Protein 2NU8 (pdb70)

InterPro domains:
  IPR003781 CoA-binding [PF02629] (6-99)
  IPR003781 CoA-binding [SM00881] (4-100)
  IPR005810 Succinyl-CoA ligase, alpha subunit [MF_01988] (1-288)
  IPR005810 Succinyl-CoA ligase, alpha subunit [PIRSF001553] (1-288)
  IPR005810 Succinyl-CoA ligase, alpha subunit [TIGR01019] (3-288)
  IPR005811 ATP-citrate synthase/succinyl-CoA ligase, C-terminal domain [PF00549] (151-271)
  IPR016102 Succinyl-CoA synthetase-like [G3DSA:3.40.50.261] (120-289)
  IPR016102 Succinyl-CoA synthetase-like [SSF52210] (123-288)
  IPR017440 ATP-citrate lyase/succinyl-CoA ligase, active site [PS00399] (236-249)
  IPR033847 ATP-citrate lyase/succinyl-CoA ligase, conserved site [PS01216] (152-181)
  IPR036291 NAD(P)-binding domain superfamily [SSF51735] (1-122)

B-factor: mean 35.37, std 11.61, range [13.57, 93.82]

Solvent-accessible surface area: 48259 Å² total; per-residue (Å²): 35,12,47,3,52,127,92,17,79,0,0,0,4,14,0,28,20,57,91,1,28,92,15,2,71,71,4,64,88,61,48,8,93,12,31,0,0,3,23,99,74,98,25,74,68,107,39,54,72,33,52,1,28,58,48,0,135,80,0,36,92,66,25,34,3,75,0,0,4,0,26,18,40,10,33,86,0,73,100,10,0,53,47,0,12,91,11,43,0,111,14,0,0,0,22,13,64,8,2,0,18,18,6,2,7,47,0,17,30,97,1,76,139,38,49,10,69,0,0,0,0,25,4,11,1,0,0,0,4,57,51,1,7,2,2,68,10,30,21,110,25,20,89,79,16,73,0,0,0,0,0,8,1,13,14,1,5,14,3,0,0,63,19,0,34,89,82,37,27,0,0,0,0,5,0,2,0,1,0,4,20,0,9,2,0,41,0,54,41,0,0,84,38,0,37,161,12,122,67,0,92,0,0,0,0,0,0,0,0,0,22,34,17,0,40,65,0,2,68,42,9,141,133,96,16,118,37,44,7,0,0,2,0,0,2,57,21,14,46,122,50,56,133,0,14,25,22,0,0,55,4,70,38,14,124,2,23,1,70,67,0,0,53,28,0,82,78,12,68,8,81,20,11,100,5,1,24,59,1,0,83,3,0,128,97,47,82,36,56,6,2,6,20,3,0,13,56,0,0,63,164,53,44,8,45,27,15,88,31,78,32,2,57,23,3,88,72,0,43,47,0,0,76,51,26,30,100,32,59,21,19,0,10,0,0,5,24,12,19,23,17,42,190,36,19,0,42,106,94,19,113,28,51,119,61,0,51,54,17,0,56,67,32,5,41,93,112,2,70,8,131,76,25,101,97,100,5,19,17,0,45,28,0,6,0,2,25,42,29,71,61,60,89,55,0,2,0,0,0,47,25,40,48,56,44,81,56,2,10,0,21,0,0,27,59,11,48,51,80,26,70,118,8,42,137,115,41,76,130,52,23,28,114,12,44,5,58,46,155,72,19,16,79,52,118,7,0,100,60,0,0,120,108,6,54,12,139,52,113,26,5,118,46,0,16,112,2,0,50,11,0,0,43,0,0,64,100,30,4,1,44,37,0,35,0,28,18,0,0,20,11,141,114,20,51,4,25,0,28,33,4,76,0,5,5,14,38,32,0,16,79,85,14,51,54,0,80,31,21,111,31,102,48,6,69,36,90,44,31,37,74,0,48,22,30,30,1,56,7,10,34,27,118,6,38,0,0,0,0,0,13,15,5,0,0,0,1,0,0,0,9,2,0,93,85,52,62,5,65,4,0,2,0,0,10,0,46,21,10,8,42,99,103,2,1,6,28,0,0,93,2,0,36,67,19,109,119,7,68,0,0,0,0,0,1,3,14,63,134,26,128,4,9,83,1,0,51,0,0,36,13,0,8,65,114,34,38,14,138,22,25,0,0,1,4,16,31,27,86,50,22,152,75,0,27,117,70,0,73,94,43,71,61,90,6,72,28,14,189,24,9,48,38,0,0,89,56,0,31,62,25,17,138,84,150,33,13,46,4,50,126,89,17,77,0,0,0,4,13,0,27,21,58,97,1,30,96,17,2,72,70,4,64,88,62,48,6,94,12,30,0,0,3,24,98,74,96,27,75,67,105,42,53,70,32,52,1,27,57,48,0,133,81,0,33,91,68,27,34,3,75,0,0,4,0,25,18,44,8,35,87,0,75,100,11,0,55,46,0,12,89,12,44,0,109,15,0,0,0,20,12,67,7,2,0,17,18,8,2,8,46,0,16,30,97,1,78,142,37,50,12,67,1,0,0,0,25,4,13,1,0,1,0,4,57,50,1,7,1,2,69,11,32,20,114,25,21,86,80,16,73,0,0,0,0,0,9,2,13,16,0,6,16,2,0,0,60,20,0,34,88,82,38,28,0,0,0,0,5,0,3,0,2,0,4,20,1,10,2,0,41,0,55,41,0,0,85,39,0,37,159,11,121,68,0,91,0,0,0,0,0,0,0,0,1,23,32,18,0,43,69,0,2,66,42,8,142,134,96,16,119,39,43,7,0,0,2,0,0,1,55,22,12,45,122,49,59,131,0,17,27,23,0,0,56,4,70,46,10,124,2,22,1,72,65,0,0,54,27,0,81,78,12,67,8,80,20,12,102,6,2,27,56,1,0,81,3,0,127,97,48,81,35,55,5,1,6,23,3,0,14,53,0,0,64,157,54,43,7,45,27,16,87,33,78,33,1,56,22,1,88,74,0,42,46,0,0,78,49,25,29,100,31,60,21,20,0,10,0,1,4,23,13,20,21,15,43,185,35,18,0,40,104,95,18,113,28,52,114,62,0,48,53,16,0,46,65,31,4,42,95,110,2,71,8,124,71,23,101,100,97,5,19,16,0,44,27,0,7,0,2,26,43,28,72,62,61,91,57,0,7,0,0,1,43,24,34,47,55,44,79,56,1,7,0,27,0,1,36,62,11,46,54,72,32,89,112,10,38,130,103,44,80,134,56,17,41,104,10,43,6,58,43,154,70,20,17,78,52,116,8,0,99,62,0,0,120,107,5,57,11,138,53,115,27,6,118,46,0,16,112,2,0,53,12,0,0,42,0,0,62,100,29,4,1,43,37,0,21,0,20,18,0,0,19,10,139,114,20,50,4,26,0,27,34,3,73,0,6,5,15,36,34,0,16,80,83,13,51,55,0,79,30,19,110,31,103,49,6,69,37,92,41,31,35,74,0,50,30,42,49,2,56,6,10,34,31,119,6,48,0,0,0,0,0,5,13,5,0,0,0,0,0,0,0,8,1,0,97,88,52,60,5,65,4,1,2,0,0,10,1,53,33,7,3,46,98,105,10,2,6,27,0,0,91,2,1,38,68,20,111,119,6,103,0,0,0,1,0,2,4,14,49,132,26,128,3,8,85,1,0,45,1,0,36,13,0,7,63,115,35,46,17,148,21,26,0,0,1,7,18,30,29,84,51,21,154,86,0,27,119,72,2,76,99,34,77,59,84,7,72,29,13,189,25,7,46,38,0,0,90,55,0,35,84,42,73

Foldseek 3Di:
DPDDFQPAEEEEECCPPDVNVVVVLVQVVLNANDAYYEDQPQAPDAHPNHGYHNAVLVVCVVPVHQEYEYPDEQVCVLVNLVRCLVSNRQEYEAAYADHPPVSLVVSLVVCVVSNHAYADYNWQTKDQQPRGDGGNADNVQFDRAAEEEEEQDDVLLSLLRNLCVVLVRGYRMHGHSYQEQRGSDALLRVQLRLQPDPSHQEYEYEEEFADCRLLVSLVVCLPPHDHAYEYEYYALPPDAQDAPPRNRHHHPPVPGGSVVSVVSNVVSVHHYDHDSNCRSVSVVVRD/DKFWFVVQQVVCVVLVAFAFDKDKDQALVRQLVGPVVQNAAQKWKAFIAQFPQQVVQVRIDGHGHSVVSSVSRVVAAQQFTDGPGAPPRHFHRRIIMIGHDFAFPAWKKWKWAQDPVVRFTKIKIFSPFPDDVVVCCVPPVVRIDMDGADPVPFDDLVRQLVRCVSNVHDDVQSVSSSSSVNSVSVCCVVQQWRMKMQRTQGQTPVGYTHRHTIITHHDPVCCVPRVVVVVRDDCSNDDVLQVVLVVLPKGKDFDCFAEEEEEADQVVQVVLQVLLVVLPGHYGMRIHLPPALALVSVLSVCLSSVVDVSHQEYEYEYADGPDALLRSLVSNLSSCVVVVVPHAYEYEYHDHCRVVSQVCNVPVPRRYHDADDRNRSSNVSRVRNVPD/DDDDFQPAEEEEECCPPDVNVVVVLVQVVLNANDAYYEDAPQAQDAHPNHGYHNAVLVVCVVPVHQEYEYPDEQVCVLVNLVRCLVSNNQEYEAAYADHDPVSLVVSLVVCVVSNHAYADYNWQAKDQQPRGDGGNADNVQFDRAAEEEEEQDRVLVSLVRNLCVVLVRGYRMHGYSYQEQRGSDALLRVQLRLQPDPSHQEYEYEEEFADCRLLVSLVSCLPPHDHAYEYEYYALPPDAQDAPPRNRRHHPPVPGGSVVSQVSNVVSVHHYDHDSNCRSVSVVVRD/DKFWFVVQQVVCVVLVAFAFDKDKDQALVRQLVRPVVQNADQKWKAQIAQDPQRVVQVRIDGHGHSVVSSVSRVVAAQQFTDGPGAPPRHFHRRIIMIGHDFAFPAWKKWKWAQDPVVRFIKIKIASPFPDPPVVCCVPPVVRIDIDGADPVPFRDLVRQLVRCVVNVHDDPQSVSSSSSVNSVSVCCVVQQWRMKMQRTQGLTPVGYTHRHTIMTGHDVVCVVPRVVVVVRDDCSNDDVLQVLLVVLPKGKDFDCFAEEEEEADQVVQVVLQVLLVVLPGHYGMRIHLNAPLALVSVLSVCLSSVVDVRHAEYEYEYADGPDALLRSLVSNLCSCVVVVDPHAYEYEYHDHCLVVSQVSNVPRPPRYHDADDRNRSSNVSRVSD

Secondary structure (DSSP, 8-state):
--S--TT-EEEEETTTSHHHHHHHHHHHHHT-EEEEEE-TT-TT-EETTEEEESSHHHHHHHH---EEEE---GGGHHHHHHHHHHTT-SEEEE------HHHHHHHHHHHHHHT-EEE-SS--EEEETTTEEEESS-TTS--EEEEEEEES-HHHHHHHHHHHHHTT--EEEEEE--SSSS-SS-HHHHHHHHHT-TT--EEEEEEESSSSHHHHHHHHHHHH--S-EEEEEE-TTPPTT---SSTT----TT---HHHHHHHHHHTT-EE-SSGGGHHHHHHHH-/-B--HHHHHHHHHHTT-----EEEESSHHHHHHHHHHH-SS-EEEEE--SSS-TTTTT-EEEE-SHHHHHHHHHHHTTSEEP-TTS-TT-EE---EEEEE---EEEEEEEEEEEETTTTEEEEEEES-TTS-HHHHHHH-GGGEEEEEPBTTTB--HHHHHHHHHHTT--THHHHHHHHHHHHHHHHHHHTTEEEEEEEEEEEETTS-EEES--EEEE-GGGGGG-HHHHHH--GGGS-HHHHHHHHTT-EEEE-SSSEEEEESSHHHHHHHHHHHHHTT--B-EEEE--S---HHHHHHHHHHHHTSTT--EEEEEEES-SS-HHHHHHHHHHHHHHHT--S-EEEEEESTTHHHHHHHHHTT-SSEEEPSSHHHHHHHHHHHTTT-/--S--TT-EEEEETTTSHHHHHHHHHHHHHT-EEEEEE-TT-TT-EETTEEEESSHHHHHHHH---EEEE---GGGHHHHHHHHHHTT--EEEE------HHHHHHHHHHHHHHT-EEE-SS--EEEETTTEEEESS-GGG--EEEEEEEES-HHHHHHHHHHHHHTT--EEEEEE--SSSS-SS-HHHHHHHHHT-TT--EEEEEEESSSSHHHHHHHHHHHH--S-EEEEEE-TTPPTT---SSTT----TT---HHHHHHHHHHTT-EE-SSGGGHHHHHHHH-/-B--HHHHHHHHHHTT-----EEEESSHHHHHHHHHHH-SS-EEEEE--SSS-TTTTT-EEEE-SHHHHHHHHHHHTTSEEP-TTS-TT-EE---EEEEE---EEEEEEEEEEEETTTTEEEEEEES-TTS-HHHHHHH-GGG-EEEEPPTTT---HHHHHHHHHHTT--THHHHHHHHHHHHHHHHHHHTTEEEEEEEEEEEETTS-EEE---EEEE-GGGGGG-HHHHHH--GGGS-HHHHHHHHTT-EEEE-SSSEEEEESSHHHHHHHHHHHHHTT--B-EEEE--S---HHHHHHHHHHHHTSTT--EEEEEEES-SS-HHHHHHHHHHHHHHHT--S-EEEEEESTTHHHHHHHHHTT-SSEEEPSSHHHHHHHHHHT-

Nearest PDB structures (foldseek):
  2nu6-assembly1_B  TM=1.002E+00  e=4.390E-84  Escherichia coli
  1jll-assembly1_B  TM=9.989E-01  e=2.477E-81  Escherichia coli
  6mel-assembly1_B  TM=9.271E-01  e=4.601E-54  Campylobacter jejuni RM1221
  8z02-assembly1_B  TM=9.444E-01  e=2.057E-50  Homo sapiens
  7jmk-assembly1_B  TM=9.024E-01  e=2.231E-49  Sus scrofa

CATH classification: 3.40.50.720 (+1 more: 3.40.50.261)

GO terms:
  GO:0004775 succinate-CoA ligase (ADP-forming) activity (F, EXP)
  GO:0004776 succinate-CoA ligase (GDP-forming) activity (F, EXP)
  GO:0005515 protein binding (F, IPI)
  GO:0005829 cytosol (C, IDA)
  GO:0009361 succinate-CoA ligase complex (ADP-forming) (C, IDA)
  GO:0046777 protein autophosphorylation (P, IMP)
  GO:0005737 cytoplasm (C, HDA)

Radius of gyration: 35.23 Å; Cα contacts (8 Å, |Δi|>4): 3465; chains: 4; bounding box: 86×99×78 Å

Organism: Escherichia coli (strain K12) (NCBI:txid83333)

Structure (mmCIF, N/CA/C/O backbone):
data_2NU8
#
_entry.id   2NU8
#
_cell.length_a   96.690
_cell.length_b   96.690
_cell.length_c   385.940
_cell.angle_alpha   90.00
_cell.angle_beta   90.00
_cell.angle_gamma   90.00
#
_symmetry.space_group_name_H-M   'P 43 2 2'
#
loop_
_entity.id
_entity.type
_entity.pdbx_description
1 polymer 'Succinyl-CoA ligase [ADP-forming] subunit alpha'
2 polymer 'Succinyl-CoA synthetase beta chain'
3 non-polymer 'PHOSPHATE ION'
4 non-polymer 'SULFATE ION'
5 non-polymer 'COENZYME A'
6 non-polymer GLYCEROL
7 water water
#
loop_
_atom_site.group_PDB
_atom_site.id
_atom_site.type_symbol
_atom_site.label_atom_id
_atom_site.label_alt_id
_atom_site.label_comp_id
_atom_site.label_asym_id
_atom_site.label_entity_id
_atom_site.label_seq_id
_atom_site.pdbx_PDB_ins_code
_atom_site.Cartn_x
_atom_site.Cartn_y
_atom_site.Cartn_z
_atom_site.occupancy
_atom_site.B_iso_or_equiv
_atom_site.auth_seq_id
_atom_site.auth_comp_id
_atom_site.auth_asym_id
_atom_site.auth_atom_id
_atom_site.pdbx_PDB_model_num
ATOM 1 N N . SER A 1 1 ? 49.310 80.190 60.490 1.00 31.12 1 SER A N 1
ATOM 2 C CA . SER A 1 1 ? 48.194 79.216 60.360 1.00 30.24 1 SER A CA 1
ATOM 3 C C . SER A 1 1 ? 48.697 78.020 59.570 1.00 29.79 1 SER A C 1
ATOM 4 O O . SER A 1 1 ? 49.740 78.080 58.926 1.00 28.32 1 SER A O 1
ATOM 7 N N . ILE A 1 2 ? 47.965 76.920 59.640 1.00 28.70 2 ILE A N 1
ATOM 8 C CA . ILE A 1 2 ? 48.355 75.747 58.865 1.00 27.33 2 ILE A CA 1
ATOM 9 C C . ILE A 1 2 ? 47.172 75.159 58.140 1.00 26.37 2 ILE A C 1
ATOM 10 O O . ILE A 1 2 ? 46.024 75.454 58.444 1.00 26.10 2 ILE A O 1
ATOM 15 N N . LEU A 1 3 ? 47.470 74.368 57.122 1.00 25.02 3 LEU A N 1
ATOM 16 C CA . LEU A 1 3 ? 46.444 73.686 56.380 1.00 23.48 3 LEU A CA 1
ATOM 17 C C . LEU A 1 3 ? 45.513 74.494 55.541 1.00 23.23 3 LEU A C 1
ATOM 18 O O . LEU A 1 3 ? 45.352 74.214 54.365 1.00 24.01 3 LEU A O 1
ATOM 23 N N . ILE A 1 4 ? 44.834 75.446 56.142 1.00 23.37 4 ILE A N 1
ATOM 24 C CA . ILE A 1 4 ? 43.899 76.216 55.372 1.00 23.42 4 ILE A CA 1
ATOM 25 C C . ILE A 1 4 ? 44.042 77.661 55.727 1.00 24.86 4 ILE A C 1
ATOM 26 O O . ILE A 1 4 ? 44.547 78.027 56.807 1.00 24.53 4 ILE A O 1
ATOM 31 N N . ASP A 1 5 ? 43.620 78.493 54.795 1.00 26.40 5 ASP A N 1
ATOM 32 C CA . ASP A 1 5 ? 43.659 79.909 55.010 1.00 26.77 5 ASP A CA 1
ATOM 33 C C . ASP A 1 5 ? 42.619 80.505 54.111 1.00 28.46 5 ASP A C 1
ATOM 34 O O . ASP A 1 5 ? 41.873 79.763 53.467 1.00 27.54 5 ASP A O 1
ATOM 39 N N . LYS A 1 6 ? 42.580 81.839 54.049 1.00 29.85 6 LYS A N 1
ATOM 40 C CA . LYS A 1 6 ? 41.568 82.513 53.279 1.00 31.81 6 LYS A CA 1
ATOM 41 C C . LYS A 1 6 ? 41.571 82.148 51.819 1.00 30.92 6 LYS A C 1
ATOM 42 O O . LYS A 1 6 ? 40.595 82.382 51.143 1.00 32.27 6 LYS A O 1
ATOM 48 N N . ASN A 1 7 ? 42.663 81.582 51.328 1.00 30.35 7 ASN A N 1
ATOM 49 C CA . ASN A 1 7 ? 42.747 81.248 49.919 1.00 29.99 7 ASN A CA 1
ATOM 50 C C . ASN A 1 7 ? 42.360 79.841 49.561 1.00 29.11 7 ASN A C 1
ATOM 51 O O . ASN A 1 7 ? 42.203 79.520 48.402 1.00 31.32 7 ASN A O 1
ATOM 56 N N . THR A 1 8 ? 42.231 78.991 50.559 1.00 26.87 8 THR A N 1
ATOM 57 C CA . THR A 1 8 ? 41.834 77.621 50.327 1.00 26.37 8 THR A CA 1
ATOM 58 C C . THR A 1 8 ? 40.470 77.519 49.640 1.00 25.22 8 THR A C 1
ATOM 59 O O . THR A 1 8 ? 39.489 78.018 50.153 1.00 26.05 8 THR A O 1
ATOM 63 N N . LYS A 1 9 ? 40.418 76.916 48.468 1.00 25.53 9 LYS A N 1
ATOM 64 C CA . LYS A 1 9 ? 39.171 76.690 47.744 1.00 25.47 9 LYS A CA 1
ATOM 65 C C . LYS A 1 9 ? 38.740 75.263 48.136 1.00 25.04 9 LYS A C 1
ATOM 66 O O . LYS A 1 9 ? 39.519 74.297 48.051 1.00 22.83 9 LYS A O 1
ATOM 72 N N . VAL A 1 10 ? 37.484 75.134 48.551 1.00 24.52 10 VAL A N 1
ATOM 73 C CA . VAL A 1 10 ? 36.974 73.870 49.072 1.00 22.94 10 VAL A CA 1
ATOM 74 C C . VAL A 1 10 ? 35.735 73.372 48.364 1.00 23.51 10 VAL A C 1
ATOM 75 O O . VAL A 1 10 ? 34.852 74.159 48.031 1.00 23.20 10 VAL A O 1
ATOM 79 N N . ILE A 1 11 ? 35.666 72.067 48.129 1.00 23.01 11 ILE A N 1
ATOM 80 C CA . ILE A 1 11 ? 34.453 71.506 47.562 1.00 23.02 11 ILE A CA 1
ATOM 81 C C . ILE A 1 11 ? 33.958 70.609 48.669 1.00 22.37 11 ILE A C 1
ATOM 82 O O . ILE A 1 11 ? 34.696 70.214 49.582 1.00 22.14 11 ILE A O 1
ATOM 87 N N . CYS A 1 12 ? 32.681 70.293 48.607 1.00 22.61 12 CYS A N 1
ATOM 88 C CA . CYS A 1 12 ? 32.119 69.440 49.600 1.00 20.65 12 CYS A CA 1
ATOM 89 C C . CYS A 1 12 ? 31.573 68.180 48.978 1.00 21.00 12 CYS A C 1
ATOM 90 O O . CYS A 1 12 ? 30.741 68.232 48.102 1.00 21.81 12 CYS A O 1
ATOM 93 N N . GLN A 1 13 ? 32.053 67.027 49.433 1.00 22.42 13 GLN A N 1
ATOM 94 C CA . GLN A 1 13 ? 31.512 65.766 48.949 1.00 21.71 13 GLN A CA 1
ATOM 95 C C . GLN A 1 13 ? 30.387 65.420 49.913 1.00 22.57 13 GLN A C 1
ATOM 96 O O . GLN A 1 13 ? 30.607 65.346 51.156 1.00 22.53 13 GLN A O 1
ATOM 102 N N . GLY A 1 14 ? 29.212 65.171 49.346 1.00 21.99 14 GLY A N 1
ATOM 103 C CA . GLY A 1 14 ? 28.039 64.878 50.153 1.00 23.86 14 GLY A CA 1
ATOM 104 C C . GLY A 1 14 ? 27.329 66.219 50.388 1.00 24.98 14 GLY A C 1
ATOM 105 O O . GLY A 1 14 ? 26.470 66.393 51.281 1.00 24.34 14 GLY A O 1
ATOM 106 N N . PHE A 1 15 ? 27.692 67.163 49.516 1.00 26.56 15 PHE A N 1
ATOM 107 C CA . PHE A 1 15 ? 27.233 68.553 49.512 1.00 24.52 15 PHE A CA 1
ATOM 108 C C . PHE A 1 15 ? 25.728 68.748 49.686 1.00 24.67 15 PHE A C 1
ATOM 109 O O . PHE A 1 15 ? 25.296 69.628 50.421 1.00 23.96 15 PHE A O 1
ATOM 117 N N . THR A 1 16 ? 24.935 67.912 49.031 1.00 24.91 16 THR A N 1
ATOM 118 C CA . THR A 1 16 ? 23.481 68.041 49.051 1.00 24.85 16 THR A CA 1
ATOM 119 C C . THR A 1 16 ? 22.788 67.270 50.173 1.00 25.26 16 THR A C 1
ATOM 120 O O . THR A 1 16 ? 21.602 67.303 50.297 1.00 28.14 16 THR A O 1
ATOM 124 N N . GLY A 1 17 ? 23.526 66.539 50.974 1.00 26.37 17 GLY A N 1
ATOM 125 C CA . GLY A 1 17 ? 22.902 65.815 52.056 1.00 25.66 17 GLY A CA 1
ATOM 126 C C . GLY A 1 17 ? 22.651 66.815 53.182 1.00 26.06 17 GLY A C 1
ATOM 127 O O . GLY A 1 17 ? 23.042 67.992 53.103 1.00 26.57 17 GLY A O 1
ATOM 128 N N . SER A 1 18 ? 22.050 66.337 54.254 1.00 25.92 18 SER A N 1
ATOM 129 C CA . SER A 1 18 ? 21.698 67.204 55.367 1.00 28.40 18 SER A CA 1
ATOM 130 C C . SER A 1 18 ? 22.870 67.888 56.016 1.00 26.62 18 SER A C 1
ATOM 131 O O . SER A 1 18 ? 22.885 69.117 56.149 1.00 29.16 18 SER A O 1
ATOM 134 N N . GLN A 1 19 ? 23.836 67.116 56.468 1.00 24.06 19 GLN A N 1
ATOM 135 C CA . GLN A 1 19 ? 24.943 67.746 57.112 1.00 25.35 19 GLN A CA 1
ATOM 136 C C . GLN A 1 19 ? 25.793 68.519 56.157 1.00 23.32 19 GLN A C 1
ATOM 137 O O . GLN A 1 19 ? 26.241 69.628 56.495 1.00 24.78 19 GLN A O 1
ATOM 143 N N . GLY A 1 20 ? 25.986 67.976 54.968 1.00 22.54 20 GLY A N 1
ATOM 144 C CA . GLY A 1 20 ? 26.807 68.673 53.970 1.00 22.61 20 GLY A CA 1
ATOM 145 C C . GLY A 1 20 ? 26.171 70.017 53.665 1.00 23.05 20 GLY A C 1
ATOM 146 O O . GLY A 1 20 ? 26.855 71.016 53.551 1.00 24.47 20 GLY A O 1
ATOM 147 N N . THR A 1 21 ? 24.851 70.047 53.555 1.00 23.79 21 THR A N 1
ATOM 148 C CA . THR A 1 21 ? 24.154 71.292 53.265 1.00 26.10 21 THR A CA 1
ATOM 149 C C . THR A 1 21 ? 24.279 72.266 54.424 1.00 26.13 21 THR A C 1
ATOM 150 O O . THR A 1 21 ? 24.771 73.383 54.292 1.00 25.07 21 THR A O 1
ATOM 154 N N . PHE A 1 22 ? 23.827 71.813 55.574 1.00 26.62 22 PHE A N 1
ATOM 155 C CA . PHE A 1 22 ? 23.851 72.644 56.742 1.00 28.04 22 PHE A CA 1
ATOM 156 C C . PHE A 1 22 ? 25.246 73.201 57.038 1.00 28.30 22 PHE A C 1
ATOM 157 O O . PHE A 1 22 ? 25.429 74.402 57.253 1.00 28.60 22 PHE A O 1
ATOM 165 N N . HIS A 1 23 ? 26.253 72.351 57.027 1.00 28.01 23 HIS A N 1
ATOM 166 C CA . HIS A 1 23 ? 27.580 72.876 57.329 1.00 25.93 23 HIS A CA 1
ATOM 167 C C . HIS A 1 23 ? 28.245 73.636 56.200 1.00 24.51 23 HIS A C 1
ATOM 168 O O . HIS A 1 23 ? 29.153 74.415 56.439 1.00 24.03 23 HIS A O 1
ATOM 175 N N . SER A 1 24 ? 27.800 73.430 54.976 1.00 24.90 24 SER A N 1
ATOM 176 C CA . SER A 1 24 ? 28.406 74.187 53.898 1.00 26.17 24 SER A CA 1
ATOM 177 C C . SER A 1 24 ? 27.816 75.587 54.058 1.00 27.54 24 SER A C 1
ATOM 178 O O . SER A 1 24 ? 28.497 76.593 53.818 1.00 27.49 24 SER A O 1
ATOM 181 N N . GLU A 1 25 ? 26.558 75.645 54.507 1.00 28.89 25 GLU A N 1
ATOM 182 C CA . GLU A 1 25 ? 25.918 76.938 54.732 1.00 29.76 25 GLU A CA 1
ATOM 183 C C . GLU A 1 25 ? 26.719 77.672 55.796 1.00 27.65 25 GLU A C 1
ATOM 184 O O . GLU A 1 25 ? 26.958 78.856 55.686 1.00 29.09 25 GLU A O 1
ATOM 190 N N . GLN A 1 26 ? 27.123 76.980 56.840 1.00 25.68 26 GLN A N 1
ATOM 191 C CA . GLN A 1 26 ? 27.910 77.618 57.846 1.00 26.47 26 GLN A CA 1
ATOM 192 C C . GLN A 1 26 ? 29.266 78.066 57.294 1.00 26.80 26 GLN A C 1
ATOM 193 O O . GLN A 1 26 ? 29.705 79.162 57.594 1.00 27.85 26 GLN A O 1
ATOM 199 N N . ALA A 1 27 ? 29.935 77.209 56.523 1.00 25.88 27 ALA A N 1
ATOM 200 C CA . ALA A 1 27 ? 31.234 77.561 55.961 1.00 25.49 27 ALA A CA 1
ATOM 201 C C . ALA A 1 27 ? 31.047 78.786 55.061 1.00 23.50 27 ALA A C 1
ATOM 202 O O . ALA A 1 27 ? 31.832 79.702 55.073 1.00 23.00 27 ALA A O 1
ATOM 204 N N . ILE A 1 28 ? 29.989 78.773 54.288 1.00 23.90 28 ILE A N 1
ATOM 205 C CA . ILE A 1 28 ? 29.736 79.854 53.352 1.00 26.43 28 ILE A CA 1
ATOM 206 C C . ILE A 1 28 ? 29.536 81.178 54.096 1.00 27.94 28 ILE A C 1
ATOM 207 O O . ILE A 1 28 ? 30.132 82.205 53.755 1.00 28.85 28 ILE A O 1
ATOM 212 N N . ALA A 1 29 ? 28.752 81.137 55.168 1.00 28.94 29 ALA A N 1
ATOM 213 C CA . ALA A 1 29 ? 28.505 82.330 55.982 1.00 27.74 29 ALA A CA 1
ATOM 214 C C . ALA A 1 29 ? 29.794 82.788 56.607 1.00 28.03 29 ALA A C 1
ATOM 215 O O . ALA A 1 29 ? 30.026 83.981 56.772 1.00 28.95 29 ALA A O 1
ATOM 217 N N . TYR A 1 30 ? 30.671 81.854 56.941 1.00 27.31 30 TYR A N 1
ATOM 218 C CA . TYR A 1 30 ? 31.949 82.249 57.540 1.00 26.23 30 TYR A CA 1
ATOM 219 C C . TYR A 1 30 ? 32.887 82.913 56.511 1.00 26.18 30 TYR A C 1
ATOM 220 O O . TYR A 1 30 ? 33.881 83.556 56.857 1.00 25.93 30 TYR A O 1
ATOM 229 N N . GLY A 1 31 ? 32.593 82.727 55.235 1.00 27.10 31 GLY A N 1
ATOM 230 C CA . GLY A 1 31 ? 33.475 83.289 54.222 1.00 27.25 31 GLY A CA 1
ATOM 231 C C . GLY A 1 31 ? 34.442 82.247 53.651 1.00 26.86 31 GLY A C 1
ATOM 232 O O . GLY A 1 31 ? 35.368 82.573 52.906 1.00 27.69 31 GLY A O 1
ATOM 233 N N . THR A 1 32 ? 34.252 80.977 54.005 1.00 26.22 32 THR A N 1
ATOM 234 C CA . THR A 1 32 ? 35.109 79.928 53.505 1.00 22.78 32 THR A CA 1
ATOM 235 C C . THR A 1 32 ? 34.864 79.885 51.996 1.00 24.95 32 THR A C 1
ATOM 236 O O . THR A 1 32 ? 33.707 79.955 51.531 1.00 22.64 32 THR A O 1
ATOM 240 N N . LYS A 1 33 ? 35.933 79.761 51.217 1.00 24.67 33 LYS A N 1
ATOM 241 C CA . LYS A 1 33 ? 35.718 79.720 49.799 1.00 24.83 33 LYS A CA 1
ATOM 242 C C . LYS A 1 33 ? 35.219 78.371 49.269 1.00 25.47 33 LYS A C 1
ATOM 243 O O . LYS A 1 33 ? 35.936 77.655 48.549 1.00 27.00 33 LYS A O 1
ATOM 249 N N . MET A 1 34 ? 33.992 78.031 49.623 1.00 22.79 34 MET A N 1
ATOM 250 C CA . MET A 1 34 ? 33.375 76.834 49.141 1.00 22.35 34 MET A CA 1
ATOM 251 C C . MET A 1 34 ? 33.162 77.201 47.718 1.00 23.17 34 MET A C 1
ATOM 252 O O . MET A 1 34 ? 32.665 78.285 47.451 1.00 23.60 34 MET A O 1
ATOM 257 N N . VAL A 1 35 ? 33.517 76.324 46.794 1.00 22.80 35 VAL A N 1
ATOM 258 C CA . VAL A 1 35 ? 33.313 76.648 45.396 1.00 23.05 35 VAL A CA 1
ATOM 259 C C . VAL A 1 35 ? 32.421 75.617 44.744 1.00 23.99 35 VAL A C 1
ATOM 260 O O . VAL A 1 35 ? 31.970 75.769 43.606 1.00 25.74 35 VAL A O 1
ATOM 264 N N . GLY A 1 36 ? 32.101 74.563 45.481 1.00 23.63 36 GLY A N 1
ATOM 265 C CA . GLY A 1 36 ? 31.256 73.569 44.858 1.00 23.97 36 GLY A CA 1
ATOM 266 C C . GLY A 1 36 ? 31.075 72.324 45.666 1.00 23.47 36 GLY A C 1
ATOM 267 O O . GLY A 1 36 ? 31.614 72.208 46.792 1.00 24.09 36 GLY A O 1
ATOM 268 N N . GLY A 1 37 ? 30.311 71.392 45.110 1.00 22.46 37 GLY A N 1
ATOM 269 C CA . GLY A 1 37 ? 30.096 70.168 45.848 1.00 22.90 37 GLY A CA 1
ATOM 270 C C . GLY A 1 37 ? 29.945 68.992 44.942 1.00 22.58 37 GLY A C 1
ATOM 271 O O . GLY A 1 37 ? 29.731 69.148 43.742 1.00 22.48 37 GLY A O 1
ATOM 272 N N . VAL A 1 38 ? 30.018 67.812 45.539 1.00 20.33 38 VAL A N 1
ATOM 273 C CA . VAL A 1 38 ? 29.905 66.610 44.775 1.00 20.49 38 VAL A CA 1
ATOM 274 C C . VAL A 1 38 ? 28.891 65.661 45.330 1.00 21.26 38 VAL A C 1
ATOM 275 O O . VAL A 1 38 ? 29.044 65.210 46.450 1.00 22.55 38 VAL A O 1
ATOM 279 N N . THR A 1 39 ? 27.869 65.348 44.556 1.00 21.59 39 THR A N 1
ATOM 280 C CA . THR A 1 39 ? 26.917 64.335 44.959 1.00 24.87 39 THR A CA 1
ATOM 281 C C . THR A 1 39 ? 26.624 63.556 43.707 1.00 25.45 39 THR A C 1
ATOM 282 O O . THR A 1 39 ? 25.984 64.075 42.798 1.00 27.06 39 THR A O 1
ATOM 286 N N . PRO A 1 40 ? 27.113 62.311 43.629 1.00 26.22 40 PRO A N 1
ATOM 287 C CA . PRO A 1 40 ? 26.879 61.484 42.440 1.00 26.48 40 PRO A CA 1
ATOM 288 C C . PRO A 1 40 ? 25.415 61.476 42.118 1.00 27.44 40 PRO A C 1
ATOM 289 O O . PRO A 1 40 ? 24.611 61.200 42.989 1.00 26.46 40 PRO A O 1
ATOM 293 N N . GLY A 1 41 ? 25.058 61.807 40.882 1.00 28.52 41 GLY A N 1
ATOM 294 C CA . GLY A 1 41 ? 23.653 61.768 40.544 1.00 30.71 41 GLY A CA 1
ATOM 295 C C . GLY A 1 41 ? 23.022 63.148 40.543 1.00 32.21 41 GLY A C 1
ATOM 296 O O . GLY A 1 41 ? 21.930 63.323 40.028 1.00 31.83 41 GLY A O 1
ATOM 297 N N . LYS A 1 42 ? 23.699 64.130 41.117 1.00 31.42 42 LYS A N 1
ATOM 298 C CA . LYS A 1 42 ? 23.148 65.474 41.121 1.00 30.58 42 LYS A CA 1
ATOM 299 C C . LYS A 1 42 ? 24.045 66.463 40.436 1.00 30.10 42 LYS A C 1
ATOM 300 O O . LYS A 1 42 ? 23.944 67.660 40.678 1.00 30.54 42 LYS A O 1
ATOM 306 N N . GLY A 1 43 ? 24.927 65.963 39.582 1.00 29.03 43 GLY A N 1
ATOM 307 C CA . GLY A 1 43 ? 25.805 66.866 38.878 1.00 28.59 43 GLY A CA 1
ATOM 308 C C . GLY A 1 43 ? 25.002 67.797 37.994 1.00 28.29 43 GLY A C 1
ATOM 309 O O . GLY A 1 43 ? 23.963 67.442 37.450 1.00 28.31 43 GLY A O 1
ATOM 310 N N . GLY A 1 44 ? 25.493 69.008 37.866 1.00 28.07 44 GLY A N 1
ATOM 311 C CA . GLY A 1 44 ? 24.851 69.965 36.997 1.00 28.41 44 GLY A CA 1
ATOM 312 C C . GLY A 1 44 ? 23.775 70.763 37.670 1.00 27.82 44 GLY A C 1
ATOM 313 O O . GLY A 1 44 ? 23.113 71.526 37.047 1.00 29.10 44 GLY A O 1
ATOM 314 N N . THR A 1 45 ? 23.543 70.551 38.941 1.00 27.34 45 THR A N 1
ATOM 315 C CA . THR A 1 45 ? 22.546 71.356 39.604 1.00 25.60 45 THR A CA 1
ATOM 316 C C . THR A 1 45 ? 23.327 72.377 40.412 1.00 26.59 45 THR A C 1
ATOM 317 O O . THR A 1 45 ? 24.579 72.421 40.391 1.00 26.07 45 THR A O 1
ATOM 321 N N . THR A 1 46 ? 22.605 73.255 41.097 1.00 27.86 46 THR A N 1
ATOM 322 C CA . THR A 1 46 ? 23.285 74.201 41.935 1.00 27.03 46 THR A CA 1
ATOM 323 C C . THR A 1 46 ? 22.625 74.120 43.304 1.00 26.79 46 THR A C 1
ATOM 324 O O . THR A 1 46 ? 21.421 73.846 43.476 1.00 26.25 46 THR A O 1
ATOM 328 N N . HIS A 1 47 ? 23.453 74.302 44.309 1.00 26.64 47 HIS A N 1
ATOM 329 C CA . HIS A 1 47 ? 23.014 74.154 45.674 1.00 25.50 47 HIS A CA 1
ATOM 330 C C . HIS A 1 47 ? 23.806 75.200 46.481 1.00 26.25 47 HIS A C 1
ATOM 331 O O . HIS A 1 47 ? 25.019 75.371 46.317 1.00 24.64 47 HIS A O 1
ATOM 338 N N . LEU A 1 48 ? 23.111 75.917 47.358 1.00 27.52 48 LEU A N 1
ATOM 339 C CA . LEU A 1 48 ? 23.747 76.973 48.163 1.00 24.52 48 LEU A CA 1
ATOM 340 C C . LEU A 1 48 ? 24.433 77.925 47.217 1.00 23.92 48 LEU A C 1
ATOM 341 O O . LEU A 1 48 ? 25.478 78.490 47.533 1.00 25.36 48 LEU A O 1
ATOM 346 N N . GLY A 1 49 ? 23.838 78.110 46.040 1.00 25.69 49 GLY A N 1
ATOM 347 C CA . GLY A 1 49 ? 24.434 79.002 45.040 1.00 24.52 49 GLY A CA 1
ATOM 348 C C . GLY A 1 49 ? 25.736 78.484 44.423 1.00 25.82 49 GLY A C 1
ATOM 349 O O . GLY A 1 49 ? 26.449 79.227 43.748 1.00 26.02 49 GLY A O 1
ATOM 350 N N . LEU A 1 50 ? 26.073 77.208 44.626 1.00 25.70 50 LEU A N 1
ATOM 351 C CA . LEU A 1 50 ? 27.331 76.688 44.070 1.00 23.33 50 LEU A CA 1
ATOM 352 C C . LEU A 1 50 ? 27.053 75.503 43.177 1.00 23.51 50 LEU A C 1
ATOM 353 O O . LEU A 1 50 ? 26.034 74.800 43.334 1.00 25.31 50 LEU A O 1
ATOM 358 N N . PRO A 1 51 ? 27.952 75.234 42.241 1.00 21.14 51 PRO A N 1
ATOM 359 C CA . PRO A 1 51 ? 27.739 74.094 41.334 1.00 21.34 51 PRO A CA 1
ATOM 360 C C . PRO A 1 51 ? 27.897 72.737 42.040 1.00 20.86 51 PRO A C 1
ATOM 361 O O . PRO A 1 51 ? 28.746 72.554 42.892 1.00 19.60 51 PRO A O 1
ATOM 365 N N . VAL A 1 52 ? 27.024 71.813 41.712 1.00 20.20 52 VAL A N 1
ATOM 366 C CA . VAL A 1 52 ? 27.103 70.475 42.219 1.00 22.01 52 VAL A CA 1
ATOM 367 C C . VAL A 1 52 ? 27.617 69.659 41.044 1.00 23.01 52 VAL A C 1
ATOM 368 O O . VAL A 1 52 ? 27.191 69.840 39.906 1.00 24.61 52 VAL A O 1
ATOM 372 N N . PHE A 1 53 ? 28.566 68.782 41.308 1.00 24.92 53 PHE A N 1
ATOM 373 C CA . PHE A 1 53 ? 29.137 67.926 40.265 1.00 24.48 53 PHE A CA 1
ATOM 374 C C . PHE A 1 53 ? 28.877 66.469 40.588 1.00 24.46 53 PHE A C 1
ATOM 375 O O . PHE A 1 53 ? 28.686 66.102 41.782 1.00 26.52 53 PHE A O 1
ATOM 383 N N . ASN A 1 54 ? 28.900 65.630 39.553 1.00 23.19 54 ASN A N 1
ATOM 384 C CA . ASN A 1 54 ? 28.722 64.211 39.748 1.00 22.78 54 ASN A CA 1
ATOM 385 C C . ASN A 1 54 ? 29.974 63.555 40.337 1.00 22.19 54 ASN A C 1
ATOM 386 O O . ASN A 1 54 ? 29.867 62.571 41.044 1.00 22.13 54 ASN A O 1
ATOM 391 N N . THR A 1 55 ? 31.152 64.103 40.041 1.00 22.32 55 THR A N 1
ATOM 392 C CA . THR A 1 55 ? 32.396 63.503 40.507 1.00 20.56 55 THR A CA 1
ATOM 393 C C . THR A 1 55 ? 33.330 64.576 41.003 1.00 20.09 55 THR A C 1
ATOM 394 O O . THR A 1 55 ? 33.164 65.726 40.662 1.00 17.03 55 THR A O 1
ATOM 398 N N . VAL A 1 56 ? 34.314 64.178 41.819 1.00 20.06 56 VAL A N 1
ATOM 399 C CA . VAL A 1 56 ? 35.250 65.111 42.329 1.00 18.78 56 VAL A CA 1
ATOM 400 C C . VAL A 1 56 ? 36.136 65.607 41.211 1.00 20.48 56 VAL A C 1
ATOM 401 O O . VAL A 1 56 ? 36.517 66.768 41.208 1.00 22.60 56 VAL A O 1
ATOM 405 N N . ARG A 1 57 ? 36.483 64.754 40.252 1.00 21.79 57 ARG A N 1
ATOM 406 C CA . ARG A 1 57 ? 37.356 65.253 39.191 1.00 23.49 57 ARG A CA 1
ATOM 407 C C . ARG A 1 57 ? 36.641 66.362 38.427 1.00 21.27 57 ARG A C 1
ATOM 408 O O . ARG A 1 57 ? 37.291 67.300 38.003 1.00 21.45 57 ARG A O 1
ATOM 416 N N . GLU A 1 58 ? 35.331 66.253 38.242 1.00 20.61 58 GLU A N 1
ATOM 417 C CA . GLU A 1 58 ? 34.609 67.299 37.520 1.00 23.99 58 GLU A CA 1
ATOM 418 C C . GLU A 1 58 ? 34.692 68.535 38.377 1.00 24.35 58 GLU A C 1
ATOM 419 O O . GLU A 1 58 ? 35.042 69.605 37.921 1.00 26.67 58 GLU A O 1
ATOM 425 N N . ALA A 1 59 ? 34.404 68.379 39.651 1.00 23.89 59 ALA A N 1
ATOM 426 C CA . ALA A 1 59 ? 34.478 69.527 40.546 1.00 24.26 59 ALA A CA 1
ATOM 427 C C . ALA A 1 59 ? 35.835 70.230 40.506 1.00 24.58 59 ALA A C 1
ATOM 428 O O . ALA A 1 59 ? 35.910 71.485 40.466 1.00 25.75 59 ALA A O 1
ATOM 430 N N . VAL A 1 60 ? 36.908 69.440 40.579 1.00 24.36 60 VAL A N 1
ATOM 431 C CA . VAL A 1 60 ? 38.265 69.991 40.586 1.00 23.52 60 VAL A CA 1
ATOM 432 C C . VAL A 1 60 ? 38.605 70.698 39.284 1.00 23.18 60 VAL A C 1
ATOM 433 O O . VAL A 1 60 ? 39.224 71.744 39.289 1.00 23.51 60 VAL A O 1
ATOM 437 N N . ALA A 1 61 ? 38.166 70.138 38.177 1.00 23.77 61 ALA A N 1
ATOM 438 C CA . ALA A 1 61 ? 38.503 70.729 36.889 1.00 25.36 61 ALA A CA 1
ATOM 439 C C . ALA A 1 61 ? 37.763 72.028 36.771 1.00 25.93 61 ALA A C 1
ATOM 440 O O . ALA A 1 61 ? 38.276 73.012 36.232 1.00 27.38 61 ALA A O 1
ATOM 442 N N . ALA A 1 62 ? 36.527 72.018 37.251 1.00 25.10 62 ALA A N 1
ATOM 443 C CA . ALA A 1 62 ? 35.714 73.206 37.127 1.00 25.52 62 ALA A CA 1
ATOM 444 C C . ALA A 1 62 ? 36.063 74.314 38.075 1.00 24.75 62 ALA A C 1
ATOM 445 O O . ALA A 1 62 ? 35.976 75.455 37.699 1.00 26.24 62 ALA A O 1
ATOM 447 N N . THR A 1 63 ? 36.502 73.977 39.282 1.00 23.88 63 THR A N 1
ATOM 448 C CA . THR A 1 63 ? 36.775 75.016 40.292 1.00 23.69 63 THR A CA 1
ATOM 449 C C . THR A 1 63 ? 38.216 75.189 40.731 1.00 22.98 63 THR A C 1
ATOM 450 O O . THR A 1 63 ? 38.551 76.202 41.312 1.00 25.75 63 THR A O 1
ATOM 454 N N . GLY A 1 64 ? 39.070 74.221 40.489 1.00 22.08 64 GLY A N 1
ATOM 455 C CA . GLY A 1 64 ? 40.438 74.394 40.943 1.00 23.85 64 GLY A CA 1
ATOM 456 C C . GLY A 1 64 ? 40.602 74.164 42.450 1.00 24.91 64 GLY A C 1
ATOM 457 O O . GLY A 1 64 ? 41.659 74.391 42.997 1.00 25.91 64 GLY A O 1
ATOM 458 N N . ALA A 1 65 ? 39.561 73.676 43.117 1.00 25.43 65 ALA A N 1
ATOM 459 C CA . ALA A 1 65 ? 39.611 73.404 44.542 1.00 23.80 65 ALA A CA 1
ATOM 460 C C . ALA A 1 65 ? 40.718 72.449 44.901 1.00 24.44 65 ALA A C 1
ATOM 461 O O . ALA A 1 65 ? 40.874 71.436 44.257 1.00 25.07 65 ALA A O 1
ATOM 463 N N . THR A 1 66 ? 41.439 72.728 45.985 1.00 22.96 66 THR A N 1
ATOM 464 C CA . THR A 1 66 ? 42.492 71.842 46.427 1.00 22.50 66 THR A CA 1
ATOM 465 C C . THR A 1 66 ? 42.053 71.112 47.712 1.00 23.00 66 THR A C 1
ATOM 466 O O . THR A 1 66 ? 42.795 70.265 48.256 1.00 23.00 66 THR A O 1
ATOM 470 N N . ALA A 1 67 ? 40.865 71.436 48.219 1.00 20.66 67 ALA A N 1
ATOM 471 C CA . ALA A 1 67 ? 40.482 70.834 49.471 1.00 20.45 67 ALA A CA 1
ATOM 472 C C . ALA A 1 67 ? 39.099 70.354 49.377 1.00 20.71 67 ALA A C 1
ATOM 473 O O . ALA A 1 67 ? 38.266 70.981 48.741 1.00 20.27 67 ALA A O 1
ATOM 475 N N . SER A 1 68 ? 38.835 69.228 50.011 1.00 20.04 68 SER A N 1
ATOM 476 C CA . SER A 1 68 ? 37.493 68.724 49.967 1.00 21.98 68 SER A CA 1
ATOM 477 C C . SER A 1 68 ? 37.066 68.388 51.368 1.00 21.12 68 SER A C 1
ATOM 478 O O . SER A 1 68 ? 37.858 67.856 52.137 1.00 21.96 68 SER A O 1
ATOM 481 N N . VAL A 1 69 ? 35.825 68.695 51.713 1.00 21.03 69 VAL A N 1
ATOM 482 C CA . VAL A 1 69 ? 35.388 68.325 53.025 1.00 19.97 69 VAL A CA 1
ATOM 483 C C . VAL A 1 69 ? 34.376 67.230 52.728 1.00 20.94 69 VAL A C 1
ATOM 484 O O . VAL A 1 69 ? 33.596 67.332 51.755 1.00 20.83 69 VAL A O 1
ATOM 488 N N . ILE A 1 70 ? 34.364 66.181 53.554 1.00 20.81 70 ILE A N 1
ATOM 489 C CA . ILE A 1 70 ? 33.459 65.060 53.305 1.00 19.61 70 ILE A CA 1
ATOM 490 C C . ILE A 1 70 ? 32.399 64.832 54.353 1.00 21.01 70 ILE A C 1
ATOM 491 O O . ILE A 1 70 ? 32.717 64.667 55.548 1.00 20.72 70 ILE A O 1
ATOM 496 N N . TYR A 1 71 ? 31.150 64.818 53.887 1.00 21.44 71 TYR A N 1
ATOM 497 C CA . TYR A 1 71 ? 29.966 64.580 54.728 1.00 22.55 71 TYR A CA 1
ATOM 498 C C . TYR A 1 71 ? 29.242 63.385 54.134 1.00 23.13 71 TYR A C 1
ATOM 499 O O . TYR A 1 71 ? 28.032 63.419 53.935 1.00 24.89 71 TYR A O 1
ATOM 508 N N . VAL A 1 72 ? 29.984 62.337 53.825 1.00 22.86 72 VAL A N 1
ATOM 509 C CA . VAL A 1 72 ? 29.397 61.176 53.180 1.00 22.49 72 VAL A CA 1
ATOM 510 C C . VAL A 1 72 ? 29.256 60.085 54.237 1.00 22.37 72 VAL A C 1
ATOM 511 O O . VAL A 1 72 ? 30.153 59.885 55.019 1.00 22.55 72 VAL A O 1
ATOM 515 N N . PRO A 1 73 ? 28.098 59.407 54.291 1.00 22.48 73 PRO A N 1
ATOM 516 C CA . PRO A 1 73 ? 27.889 58.337 55.267 1.00 21.94 73 PRO A CA 1
ATOM 517 C C . PRO A 1 73 ? 29.078 57.341 55.206 1.00 21.49 73 PRO A C 1
ATOM 518 O O . PRO A 1 73 ? 29.605 57.022 54.128 1.00 20.31 73 PRO A O 1
ATOM 522 N N . ALA A 1 74 ? 29.433 56.832 56.375 1.00 20.47 74 ALA A N 1
ATOM 523 C CA . ALA A 1 74 ? 30.522 55.892 56.552 1.00 22.06 74 ALA A CA 1
ATOM 524 C C . ALA A 1 74 ? 30.671 54.781 55.501 1.00 21.59 74 ALA A C 1
ATOM 525 O O . ALA A 1 74 ? 31.754 54.579 54.989 1.00 20.79 74 ALA A O 1
ATOM 527 N N . PRO A 1 75 ? 29.591 54.109 55.118 1.00 20.80 75 PRO A N 1
ATOM 528 C CA . PRO A 1 75 ? 29.730 53.037 54.112 1.00 21.96 75 PRO A CA 1
ATOM 529 C C . PRO A 1 75 ? 30.349 53.484 52.803 1.00 22.35 75 PRO A C 1
ATOM 530 O O . PRO A 1 75 ? 30.913 52.665 52.069 1.00 22.67 75 PRO A O 1
ATOM 534 N N . PHE A 1 76 ? 30.244 54.774 52.499 1.00 20.66 76 PHE A N 1
ATOM 535 C CA . PHE A 1 76 ? 30.759 55.224 51.204 1.00 21.98 76 PHE A CA 1
ATOM 536 C C . PHE A 1 76 ? 31.976 56.094 51.296 1.00 20.75 76 PHE A C 1
ATOM 537 O O . PHE A 1 76 ? 32.405 56.647 50.285 1.00 20.71 76 PHE A O 1
ATOM 545 N N . CYS A 1 77 ? 32.509 56.251 52.499 1.00 19.93 77 CYS A N 1
ATOM 546 C CA . CYS A 1 77 ? 33.667 57.111 52.665 1.00 22.74 77 CYS A CA 1
ATOM 547 C C . CYS A 1 77 ? 34.919 56.710 52.023 1.00 21.39 77 CYS A C 1
ATOM 548 O O . CYS A 1 77 ? 35.542 57.512 51.364 1.00 24.66 77 CYS A O 1
ATOM 551 N N . LYS A 1 78 ? 35.312 55.472 52.224 1.00 22.14 78 LYS A N 1
ATOM 552 C CA . LYS A 1 78 ? 36.506 54.975 51.587 1.00 20.46 78 LYS A CA 1
ATOM 553 C C . LYS A 1 78 ? 36.376 55.351 50.114 1.00 21.43 78 LYS A C 1
ATOM 554 O O . LYS A 1 78 ? 37.285 55.918 49.515 1.00 22.30 78 LYS A O 1
ATOM 560 N N . ASP A 1 79 ? 35.238 55.044 49.523 1.00 20.22 79 ASP A N 1
ATOM 561 C CA . ASP A 1 79 ? 35.055 55.374 48.120 1.00 20.58 79 ASP A CA 1
ATOM 562 C C . ASP A 1 79 ? 35.213 56.892 47.870 1.00 20.92 79 ASP A C 1
ATOM 563 O O . ASP A 1 79 ? 35.860 57.300 46.911 1.00 20.14 79 ASP A O 1
ATOM 568 N N . SER A 1 80 ? 34.615 57.722 48.732 1.00 19.82 80 SER A N 1
ATOM 569 C CA . SER A 1 80 ? 34.699 59.189 48.603 1.00 18.80 80 SER A CA 1
ATOM 570 C C . SER A 1 80 ? 36.123 59.694 48.723 1.00 17.15 80 SER A C 1
ATOM 571 O O . SER A 1 80 ? 36.557 60.514 47.963 1.00 16.09 80 SER A O 1
ATOM 574 N N . ILE A 1 81 ? 36.828 59.203 49.720 1.00 15.99 81 ILE A N 1
ATOM 575 C CA . ILE A 1 81 ? 38.177 59.652 49.972 1.00 17.53 81 ILE A CA 1
ATOM 576 C C . ILE A 1 81 ? 39.091 59.225 48.836 1.00 18.79 81 ILE A C 1
ATOM 577 O O . ILE A 1 81 ? 39.922 60.021 48.336 1.00 19.84 81 ILE A O 1
ATOM 582 N N . LEU A 1 82 ? 38.941 57.970 48.399 1.00 18.96 82 LEU A N 1
ATOM 583 C CA . LEU A 1 82 ? 39.794 57.484 47.311 1.00 18.41 82 LEU A CA 1
ATOM 584 C C . LEU A 1 82 ? 39.470 58.270 46.065 1.00 17.33 82 LEU A C 1
ATOM 585 O O . LEU A 1 82 ? 40.344 58.571 45.299 1.00 19.87 82 LEU A O 1
ATOM 590 N N . GLU A 1 83 ? 38.220 58.640 45.865 1.00 17.91 83 GLU A N 1
ATOM 591 C CA . GLU A 1 83 ? 37.883 59.435 44.694 1.00 18.92 83 GLU A CA 1
ATOM 592 C C . GLU A 1 83 ? 38.605 60.796 44.745 1.00 19.28 83 GLU A C 1
ATOM 593 O O . GLU A 1 83 ? 39.213 61.279 43.782 1.00 17.48 83 GLU A O 1
ATOM 599 N N . ALA A 1 84 ? 38.546 61.408 45.910 1.00 19.06 84 ALA A N 1
ATOM 600 C CA . ALA A 1 84 ? 39.152 62.721 46.085 1.00 19.70 84 ALA A CA 1
ATOM 601 C C . ALA A 1 84 ? 40.658 62.626 45.884 1.00 20.79 84 ALA A C 1
ATOM 602 O O . ALA A 1 84 ? 41.275 63.511 45.239 1.00 22.47 84 ALA A O 1
ATOM 604 N N . ILE A 1 85 ? 41.273 61.564 46.414 1.00 20.14 85 ILE A N 1
ATOM 605 C CA . ILE A 1 85 ? 42.721 61.447 46.252 1.00 18.89 85 ILE A CA 1
ATOM 606 C C . ILE A 1 85 ? 42.984 61.312 44.766 1.00 20.69 85 ILE A C 1
ATOM 607 O O . ILE A 1 85 ? 43.894 61.939 44.207 1.00 22.18 85 ILE A O 1
ATOM 612 N N . ASP A 1 86 ? 42.175 60.506 44.106 1.00 22.06 86 ASP A N 1
ATOM 613 C CA . ASP A 1 86 ? 42.349 60.297 42.688 1.00 22.31 86 ASP A CA 1
ATOM 614 C C . ASP A 1 86 ? 42.133 61.565 41.852 1.00 23.57 86 ASP A C 1
ATOM 615 O O . ASP A 1 86 ? 42.750 61.721 40.808 1.00 22.50 86 ASP A O 1
ATOM 620 N N . ALA A 1 87 ? 41.252 62.459 42.306 1.00 23.47 87 ALA A N 1
ATOM 621 C CA . ALA A 1 87 ? 40.955 63.686 41.563 1.00 22.98 87 ALA A CA 1
ATOM 622 C C . ALA A 1 87 ? 41.996 64.752 41.781 1.00 23.58 87 ALA A C 1
ATOM 623 O O . ALA A 1 87 ? 41.857 65.830 41.216 1.00 24.56 87 ALA A O 1
ATOM 625 N N . GLY A 1 88 ? 43.034 64.460 42.573 1.00 22.90 88 GLY A N 1
ATOM 626 C CA . GLY A 1 88 ? 44.082 65.442 42.821 1.00 22.82 88 GLY A CA 1
ATOM 627 C C . GLY A 1 88 ? 43.864 66.348 44.037 1.00 24.36 88 GLY A C 1
ATOM 628 O O . GLY A 1 88 ? 44.692 67.213 44.324 1.00 25.26 88 GLY A O 1
ATOM 629 N N . ILE A 1 89 ? 42.755 66.176 44.751 1.00 23.55 89 ILE A N 1
ATOM 630 C CA . ILE A 1 89 ? 42.499 66.979 45.946 1.00 22.53 89 ILE A CA 1
ATOM 631 C C . ILE A 1 89 ? 43.711 66.754 46.846 1.00 21.93 89 ILE A C 1
ATOM 632 O O . ILE A 1 89 ? 44.131 65.646 47.034 1.00 22.09 89 ILE A O 1
ATOM 637 N N . LYS A 1 90 ? 44.270 67.805 47.412 1.00 22.37 90 LYS A N 1
ATOM 638 C CA . LYS A 1 90 ? 45.461 67.674 48.262 1.00 23.14 90 LYS A CA 1
ATOM 639 C C . LYS A 1 90 ? 45.153 67.746 49.743 1.00 22.94 90 LYS A C 1
ATOM 640 O O . LYS A 1 90 ? 45.978 67.379 50.589 1.00 25.12 90 LYS A O 1
ATOM 646 N N . LEU A 1 91 ? 43.966 68.224 50.069 1.00 21.24 91 LEU A N 1
ATOM 647 C CA . LEU A 1 91 ? 43.558 68.297 51.436 1.00 21.51 91 LEU A CA 1
ATOM 648 C C . LEU A 1 91 ? 42.140 67.785 51.589 1.00 20.89 91 LEU A C 1
ATOM 649 O O . LEU A 1 91 ? 41.188 68.322 51.044 1.00 21.96 91 LEU A O 1
ATOM 654 N N . ILE A 1 92 ? 41.998 66.712 52.340 1.00 21.16 92 ILE A N 1
ATOM 655 C CA . ILE A 1 92 ? 40.686 66.133 52.568 1.00 19.74 92 ILE A CA 1
ATOM 656 C C . ILE A 1 92 ? 40.374 66.260 54.054 1.00 20.80 92 ILE A C 1
ATOM 657 O O . ILE A 1 92 ? 41.219 65.929 54.901 1.00 18.98 92 ILE A O 1
ATOM 662 N N . ILE A 1 93 ? 39.179 66.747 54.373 1.00 21.88 93 ILE A N 1
ATOM 663 C CA . ILE A 1 93 ? 38.766 66.892 55.759 1.00 22.36 93 ILE A CA 1
ATOM 664 C C . ILE A 1 93 ? 37.554 65.981 55.816 1.00 23.63 93 ILE A C 1
ATOM 665 O O . ILE A 1 93 ? 36.538 66.289 55.237 1.00 23.78 93 ILE A O 1
ATOM 670 N N . THR A 1 94 ? 37.641 64.867 56.539 1.00 23.70 94 THR A N 1
ATOM 671 C CA . THR A 1 94 ? 36.525 63.945 56.550 1.00 23.25 94 THR A CA 1
ATOM 672 C C . THR A 1 94 ? 35.803 64.013 57.847 1.00 21.21 94 THR A C 1
ATOM 673 O O . THR A 1 94 ? 36.292 63.528 58.848 1.00 22.89 94 THR A O 1
ATOM 677 N N . ILE A 1 95 ? 34.616 64.574 57.815 1.00 21.45 95 ILE A N 1
ATOM 678 C CA . ILE A 1 95 ? 33.868 64.755 59.024 1.00 20.74 95 ILE A CA 1
ATOM 679 C C . ILE A 1 95 ? 33.281 63.438 59.523 1.00 21.06 95 ILE A C 1
ATOM 680 O O . ILE A 1 95 ? 33.173 63.187 60.726 1.00 19.46 95 ILE A O 1
ATOM 685 N N . THR A 1 96 ? 32.947 62.599 58.572 1.00 20.83 96 THR A N 1
ATOM 686 C CA . THR A 1 96 ? 32.249 61.345 58.809 1.00 21.44 96 THR A CA 1
ATOM 687 C C . THR A 1 96 ? 32.695 60.492 59.943 1.00 21.92 96 THR A C 1
ATOM 688 O O . THR A 1 96 ? 33.893 60.232 60.123 1.00 22.87 96 THR A O 1
ATOM 692 N N . GLU A 1 97 ? 31.716 60.034 60.702 1.00 20.38 97 GLU A N 1
ATOM 693 C CA . GLU A 1 97 ? 31.970 59.157 61.835 1.00 21.61 97 GLU A CA 1
ATOM 694 C C . GLU A 1 97 ? 31.529 57.746 61.449 1.00 19.39 97 GLU A C 1
ATOM 695 O O . GLU A 1 97 ? 30.614 57.569 60.673 1.00 18.87 97 GLU A O 1
ATOM 701 N N . GLY A 1 98 ? 32.184 56.749 62.002 1.00 20.19 98 GLY A N 1
ATOM 702 C CA . GLY A 1 98 ? 31.781 55.359 61.761 1.00 19.32 98 GLY A CA 1
ATOM 703 C C . GLY A 1 98 ? 32.498 54.629 60.633 1.00 19.30 98 GLY A C 1
ATOM 704 O O . GLY A 1 98 ? 32.038 53.574 60.198 1.00 19.86 98 GLY A O 1
ATOM 705 N N . ILE A 1 99 ? 33.580 55.197 60.123 1.00 19.20 99 ILE A N 1
ATOM 706 C CA . ILE A 1 99 ? 34.267 54.543 59.021 1.00 18.71 99 ILE A CA 1
ATOM 707 C C . ILE A 1 99 ? 34.993 53.349 59.591 1.00 19.58 99 ILE A C 1
ATOM 708 O O . ILE A 1 99 ? 35.724 53.468 60.573 1.00 21.45 99 ILE A O 1
ATOM 713 N N . PRO A 1 100 ? 34.782 52.163 58.996 1.00 20.40 100 PRO A N 1
ATOM 714 C CA . PRO A 1 100 ? 35.430 50.927 59.446 1.00 19.22 100 PRO A CA 1
ATOM 715 C C . PRO A 1 100 ? 36.927 51.164 59.524 1.00 20.56 100 PRO A C 1
ATOM 716 O O . PRO A 1 100 ? 37.518 51.774 58.611 1.00 20.37 100 PRO A O 1
ATOM 720 N N . THR A 1 101 ? 37.536 50.710 60.620 1.00 18.89 101 THR A N 1
ATOM 721 C CA . THR A 1 101 ? 38.950 50.826 60.808 1.00 16.26 101 THR A CA 1
ATOM 722 C C . THR A 1 101 ? 39.734 50.292 59.597 1.00 17.32 101 THR A C 1
ATOM 723 O O . THR A 1 101 ? 40.716 50.922 59.145 1.00 16.53 101 THR A O 1
ATOM 727 N N . LEU A 1 102 ? 39.306 49.126 59.064 1.00 17.28 102 LEU A N 1
ATOM 728 C CA . LEU A 1 102 ? 40.015 48.544 57.956 1.00 17.81 102 LEU A CA 1
ATOM 729 C C . LEU A 1 102 ? 39.979 49.435 56.742 1.00 19.67 102 LEU A C 1
ATOM 730 O O . LEU A 1 102 ? 40.936 49.455 55.973 1.00 21.18 102 LEU A O 1
ATOM 735 N N . ASP A 1 103 ? 38.903 50.200 56.578 1.00 20.10 103 ASP A N 1
ATOM 736 C CA . ASP A 1 103 ? 38.823 51.125 55.462 1.00 20.18 103 ASP A CA 1
ATOM 737 C C . ASP A 1 103 ? 39.876 52.215 55.660 1.00 19.09 103 ASP A C 1
ATOM 738 O O . ASP A 1 103 ? 40.587 52.585 54.728 1.00 18.91 103 ASP A O 1
ATOM 743 N N . MET A 1 104 ? 39.950 52.750 56.866 1.00 18.23 104 MET A N 1
ATOM 744 C CA . MET A 1 104 ? 40.907 53.799 57.122 1.00 21.20 104 MET A CA 1
ATOM 745 C C . MET A 1 104 ? 42.322 53.264 57.054 1.00 20.46 104 MET A C 1
ATOM 746 O O . MET A 1 104 ? 43.239 54.000 56.782 1.00 19.59 104 MET A O 1
ATOM 751 N N . LEU A 1 105 ? 42.498 51.984 57.377 1.00 21.38 105 LEU A N 1
ATOM 752 C CA . LEU A 1 105 ? 43.840 51.396 57.336 1.00 20.51 105 LEU A CA 1
ATOM 753 C C . LEU A 1 105 ? 44.348 51.520 55.920 1.00 19.89 105 LEU A C 1
ATOM 754 O O . LEU A 1 105 ? 45.447 51.950 55.688 1.00 19.85 105 LEU A O 1
ATOM 759 N N . THR A 1 106 ? 43.504 51.161 54.970 1.00 20.78 106 THR A N 1
ATOM 760 C CA . THR A 1 106 ? 43.847 51.247 53.591 1.00 20.15 106 THR A CA 1
ATOM 761 C C . THR A 1 106 ? 43.925 52.681 53.107 1.00 21.05 106 THR A C 1
ATOM 762 O O . THR A 1 106 ? 44.835 53.050 52.375 1.00 19.76 106 THR A O 1
ATOM 766 N N . VAL A 1 107 ? 42.970 53.506 53.517 1.00 21.51 107 VAL A N 1
ATOM 767 C CA . VAL A 1 107 ? 42.965 54.896 53.061 1.00 21.25 107 VAL A CA 1
ATOM 768 C C . VAL A 1 107 ? 44.228 55.590 53.517 1.00 21.61 107 VAL A C 1
ATOM 769 O O . VAL A 1 107 ? 44.841 56.330 52.765 1.00 22.01 107 VAL A O 1
ATOM 773 N N . LYS A 1 108 ? 44.635 55.327 54.747 1.00 22.10 108 LYS A N 1
ATOM 774 C CA . LYS A 1 108 ? 45.816 55.986 55.279 1.00 20.95 108 LYS A CA 1
ATOM 775 C C . LYS A 1 108 ? 47.029 55.644 54.449 1.00 21.31 108 LYS A C 1
ATOM 776 O O . LYS A 1 108 ? 47.863 56.509 54.126 1.00 23.04 108 LYS A O 1
ATOM 782 N N . VAL A 1 109 ? 47.159 54.370 54.089 1.00 20.56 109 VAL A N 1
ATOM 783 C CA . VAL A 1 109 ? 48.300 53.979 53.265 1.00 16.37 109 VAL A CA 1
ATOM 784 C C . VAL A 1 109 ? 48.218 54.749 51.944 1.00 17.94 109 VAL A C 1
ATOM 785 O O . VAL A 1 109 ? 49.210 55.302 51.454 1.00 18.62 109 VAL A O 1
ATOM 789 N N . LYS A 1 110 ? 47.035 54.826 51.366 1.00 17.60 110 LYS A N 1
ATOM 790 C CA . LYS A 1 110 ? 46.867 55.570 50.127 1.00 17.79 110 LYS A CA 1
ATOM 791 C C . LYS A 1 110 ? 47.236 57.048 50.297 1.00 19.90 110 LYS A C 1
ATOM 792 O O . LYS A 1 110 ? 48.040 57.618 49.517 1.00 20.85 110 LYS A O 1
ATOM 798 N N . LEU A 1 111 ? 46.684 57.679 51.322 1.00 19.38 111 LEU A N 1
ATOM 799 C CA . LEU A 1 111 ? 46.966 59.095 51.535 1.00 21.48 111 LEU A CA 1
ATOM 800 C C . LEU A 1 111 ? 48.442 59.349 51.622 1.00 21.14 111 LEU A C 1
ATOM 801 O O . LEU A 1 111 ? 48.939 60.288 51.045 1.00 20.76 111 LEU A O 1
ATOM 806 N N . ASP A 1 112 ? 49.143 58.521 52.375 1.00 22.54 112 ASP A N 1
ATOM 807 C CA . ASP A 1 112 ? 50.563 58.739 52.527 1.00 23.88 112 ASP A CA 1
ATOM 808 C C . ASP A 1 112 ? 51.318 58.522 51.214 1.00 25.54 112 ASP A C 1
ATOM 809 O O . ASP A 1 112 ? 52.299 59.183 50.923 1.00 25.51 112 ASP A O 1
ATOM 814 N N . GLU A 1 113 ? 50.872 57.583 50.423 1.00 26.75 113 GLU A N 1
ATOM 815 C CA . GLU A 1 113 ? 51.592 57.357 49.194 1.00 29.19 113 GLU A CA 1
ATOM 816 C C . GLU A 1 113 ? 51.304 58.399 48.158 1.00 26.80 113 GLU A C 1
ATOM 817 O O . GLU A 1 113 ? 52.200 58.795 47.430 1.00 26.84 113 GLU A O 1
ATOM 823 N N . ALA A 1 114 ? 50.083 58.909 48.143 1.00 23.94 114 ALA A N 1
ATOM 824 C CA . ALA A 1 114 ? 49.728 59.909 47.139 1.00 23.65 114 ALA A CA 1
ATOM 825 C C . ALA A 1 114 ? 50.152 61.303 47.615 1.00 24.45 114 ALA A C 1
ATOM 826 O O . ALA A 1 114 ? 50.056 62.271 46.870 1.00 23.76 114 ALA A O 1
ATOM 828 N N . GLY A 1 115 ? 50.617 61.404 48.859 1.00 23.08 115 GLY A N 1
ATOM 829 C CA . GLY A 1 115 ? 50.995 62.705 49.372 1.00 23.52 115 GLY A CA 1
ATOM 830 C C . GLY A 1 115 ? 49.757 63.561 49.579 1.00 23.85 115 GLY A C 1
ATOM 831 O O . GLY A 1 115 ? 49.779 64.777 49.369 1.00 25.06 115 GLY A O 1
ATOM 832 N N . VAL A 1 116 ? 48.645 62.956 49.970 1.00 22.74 116 VAL A N 1
ATOM 833 C CA . VAL A 1 116 ? 47.460 63.769 50.183 1.00 21.43 116 VAL A CA 1
ATOM 834 C C . VAL A 1 116 ? 47.262 63.879 51.684 1.00 23.25 116 VAL A C 1
ATOM 835 O O . VAL A 1 116 ? 47.445 62.907 52.426 1.00 22.59 116 VAL A O 1
ATOM 839 N N . ARG A 1 117 ? 46.925 65.078 52.141 1.00 22.33 117 ARG A N 1
ATOM 840 C CA . ARG A 1 117 ? 46.717 65.280 53.539 1.00 21.88 117 ARG A CA 1
ATOM 841 C C . ARG A 1 117 ? 45.266 65.053 53.926 1.00 21.74 117 ARG A C 1
ATOM 842 O O . ARG A 1 117 ? 44.371 65.628 53.313 1.00 22.47 117 ARG A O 1
ATOM 850 N N . MET A 1 118 ? 45.000 64.205 54.900 1.00 21.10 118 MET A N 1
ATOM 851 C CA . MET A 1 118 ? 43.586 64.087 55.309 1.00 22.01 118 MET A CA 1
ATOM 852 C C . MET A 1 118 ? 43.496 64.363 56.803 1.00 21.90 118 MET A C 1
ATOM 853 O O . MET A 1 118 ? 44.342 63.929 57.579 1.00 21.93 118 MET A O 1
ATOM 858 N N . ILE A 1 119 ? 42.510 65.166 57.176 1.00 22.07 119 ILE A N 1
ATOM 859 C CA . ILE A 1 119 ? 42.258 65.466 58.563 1.00 20.35 119 ILE A CA 1
ATOM 860 C C . ILE A 1 119 ? 41.020 64.676 58.874 1.00 20.34 119 ILE A C 1
ATOM 861 O O . ILE A 1 119 ? 40.017 64.830 58.207 1.00 21.93 119 ILE A O 1
ATOM 866 N N . GLY A 1 120 ? 41.067 63.844 59.898 1.00 20.82 120 GLY A N 1
ATOM 867 C CA . GLY A 1 120 ? 39.900 63.036 60.186 1.00 22.15 120 GLY A CA 1
ATOM 868 C C . GLY A 1 120 ? 40.223 61.545 60.100 1.00 20.08 120 GLY A C 1
ATOM 869 O O . GLY A 1 120 ? 41.358 61.174 60.107 1.00 19.86 120 GLY A O 1
ATOM 870 N N . PRO A 1 121 ? 39.235 60.683 60.004 1.00 20.62 121 PRO A N 1
ATOM 871 C CA . PRO A 1 121 ? 37.828 61.092 59.969 1.00 21.86 121 PRO A CA 1
ATOM 872 C C . PRO A 1 121 ? 37.283 61.325 61.368 1.00 22.31 121 PRO A C 1
ATOM 873 O O . PRO A 1 121 ? 38.049 61.432 62.346 1.00 22.31 121 PRO A O 1
ATOM 877 N N . ASN A 1 122 ? 35.968 61.431 61.458 1.00 20.63 122 ASN A N 1
ATOM 878 C CA . ASN A 1 122 ? 35.354 61.616 62.758 1.00 22.11 122 ASN A CA 1
ATOM 879 C C . ASN A 1 122 ? 35.959 62.833 63.454 1.00 21.15 122 ASN A C 1
ATOM 880 O O . ASN A 1 122 ? 36.408 62.755 64.590 1.00 20.97 122 ASN A O 1
ATOM 885 N N . THR A 1 123 ? 35.994 63.940 62.744 1.00 20.85 123 THR A N 1
ATOM 886 C CA . THR A 1 123 ? 36.608 65.142 63.250 1.00 20.48 123 THR A CA 1
ATOM 887 C C . THR A 1 123 ? 35.654 66.301 63.099 1.00 20.55 123 THR A C 1
ATOM 888 O O . THR A 1 123 ? 34.768 66.299 62.245 1.00 21.30 123 THR A O 1
ATOM 892 N N . PRO A 1 124 ? 35.805 67.314 63.936 1.00 20.06 124 PRO A N 1
ATOM 893 C CA . PRO A 1 124 ? 34.889 68.442 63.768 1.00 20.56 124 PRO A CA 1
ATOM 894 C C . PRO A 1 124 ? 35.447 69.238 62.558 1.00 20.79 124 PRO A C 1
ATOM 895 O O . PRO A 1 124 ? 34.747 70.020 61.920 1.00 20.64 124 PRO A O 1
ATOM 899 N N . GLY A 1 125 ? 36.715 69.015 62.236 1.00 19.25 125 GLY A N 1
ATOM 900 C CA . GLY A 1 125 ? 37.251 69.703 61.096 1.00 21.62 125 GLY A CA 1
ATOM 901 C C . GLY A 1 125 ? 38.471 70.576 61.365 1.00 22.39 125 GLY A C 1
ATOM 902 O O . GLY A 1 125 ? 39.273 70.314 62.275 1.00 21.85 125 GLY A O 1
ATOM 903 N N . VAL A 1 126 ? 38.575 71.650 60.581 1.00 21.75 126 VAL A N 1
ATOM 904 C CA . VAL A 1 126 ? 39.707 72.543 60.662 1.00 22.30 126 VAL A CA 1
ATOM 905 C C . VAL A 1 126 ? 39.212 73.958 60.520 1.00 24.03 126 VAL A C 1
ATOM 906 O O . VAL A 1 126 ? 38.307 74.242 59.726 1.00 21.29 126 VAL A O 1
ATOM 910 N N . ILE A 1 127 ? 39.797 74.853 61.330 1.00 25.63 127 ILE A N 1
ATOM 911 C CA . ILE A 1 127 ? 39.447 76.257 61.238 1.00 24.78 127 ILE A CA 1
ATOM 912 C C . ILE A 1 127 ? 40.642 77.146 61.522 1.00 25.16 127 ILE A C 1
ATOM 913 O O . ILE A 1 127 ? 41.392 76.943 62.469 1.00 24.66 127 ILE A O 1
ATOM 918 N N . THR A 1 128 ? 40.840 78.104 60.627 1.00 26.01 128 THR A N 1
ATOM 919 C CA . THR A 1 128 ? 41.876 79.111 60.772 1.00 25.63 128 THR A CA 1
ATOM 920 C C . THR A 1 128 ? 41.002 80.335 60.973 1.00 25.46 128 THR A C 1
ATOM 921 O O . THR A 1 128 ? 40.560 80.954 60.000 1.00 25.28 128 THR A O 1
ATOM 925 N N . PRO A 1 129 ? 40.733 80.679 62.253 1.00 26.04 129 PRO A N 1
ATOM 926 C CA . PRO A 1 129 ? 39.891 81.801 62.681 1.00 25.80 129 PRO A CA 1
ATOM 927 C C . PRO A 1 129 ? 40.176 83.037 61.912 1.00 26.00 129 PRO A C 1
ATOM 928 O O . PRO A 1 129 ? 41.336 83.421 61.749 1.00 25.22 129 PRO A O 1
ATOM 932 N N . GLY A 1 130 ? 39.089 83.616 61.401 1.00 26.51 130 GLY A N 1
ATOM 933 C CA . GLY A 1 130 ? 39.173 84.817 60.585 1.00 29.08 130 GLY A CA 1
ATOM 934 C C . GLY A 1 130 ? 39.448 84.518 59.110 1.00 32.28 130 GLY A C 1
ATOM 935 O O . GLY A 1 130 ? 39.278 85.395 58.265 1.00 34.36 130 GLY A O 1
ATOM 936 N N . GLU A 1 131 ? 39.829 83.294 58.755 1.00 32.00 131 GLU A N 1
ATOM 937 C CA . GLU A 1 131 ? 40.142 83.040 57.335 1.00 31.28 131 GLU A CA 1
ATOM 938 C C . GLU A 1 131 ? 39.403 81.904 56.684 1.00 30.41 131 GLU A C 1
ATOM 939 O O . GLU A 1 131 ? 38.880 82.021 55.568 1.00 30.78 131 GLU A O 1
ATOM 945 N N . CYS A 1 132 ? 39.371 80.774 57.369 1.00 28.53 132 CYS A N 1
ATOM 946 C CA . CYS A 1 132 ? 38.726 79.637 56.759 1.00 25.15 132 CYS A CA 1
ATOM 947 C C . CYS A 1 132 ? 38.178 78.668 57.761 1.00 22.73 132 CYS A C 1
ATOM 948 O O . CYS A 1 132 ? 38.849 78.273 58.714 1.00 21.23 132 CYS A O 1
ATOM 951 N N . LYS A 1 133 ? 36.965 78.249 57.498 1.00 21.87 133 LYS A N 1
ATOM 952 C CA . LYS A 1 133 ? 36.311 77.317 58.369 1.00 23.12 133 LYS A CA 1
ATOM 953 C C . LYS A 1 133 ? 35.835 76.128 57.577 1.00 21.26 133 LYS A C 1
ATOM 954 O O . LYS A 1 133 ? 35.067 76.299 56.653 1.00 20.81 133 LYS A O 1
ATOM 960 N N . ILE A 1 134 ? 36.263 74.919 57.949 1.00 22.61 134 ILE A N 1
ATOM 961 C CA . ILE A 1 134 ? 35.796 73.697 57.272 1.00 22.87 134 ILE A CA 1
ATOM 962 C C . ILE A 1 134 ? 35.409 72.734 58.379 1.00 23.86 134 ILE A C 1
ATOM 963 O O . ILE A 1 134 ? 36.242 72.237 59.141 1.00 25.38 134 ILE A O 1
ATOM 968 N N . GLY A 1 135 ? 34.127 72.465 58.514 1.00 23.08 135 GLY A N 1
ATOM 969 C CA . GLY A 1 135 ? 33.813 71.553 59.588 1.00 24.80 135 GLY A CA 1
ATOM 970 C C . GLY A 1 135 ? 32.562 71.954 60.308 1.00 26.25 135 GLY A C 1
ATOM 971 O O . GLY A 1 135 ? 31.786 72.777 59.817 1.00 25.07 135 GLY A O 1
ATOM 972 N N . ILE A 1 136 ? 32.378 71.401 61.492 1.00 26.88 136 ILE A N 1
ATOM 973 C CA . ILE A 1 136 ? 31.162 71.638 62.180 1.00 29.01 136 ILE A CA 1
ATOM 974 C C . ILE A 1 136 ? 31.347 72.455 63.427 1.00 33.10 136 ILE A C 1
ATOM 975 O O . ILE A 1 136 ? 30.412 72.530 64.240 1.00 35.25 136 ILE A O 1
ATOM 980 N N . GLN A 1 137 ? 32.519 73.034 63.637 1.00 34.05 137 GLN A N 1
ATOM 981 C CA . GLN A 1 137 ? 32.688 73.802 64.858 1.00 36.02 137 GLN A CA 1
ATOM 982 C C . GLN A 1 137 ? 31.908 75.131 64.894 1.00 37.91 137 GLN A C 1
ATOM 983 O O . GLN A 1 137 ? 31.493 75.644 63.874 1.00 38.89 137 GLN A O 1
ATOM 989 N N . PRO A 1 138 ? 31.595 75.637 66.087 1.00 39.19 138 PRO A N 1
ATOM 990 C CA . PRO A 1 138 ? 30.873 76.930 66.115 1.00 40.77 138 PRO A CA 1
ATOM 991 C C . PRO A 1 138 ? 31.945 78.048 65.905 1.00 42.58 138 PRO A C 1
ATOM 992 O O . PRO A 1 138 ? 32.837 78.161 66.724 1.00 44.39 138 PRO A O 1
ATOM 996 N N . GLY A 1 139 ? 31.904 78.840 64.808 1.00 46.70 139 GLY A N 1
ATOM 997 C CA . GLY A 1 139 ? 32.932 79.892 64.509 1.00 46.99 139 GLY A CA 1
ATOM 998 C C . GLY A 1 139 ? 33.048 81.233 65.297 1.00 46.98 139 GLY A C 1
ATOM 999 O O . GLY A 1 139 ? 34.009 82.035 65.148 1.00 40.97 139 GLY A O 1
ATOM 1000 N N . HIS A 1 140 ? 32.036 81.424 66.153 1.00 49.30 140 HIS A N 1
ATOM 1001 C CA . HIS A 1 140 ? 31.868 82.591 67.035 1.00 50.58 140 HIS A CA 1
ATOM 1002 C C . HIS A 1 140 ? 32.460 82.382 68.438 1.00 48.01 140 HIS A C 1
ATOM 1003 O O . HIS A 1 140 ? 32.028 83.033 69.411 1.00 49.09 140 HIS A O 1
ATOM 1010 N N . ILE A 1 141 ? 33.376 81.440 68.583 1.00 43.00 141 ILE A N 1
ATOM 1011 C CA . ILE A 1 141 ? 33.993 81.267 69.868 1.00 38.02 141 ILE A CA 1
ATOM 1012 C C . ILE A 1 141 ? 35.483 81.431 69.586 1.00 36.62 141 ILE A C 1
ATOM 1013 O O . ILE A 1 141 ? 36.322 81.494 70.493 1.00 34.94 141 ILE A O 1
ATOM 1018 N N . HIS A 1 142 ? 35.812 81.491 68.306 1.00 33.87 142 HIS A N 1
ATOM 1019 C CA . HIS A 1 142 ? 37.211 81.595 67.927 1.00 34.09 142 HIS A CA 1
ATOM 1020 C C . HIS A 1 142 ? 37.609 83.046 67.790 1.00 34.41 142 HIS A C 1
ATOM 1021 O O . HIS A 1 142 ? 36.768 83.928 67.640 1.00 32.95 142 HIS A O 1
ATOM 1028 N N . LYS A 1 143 ? 38.915 83.256 67.800 1.00 34.11 143 LYS A N 1
ATOM 1029 C CA . LYS A 1 143 ? 39.487 84.555 67.681 1.00 33.69 143 LYS A CA 1
ATOM 1030 C C . LYS A 1 143 ? 40.812 84.396 66.972 1.00 32.15 143 LYS A C 1
ATOM 1031 O O . LYS A 1 143 ? 41.677 83.668 67.440 1.00 31.21 143 LYS A O 1
ATOM 1037 N N . PRO A 1 144 ? 40.990 85.092 65.837 1.00 31.71 144 PRO A N 1
ATOM 1038 C CA . PRO A 1 144 ? 42.253 84.997 65.105 1.00 31.78 144 PRO A CA 1
ATOM 1039 C C . PRO A 1 144 ? 43.358 85.234 66.117 1.00 31.32 144 PRO A C 1
ATOM 1040 O O . PRO A 1 144 ? 43.353 86.234 66.827 1.00 33.75 144 PRO A O 1
ATOM 1044 N N . GLY A 1 145 ? 44.317 84.336 66.190 1.00 30.90 145 GLY A N 1
ATOM 1045 C CA . GLY A 1 145 ? 45.339 84.518 67.194 1.00 30.09 145 GLY A CA 1
ATOM 1046 C C . GLY A 1 145 ? 46.552 83.674 66.986 1.00 29.80 145 GLY A C 1
ATOM 1047 O O . GLY A 1 145 ? 46.864 83.257 65.865 1.00 29.66 145 GLY A O 1
ATOM 1048 N N . LYS A 1 146 ? 47.207 83.370 68.089 1.00 29.52 146 LYS A N 1
ATOM 1049 C CA . LYS A 1 146 ? 48.481 82.685 68.041 1.00 31.13 146 LYS A CA 1
ATOM 1050 C C . LYS A 1 146 ? 48.578 81.245 68.594 1.00 29.47 146 LYS A C 1
ATOM 1051 O O . LYS A 1 146 ? 49.655 80.673 68.581 1.00 29.21 146 LYS A O 1
ATOM 1057 N N . VAL A 1 147 ? 47.497 80.670 69.103 1.00 27.96 147 VAL A N 1
ATOM 1058 C CA . VAL A 1 147 ? 47.627 79.330 69.640 1.00 27.60 147 VAL A CA 1
ATOM 1059 C C . VAL A 1 147 ? 47.177 78.306 68.614 1.00 27.49 147 VAL A C 1
ATOM 1060 O O . VAL A 1 147 ? 46.118 78.428 68.031 1.00 27.56 147 VAL A O 1
ATOM 1064 N N . GLY A 1 148 ? 48.021 77.326 68.359 1.00 26.96 148 GLY A N 1
ATOM 1065 C CA . GLY A 1 148 ? 47.632 76.279 67.420 1.00 28.23 148 GLY A CA 1
ATOM 1066 C C . GLY A 1 148 ? 47.026 75.184 68.272 1.00 28.98 148 GLY A C 1
ATOM 1067 O O . GLY A 1 148 ? 47.573 74.864 69.337 1.00 28.44 148 GLY A O 1
ATOM 1068 N N . ILE A 1 149 ? 45.888 74.628 67.842 1.00 27.83 149 ILE A N 1
ATOM 1069 C CA . ILE A 1 149 ? 45.256 73.562 68.593 1.00 25.72 149 ILE A CA 1
ATOM 1070 C C . ILE A 1 149 ? 45.082 72.276 67.791 1.00 25.11 149 ILE A C 1
ATOM 1071 O O . ILE A 1 149 ? 44.548 72.313 66.691 1.00 25.42 149 ILE A O 1
ATOM 1076 N N . VAL A 1 150 ? 45.506 71.149 68.352 1.00 25.25 150 VAL A N 1
ATOM 1077 C CA . VAL A 1 150 ? 45.348 69.843 67.711 1.00 26.22 150 VAL A CA 1
ATOM 1078 C C . VAL A 1 150 ? 44.628 69.010 68.736 1.00 27.38 150 VAL A C 1
ATOM 1079 O O . VAL A 1 150 ? 45.079 68.907 69.908 1.00 25.82 150 VAL A O 1
ATOM 1083 N N . SER A 1 151 ? 43.611 68.288 68.285 1.00 27.63 151 SER A N 1
ATOM 1084 C CA . SER A 1 151 ? 42.851 67.505 69.244 1.00 25.86 151 SER A CA 1
ATOM 1085 C C . SER A 1 151 ? 42.180 66.254 68.692 1.00 25.04 151 SER A C 1
ATOM 1086 O O . SER A 1 151 ? 41.742 66.233 67.538 1.00 24.83 151 SER A O 1
ATOM 1089 N N . ARG A 1 152 ? 42.054 65.215 69.520 1.00 24.74 152 ARG A N 1
ATOM 1090 C CA . ARG A 1 152 ? 41.336 64.020 69.073 1.00 24.65 152 ARG A CA 1
ATOM 1091 C C . ARG A 1 152 ? 39.835 64.190 69.391 1.00 25.10 152 ARG A C 1
ATOM 1092 O O . ARG A 1 152 ? 39.006 63.303 69.103 1.00 26.15 152 ARG A O 1
ATOM 1100 N N . SER A 1 153 ? 39.481 65.362 69.929 1.00 23.62 153 SER A N 1
ATOM 1101 C CA . SER A 1 153 ? 38.123 65.627 70.340 1.00 22.38 153 SER A CA 1
ATOM 1102 C C . SER A 1 153 ? 37.633 66.990 69.935 1.00 22.86 153 SER A C 1
ATOM 1103 O O . SER A 1 153 ? 38.328 67.985 70.132 1.00 24.70 153 SER A O 1
ATOM 1106 N N . GLY A 1 154 ? 36.417 67.032 69.402 1.00 22.70 154 GLY A N 1
ATOM 1107 C CA . GLY A 1 154 ? 35.816 68.274 68.988 1.00 23.73 154 GLY A CA 1
ATOM 1108 C C . GLY A 1 154 ? 35.427 69.135 70.199 1.00 25.86 154 GLY A C 1
ATOM 1109 O O . GLY A 1 154 ? 35.860 70.303 70.328 1.00 25.54 154 GLY A O 1
ATOM 1110 N N . THR A 1 155 ? 34.600 68.577 71.081 1.00 25.79 155 THR A N 1
ATOM 1111 C CA . THR A 1 155 ? 34.179 69.320 72.277 1.00 26.17 155 THR A CA 1
ATOM 1112 C C . THR A 1 155 ? 35.349 69.795 73.143 1.00 25.69 155 THR A C 1
ATOM 1113 O O . THR A 1 155 ? 35.354 70.920 73.590 1.00 28.74 155 THR A O 1
ATOM 1117 N N . LEU A 1 156 ? 36.362 68.985 73.370 1.00 26.04 156 LEU A N 1
ATOM 1118 C CA . LEU A 1 156 ? 37.467 69.457 74.188 1.00 27.32 156 LEU A CA 1
ATOM 1119 C C . LEU A 1 156 ? 38.146 70.573 73.436 1.00 29.16 156 LEU A C 1
ATOM 1120 O O . LEU A 1 156 ? 38.622 71.521 74.019 1.00 29.81 156 LEU A O 1
ATOM 1125 N N . THR A 1 157 ? 38.223 70.450 72.118 1.00 30.27 157 THR A N 1
ATOM 1126 C CA . THR A 1 157 ? 38.832 71.517 71.367 1.00 30.62 157 THR A CA 1
ATOM 1127 C C . THR A 1 157 ? 38.101 72.818 71.636 1.00 30.21 157 THR A C 1
ATOM 1128 O O . THR A 1 157 ? 38.727 73.850 71.822 1.00 29.90 157 THR A O 1
ATOM 1132 N N . TYR A 1 158 ? 36.777 72.765 71.646 1.00 29.39 158 TYR A N 1
ATOM 1133 C CA . TYR A 1 158 ? 35.996 73.961 71.866 1.00 30.49 158 TYR A CA 1
ATOM 1134 C C . TYR A 1 158 ? 36.304 74.588 73.210 1.00 30.35 158 TYR A C 1
ATOM 1135 O O . TYR A 1 158 ? 36.383 75.811 73.324 1.00 30.35 158 TYR A O 1
ATOM 1144 N N . GLU A 1 159 ? 36.473 73.752 74.217 1.00 29.69 159 GLU A N 1
ATOM 1145 C CA . GLU A 1 159 ? 36.774 74.275 75.521 1.00 30.30 159 GLU A CA 1
ATOM 1146 C C . GLU A 1 159 ? 38.051 75.060 75.372 1.00 30.24 159 GLU A C 1
ATOM 1147 O O . GLU A 1 159 ? 38.110 76.199 75.822 1.00 30.76 159 GLU A O 1
ATOM 1153 N N . ALA A 1 160 ? 39.058 74.469 74.721 1.00 29.24 160 ALA A N 1
ATOM 1154 C CA . ALA A 1 160 ? 40.355 75.136 74.570 1.00 28.49 160 ALA A CA 1
ATOM 1155 C C . ALA A 1 160 ? 40.254 76.368 73.693 1.00 29.43 160 ALA A C 1
ATOM 1156 O O . ALA A 1 160 ? 41.030 77.315 73.849 1.00 28.07 160 ALA A O 1
ATOM 1158 N N . VAL A 1 161 ? 39.287 76.371 72.780 1.00 29.12 161 VAL A N 1
ATOM 1159 C CA . VAL A 1 161 ? 39.114 77.513 71.912 1.00 29.30 161 VAL A CA 1
ATOM 1160 C C . VAL A 1 161 ? 38.540 78.616 72.797 1.00 31.95 161 VAL A C 1
ATOM 1161 O O . VAL A 1 161 ? 38.999 79.747 72.754 1.00 33.11 161 VAL A O 1
ATOM 1165 N N . LYS A 1 162 ? 37.544 78.283 73.605 1.00 33.53 162 LYS A N 1
ATOM 1166 C CA . LYS A 1 162 ? 36.922 79.266 74.477 1.00 34.21 162 LYS A CA 1
ATOM 1167 C C . LYS A 1 162 ? 37.969 79.895 75.358 1.00 34.52 162 LYS A C 1
ATOM 1168 O O . LYS A 1 162 ? 38.051 81.108 75.423 1.00 35.50 162 LYS A O 1
ATOM 1174 N N . GLN A 1 163 ? 38.787 79.074 76.002 1.00 33.15 163 GLN A N 1
ATOM 1175 C CA . GLN A 1 163 ? 39.825 79.581 76.857 1.00 33.13 163 GLN A CA 1
ATOM 1176 C C . GLN A 1 163 ? 40.867 80.445 76.150 1.00 34.68 163 GLN A C 1
ATOM 1177 O O . GLN A 1 163 ? 41.223 81.517 76.647 1.00 36.02 163 GLN A O 1
ATOM 1183 N N . THR A 1 164 ? 41.369 80.012 75.004 1.00 33.81 164 THR A N 1
ATOM 1184 C CA . THR A 1 164 ? 42.382 80.814 74.334 1.00 34.00 164 THR A CA 1
ATOM 1185 C C . THR A 1 164 ? 41.774 82.081 73.765 1.00 35.35 164 THR A C 1
ATOM 1186 O O . THR A 1 164 ? 42.455 83.040 73.525 1.00 36.66 164 THR A O 1
ATOM 1190 N N . THR A 1 165 ? 40.475 82.090 73.537 1.00 36.24 165 THR A N 1
ATOM 1191 C CA . THR A 1 165 ? 39.856 83.295 73.060 1.00 36.79 165 THR A CA 1
ATOM 1192 C C . THR A 1 165 ? 39.661 84.201 74.306 1.00 39.34 165 THR A C 1
ATOM 1193 O O . THR A 1 165 ? 39.911 85.404 74.251 1.00 39.19 165 THR A O 1
ATOM 1197 N N . ASP A 1 166 ? 39.226 83.623 75.429 1.00 39.15 166 ASP A N 1
ATOM 1198 C CA . ASP A 1 166 ? 39.009 84.427 76.632 1.00 40.58 166 ASP A CA 1
ATOM 1199 C C . ASP A 1 166 ? 40.302 85.058 77.180 1.00 40.69 166 ASP A C 1
ATOM 1200 O O . ASP A 1 166 ? 40.264 86.169 77.702 1.00 40.93 166 ASP A O 1
ATOM 1205 N N . TYR A 1 167 ? 41.427 84.362 77.062 1.00 39.98 167 TYR A N 1
ATOM 1206 C CA . TYR A 1 167 ? 42.687 84.901 77.526 1.00 40.91 167 TYR A CA 1
ATOM 1207 C C . TYR A 1 167 ? 43.264 85.845 76.477 1.00 40.50 167 TYR A C 1
ATOM 1208 O O . TYR A 1 167 ? 44.332 86.434 76.669 1.00 42.33 167 TYR A O 1
ATOM 1217 N N . GLY A 1 168 ? 42.565 85.988 75.362 1.00 39.09 168 GLY A N 1
ATOM 1218 C CA . GLY A 1 168 ? 43.044 86.870 74.313 1.00 37.48 168 GLY A CA 1
ATOM 1219 C C . GLY A 1 168 ? 44.140 86.325 73.387 1.00 37.54 168 GLY A C 1
ATOM 1220 O O . GLY A 1 168 ? 44.590 87.014 72.458 1.00 38.81 168 GLY A O 1
ATOM 1221 N N . PHE A 1 169 ? 44.601 85.109 73.637 1.00 36.14 169 PHE A N 1
ATOM 1222 C CA . PHE A 1 169 ? 45.619 84.521 72.796 1.00 35.60 169 PHE A CA 1
ATOM 1223 C C . PHE A 1 169 ? 45.074 84.254 71.391 1.00 33.59 169 PHE A C 1
ATOM 1224 O O . PHE A 1 169 ? 45.765 84.500 70.405 1.00 33.57 169 PHE A O 1
ATOM 1232 N N . GLY A 1 170 ? 43.828 83.789 71.308 1.00 31.28 170 GLY A N 1
ATOM 1233 C CA . GLY A 1 170 ? 43.232 83.503 70.011 1.00 28.44 170 GLY A CA 1
ATOM 1234 C C . GLY A 1 170 ? 43.846 82.265 69.396 1.00 26.63 170 GLY A C 1
ATOM 1235 O O . GLY A 1 170 ? 44.759 81.667 69.973 1.00 25.84 170 GLY A O 1
ATOM 1236 N N . GLN A 1 171 ? 43.381 81.866 68.223 1.00 26.00 171 GLN A N 1
ATOM 1237 C CA . GLN A 1 171 ? 43.926 80.645 67.630 1.00 26.13 171 GLN A CA 1
ATOM 1238 C C . GLN A 1 171 ? 44.547 80.858 66.269 1.00 26.02 171 GLN A C 1
ATOM 1239 O O . GLN A 1 171 ? 44.053 81.676 65.500 1.00 24.18 171 GLN A O 1
ATOM 1245 N N . SER A 1 172 ? 45.637 80.157 65.972 1.00 25.53 172 SER A N 1
ATOM 1246 C CA . SER A 1 172 ? 46.198 80.303 64.643 1.00 26.31 172 SER A CA 1
ATOM 1247 C C . SER A 1 172 ? 45.291 79.400 63.795 1.00 27.57 172 SER A C 1
ATOM 1248 O O . SER A 1 172 ? 44.549 79.870 62.896 1.00 29.67 172 SER A O 1
ATOM 1251 N N . THR A 1 173 ? 45.329 78.098 64.094 1.00 26.89 173 THR A N 1
ATOM 1252 C CA . THR A 1 173 ? 44.499 77.109 63.411 1.00 24.44 173 THR A CA 1
ATOM 1253 C C . THR A 1 173 ? 44.153 76.012 64.405 1.00 22.79 173 THR A C 1
ATOM 1254 O O . THR A 1 173 ? 44.993 75.613 65.215 1.00 22.10 173 THR A O 1
ATOM 1258 N N . CYS A 1 174 ? 42.915 75.542 64.353 1.00 21.80 174 CYS A N 1
ATOM 1259 C CA . CYS A 1 174 ? 42.473 74.457 65.206 1.00 24.56 174 CYS A CA 1
ATOM 1260 C C . CYS A 1 174 ? 42.246 73.286 64.285 1.00 23.82 174 CYS A C 1
ATOM 1261 O O . CYS A 1 174 ? 41.488 73.389 63.336 1.00 24.78 174 CYS A O 1
ATOM 1264 N N . VAL A 1 175 ? 42.892 72.181 64.608 1.00 23.42 175 VAL A N 1
ATOM 1265 C CA . VAL A 1 175 ? 42.811 70.971 63.844 1.00 22.99 175 VAL A CA 1
ATOM 1266 C C . VAL A 1 175 ? 42.304 69.828 64.684 1.00 23.28 175 VAL A C 1
ATOM 1267 O O . VAL A 1 175 ? 42.929 69.465 65.679 1.00 24.29 175 VAL A O 1
ATOM 1271 N N . GLY A 1 176 ? 41.157 69.275 64.297 1.00 22.38 176 GLY A N 1
ATOM 1272 C CA . GLY A 1 176 ? 40.665 68.124 64.993 1.00 21.64 176 GLY A CA 1
ATOM 1273 C C . GLY A 1 176 ? 41.214 66.902 64.247 1.00 23.02 176 GLY A C 1
ATOM 1274 O O . GLY A 1 176 ? 40.856 66.664 63.089 1.00 21.93 176 GLY A O 1
ATOM 1275 N N . ILE A 1 177 ? 42.094 66.123 64.872 1.00 23.27 177 ILE A N 1
ATOM 1276 C CA . ILE A 1 177 ? 42.582 64.974 64.165 1.00 23.61 177 ILE A CA 1
ATOM 1277 C C . ILE A 1 177 ? 41.540 63.857 64.165 1.00 23.09 177 ILE A C 1
ATOM 1278 O O . ILE A 1 177 ? 41.710 62.858 63.480 1.00 23.09 177 ILE A O 1
ATOM 1283 N N . GLY A 1 178 ? 40.463 64.049 64.915 1.00 20.89 178 GLY A N 1
ATOM 1284 C CA . GLY A 1 178 ? 39.395 63.078 64.955 1.00 19.11 178 GLY A CA 1
ATOM 1285 C C . GLY A 1 178 ? 39.534 62.016 66.002 1.00 19.62 178 GLY A C 1
ATOM 1286 O O . GLY A 1 178 ? 40.613 61.799 66.550 1.00 16.95 178 GLY A O 1
ATOM 1287 N N . GLY A 1 179 ? 38.440 61.307 66.251 1.00 20.51 179 GLY A N 1
ATOM 1288 C CA . GLY A 1 179 ? 38.489 60.295 67.306 1.00 23.42 179 GLY A CA 1
ATOM 1289 C C . GLY A 1 179 ? 38.660 58.843 66.858 1.00 22.69 179 GLY A C 1
ATOM 1290 O O . GLY A 1 179 ? 38.437 57.939 67.635 1.00 24.82 179 GLY A O 1
ATOM 1291 N N . ASP A 1 180 ? 39.018 58.607 65.615 1.00 21.60 180 ASP A N 1
ATOM 1292 C CA . ASP A 1 180 ? 39.176 57.247 65.147 1.00 22.59 180 ASP A CA 1
ATOM 1293 C C . ASP A 1 180 ? 40.539 56.657 65.436 1.00 21.93 180 ASP A C 1
ATOM 1294 O O . ASP A 1 180 ? 41.520 57.371 65.600 1.00 22.47 180 ASP A O 1
ATOM 1299 N N . PRO A 1 181 ? 40.636 55.329 65.477 1.00 22.22 181 PRO A N 1
ATOM 1300 C CA . PRO A 1 181 ? 41.937 54.671 65.773 1.00 22.89 181 PRO A CA 1
ATOM 1301 C C . PRO A 1 181 ? 43.049 54.903 64.749 1.00 23.15 181 PRO A C 1
ATOM 1302 O O . PRO A 1 181 ? 44.242 54.942 65.076 1.00 21.11 181 PRO A O 1
ATOM 1306 N N . ILE A 1 182 ? 42.662 55.089 63.495 1.00 22.49 182 ILE A N 1
ATOM 1307 C CA . ILE A 1 182 ? 43.654 55.352 62.486 1.00 22.40 182 ILE A CA 1
ATOM 1308 C C . ILE A 1 182 ? 43.218 56.595 61.753 1.00 22.21 182 ILE A C 1
ATOM 1309 O O . ILE A 1 182 ? 42.437 56.541 60.812 1.00 23.27 182 ILE A O 1
ATOM 1314 N N . PRO A 1 183 ? 43.682 57.749 62.206 1.00 21.89 183 PRO A N 1
ATOM 1315 C CA . PRO A 1 183 ? 43.315 58.999 61.558 1.00 21.91 183 PRO A CA 1
ATOM 1316 C C . PRO A 1 183 ? 44.184 59.208 60.348 1.00 21.82 183 PRO A C 1
ATOM 1317 O O . PRO A 1 183 ? 45.202 58.539 60.187 1.00 20.99 183 PRO A O 1
ATOM 1321 N N . GLY A 1 184 ? 43.796 60.155 59.507 1.00 20.72 184 GLY A N 1
ATOM 1322 C CA . GLY A 1 184 ? 44.585 60.437 58.333 1.00 19.51 184 GLY A CA 1
ATOM 1323 C C . GLY A 1 184 ? 45.824 61.165 58.745 1.00 18.57 184 GLY A C 1
ATOM 1324 O O . GLY A 1 184 ? 46.882 61.017 58.141 1.00 16.31 184 GLY A O 1
ATOM 1325 N N . SER A 1 185 ? 45.700 61.957 59.797 1.00 18.69 185 SER A N 1
ATOM 1326 C CA . SER A 1 185 ? 46.868 62.704 60.265 1.00 19.86 185 SER A CA 1
ATOM 1327 C C . SER A 1 185 ? 46.980 62.556 61.753 1.00 21.63 185 SER A C 1
ATOM 1328 O O . SER A 1 185 ? 45.972 62.532 62.472 1.00 23.70 185 SER A O 1
ATOM 1331 N N . ASN A 1 186 ? 48.187 62.490 62.266 1.00 23.63 186 ASN A N 1
ATOM 1332 C CA . ASN A 1 186 ? 48.246 62.394 63.696 1.00 26.29 186 ASN A CA 1
ATOM 1333 C C . ASN A 1 186 ? 48.887 63.583 64.364 1.00 25.23 186 ASN A C 1
ATOM 1334 O O . ASN A 1 186 ? 49.203 64.547 63.727 1.00 24.48 186 ASN A O 1
ATOM 1339 N N . PHE A 1 187 ? 49.055 63.524 65.669 1.00 26.61 187 PHE A N 1
ATOM 1340 C CA . PHE A 1 187 ? 49.618 64.648 66.392 1.00 25.22 187 PHE A CA 1
ATOM 1341 C C . PHE A 1 187 ? 50.921 65.058 65.816 1.00 24.82 187 PHE A C 1
ATOM 1342 O O . PHE A 1 187 ? 51.132 66.226 65.544 1.00 26.58 187 PHE A O 1
ATOM 1350 N N . ILE A 1 188 ? 51.807 64.106 65.599 1.00 24.93 188 ILE A N 1
ATOM 1351 C CA . ILE A 1 188 ? 53.139 64.456 65.091 1.00 26.15 188 ILE A CA 1
ATOM 1352 C C . ILE A 1 188 ? 53.060 65.251 63.793 1.00 26.74 188 ILE A C 1
ATOM 1353 O O . ILE A 1 188 ? 53.811 66.213 63.605 1.00 26.22 188 ILE A O 1
ATOM 1358 N N . ASP A 1 189 ? 52.154 64.844 62.897 1.00 26.14 189 ASP A N 1
ATOM 1359 C CA . ASP A 1 189 ? 51.986 65.532 61.625 1.00 25.44 189 ASP A CA 1
ATOM 1360 C C . ASP A 1 189 ? 51.550 66.949 61.823 1.00 25.12 189 ASP A C 1
ATOM 1361 O O . ASP A 1 189 ? 52.055 67.841 61.171 1.00 25.81 189 ASP A O 1
ATOM 1366 N N . ILE A 1 190 ? 50.577 67.160 62.701 1.00 24.23 190 ILE A N 1
ATOM 1367 C CA . ILE A 1 190 ? 50.077 68.498 62.930 1.00 24.70 190 ILE A CA 1
ATOM 1368 C C . ILE A 1 190 ? 51.085 69.297 63.735 1.00 26.09 190 ILE A C 1
ATOM 1369 O O . ILE A 1 190 ? 51.284 70.464 63.475 1.00 26.69 190 ILE A O 1
ATOM 1374 N N . LEU A 1 191 ? 51.759 68.652 64.683 1.00 27.40 191 LEU A N 1
ATOM 1375 C CA . LEU A 1 191 ? 52.727 69.371 65.501 1.00 29.01 191 LEU A CA 1
ATOM 1376 C C . LEU A 1 191 ? 53.806 69.993 64.629 1.00 31.26 191 LEU A C 1
ATOM 1377 O O . LEU A 1 191 ? 54.141 71.163 64.794 1.00 31.40 191 LEU A O 1
ATOM 1382 N N . GLU A 1 192 ? 54.329 69.219 63.681 1.00 32.53 192 GLU A N 1
ATOM 1383 C CA . GLU A 1 192 ? 55.368 69.720 62.825 1.00 32.74 192 GLU A CA 1
ATOM 1384 C C . GLU A 1 192 ? 54.877 70.911 62.081 1.00 31.95 192 GLU A C 1
ATOM 1385 O O . GLU A 1 192 ? 55.617 71.843 61.855 1.00 33.91 192 GLU A O 1
ATOM 1391 N N . MET A 1 193 ? 53.621 70.909 61.687 1.00 31.74 193 MET A N 1
ATOM 1392 C CA . MET A 1 193 ? 53.129 72.064 60.947 1.00 29.83 193 MET A CA 1
ATOM 1393 C C . MET A 1 193 ? 53.076 73.295 61.832 1.00 29.51 193 MET A C 1
ATOM 1394 O O . MET A 1 193 ? 53.394 74.361 61.367 1.00 28.61 193 MET A O 1
ATOM 1399 N N . PHE A 1 194 ? 52.666 73.148 63.098 1.00 29.76 194 PHE A N 1
ATOM 1400 C CA . PHE A 1 194 ? 52.606 74.300 63.992 1.00 31.46 194 PHE A CA 1
ATOM 1401 C C . PHE A 1 194 ? 53.993 74.838 64.292 1.00 32.48 194 PHE A C 1
ATOM 1402 O O . PHE A 1 194 ? 54.188 76.038 64.321 1.00 33.66 19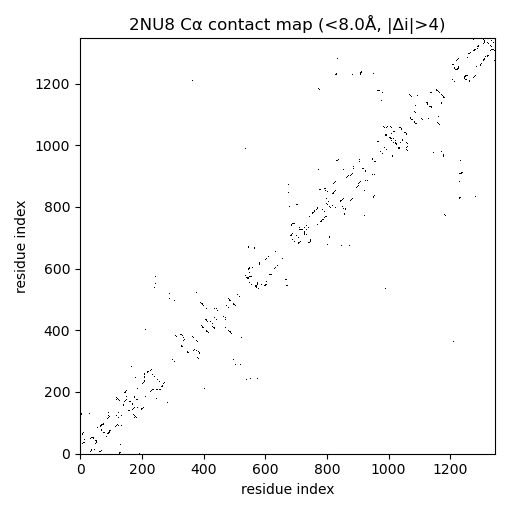4 PHE A O 1
ATOM 1410 N N . GLU A 1 195 ? 54.953 73.946 64.495 1.00 34.44 195 GLU A N 1
ATOM 1411 C CA . GLU A 1 195 ? 56.318 74.349 64.775 1.00 37.11 195 GLU A CA 1
ATOM 1412 C C . GLU A 1 195 ? 56.836 75.228 63.644 1.00 37.80 195 GLU A C 1
ATOM 1413 O O . GLU A 1 195 ? 57.509 76.239 63.885 1.00 38.88 195 GLU A O 1
ATOM 1419 N N . LYS A 1 196 ? 56.506 74.866 62.411 1.00 37.94 196 LYS A N 1
ATOM 1420 C CA . LYS A 1 196 ? 56.956 75.632 61.248 1.00 37.20 196 LYS A CA 1
ATOM 1421 C C . LYS A 1 196 ? 56.092 76.842 60.914 1.00 36.84 196 LYS A C 1
ATOM 1422 O O . LYS A 1 196 ? 56.435 77.610 60.008 1.00 35.89 196 LYS A O 1
ATOM 1428 N N . ASP A 1 197 ? 54.974 77.024 61.622 1.00 36.83 197 ASP A N 1
ATOM 1429 C CA . ASP A 1 197 ? 54.096 78.170 61.330 1.00 37.50 197 ASP A CA 1
ATOM 1430 C C . ASP A 1 197 ? 54.390 79.373 62.210 1.00 37.96 197 ASP A C 1
ATOM 1431 O O . ASP A 1 197 ? 54.102 79.362 63.403 1.00 39.54 197 ASP A O 1
ATOM 1436 N N . PRO A 1 198 ? 54.944 80.437 61.614 1.00 38.66 198 PRO A N 1
ATOM 1437 C CA . PRO A 1 198 ? 55.281 81.662 62.332 1.00 38.00 198 PRO A CA 1
ATOM 1438 C C . PRO A 1 198 ? 54.113 82.229 63.124 1.00 37.66 198 PRO A C 1
ATOM 1439 O O . PRO A 1 198 ? 54.327 82.701 64.244 1.00 37.43 198 PRO A O 1
ATOM 1443 N N . GLN A 1 199 ? 52.891 82.149 62.588 1.00 35.60 199 GLN A N 1
ATOM 1444 C CA . GLN A 1 199 ? 51.737 82.675 63.296 1.00 35.31 199 GLN A CA 1
ATOM 1445 C C . GLN A 1 199 ? 51.423 81.901 64.558 1.00 35.75 199 GLN A C 1
ATOM 1446 O O . GLN A 1 199 ? 50.727 82.386 65.446 1.00 37.67 199 GLN A O 1
ATOM 1452 N N . THR A 1 200 ? 51.936 80.693 64.680 1.00 35.04 200 THR A N 1
ATOM 1453 C CA . THR A 1 200 ? 51.605 79.932 65.876 1.00 34.22 200 THR A CA 1
ATOM 1454 C C . THR A 1 200 ? 52.692 80.082 66.900 1.00 34.71 200 THR A C 1
ATOM 1455 O O . THR A 1 200 ? 53.823 79.683 66.659 1.00 34.64 200 THR A O 1
ATOM 1459 N N . GLU A 1 201 ? 52.359 80.644 68.051 1.00 36.41 201 GLU A N 1
ATOM 1460 C CA . GLU A 1 201 ? 53.385 80.845 69.071 1.00 38.84 201 GLU A CA 1
ATOM 1461 C C . GLU A 1 201 ? 53.358 79.810 70.165 1.00 38.83 201 GLU A C 1
ATOM 1462 O O . GLU A 1 201 ? 54.375 79.559 70.824 1.00 40.08 201 GLU A O 1
ATOM 1468 N N . ALA A 1 202 ? 52.195 79.205 70.355 1.00 37.09 202 ALA A N 1
ATOM 1469 C CA . ALA A 1 202 ? 52.074 78.154 71.346 1.00 36.50 202 ALA A CA 1
ATOM 1470 C C . ALA A 1 202 ? 51.119 77.079 70.803 1.00 35.23 202 ALA A C 1
ATOM 1471 O O . ALA A 1 202 ? 50.280 77.358 69.935 1.00 35.34 202 ALA A O 1
ATOM 1473 N N . ILE A 1 203 ? 51.247 75.856 71.312 1.00 33.17 203 ILE A N 1
ATOM 1474 C CA . ILE A 1 203 ? 50.390 74.789 70.854 1.00 30.20 203 ILE A CA 1
ATOM 1475 C C . ILE A 1 203 ? 49.646 74.131 71.971 1.00 30.69 203 ILE A C 1
ATOM 1476 O O . ILE A 1 203 ? 50.223 73.867 73.008 1.00 31.55 203 ILE A O 1
ATOM 1481 N N . VAL A 1 204 ? 48.353 73.895 71.778 1.00 30.56 204 VAL A N 1
ATOM 1482 C CA . VAL A 1 204 ? 47.569 73.129 72.752 1.00 31.16 204 VAL A CA 1
ATOM 1483 C C . VAL A 1 204 ? 47.312 71.777 72.069 1.00 31.17 204 VAL A C 1
ATOM 1484 O O . VAL A 1 204 ? 46.748 71.716 70.974 1.00 31.76 204 VAL A O 1
ATOM 1488 N N . MET A 1 205 ? 47.779 70.714 72.700 1.00 30.75 205 MET A N 1
ATOM 1489 C CA . MET A 1 205 ? 47.613 69.372 72.182 1.00 30.92 205 MET A CA 1
ATOM 1490 C C . MET A 1 205 ? 46.650 68.659 73.086 1.00 30.53 205 MET A C 1
ATOM 1491 O O . MET A 1 205 ? 46.952 68.465 74.264 1.00 31.69 205 MET A O 1
ATOM 1496 N N . ILE A 1 206 ? 45.498 68.282 72.557 1.00 28.78 206 ILE A N 1
ATOM 1497 C CA . ILE A 1 206 ? 44.498 67.607 73.351 1.00 27.62 206 ILE A CA 1
ATOM 1498 C C . ILE A 1 206 ? 44.326 66.149 72.856 1.00 28.94 206 ILE A C 1
ATOM 1499 O O . ILE A 1 206 ? 43.972 65.919 71.682 1.00 28.67 206 ILE A O 1
ATOM 1504 N N . GLY A 1 207 ? 44.556 65.199 73.766 1.00 27.64 207 GLY A N 1
ATOM 1505 C CA . GLY A 1 207 ? 44.429 63.796 73.470 1.00 27.16 207 GLY A CA 1
ATOM 1506 C C . GLY A 1 207 ? 43.470 63.080 74.409 1.00 27.91 207 GLY A C 1
ATOM 1507 O O . GLY A 1 207 ? 42.711 63.693 75.184 1.00 27.56 207 GLY A O 1
ATOM 1508 N N . GLU A 1 208 ? 43.478 61.756 74.352 1.00 25.79 208 GLU A N 1
ATOM 1509 C CA . GLU A 1 208 ? 42.558 61.025 75.183 1.00 24.80 208 GLU A CA 1
ATOM 1510 C C . GLU A 1 208 ? 43.073 59.625 75.233 1.00 24.95 208 GLU A C 1
ATOM 1511 O O . GLU A 1 208 ? 44.184 59.347 74.741 1.00 26.07 208 GLU A O 1
ATOM 1517 N N . ILE A 1 209 ? 42.302 58.728 75.807 1.00 23.16 209 ILE A N 1
ATOM 1518 C CA . ILE A 1 209 ? 42.806 57.370 75.960 1.00 24.84 209 ILE A CA 1
ATOM 1519 C C . ILE A 1 209 ? 42.935 56.650 74.641 1.00 25.46 209 ILE A C 1
ATOM 1520 O O . ILE A 1 209 ? 42.385 57.085 73.654 1.00 26.29 209 ILE A O 1
ATOM 1525 N N . GLY A 1 210 ? 43.705 55.572 74.634 1.00 27.20 210 GLY A N 1
ATOM 1526 C CA . GLY A 1 210 ? 43.850 54.763 73.445 1.00 28.31 210 GLY A CA 1
ATOM 1527 C C . GLY A 1 210 ? 44.970 55.055 72.479 1.00 29.65 210 GLY A C 1
ATOM 1528 O O . GLY A 1 210 ? 45.247 56.220 72.159 1.00 28.20 210 GLY A O 1
ATOM 1529 N N . GLY A 1 211 ? 45.577 53.968 71.974 1.00 30.29 211 GLY A N 1
ATOM 1530 C CA . GLY A 1 211 ? 46.664 54.106 71.021 1.00 29.62 211 GLY A CA 1
ATOM 1531 C C . GLY A 1 211 ? 47.858 54.729 71.721 1.00 30.61 211 GLY A C 1
ATOM 1532 O O . GLY A 1 211 ? 47.883 54.856 72.951 1.00 30.72 211 GLY A O 1
ATOM 1533 N N . SER A 1 212 ? 48.817 55.181 70.936 1.00 30.91 212 SER A N 1
ATOM 1534 C CA . SER A 1 212 ? 50.022 55.748 71.476 1.00 31.67 212 SER A CA 1
ATOM 1535 C C . SER A 1 212 ? 50.454 56.977 70.684 1.00 31.58 212 SER A C 1
ATOM 1536 O O . SER A 1 212 ? 51.609 57.342 70.700 1.00 31.93 212 SER A O 1
ATOM 1539 N N . ALA A 1 213 ? 49.530 57.616 69.980 1.00 31.69 213 ALA A N 1
ATOM 1540 C CA . ALA A 1 213 ? 49.885 58.795 69.224 1.00 30.46 213 ALA A CA 1
ATOM 1541 C C . ALA A 1 213 ? 50.428 59.907 70.130 1.00 31.47 213 ALA A C 1
ATOM 1542 O O . ALA A 1 213 ? 51.362 60.641 69.770 1.00 32.75 213 ALA A O 1
ATOM 1544 N N . GLU A 1 214 ? 49.834 60.046 71.306 1.00 31.55 214 GLU A N 1
ATOM 1545 C CA . GLU A 1 214 ? 50.262 61.077 72.227 1.00 32.36 214 GLU A CA 1
ATOM 1546 C C . GLU A 1 214 ? 51.674 60.794 72.722 1.00 33.74 214 GLU A C 1
ATOM 1547 O O . GLU A 1 214 ? 52.529 61.671 72.713 1.00 35.81 214 GLU A O 1
ATOM 1553 N N . GLU A 1 215 ? 51.937 59.560 73.115 1.00 34.40 215 GLU A N 1
ATOM 1554 C CA . GLU A 1 215 ? 53.261 59.192 73.613 1.00 34.49 215 GLU A CA 1
ATOM 1555 C C . GLU A 1 215 ? 54.308 59.437 72.540 1.00 35.08 215 GLU A C 1
ATOM 1556 O O . GLU A 1 215 ? 55.415 59.835 72.847 1.00 35.31 215 GLU A O 1
ATOM 1562 N N . GLU A 1 216 ? 53.955 59.177 71.279 1.00 33.71 216 GLU A N 1
ATOM 1563 C CA . GLU A 1 216 ? 54.899 59.353 70.189 1.00 34.14 216 GLU A CA 1
ATOM 1564 C C . GLU A 1 216 ? 55.080 60.816 69.897 1.00 33.13 216 GLU A C 1
ATOM 1565 O O . GLU A 1 216 ? 56.118 61.257 69.462 1.00 33.56 216 GLU A O 1
ATOM 1571 N N . ALA A 1 217 ? 54.026 61.561 70.131 1.00 33.58 217 ALA A N 1
ATOM 1572 C CA . ALA A 1 217 ? 54.053 62.968 69.880 1.00 34.51 217 ALA A CA 1
ATOM 1573 C C . ALA A 1 217 ? 54.966 63.562 70.955 1.00 34.29 217 ALA A C 1
ATOM 1574 O O . ALA A 1 217 ? 55.735 64.492 70.706 1.00 35.03 217 ALA A O 1
ATOM 1576 N N . ALA A 1 218 ? 54.870 63.005 72.149 1.00 32.76 218 ALA A N 1
ATOM 1577 C CA . ALA A 1 218 ? 55.679 63.479 73.255 1.00 33.04 218 ALA A CA 1
ATOM 1578 C C . ALA A 1 218 ? 57.144 63.407 72.823 1.00 33.81 218 ALA A C 1
ATOM 1579 O O . ALA A 1 218 ? 57.843 64.426 72.804 1.00 34.33 218 ALA A O 1
ATOM 1581 N N . ALA A 1 219 ? 57.586 62.215 72.426 1.00 34.87 219 ALA A N 1
ATOM 1582 C CA . ALA A 1 219 ? 58.967 62.033 72.000 1.00 35.85 219 ALA A CA 1
ATOM 1583 C C . ALA A 1 219 ? 59.279 62.968 70.867 1.00 35.67 219 ALA A C 1
ATOM 1584 O O . ALA A 1 219 ? 60.377 63.520 70.808 1.00 38.22 219 ALA A O 1
ATOM 1586 N N . TYR A 1 220 ? 58.328 63.180 69.962 1.00 35.88 220 TYR A N 1
ATOM 1587 C CA . TYR A 1 220 ? 58.594 64.076 68.855 1.00 33.25 220 TYR A CA 1
ATOM 1588 C C . TYR A 1 220 ? 58.796 65.511 69.343 1.00 34.36 220 TYR A C 1
ATOM 1589 O O . TYR A 1 220 ? 59.718 66.198 68.930 1.00 32.23 220 TYR A O 1
ATOM 1598 N N . ILE A 1 221 ? 57.898 65.968 70.207 1.00 35.32 221 ILE A N 1
ATOM 1599 C CA . ILE A 1 221 ? 57.951 67.325 70.715 1.00 37.61 221 ILE A CA 1
ATOM 1600 C C . ILE A 1 221 ? 59.308 67.609 71.386 1.00 41.31 221 ILE A C 1
ATOM 1601 O O . ILE A 1 221 ? 59.953 68.639 71.133 1.00 41.48 221 ILE A O 1
ATOM 1606 N N . LYS A 1 222 ? 59.740 66.672 72.223 1.00 44.29 222 LYS A N 1
ATOM 1607 C CA . LYS A 1 222 ? 60.992 66.813 72.949 1.00 46.97 222 LYS A CA 1
ATOM 1608 C C . LYS A 1 222 ? 62.159 67.098 72.030 1.00 47.62 222 LYS A C 1
ATOM 1609 O O . LYS A 1 222 ? 63.008 67.936 72.318 1.00 47.75 222 LYS A O 1
ATOM 1615 N N . GLU A 1 223 ? 62.193 66.403 70.913 1.00 48.40 223 GLU A N 1
ATOM 1616 C CA . GLU A 1 223 ? 63.289 66.568 70.005 1.00 49.64 223 GLU A CA 1
ATOM 1617 C C . GLU A 1 223 ? 63.094 67.544 68.901 1.00 48.97 223 GLU A C 1
ATOM 1618 O O . GLU A 1 223 ? 64.069 68.098 68.447 1.00 49.55 223 GLU A O 1
ATOM 1624 N N . HIS A 1 224 ? 61.859 67.787 68.465 1.00 48.14 224 HIS A N 1
ATOM 1625 C CA . HIS A 1 224 ? 61.648 68.695 67.327 1.00 46.74 224 HIS A CA 1
ATOM 1626 C C . HIS A 1 224 ? 60.753 69.909 67.500 1.00 45.89 224 HIS A C 1
ATOM 1627 O O . HIS A 1 224 ? 60.669 70.722 66.593 1.00 45.90 224 HIS A O 1
ATOM 1634 N N . VAL A 1 225 ? 60.077 70.039 68.636 1.00 46.06 225 VAL A N 1
ATOM 1635 C CA . VAL A 1 225 ? 59.202 71.187 68.841 1.00 46.05 225 VAL A CA 1
ATOM 1636 C C . VAL A 1 225 ? 59.833 72.135 69.855 1.00 46.79 225 VAL A C 1
ATOM 1637 O O . VAL A 1 225 ? 60.160 71.755 70.982 1.00 46.49 225 VAL A O 1
ATOM 1641 N N . THR A 1 226 ? 60.011 73.381 69.428 1.00 46.07 226 THR A N 1
ATOM 1642 C CA . THR A 1 226 ? 60.627 74.378 70.267 1.00 44.13 226 THR A CA 1
ATOM 1643 C C . THR A 1 226 ? 59.581 75.280 70.872 1.00 43.50 226 THR A C 1
ATOM 1644 O O . THR A 1 226 ? 59.802 75.837 71.941 1.00 44.10 226 THR A O 1
ATOM 1648 N N . LYS A 1 227 ? 58.435 75.408 70.209 1.00 41.05 227 LYS A N 1
ATOM 1649 C CA . LYS A 1 227 ? 57.383 76.271 70.718 1.00 40.65 227 LYS A CA 1
ATOM 1650 C C . LYS A 1 227 ? 56.787 75.678 71.953 1.00 40.00 227 LYS A C 1
ATOM 1651 O O . LYS A 1 227 ? 56.796 74.445 72.144 1.00 41.60 227 LYS A O 1
ATOM 1657 N N . PRO A 1 228 ? 56.278 76.529 72.841 1.00 39.22 228 PRO A N 1
ATOM 1658 C CA . PRO A 1 228 ? 55.699 75.932 74.053 1.00 38.72 228 PRO A CA 1
ATOM 1659 C C . PRO A 1 228 ? 54.444 75.111 73.712 1.00 38.12 228 PRO A C 1
ATOM 1660 O O . PRO A 1 228 ? 53.652 75.487 72.835 1.00 37.28 228 PRO A O 1
ATOM 1664 N N . VAL A 1 229 ? 54.253 74.002 74.419 1.00 37.37 229 VAL A N 1
ATOM 1665 C CA . VAL A 1 229 ? 53.087 73.162 74.178 1.00 35.12 229 VAL A CA 1
ATOM 1666 C C . VAL A 1 229 ? 52.357 72.923 75.460 1.00 33.96 229 VAL A C 1
ATOM 1667 O O . VAL A 1 229 ? 52.982 72.594 76.454 1.00 35.62 229 VAL A O 1
ATOM 1671 N N . VAL A 1 230 ? 51.042 73.074 75.451 1.00 32.01 230 VAL A N 1
ATOM 1672 C CA . VAL A 1 230 ? 50.264 72.780 76.630 1.00 32.54 230 VAL A CA 1
ATOM 1673 C C . VAL A 1 230 ? 49.433 71.544 76.293 1.00 33.54 230 VAL A C 1
ATOM 1674 O O . VAL A 1 230 ? 48.699 71.519 75.284 1.00 32.82 230 VAL A O 1
ATOM 1678 N N . GLY A 1 231 ? 49.535 70.509 77.121 1.00 32.96 231 GLY A N 1
ATOM 1679 C CA . GLY A 1 231 ? 48.792 69.308 76.813 1.00 31.22 231 GLY A CA 1
ATOM 1680 C C . GLY A 1 231 ? 47.699 68.928 77.778 1.00 32.74 231 GLY A C 1
ATOM 1681 O O . GLY A 1 231 ? 47.774 69.179 78.987 1.00 31.22 231 GLY A O 1
ATOM 1682 N N . TYR A 1 232 ? 46.651 68.312 77.236 1.00 31.53 232 TYR A N 1
ATOM 1683 C CA . TYR A 1 232 ? 45.567 67.856 78.058 1.00 30.81 232 TYR A CA 1
ATOM 1684 C C . TYR A 1 232 ? 45.105 66.525 77.521 1.00 30.88 232 TYR A C 1
ATOM 1685 O O . TYR A 1 232 ? 44.869 66.381 76.321 1.00 31.44 232 TYR A O 1
ATOM 1694 N N . ILE A 1 233 ? 45.007 65.542 78.403 1.00 30.21 233 ILE A N 1
ATOM 1695 C CA . ILE A 1 233 ? 44.561 64.205 78.022 1.00 29.65 233 ILE A CA 1
ATOM 1696 C C . ILE A 1 233 ? 43.276 63.834 78.794 1.00 29.95 233 ILE A C 1
ATOM 1697 O O . ILE A 1 233 ? 43.256 63.860 80.017 1.00 31.09 233 ILE A O 1
ATOM 1702 N N . ALA A 1 234 ? 42.206 63.514 78.082 1.00 28.11 234 ALA A N 1
ATOM 1703 C CA . ALA A 1 234 ? 40.988 63.144 78.734 1.00 27.61 234 ALA A CA 1
ATOM 1704 C C . ALA A 1 234 ? 40.925 61.621 78.901 1.00 28.75 234 ALA A C 1
ATOM 1705 O O . ALA A 1 234 ? 41.509 60.870 78.118 1.00 27.96 234 ALA A O 1
ATOM 1707 N N . GLY A 1 235 ? 40.199 61.174 79.917 1.00 29.45 235 GLY A N 1
ATOM 1708 C CA . GLY A 1 235 ? 40.037 59.749 80.140 1.00 30.16 235 GLY A CA 1
ATOM 1709 C C . GLY A 1 235 ? 40.778 59.129 81.306 1.00 30.20 235 GLY A C 1
ATOM 1710 O O . GLY A 1 235 ? 40.937 57.895 81.331 1.00 29.73 235 GLY A O 1
ATOM 1711 N N . VAL A 1 236 ? 41.252 59.955 82.240 1.00 30.35 236 VAL A N 1
ATOM 1712 C CA . VAL A 1 236 ? 41.964 59.451 83.404 1.00 31.23 236 VAL A CA 1
ATOM 1713 C C . VAL A 1 236 ? 41.030 58.490 84.141 1.00 31.90 236 VAL A C 1
ATOM 1714 O O . VAL A 1 236 ? 41.460 57.470 84.668 1.00 34.34 236 VAL A O 1
ATOM 1718 N N . THR A 1 237 ? 39.744 58.783 84.133 1.00 30.80 237 THR A N 1
ATOM 1719 C CA . THR A 1 237 ? 38.834 57.916 84.830 1.00 32.38 237 THR A CA 1
ATOM 1720 C C . THR A 1 237 ? 38.140 56.900 83.961 1.00 34.14 237 THR A C 1
ATOM 1721 O O . THR A 1 237 ? 37.140 56.288 84.396 1.00 34.72 237 THR A O 1
ATOM 1725 N N . ALA A 1 238 ? 38.626 56.703 82.736 1.00 34.20 238 ALA A N 1
ATOM 1726 C CA . ALA A 1 238 ? 37.983 55.740 81.859 1.00 34.23 238 ALA A CA 1
ATOM 1727 C C . ALA A 1 238 ? 38.357 54.302 82.181 1.00 34.40 238 ALA A C 1
ATOM 1728 O O . ALA A 1 238 ? 39.501 54.023 82.497 1.00 35.57 238 ALA A O 1
ATOM 1730 N N . PRO A 1 239 ? 37.400 53.367 82.105 1.00 35.49 239 PRO A N 1
ATOM 1731 C CA . PRO A 1 239 ? 37.782 51.975 82.397 1.00 38.10 239 PRO A CA 1
ATOM 1732 C C . PRO A 1 239 ? 38.604 51.471 81.209 1.00 39.43 239 PRO A C 1
ATOM 1733 O O . PRO A 1 239 ? 38.564 52.072 80.148 1.00 40.45 239 PRO A O 1
ATOM 1737 N N . LYS A 1 240 ? 39.355 50.385 81.374 1.00 40.19 240 LYS A N 1
ATOM 1738 C CA . LYS A 1 240 ? 40.156 49.860 80.269 1.00 39.05 240 LYS A CA 1
ATOM 1739 C C . LYS A 1 240 ? 39.295 48.958 79.418 1.00 37.67 240 LYS A C 1
ATOM 1740 O O . LYS A 1 240 ? 38.278 48.426 79.877 1.00 36.77 240 LYS A O 1
ATOM 1746 N N . GLY A 1 241 ? 39.687 48.829 78.157 1.00 36.70 241 GLY A N 1
ATOM 1747 C CA . GLY A 1 241 ? 38.967 47.975 77.238 1.00 37.16 241 GLY A CA 1
ATOM 1748 C C . GLY A 1 241 ? 37.502 48.288 76.956 1.00 37.59 241 GLY A C 1
ATOM 1749 O O . GLY A 1 241 ? 36.715 47.394 76.651 1.00 36.24 241 GLY A O 1
ATOM 1750 N N . LYS A 1 242 ? 37.130 49.558 77.046 1.00 37.76 242 LYS A N 1
ATOM 1751 C CA . LYS A 1 242 ? 35.748 49.960 76.798 1.00 36.42 242 LYS A CA 1
ATOM 1752 C C . LYS A 1 242 ? 35.770 51.177 75.901 1.00 34.90 242 LYS A C 1
ATOM 1753 O O . LYS A 1 242 ? 36.499 52.118 76.167 1.00 34.52 242 LYS A O 1
ATOM 1759 N N . ARG A 1 243 ? 34.983 51.165 74.834 1.00 34.34 243 ARG A N 1
ATOM 1760 C CA . ARG A 1 243 ? 34.943 52.319 73.954 1.00 33.85 243 ARG A CA 1
ATOM 1761 C C . ARG A 1 243 ? 34.248 53.498 74.656 1.00 32.57 243 ARG A C 1
ATOM 1762 O O . ARG A 1 243 ? 33.119 53.365 75.129 1.00 32.51 243 ARG A O 1
ATOM 1770 N N . MET A 1 244 ? 34.908 54.648 74.740 1.00 31.08 244 MET A N 1
ATOM 1771 C CA . MET A 1 244 ? 34.282 55.804 75.385 1.00 28.53 244 MET A CA 1
ATOM 1772 C C . MET A 1 244 ? 33.857 56.735 74.286 1.00 25.99 244 MET A C 1
ATOM 1773 O O . MET A 1 244 ? 34.497 57.717 74.037 1.00 24.50 244 MET A O 1
ATOM 1778 N N . GLY A 1 245 ? 32.775 56.386 73.609 1.00 24.60 245 GLY A N 1
ATOM 1779 C CA . GLY A 1 245 ? 32.273 57.210 72.556 1.00 24.47 245 GLY A CA 1
ATOM 1780 C C . GLY A 1 245 ? 33.051 57.069 71.268 1.00 25.14 245 GLY A C 1
ATOM 1781 O O . GLY A 1 245 ? 32.640 56.392 70.332 1.00 26.30 245 GLY A O 1
ATOM 1782 N N . HIS A 1 246 ? 34.166 57.757 71.188 1.00 25.02 246 HIS A N 1
ATOM 1783 C CA . HIS A 1 246 ? 35.026 57.655 69.997 1.00 25.97 246 HIS A CA 1
ATOM 1784 C C . HIS A 1 246 ? 35.495 56.236 69.739 1.00 24.79 246 HIS A C 1
ATOM 1785 O O . HIS A 1 246 ? 35.941 55.553 70.673 1.00 24.20 246 HIS A O 1
ATOM 1792 N N . ALA A 1 247 ? 35.474 55.812 68.484 1.00 23.21 247 ALA A N 1
ATOM 1793 C CA . ALA A 1 247 ? 35.972 54.487 68.180 1.00 22.51 247 ALA A CA 1
ATOM 1794 C C . ALA A 1 247 ? 37.426 54.394 68.688 1.00 21.37 247 ALA A C 1
ATOM 1795 O O . ALA A 1 247 ? 37.851 53.323 69.110 1.00 19.97 247 ALA A O 1
ATOM 1797 N N . GLY A 1 248 ? 38.187 55.497 68.676 1.00 21.47 248 GLY A N 1
ATOM 1798 C CA . GLY A 1 248 ? 39.581 55.424 69.135 1.00 21.58 248 GLY A CA 1
ATOM 1799 C C . GLY A 1 248 ? 39.768 55.551 70.631 1.00 23.57 248 GLY A C 1
ATOM 1800 O O . GLY A 1 248 ? 40.875 55.406 71.169 1.00 23.54 248 GLY A O 1
ATOM 1801 N N . ALA A 1 249 ? 38.694 55.871 71.331 1.00 24.79 249 ALA A N 1
ATOM 1802 C CA . ALA A 1 249 ? 38.814 56.057 72.786 1.00 27.28 249 ALA A CA 1
ATOM 1803 C C . ALA A 1 249 ? 38.624 54.763 73.487 1.00 27.67 249 ALA A C 1
ATOM 1804 O O . ALA A 1 249 ? 37.591 54.547 74.131 1.00 28.08 249 ALA A O 1
ATOM 1806 N N . ILE A 1 250 ? 39.584 53.877 73.322 1.00 28.43 250 ILE A N 1
ATOM 1807 C CA . ILE A 1 250 ? 39.515 52.616 74.006 1.00 30.02 250 ILE A CA 1
ATOM 1808 C C . ILE A 1 250 ? 40.916 52.202 74.337 1.00 30.84 250 ILE A C 1
ATOM 1809 O O . ILE A 1 250 ? 41.795 52.338 73.517 1.00 32.39 250 ILE A O 1
ATOM 1814 N N . ILE A 1 251 ? 41.114 51.758 75.565 1.00 32.46 251 ILE A N 1
ATOM 1815 C CA . ILE A 1 251 ? 42.412 51.320 76.024 1.00 36.37 251 ILE A CA 1
ATOM 1816 C C . ILE A 1 251 ? 42.520 49.825 75.751 1.00 37.87 251 ILE A C 1
ATOM 1817 O O . ILE A 1 251 ? 41.890 49.029 76.431 1.00 38.27 251 ILE A O 1
ATOM 1822 N N . ALA A 1 252 ? 43.322 49.469 74.759 1.00 40.21 252 ALA A N 1
ATOM 1823 C CA . ALA A 1 252 ? 43.538 48.084 74.327 1.00 42.97 252 ALA A CA 1
ATOM 1824 C C . ALA A 1 252 ? 44.787 47.467 74.964 1.00 44.90 252 ALA A C 1
ATOM 1825 O O . ALA A 1 252 ? 45.867 48.058 74.981 1.00 44.63 252 ALA A O 1
ATOM 1827 N N . GLY A 1 253 ? 44.641 46.255 75.477 1.00 47.61 253 GLY A N 1
ATOM 1828 C CA . GLY A 1 253 ? 45.786 45.600 76.085 1.00 48.76 253 GLY A CA 1
ATOM 1829 C C . GLY A 1 253 ? 46.432 46.388 77.217 1.00 49.68 253 GLY A C 1
ATOM 1830 O O . GLY A 1 253 ? 47.668 46.342 77.370 1.00 50.04 253 GLY A O 1
ATOM 1831 N N . GLY A 1 254 ? 45.607 47.106 77.992 1.00 49.21 254 GLY A N 1
ATOM 1832 C CA . GLY A 1 254 ? 46.100 47.880 79.120 1.00 49.34 254 GLY A CA 1
ATOM 1833 C C . GLY A 1 254 ? 47.034 49.043 78.822 1.00 49.51 254 GLY A C 1
ATOM 1834 O O . GLY A 1 254 ? 47.490 49.726 79.753 1.00 49.44 254 GLY A O 1
ATOM 1835 N N . LYS A 1 255 ? 47.303 49.272 77.536 1.00 49.39 255 LYS A N 1
ATOM 1836 C CA . LYS A 1 255 ? 48.193 50.334 77.070 1.00 49.26 255 LYS A CA 1
ATOM 1837 C C . LYS A 1 255 ? 47.418 51.568 76.629 1.00 47.94 255 LYS A C 1
ATOM 1838 O O . LYS A 1 255 ? 46.272 51.477 76.228 1.00 48.03 255 LYS A O 1
ATOM 1844 N N . GLY A 1 256 ? 48.060 52.732 76.699 1.00 46.63 256 GLY A N 1
ATOM 1845 C CA . GLY A 1 256 ? 47.415 53.971 76.289 1.00 43.01 256 GLY A CA 1
ATOM 1846 C C . GLY A 1 256 ? 46.449 54.626 77.267 1.00 39.68 256 GLY A C 1
ATOM 1847 O O . GLY A 1 256 ? 45.440 55.184 76.871 1.00 38.34 256 GLY A O 1
ATOM 1848 N N . THR A 1 257 ? 46.740 54.547 78.552 1.00 36.81 257 THR A N 1
ATOM 1849 C CA . THR A 1 257 ? 45.885 55.200 79.533 1.00 34.75 257 THR A CA 1
ATOM 1850 C C . THR A 1 257 ? 46.183 56.714 79.495 1.00 33.20 257 THR A C 1
ATOM 1851 O O . THR A 1 257 ? 47.214 57.172 78.975 1.00 31.48 257 THR A O 1
ATOM 1855 N N . ALA A 1 258 ? 45.274 57.496 80.053 1.00 32.73 258 ALA A N 1
ATOM 1856 C CA . ALA A 1 258 ? 45.498 58.940 80.102 1.00 33.72 258 ALA A CA 1
ATOM 1857 C C . ALA A 1 258 ? 46.768 59.247 80.924 1.00 33.88 258 ALA A C 1
ATOM 1858 O O . ALA A 1 258 ? 47.565 60.101 80.531 1.00 33.76 258 ALA A O 1
ATOM 1860 N N . ASP A 1 259 ? 46.981 58.520 82.030 1.00 35.45 259 ASP A N 1
ATOM 1861 C CA . ASP A 1 259 ? 48.142 58.773 82.860 1.00 36.15 259 ASP A CA 1
ATOM 1862 C C . ASP A 1 259 ? 49.426 58.550 82.148 1.00 36.54 259 ASP A C 1
ATOM 1863 O O . ASP A 1 259 ? 50.369 59.318 82.311 1.00 37.02 259 ASP A O 1
ATOM 1868 N N . GLU A 1 260 ? 49.468 57.515 81.323 1.00 37.32 260 GLU A N 1
ATOM 1869 C CA . GLU A 1 260 ? 50.687 57.234 80.582 1.00 37.40 260 GLU A CA 1
ATOM 1870 C C . GLU A 1 260 ? 50.943 58.362 79.601 1.00 36.65 260 GLU A C 1
ATOM 1871 O O . GLU A 1 260 ? 52.098 58.739 79.336 1.00 36.37 260 GLU A O 1
ATOM 1877 N N . LYS A 1 261 ? 49.864 58.924 79.068 1.00 35.45 261 LYS A N 1
ATOM 1878 C CA . LYS A 1 261 ? 50.037 59.989 78.103 1.00 33.83 261 LYS A CA 1
ATOM 1879 C C . LYS A 1 261 ? 50.479 61.269 78.779 1.00 32.83 261 LYS A C 1
ATOM 1880 O O . LYS A 1 261 ? 51.327 61.983 78.263 1.00 31.86 261 LYS A O 1
ATOM 1886 N N . PHE A 1 262 ? 49.911 61.560 79.940 1.00 32.67 262 PHE A N 1
ATOM 1887 C CA . PHE A 1 262 ? 50.315 62.753 80.683 1.00 32.05 262 PHE A CA 1
ATOM 1888 C C . PHE A 1 262 ? 51.792 62.585 81.015 1.00 32.66 262 PHE A C 1
ATOM 1889 O O . PHE A 1 262 ? 52.613 63.439 80.721 1.00 33.42 262 PHE A O 1
ATOM 1897 N N . ALA A 1 263 ? 52.123 61.445 81.592 1.00 33.90 263 ALA A N 1
ATOM 1898 C CA . ALA A 1 263 ? 53.494 61.172 81.986 1.00 34.84 263 ALA A CA 1
ATOM 1899 C C . ALA A 1 263 ? 54.435 61.339 80.829 1.00 35.71 263 ALA A C 1
ATOM 1900 O O . ALA A 1 263 ? 55.493 61.976 80.969 1.00 38.31 263 ALA A O 1
ATOM 1902 N N . ALA A 1 264 ? 54.073 60.767 79.679 1.00 34.81 264 ALA A N 1
ATOM 1903 C CA . ALA A 1 264 ? 54.954 60.835 78.532 1.00 32.96 264 ALA A CA 1
ATOM 1904 C C . ALA A 1 264 ? 55.155 62.254 78.065 1.00 32.05 264 ALA A C 1
ATOM 1905 O O . ALA A 1 264 ? 56.249 62.619 77.624 1.00 32.02 264 ALA A O 1
ATOM 1907 N N . LEU A 1 265 ? 54.094 63.042 78.122 1.00 32.54 265 LEU A N 1
ATOM 1908 C CA . LEU A 1 265 ? 54.169 64.440 77.700 1.00 34.23 265 LEU A CA 1
ATOM 1909 C C . LEU A 1 265 ? 54.977 65.256 78.735 1.00 35.57 265 LEU A C 1
ATOM 1910 O O . LEU A 1 265 ? 55.775 66.128 78.365 1.00 35.77 265 LEU A O 1
ATOM 1915 N N . GLU A 1 266 ? 54.786 64.951 80.021 1.00 35.50 266 GLU A N 1
ATOM 1916 C CA . GLU A 1 266 ? 55.515 65.670 81.055 1.00 38.53 266 GLU A CA 1
ATOM 1917 C C . GLU A 1 266 ? 57.007 65.440 80.838 1.00 39.21 266 GLU A C 1
ATOM 1918 O O . GLU A 1 266 ? 57.786 66.391 80.782 1.00 40.13 266 GLU A O 1
ATOM 1924 N N . ALA A 1 267 ? 57.391 64.187 80.648 1.00 39.78 267 ALA A N 1
ATOM 1925 C CA . ALA A 1 267 ? 58.796 63.849 80.450 1.00 41.74 267 ALA A CA 1
ATOM 1926 C C . ALA A 1 267 ? 59.392 64.494 79.205 1.00 42.36 267 ALA A C 1
ATOM 1927 O O . ALA A 1 267 ? 60.597 64.663 79.118 1.00 43.69 267 ALA A O 1
ATOM 1929 N N . ALA A 1 268 ? 58.565 64.872 78.242 1.00 43.13 268 ALA A N 1
ATOM 1930 C CA . ALA A 1 268 ? 59.116 65.453 77.032 1.00 43.49 268 ALA A CA 1
ATOM 1931 C C . ALA A 1 268 ? 59.155 66.939 77.187 1.00 43.92 268 ALA A C 1
ATOM 1932 O O . ALA A 1 268 ? 59.496 67.666 76.247 1.00 44.07 268 ALA A O 1
ATOM 1934 N N . GLY A 1 269 ? 58.766 67.395 78.372 1.00 44.16 269 GLY A N 1
ATOM 1935 C CA . GLY A 1 269 ? 58.818 68.826 78.659 1.00 43.54 269 GLY A CA 1
ATOM 1936 C C . GLY A 1 269 ? 57.589 69.608 78.285 1.00 42.93 269 GLY A C 1
ATOM 1937 O O . GLY A 1 269 ? 57.602 70.835 78.260 1.00 43.50 269 GLY A O 1
ATOM 1938 N N . VAL A 1 270 ? 56.514 68.907 77.982 1.00 42.85 270 VAL A N 1
ATOM 1939 C CA . VAL A 1 270 ? 55.271 69.577 77.624 1.00 41.64 270 VAL A CA 1
ATOM 1940 C C . VAL A 1 270 ? 54.566 70.030 78.890 1.00 41.36 270 VAL A C 1
ATOM 1941 O O . VAL A 1 270 ? 54.556 69.311 79.878 1.00 41.43 270 VAL A O 1
ATOM 1945 N N . LYS A 1 271 ? 53.962 71.209 78.845 1.00 41.03 271 LYS A N 1
ATOM 1946 C CA . LYS A 1 271 ? 53.223 71.752 79.974 1.00 42.03 271 LYS A CA 1
ATOM 1947 C C . LYS A 1 271 ? 51.843 71.089 79.989 1.00 41.86 271 LYS A C 1
ATOM 1948 O O . LYS A 1 271 ? 50.964 71.473 79.204 1.00 43.28 271 LYS A O 1
ATOM 1954 N N . THR A 1 272 ? 51.620 70.119 80.864 1.00 40.12 272 THR A N 1
ATOM 1955 C CA . THR A 1 272 ? 50.322 69.466 80.894 1.00 38.81 272 THR A CA 1
ATOM 1956 C C . THR A 1 272 ? 49.468 70.055 81.970 1.00 39.72 272 THR A C 1
ATOM 1957 O O . THR A 1 272 ? 49.966 70.626 82.926 1.00 40.61 272 THR A O 1
ATOM 1961 N N . VAL A 1 273 ? 48.171 69.868 81.834 1.00 38.54 273 VAL A N 1
ATOM 1962 C CA . VAL A 1 273 ? 47.249 70.434 82.761 1.00 40.33 273 VAL A CA 1
ATOM 1963 C C . VAL A 1 273 ? 46.258 69.347 83.106 1.00 39.49 273 VAL A C 1
ATOM 1964 O O . VAL A 1 273 ? 45.712 68.706 82.219 1.00 39.49 273 VAL A O 1
ATOM 1968 N N . ARG A 1 274 ? 46.047 69.112 84.393 1.00 38.55 274 ARG A N 1
ATOM 1969 C CA . ARG A 1 274 ? 45.166 68.045 84.802 1.00 37.84 274 ARG A CA 1
ATOM 1970 C C . ARG A 1 274 ? 43.710 68.365 84.609 1.00 36.23 274 ARG A C 1
ATOM 1971 O O . ARG A 1 274 ? 42.889 67.471 84.407 1.00 36.68 274 ARG A O 1
ATOM 1979 N N . SER A 1 275 ? 43.381 69.642 84.666 1.00 35.38 275 SER A N 1
ATOM 1980 C CA . SER A 1 275 ? 42.005 70.069 84.485 1.00 34.46 275 SER A CA 1
ATOM 1981 C C . SER A 1 275 ? 41.871 70.732 83.141 1.00 35.01 275 SER A C 1
ATOM 1982 O O . SER A 1 275 ? 42.679 71.614 82.796 1.00 33.48 275 SER A O 1
ATOM 1985 N N . LEU A 1 276 ? 40.846 70.334 82.378 1.00 35.69 276 LEU A N 1
ATOM 1986 C CA . LEU A 1 276 ? 40.689 70.914 81.062 1.00 36.14 276 LEU A CA 1
ATOM 1987 C C . LEU A 1 276 ? 40.334 72.378 81.163 1.00 36.49 276 LEU A C 1
ATOM 1988 O O . LEU A 1 276 ? 40.438 73.118 80.175 1.00 37.27 276 LEU A O 1
ATOM 1993 N N . ALA A 1 277 ? 39.960 72.829 82.357 1.00 35.53 277 ALA A N 1
ATOM 1994 C CA . ALA A 1 277 ? 39.592 74.232 82.524 1.00 35.23 277 ALA A CA 1
ATOM 1995 C C . ALA A 1 277 ? 40.817 75.121 82.613 1.00 35.79 277 ALA A C 1
ATOM 1996 O O . ALA A 1 277 ? 40.719 76.326 82.444 1.00 35.46 277 ALA A O 1
ATOM 1998 N N . ASP A 1 278 ? 41.980 74.523 82.857 1.00 37.04 278 ASP A N 1
ATOM 1999 C CA . ASP A 1 278 ? 43.201 75.300 83.018 1.00 37.67 278 ASP A CA 1
ATOM 2000 C C . ASP A 1 278 ? 44.094 75.430 81.799 1.00 36.92 278 ASP A C 1
ATOM 2001 O O . ASP A 1 278 ? 45.255 75.785 81.922 1.00 37.41 278 ASP A O 1
ATOM 2006 N N . ILE A 1 279 ? 43.572 75.163 80.613 1.00 35.95 279 ILE A N 1
ATOM 2007 C CA . ILE A 1 279 ? 44.427 75.270 79.430 1.00 34.38 279 ILE A CA 1
ATOM 2008 C C . ILE A 1 279 ? 44.839 76.724 79.207 1.00 33.54 279 ILE A C 1
ATOM 2009 O O . ILE A 1 279 ? 46.005 77.011 78.956 1.00 31.56 279 ILE A O 1
ATOM 2014 N N . GLY A 1 280 ? 43.877 77.634 79.246 1.00 34.39 280 GLY A N 1
ATOM 2015 C CA . GLY A 1 280 ? 44.214 79.048 79.117 1.00 37.70 280 GLY A CA 1
ATOM 2016 C C . GLY A 1 280 ? 45.273 79.496 80.157 1.00 39.06 280 GLY A C 1
ATOM 2017 O O . GLY A 1 280 ? 46.267 80.138 79.808 1.00 38.96 280 GLY A O 1
ATOM 2018 N N . GLU A 1 281 ? 45.080 79.153 81.428 1.00 40.71 281 GLU A N 1
ATOM 2019 C CA . GLU A 1 281 ? 46.067 79.513 82.457 1.00 43.60 281 GLU A CA 1
ATOM 2020 C C . GLU A 1 281 ? 47.467 78.992 82.104 1.00 43.42 281 GLU A C 1
ATOM 2021 O O . GLU A 1 281 ? 48.473 79.721 82.214 1.00 43.66 281 GLU A O 1
ATOM 2027 N N . ALA A 1 282 ? 47.539 77.724 81.695 1.00 42.24 282 ALA A N 1
ATOM 2028 C CA . ALA A 1 282 ? 48.828 77.122 81.345 1.00 41.29 282 ALA A CA 1
ATOM 2029 C C . ALA A 1 282 ? 49.506 77.833 80.165 1.00 41.49 282 ALA A C 1
ATOM 2030 O O . ALA A 1 282 ? 50.738 77.911 80.089 1.00 40.65 282 ALA A O 1
ATOM 2032 N N . LEU A 1 283 ? 48.713 78.351 79.239 1.00 42.11 283 LEU A N 1
ATOM 2033 C CA . LEU A 1 283 ? 49.294 79.067 78.100 1.00 44.36 283 LEU A CA 1
ATOM 2034 C C . LEU A 1 283 ? 49.871 80.405 78.585 1.00 45.46 283 LEU A C 1
ATOM 2035 O O . LEU A 1 283 ? 50.973 80.791 78.210 1.00 46.12 283 LEU A O 1
ATOM 2040 N N . LYS A 1 284 ? 49.117 81.104 79.424 1.00 47.75 284 LYS A N 1
ATOM 2041 C CA . LYS A 1 284 ? 49.569 82.383 79.979 1.00 50.54 284 LYS A CA 1
ATOM 2042 C C . LYS A 1 284 ? 50.951 82.157 80.583 1.00 50.89 284 LYS A C 1
ATOM 2043 O O . LYS A 1 284 ? 51.871 82.915 80.330 1.00 52.69 284 LYS A O 1
ATOM 2049 N N . THR A 1 285 ? 51.088 81.091 81.352 1.00 51.01 285 THR A N 1
ATOM 2050 C CA . THR A 1 285 ? 52.355 80.744 81.969 1.00 52.29 285 THR A CA 1
ATOM 2051 C C . THR A 1 285 ? 53.513 80.633 80.971 1.00 53.38 285 THR A C 1
ATOM 2052 O O . THR A 1 285 ? 54.605 81.152 81.206 1.00 53.00 285 THR A O 1
ATOM 2056 N N . VAL A 1 286 ? 53.280 79.939 79.861 1.00 54.19 286 VAL A N 1
ATOM 2057 C CA . VAL A 1 286 ? 54.336 79.736 78.886 1.00 54.57 286 VAL A CA 1
ATOM 2058 C C . VAL A 1 286 ? 54.461 80.790 77.811 1.00 54.70 2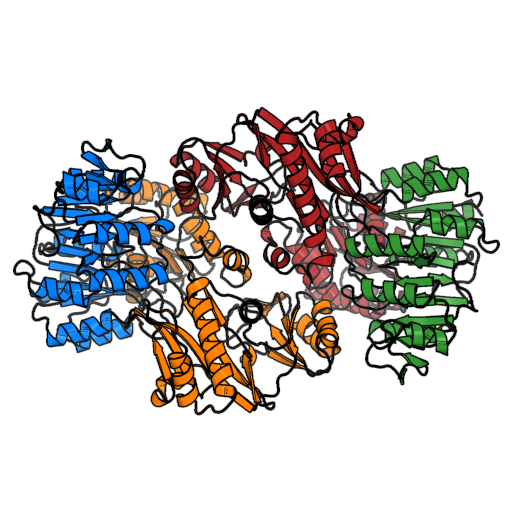86 VAL A C 1
ATOM 2059 O O . VAL A 1 286 ? 55.382 80.741 77.016 1.00 54.92 286 VAL A O 1
ATOM 2063 N N . LEU A 1 287 ? 53.548 81.740 77.757 1.00 55.71 287 LEU A N 1
ATOM 2064 C CA . LEU A 1 287 ? 53.664 82.774 76.731 1.00 57.90 287 LEU A CA 1
ATOM 2065 C C . LEU A 1 287 ? 54.336 84.080 77.237 1.00 60.19 287 LEU A C 1
ATOM 2066 O O . LEU A 1 287 ? 54.679 84.198 78.462 1.00 61.78 287 LEU A O 1
ATOM 2071 N N . MET B 2 1 ? 31.971 44.598 68.474 1.00 26.28 1 MET B N 1
ATOM 2072 C CA . MET B 2 1 ? 31.267 43.633 69.324 1.00 25.86 1 MET B CA 1
ATOM 2073 C C . MET B 2 1 ? 31.950 42.320 69.471 1.00 25.21 1 MET B C 1
ATOM 2074 O O . MET B 2 1 ? 32.613 41.812 68.569 1.00 24.21 1 MET B O 1
ATOM 2079 N N . ASN B 2 2 ? 31.747 41.732 70.630 1.00 26.09 2 ASN B N 1
ATOM 2080 C CA . ASN B 2 2 ? 32.382 40.473 70.919 1.00 26.84 2 ASN B CA 1
ATOM 2081 C C . ASN B 2 2 ? 31.530 39.324 70.509 1.00 26.34 2 ASN B C 1
ATOM 2082 O O . ASN B 2 2 ? 30.322 39.465 70.425 1.00 26.35 2 ASN B O 1
ATOM 2087 N N . LEU B 2 3 ? 32.178 38.203 70.210 1.00 23.87 3 LEU B N 1
ATOM 2088 C CA . LEU B 2 3 ? 31.479 37.009 69.862 1.00 23.11 3 LEU B CA 1
ATOM 2089 C C . LEU B 2 3 ? 31.697 35.992 70.968 1.00 23.32 3 LEU B C 1
ATOM 2090 O O . LEU B 2 3 ? 32.654 36.108 71.756 1.00 21.89 3 LEU B O 1
ATOM 2095 N N . HIS B 2 4 ? 30.803 35.014 71.072 1.00 22.06 4 HIS B N 1
ATOM 2096 C CA . HIS B 2 4 ? 31.055 33.974 72.032 1.00 22.22 4 HIS B CA 1
ATOM 2097 C C . HIS B 2 4 ? 32.122 33.046 71.462 1.00 23.69 4 HIS B C 1
ATOM 2098 O O . HIS B 2 4 ? 32.355 32.975 70.229 1.00 23.02 4 HIS B O 1
ATOM 2105 N N . GLU B 2 5 ? 32.772 32.332 72.376 1.00 23.62 5 GLU B N 1
ATOM 2106 C CA . GLU B 2 5 ? 33.783 31.348 72.015 1.00 24.71 5 GLU B CA 1
ATOM 2107 C C . GLU B 2 5 ? 33.203 30.387 70.988 1.00 24.35 5 GLU B C 1
ATOM 2108 O O . GLU B 2 5 ? 33.825 30.122 69.954 1.00 25.21 5 GLU B O 1
ATOM 2114 N N . TYR B 2 6 ? 31.983 29.908 71.235 1.00 25.09 6 TYR B N 1
ATOM 2115 C CA . TYR B 2 6 ? 31.418 28.944 70.295 1.00 25.80 6 TYR B CA 1
ATOM 2116 C C . TYR B 2 6 ? 31.159 29.534 68.945 1.00 24.57 6 TYR B C 1
ATOM 2117 O O . TYR B 2 6 ? 31.198 28.831 67.948 1.00 23.92 6 TYR B O 1
ATOM 2126 N N . GLN B 2 7 ? 30.892 30.828 68.913 1.00 24.59 7 GLN B N 1
ATOM 2127 C CA . GLN B 2 7 ? 30.592 31.459 67.648 1.00 23.20 7 GLN B CA 1
ATOM 2128 C C . GLN B 2 7 ? 31.913 31.658 66.932 1.00 24.09 7 GLN B C 1
ATOM 2129 O O . GLN B 2 7 ? 31.985 31.545 65.725 1.00 22.35 7 GLN B O 1
ATOM 2135 N N . ALA B 2 8 ? 32.960 31.955 67.701 1.00 24.97 8 ALA B N 1
ATOM 2136 C CA . ALA B 2 8 ? 34.278 32.121 67.118 1.00 25.47 8 ALA B CA 1
ATOM 2137 C C . ALA B 2 8 ? 34.716 30.794 66.481 1.00 25.52 8 ALA B C 1
ATOM 2138 O O . ALA B 2 8 ? 35.231 30.768 65.366 1.00 25.39 8 ALA B O 1
ATOM 2140 N N . LYS B 2 9 ? 34.500 29.704 67.202 1.00 26.64 9 LYS B N 1
ATOM 2141 C CA . LYS B 2 9 ? 34.866 28.388 66.690 1.00 28.36 9 LYS B CA 1
ATOM 2142 C C . LYS B 2 9 ? 34.033 28.004 65.479 1.00 28.48 9 LYS B C 1
ATOM 2143 O O . LYS B 2 9 ? 34.551 27.405 64.554 1.00 28.82 9 LYS B O 1
ATOM 2149 N N . GLN B 2 10 ? 32.757 28.368 65.450 1.00 30.08 10 GLN B N 1
ATOM 2150 C CA . GLN B 2 10 ? 31.979 28.062 64.252 1.00 31.35 10 GLN B CA 1
ATOM 2151 C C . GLN B 2 10 ? 32.668 28.827 63.100 1.00 32.83 10 GLN B C 1
ATOM 2152 O O . GLN B 2 10 ? 32.874 28.264 62.028 1.00 34.70 10 GLN B O 1
ATOM 2158 N N . LEU B 2 11 ? 32.989 30.111 63.302 1.00 31.58 11 LEU B N 1
ATOM 2159 C CA . LEU B 2 11 ? 33.600 30.873 62.228 1.00 34.50 11 LEU B CA 1
ATOM 2160 C C . LEU B 2 11 ? 34.890 30.219 61.765 1.00 33.30 11 LEU B C 1
ATOM 2161 O O . LEU B 2 11 ? 35.112 30.095 60.573 1.00 31.15 11 LEU B O 1
ATOM 2166 N N . PHE B 2 12 ? 35.726 29.808 62.716 1.00 34.46 12 PHE B N 1
ATOM 2167 C CA . PHE B 2 12 ? 36.989 29.151 62.363 1.00 36.04 12 PHE B CA 1
ATOM 2168 C C . PHE B 2 12 ? 36.704 27.930 61.517 1.00 37.87 12 PHE B C 1
ATOM 2169 O O . PHE B 2 12 ? 37.268 27.756 60.445 1.00 39.07 12 PHE B O 1
ATOM 2177 N N . ALA B 2 13 ? 35.817 27.074 62.003 1.00 40.15 13 ALA B N 1
ATOM 2178 C CA . ALA B 2 13 ? 35.433 25.895 61.235 1.00 41.90 13 ALA B CA 1
ATOM 2179 C C . ALA B 2 13 ? 35.039 26.316 59.796 1.00 42.63 13 ALA B C 1
ATOM 2180 O O . ALA B 2 13 ? 35.447 25.681 58.832 1.00 43.23 13 ALA B O 1
ATOM 2182 N N . ARG B 2 14 ? 34.236 27.375 59.673 1.00 43.25 14 ARG B N 1
ATOM 2183 C CA . ARG B 2 14 ? 33.810 27.862 58.376 1.00 43.66 14 ARG B CA 1
ATOM 2184 C C . ARG B 2 14 ? 34.992 28.246 57.529 1.00 42.15 14 ARG B C 1
ATOM 2185 O O . ARG B 2 14 ? 34.904 28.198 56.313 1.00 43.51 14 ARG B O 1
ATOM 2193 N N . TYR B 2 15 ? 36.094 28.638 58.150 1.00 39.61 15 TYR B N 1
ATOM 2194 C CA . TYR B 2 15 ? 37.250 29.002 57.366 1.00 38.85 15 TYR B CA 1
ATOM 2195 C C . TYR B 2 15 ? 38.232 27.884 57.317 1.00 39.99 15 TYR B C 1
ATOM 2196 O O . TYR B 2 15 ? 39.421 28.093 56.997 1.00 41.28 15 TYR B O 1
ATOM 2205 N N . GLY B 2 16 ? 37.735 26.688 57.635 1.00 39.95 16 GLY B N 1
ATOM 2206 C CA . GLY B 2 16 ? 38.587 25.515 57.636 1.00 39.63 16 GLY B CA 1
ATOM 2207 C C . GLY B 2 16 ? 39.685 25.468 58.710 1.00 39.26 16 GLY B C 1
ATOM 2208 O O . GLY B 2 16 ? 40.617 24.688 58.562 1.00 39.85 16 GLY B O 1
ATOM 2209 N N . LEU B 2 17 ? 39.595 26.293 59.759 1.00 38.25 17 LEU B N 1
ATOM 2210 C CA . LEU B 2 17 ? 40.575 26.285 60.824 1.00 36.48 17 LEU B CA 1
ATOM 2211 C C . LEU B 2 17 ? 40.067 25.220 61.762 1.00 36.52 17 LEU B C 1
ATOM 2212 O O . LEU B 2 17 ? 38.891 24.869 61.760 1.00 35.48 17 LEU B O 1
ATOM 2217 N N . PRO B 2 18 ? 40.945 24.690 62.603 1.00 35.40 18 PRO B N 1
ATOM 2218 C CA . PRO B 2 18 ? 40.430 23.638 63.471 1.00 33.51 18 PRO B CA 1
ATOM 2219 C C . PRO B 2 18 ? 40.101 23.937 64.920 1.00 31.49 18 PRO B C 1
ATOM 2220 O O . PRO B 2 18 ? 40.851 24.608 65.601 1.00 32.20 18 PRO B O 1
ATOM 2224 N N . ALA B 2 19 ? 39.002 23.365 65.384 1.00 29.34 19 ALA B N 1
ATOM 2225 C CA . ALA B 2 19 ? 38.552 23.527 66.750 1.00 29.10 19 ALA B CA 1
ATOM 2226 C C . ALA B 2 19 ? 38.003 22.192 67.236 1.00 28.41 19 ALA B C 1
ATOM 2227 O O . ALA B 2 19 ? 37.621 21.352 66.463 1.00 25.73 19 ALA B O 1
ATOM 2229 N N . PRO B 2 20 ? 37.949 21.996 68.544 1.00 29.17 20 PRO B N 1
ATOM 2230 C CA . PRO B 2 20 ? 37.423 20.735 69.040 1.00 29.43 20 PRO B CA 1
ATOM 2231 C C . PRO B 2 20 ? 35.992 20.551 68.555 1.00 30.18 20 PRO B C 1
ATOM 2232 O O . PRO B 2 20 ? 35.313 21.511 68.217 1.00 32.85 20 PRO B O 1
ATOM 2236 N N . VAL B 2 21 ? 35.550 19.307 68.495 1.00 30.01 21 VAL B N 1
ATOM 2237 C CA . VAL B 2 21 ? 34.193 18.981 68.141 1.00 30.39 21 VAL B CA 1
ATOM 2238 C C . VAL B 2 21 ? 33.419 19.463 69.366 1.00 30.27 21 VAL B C 1
ATOM 2239 O O . VAL B 2 21 ? 33.816 19.183 70.522 1.00 28.81 21 VAL B O 1
ATOM 2243 N N . GLY B 2 22 ? 32.335 20.182 69.119 1.00 29.49 22 GLY B N 1
ATOM 2244 C CA . GLY B 2 22 ? 31.550 20.707 70.210 1.00 29.34 22 GLY B CA 1
ATOM 2245 C C . GLY B 2 22 ? 30.178 21.203 69.823 1.00 29.88 22 GLY B C 1
ATOM 2246 O O . GLY B 2 22 ? 29.875 21.422 68.657 1.00 29.48 22 GLY B O 1
ATOM 2247 N N . TYR B 2 23 ? 29.345 21.377 70.847 1.00 29.72 23 TYR B N 1
ATOM 2248 C CA . TYR B 2 23 ? 27.987 21.799 70.685 1.00 28.03 23 TYR B CA 1
ATOM 2249 C C . TYR B 2 23 ? 27.690 22.886 71.681 1.00 28.31 23 TYR B C 1
ATOM 2250 O O . TYR B 2 23 ? 28.076 22.776 72.851 1.00 26.83 23 TYR B O 1
ATOM 2259 N N . ALA B 2 24 ? 27.038 23.939 71.199 1.00 27.48 24 ALA B N 1
ATOM 2260 C CA . ALA B 2 24 ? 26.617 25.055 72.048 1.00 28.64 24 ALA B CA 1
ATOM 2261 C C . ALA B 2 24 ? 25.247 24.584 72.523 1.00 29.15 24 ALA B C 1
ATOM 2262 O O . ALA B 2 24 ? 24.391 24.267 71.699 1.00 31.49 24 ALA B O 1
ATOM 2264 N N . CYS B 2 25 ? 25.038 24.579 73.837 1.00 28.05 25 CYS B N 1
ATOM 2265 C CA . CYS B 2 25 ? 23.827 24.063 74.415 1.00 27.86 25 CYS B CA 1
ATOM 2266 C C . CYS B 2 25 ? 23.092 25.060 75.269 1.00 26.60 25 CYS B C 1
ATOM 2267 O O . CYS B 2 25 ? 23.694 25.698 76.088 1.00 26.46 25 CYS B O 1
ATOM 2270 N N . THR B 2 26 ? 21.778 25.174 75.078 1.00 26.58 26 THR B N 1
ATOM 2271 C CA . THR B 2 26 ? 20.983 26.125 75.839 1.00 26.99 26 THR B CA 1
ATOM 2272 C C . THR B 2 26 ? 20.216 25.468 76.984 1.00 28.49 26 THR B C 1
ATOM 2273 O O . THR B 2 26 ? 19.575 26.161 77.769 1.00 27.64 26 THR B O 1
ATOM 2277 N N . THR B 2 27 ? 20.262 24.134 77.066 1.00 29.17 27 THR B N 1
ATOM 2278 C CA . THR B 2 27 ? 19.587 23.413 78.151 1.00 29.15 27 THR B CA 1
ATOM 2279 C C . THR B 2 27 ? 20.478 22.291 78.582 1.00 27.93 27 THR B C 1
ATOM 2280 O O . THR B 2 27 ? 21.281 21.790 77.812 1.00 26.86 27 THR B O 1
ATOM 2284 N N . PRO B 2 28 ? 20.322 21.860 79.830 1.00 27.54 28 PRO B N 1
ATOM 2285 C CA . PRO B 2 28 ? 21.134 20.774 80.338 1.00 26.09 28 PRO B CA 1
ATOM 2286 C C . PRO B 2 28 ? 20.924 19.537 79.481 1.00 26.17 28 PRO B C 1
ATOM 2287 O O . PRO B 2 28 ? 21.866 18.783 79.261 1.00 26.29 28 PRO B O 1
ATOM 2291 N N . ARG B 2 29 ? 19.697 19.330 78.992 1.00 26.54 29 ARG B N 1
ATOM 2292 C CA . ARG B 2 29 ? 19.410 18.165 78.174 1.00 26.24 29 ARG B CA 1
ATOM 2293 C C . ARG B 2 29 ? 20.241 18.190 76.894 1.00 26.38 29 ARG B C 1
ATOM 2294 O O . ARG B 2 29 ? 20.763 17.159 76.448 1.00 26.62 29 ARG B O 1
ATOM 2302 N N . GLU B 2 30 ? 20.347 19.362 76.280 1.00 25.95 30 GLU B N 1
ATOM 2303 C CA . GLU B 2 30 ? 21.176 19.496 75.063 1.00 26.76 30 GLU B CA 1
ATOM 2304 C C . GLU B 2 30 ? 22.639 19.244 75.414 1.00 24.81 30 GLU B C 1
ATOM 2305 O O . GLU B 2 30 ? 23.375 18.613 74.653 1.00 24.62 30 GLU B O 1
ATOM 2311 N N . ALA B 2 31 ? 23.039 19.732 76.577 1.00 22.93 31 ALA B N 1
ATOM 2312 C CA . ALA B 2 31 ? 24.397 19.556 77.024 1.00 24.26 31 ALA B CA 1
ATOM 2313 C C . ALA B 2 31 ? 24.687 18.085 77.252 1.00 24.59 31 ALA B C 1
ATOM 2314 O O . ALA B 2 31 ? 25.758 17.584 76.857 1.00 24.73 31 ALA B O 1
ATOM 2316 N N . GLU B 2 32 ? 23.762 17.369 77.864 1.00 24.77 32 GLU B N 1
ATOM 2317 C CA . GLU B 2 32 ? 24.067 15.959 78.132 1.00 25.70 32 GLU B CA 1
ATOM 2318 C C . GLU B 2 32 ? 24.028 15.168 76.830 1.00 25.06 32 GLU B C 1
ATOM 2319 O O . GLU B 2 32 ? 24.816 14.264 76.618 1.00 22.60 32 GLU B O 1
ATOM 2325 N N . GLU B 2 33 ? 23.152 15.556 75.928 1.00 25.32 33 GLU B N 1
ATOM 2326 C CA . GLU B 2 33 ? 23.054 14.822 74.685 1.00 26.30 33 GLU B CA 1
ATOM 2327 C C . GLU B 2 33 ? 24.257 15.051 73.834 1.00 27.77 33 GLU B C 1
ATOM 2328 O O . GLU B 2 33 ? 24.576 14.207 72.995 1.00 28.04 33 GLU B O 1
ATOM 2334 N N . ALA B 2 34 ? 24.941 16.175 74.057 1.00 28.66 34 ALA B N 1
ATOM 2335 C CA . ALA B 2 34 ? 26.183 16.468 73.329 1.00 29.44 34 ALA B CA 1
ATOM 2336 C C . ALA B 2 34 ? 27.266 15.417 73.593 1.00 29.72 34 ALA B C 1
ATOM 2337 O O . ALA B 2 34 ? 28.102 15.170 72.753 1.00 29.85 34 ALA B O 1
ATOM 2339 N N . ALA B 2 35 ? 27.239 14.800 74.773 1.00 30.81 35 ALA B N 1
ATOM 2340 C CA . ALA B 2 35 ? 28.262 13.862 75.129 1.00 31.26 35 ALA B CA 1
ATOM 2341 C C . ALA B 2 35 ? 28.403 12.745 74.144 1.0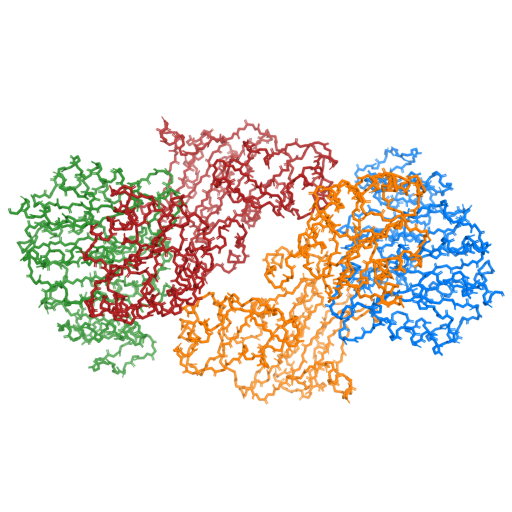0 31.41 35 ALA B C 1
ATOM 2342 O O . ALA B 2 35 ? 29.473 12.553 73.584 1.00 30.38 35 ALA B O 1
ATOM 2344 N N . SER B 2 36 ? 27.338 11.989 73.916 1.00 33.48 36 SER B N 1
ATOM 2345 C CA . SER B 2 36 ? 27.481 10.888 72.968 1.00 35.37 36 SER B CA 1
ATOM 2346 C C . SER B 2 36 ? 27.635 11.393 71.541 1.00 35.96 36 SER B C 1
ATOM 2347 O O . SER B 2 36 ? 28.251 10.699 70.704 1.00 36.53 36 SER B O 1
ATOM 2350 N N . LYS B 2 37 ? 27.110 12.588 71.236 1.00 34.11 37 LYS B N 1
ATOM 2351 C CA . LYS B 2 37 ? 27.344 13.108 69.887 1.00 34.17 37 LYS B CA 1
ATOM 2352 C C . LYS B 2 37 ? 28.853 13.396 69.775 1.00 34.44 37 LYS B C 1
ATOM 2353 O O . LYS B 2 37 ? 29.448 13.237 68.730 1.00 34.31 37 LYS B O 1
ATOM 2359 N N . ILE B 2 38 ? 29.486 13.819 70.853 1.00 34.46 38 ILE B N 1
ATOM 2360 C CA . ILE B 2 38 ? 30.902 14.083 70.749 1.00 36.59 38 ILE B CA 1
ATOM 2361 C C . ILE B 2 38 ? 31.686 12.756 70.724 1.00 39.57 38 ILE B C 1
ATOM 2362 O O . ILE B 2 38 ? 32.640 12.570 69.932 1.00 40.81 38 ILE B O 1
ATOM 2367 N N . GLY B 2 39 ? 31.290 11.833 71.593 1.00 39.34 39 GLY B N 1
ATOM 2368 C CA . GLY B 2 39 ? 31.967 10.570 71.631 1.00 39.63 39 GLY B CA 1
ATOM 2369 C C . GLY B 2 39 ? 32.388 10.255 73.037 1.00 41.06 39 GLY B C 1
ATOM 2370 O O . GLY B 2 39 ? 31.763 10.685 74.016 1.00 40.74 39 GLY B O 1
ATOM 2371 N N . ALA B 2 40 ? 33.474 9.503 73.129 1.00 41.68 40 ALA B N 1
ATOM 2372 C CA . ALA B 2 40 ? 33.981 9.098 74.420 1.00 42.20 40 ALA B CA 1
ATOM 2373 C C . ALA B 2 40 ? 34.463 10.350 75.151 1.00 41.20 40 ALA B C 1
ATOM 2374 O O . ALA B 2 40 ? 35.080 11.228 74.544 1.00 42.37 40 ALA B O 1
ATOM 2376 N N . GLY B 2 41 ? 34.153 10.442 76.432 1.00 39.87 41 GLY B N 1
ATOM 2377 C CA . GLY B 2 41 ? 34.613 11.582 77.188 1.00 40.80 41 GLY B CA 1
ATOM 2378 C C . GLY B 2 41 ? 36.107 11.402 77.436 1.00 40.78 41 GLY B C 1
ATOM 2379 O O . GLY B 2 41 ? 36.735 10.543 76.811 1.00 41.95 41 GLY B O 1
ATOM 2380 N N . PRO B 2 42 ? 36.700 12.173 78.357 1.00 39.45 42 PRO B N 1
ATOM 2381 C CA . PRO B 2 42 ? 35.944 13.166 79.121 1.00 37.53 42 PRO B CA 1
ATOM 2382 C C . PRO B 2 42 ? 35.533 14.292 78.183 1.00 35.51 42 PRO B C 1
ATOM 2383 O O . PRO B 2 42 ? 35.942 14.324 77.041 1.00 34.62 42 PRO B O 1
ATOM 2387 N N . TRP B 2 43 ? 34.704 15.200 78.674 1.00 34.02 43 TRP B N 1
ATOM 2388 C CA . TRP B 2 43 ? 34.248 16.299 77.860 1.00 32.32 43 TRP B CA 1
ATOM 2389 C C . TRP B 2 43 ? 34.532 17.617 78.545 1.00 30.19 43 TRP B C 1
ATOM 2390 O O . TRP B 2 43 ? 34.443 17.716 79.761 1.00 31.72 43 TRP B O 1
ATOM 2401 N N . VAL B 2 44 ? 34.868 18.626 77.764 1.00 28.84 44 VAL B N 1
ATOM 2402 C CA . VAL B 2 44 ? 35.087 19.949 78.319 1.00 28.72 44 VAL B CA 1
ATOM 2403 C C . VAL B 2 44 ? 33.750 20.673 78.252 1.00 28.49 44 VAL B C 1
ATOM 2404 O O . VAL B 2 44 ? 33.082 20.644 77.182 1.00 27.63 44 VAL B O 1
ATOM 2408 N N . VAL B 2 45 ? 33.325 21.252 79.376 1.00 26.39 45 VAL B N 1
ATOM 2409 C CA . VAL B 2 45 ? 32.099 22.020 79.386 1.00 26.65 45 VAL B CA 1
ATOM 2410 C C . VAL B 2 45 ? 32.513 23.458 79.736 1.00 27.34 45 VAL B C 1
ATOM 2411 O O . VAL B 2 45 ? 33.283 23.680 80.675 1.00 25.83 45 VAL B O 1
ATOM 2415 N N . LYS B 2 46 ? 32.006 24.425 78.966 1.00 26.63 46 LYS B N 1
ATOM 2416 C CA . LYS B 2 46 ? 32.351 25.810 79.164 1.00 27.30 46 LYS B CA 1
ATOM 2417 C C . LYS B 2 46 ? 31.190 26.779 79.081 1.00 27.49 46 LYS B C 1
ATOM 2418 O O . LYS B 2 46 ? 30.446 26.791 78.108 1.00 26.76 46 LYS B O 1
ATOM 2424 N N . CYS B 2 47 ? 31.071 27.606 80.117 1.00 26.74 47 CYS B N 1
ATOM 2425 C CA . CYS B 2 47 ? 30.081 28.632 80.145 1.00 26.18 47 CYS B CA 1
ATOM 2426 C C . CYS B 2 47 ? 30.470 29.526 79.002 1.00 25.01 47 CYS B C 1
ATOM 2427 O O . CYS B 2 47 ? 31.628 29.771 78.775 1.00 25.90 47 CYS B O 1
ATOM 2430 N N . GLN B 2 48 ? 29.502 29.993 78.254 1.00 25.32 48 GLN B N 1
ATOM 2431 C CA . GLN B 2 48 ? 29.812 30.906 77.184 1.00 24.51 48 GLN B CA 1
ATOM 2432 C C . GLN B 2 48 ? 29.462 32.334 77.625 1.00 24.19 48 GLN B C 1
ATOM 2433 O O . GLN B 2 48 ? 28.286 32.681 77.724 1.00 25.40 48 GLN B O 1
ATOM 2439 N N . VAL B 2 49 ? 30.472 33.142 77.923 1.00 22.60 49 VAL B N 1
ATOM 2440 C CA . VAL B 2 49 ? 30.249 34.549 78.235 1.00 22.62 49 VAL B CA 1
ATOM 2441 C C . VAL B 2 49 ? 31.338 35.255 77.502 1.00 22.73 49 VAL B C 1
ATOM 2442 O O . VAL B 2 49 ? 32.368 34.657 77.232 1.00 20.84 49 VAL B O 1
ATOM 2446 N N . HIS B 2 50 ? 31.123 36.521 77.184 1.00 23.07 50 HIS B N 1
ATOM 2447 C CA . HIS B 2 50 ? 32.126 37.228 76.430 1.00 25.99 50 HIS B CA 1
ATOM 2448 C C . HIS B 2 50 ? 33.442 37.399 77.178 1.00 28.92 50 HIS B C 1
ATOM 2449 O O . HIS B 2 50 ? 34.541 37.303 76.590 1.00 32.86 50 HIS B O 1
ATOM 2456 N N . ALA B 2 51 ? 33.360 37.630 78.465 1.00 28.63 51 ALA B N 1
ATOM 2457 C CA . ALA B 2 51 ? 34.569 37.808 79.246 1.00 30.65 51 ALA B CA 1
ATOM 2458 C C . ALA B 2 51 ? 35.487 36.598 79.321 1.00 32.12 51 ALA B C 1
ATOM 2459 O O . ALA B 2 51 ? 35.047 35.439 79.241 1.00 31.98 51 ALA B O 1
ATOM 2461 N N . GLY B 2 52 ? 36.770 36.876 79.540 1.00 33.35 52 GLY B N 1
ATOM 2462 C CA . GLY B 2 52 ? 37.739 35.803 79.693 1.00 33.28 52 GLY B CA 1
ATOM 2463 C C . GLY B 2 52 ? 37.885 35.466 81.183 1.00 34.18 52 GLY B C 1
ATOM 2464 O O . GLY B 2 52 ? 37.153 36.001 82.027 1.00 34.11 52 GLY B O 1
ATOM 2465 N N . GLY B 2 53 ? 38.820 34.570 81.502 1.00 35.04 53 GLY B N 1
ATOM 2466 C CA . GLY B 2 53 ? 39.045 34.176 82.880 1.00 34.72 53 GLY B CA 1
ATOM 2467 C C . GLY B 2 53 ? 37.952 33.266 83.388 1.00 36.03 53 GLY B C 1
ATOM 2468 O O . GLY B 2 53 ? 37.763 33.136 84.617 1.00 35.29 53 GLY B O 1
ATOM 2469 N N . ARG B 2 54 ? 37.227 32.622 82.458 1.00 36.44 54 ARG B N 1
ATOM 2470 C CA . ARG B 2 54 ? 36.108 31.743 82.860 1.00 35.81 54 ARG B CA 1
ATOM 2471 C C . ARG B 2 54 ? 36.653 30.524 83.608 1.00 36.47 54 ARG B C 1
ATOM 2472 O O . ARG B 2 54 ? 36.021 29.993 84.524 1.00 35.49 54 ARG B O 1
ATOM 2480 N N . GLY B 2 55 ? 37.847 30.110 83.218 1.00 37.58 55 GLY B N 1
ATOM 2481 C CA . GLY B 2 55 ? 38.453 28.966 83.856 1.00 39.73 55 GLY B CA 1
ATOM 2482 C C . GLY B 2 55 ? 38.664 29.257 85.313 1.00 41.34 55 GLY B C 1
ATOM 2483 O O . GLY B 2 55 ? 38.225 28.503 86.176 1.00 42.10 55 GLY B O 1
ATOM 2484 N N . LYS B 2 56 ? 39.316 30.374 85.591 1.00 42.87 56 LYS B N 1
ATOM 2485 C CA . LYS B 2 56 ? 39.580 30.730 86.967 1.00 43.60 56 LYS B CA 1
ATOM 2486 C C . LYS B 2 56 ? 38.312 30.869 87.780 1.00 41.37 56 LYS B C 1
ATOM 2487 O O . LYS B 2 56 ? 38.349 30.671 88.973 1.00 41.41 56 LYS B O 1
ATOM 2493 N N . ALA B 2 57 ? 37.195 31.187 87.138 1.00 39.28 57 ALA B N 1
ATOM 2494 C CA . ALA B 2 57 ? 35.942 31.384 87.854 1.00 36.36 57 ALA B CA 1
ATOM 2495 C C . ALA B 2 57 ? 35.088 30.122 87.957 1.00 35.71 57 ALA B C 1
ATOM 2496 O O . ALA B 2 57 ? 33.969 30.158 88.448 1.00 35.23 57 ALA B O 1
ATOM 2498 N N . GLY B 2 58 ? 35.614 28.999 87.483 1.00 35.52 58 GLY B N 1
ATOM 2499 C CA . GLY B 2 58 ? 34.870 27.751 87.562 1.00 34.83 58 GLY B CA 1
ATOM 2500 C C . GLY B 2 58 ? 33.984 27.476 86.356 1.00 34.71 58 GLY B C 1
ATOM 2501 O O . GLY B 2 58 ? 33.286 26.487 86.338 1.00 35.10 58 GLY B O 1
ATOM 2502 N N . GLY B 2 59 ? 34.028 28.340 85.345 1.00 33.91 59 GLY B N 1
ATOM 2503 C CA . GLY B 2 59 ? 33.194 28.168 84.171 1.00 33.34 59 GLY B CA 1
ATOM 2504 C C . GLY B 2 59 ? 33.713 27.235 83.093 1.00 32.80 59 GLY B C 1
ATOM 2505 O O . GLY B 2 59 ? 33.154 27.177 81.997 1.00 35.08 59 GLY B O 1
ATOM 2506 N N . VAL B 2 60 ? 34.780 26.506 83.373 1.00 31.56 60 VAL B N 1
ATOM 2507 C CA . VAL B 2 60 ? 35.335 25.574 82.401 1.00 31.94 60 VAL B CA 1
ATOM 2508 C C . VAL B 2 60 ? 35.744 24.385 83.250 1.00 33.69 60 VAL B C 1
ATOM 2509 O O . VAL B 2 60 ? 36.548 24.518 84.181 1.00 34.36 60 VAL B O 1
ATOM 2513 N N . LYS B 2 61 ? 35.205 23.226 82.920 1.00 33.22 61 LYS B N 1
ATOM 2514 C CA . LYS B 2 61 ? 35.495 22.024 83.655 1.00 34.74 61 LYS B CA 1
ATOM 2515 C C . LYS B 2 61 ? 35.639 20.894 82.671 1.00 36.43 61 LYS B C 1
ATOM 2516 O O . LYS B 2 61 ? 35.021 20.895 81.575 1.00 36.85 61 LYS B O 1
ATOM 2522 N N . VAL B 2 62 ? 36.459 19.922 83.042 1.00 36.68 62 VAL B N 1
ATOM 2523 C CA . VAL B 2 62 ? 36.582 18.739 82.209 1.00 38.50 62 VAL B CA 1
ATOM 2524 C C . VAL B 2 62 ? 35.874 17.663 82.998 1.00 38.05 62 VAL B C 1
ATOM 2525 O O . VAL B 2 62 ? 36.288 17.326 84.083 1.00 39.36 62 VAL B O 1
ATOM 2529 N N . VAL B 2 63 ? 34.772 17.156 82.481 1.00 38.11 63 VAL B N 1
ATOM 2530 C CA . VAL B 2 63 ? 34.036 16.151 83.220 1.00 36.96 63 VAL B CA 1
ATOM 2531 C C . VAL B 2 63 ? 34.058 14.827 82.475 1.00 38.21 63 VAL B C 1
ATOM 2532 O O . VAL B 2 63 ? 34.441 14.771 81.299 1.00 36.72 63 VAL B O 1
ATOM 2536 N N . ASN B 2 64 ? 33.683 13.745 83.151 1.00 39.17 64 ASN B N 1
ATOM 2537 C CA . ASN B 2 64 ? 33.700 12.469 82.482 1.00 40.76 64 ASN B CA 1
ATOM 2538 C C . ASN B 2 64 ? 32.406 11.700 82.554 1.00 39.91 64 ASN B C 1
ATOM 2539 O O . ASN B 2 64 ? 32.409 10.509 82.348 1.00 39.97 64 ASN B O 1
ATOM 2544 N N . SER B 2 65 ? 31.289 12.360 82.826 1.00 39.09 65 SER B N 1
ATOM 2545 C CA . SER B 2 65 ? 30.023 11.641 82.842 1.00 38.53 65 SER B CA 1
ATOM 2546 C C . SER B 2 65 ? 28.906 12.555 82.386 1.00 39.01 65 SER B C 1
ATOM 2547 O O . SER B 2 65 ? 28.891 13.763 82.692 1.00 39.92 65 SER B O 1
ATOM 2550 N N . LYS B 2 66 ? 27.961 11.978 81.665 1.00 37.67 66 LYS B N 1
ATOM 2551 C CA . LYS B 2 66 ? 26.813 12.729 81.195 1.00 38.34 66 LYS B CA 1
ATOM 2552 C C . LYS B 2 66 ? 26.158 13.436 82.379 1.00 39.34 66 LYS B C 1
ATOM 2553 O O . LYS B 2 66 ? 25.697 14.586 82.285 1.00 41.05 66 LYS B O 1
ATOM 2559 N N . GLU B 2 67 ? 26.128 12.734 83.498 1.00 39.36 67 GLU B N 1
ATOM 2560 C CA . GLU B 2 67 ? 25.545 13.248 84.713 1.00 40.47 67 GLU B CA 1
ATOM 2561 C C . GLU B 2 67 ? 26.259 14.541 85.126 1.00 37.26 67 GLU B C 1
ATOM 2562 O O . GLU B 2 67 ? 25.621 15.478 85.528 1.00 36.58 67 GLU B O 1
ATOM 2568 N N . ASP B 2 68 ? 27.577 14.586 85.006 1.00 35.92 68 ASP B N 1
ATOM 2569 C CA . ASP B 2 68 ? 28.314 15.786 85.372 1.00 36.25 68 ASP B CA 1
ATOM 2570 C C . ASP B 2 68 ? 28.114 16.927 84.367 1.00 34.21 68 ASP B C 1
ATOM 2571 O O . ASP B 2 68 ? 28.079 18.112 84.743 1.00 32.05 68 ASP B O 1
ATOM 2576 N N . ILE B 2 69 ? 27.981 16.560 83.096 1.00 31.72 69 ILE B N 1
ATOM 2577 C CA . ILE B 2 69 ? 27.760 17.572 82.076 1.00 31.98 69 ILE B CA 1
ATOM 2578 C C . ILE B 2 69 ? 26.446 18.252 82.475 1.00 32.33 69 ILE B C 1
ATOM 2579 O O . ILE B 2 69 ? 26.368 19.456 82.611 1.00 32.08 69 ILE B O 1
ATOM 2584 N N . ARG B 2 70 ? 25.415 17.437 82.679 1.00 33.83 70 ARG B N 1
ATOM 2585 C CA . ARG B 2 70 ? 24.114 17.955 83.063 1.00 34.77 70 ARG B CA 1
ATOM 2586 C C . ARG B 2 70 ? 24.177 18.772 84.354 1.00 32.87 70 ARG B C 1
ATOM 2587 O O . ARG B 2 70 ? 23.601 19.846 84.446 1.00 34.80 70 ARG B O 1
ATOM 2595 N N . ALA B 2 71 ? 24.914 18.294 85.338 1.00 32.75 71 ALA B N 1
ATOM 2596 C CA . ALA B 2 71 ? 24.997 19.018 86.606 1.00 32.23 71 ALA B CA 1
ATOM 2597 C C . ALA B 2 71 ? 25.643 20.378 86.365 1.00 32.75 71 ALA B C 1
ATOM 2598 O O . ALA B 2 71 ? 25.185 21.405 86.872 1.00 31.98 71 ALA B O 1
ATOM 2600 N N . PHE B 2 72 ? 26.709 20.391 85.572 1.00 32.08 72 PHE B N 1
ATOM 2601 C CA . PHE B 2 72 ? 27.391 21.657 85.299 1.00 31.00 72 PHE B CA 1
ATOM 2602 C C . PHE B 2 72 ? 26.438 22.598 84.522 1.00 30.08 72 PHE B C 1
ATOM 2603 O O . PHE B 2 72 ? 26.315 23.783 84.838 1.00 28.01 72 PHE B O 1
ATOM 2611 N N . ALA B 2 73 ? 25.764 22.060 83.504 1.00 29.13 73 ALA B N 1
ATOM 2612 C CA . ALA B 2 73 ? 24.805 22.866 82.741 1.00 30.11 73 ALA B CA 1
ATOM 2613 C C . ALA B 2 73 ? 23.701 23.423 83.652 1.00 30.25 73 ALA B C 1
ATOM 2614 O O . ALA B 2 73 ? 23.303 24.568 83.503 1.00 28.19 73 ALA B O 1
ATOM 2616 N N . GLU B 2 74 ? 23.194 22.574 84.560 1.00 31.15 74 GLU B N 1
ATOM 2617 C CA . GLU B 2 74 ? 22.146 22.952 85.504 1.00 32.66 74 GLU B CA 1
ATOM 2618 C C . GLU B 2 74 ? 22.673 24.031 86.425 1.00 31.18 74 GLU B C 1
ATOM 2619 O O . GLU B 2 74 ? 21.976 25.002 86.741 1.00 30.52 74 GLU B O 1
ATOM 2625 N N . ASN B 2 75 ? 23.924 23.875 86.821 1.00 30.78 75 ASN B N 1
ATOM 2626 C CA . ASN B 2 75 ? 24.543 24.848 87.692 1.00 31.58 75 ASN B CA 1
ATOM 2627 C C . ASN B 2 75 ? 24.696 26.215 87.024 1.00 32.77 75 ASN B C 1
ATOM 2628 O O . ASN B 2 75 ? 24.462 27.229 87.643 1.00 34.68 75 ASN B O 1
ATOM 2633 N N . TRP B 2 76 ? 25.047 26.255 85.754 1.00 31.72 76 TRP B N 1
ATOM 2634 C CA . TRP B 2 76 ? 25.285 27.540 85.115 1.00 31.76 76 TRP B CA 1
ATOM 2635 C C . TRP B 2 76 ? 24.245 28.201 84.249 1.00 31.06 76 TRP B C 1
ATOM 2636 O O . TRP B 2 76 ? 24.183 29.419 84.218 1.00 32.56 76 TRP B O 1
ATOM 2647 N N . LEU B 2 77 ? 23.447 27.443 83.522 1.00 30.47 77 LEU B N 1
ATOM 2648 C CA . LEU B 2 77 ? 22.461 28.087 82.685 1.00 30.92 77 LEU B CA 1
ATOM 2649 C C . LEU B 2 77 ? 21.545 29.037 83.448 1.00 31.74 77 LEU B C 1
ATOM 2650 O O . LEU B 2 77 ? 20.950 28.672 84.462 1.00 33.60 77 LEU B O 1
ATOM 2655 N N . GLY B 2 78 ? 21.462 30.268 82.971 1.00 32.89 78 GLY B N 1
ATOM 2656 C CA . GLY B 2 78 ? 20.605 31.246 83.600 1.00 34.57 78 GLY B CA 1
ATOM 2657 C C . GLY B 2 78 ? 21.261 31.877 84.786 1.00 35.99 78 GLY B C 1
ATOM 2658 O O . GLY B 2 78 ? 20.686 32.734 85.424 1.00 39.37 78 GLY B O 1
ATOM 2659 N N . LYS B 2 79 ? 22.464 31.456 85.113 1.00 36.19 79 LYS B N 1
ATOM 2660 C CA . LYS B 2 79 ? 23.182 32.056 86.229 1.00 37.87 79 LYS B CA 1
ATOM 2661 C C . LYS B 2 79 ? 24.218 33.044 85.634 1.00 38.51 79 LYS B C 1
ATOM 2662 O O . LYS B 2 79 ? 24.535 32.984 84.436 1.00 36.79 79 LYS B O 1
ATOM 2668 N N . ARG B 2 80 ? 24.745 33.952 86.448 1.00 37.51 80 ARG B N 1
ATOM 2669 C CA . ARG B 2 80 ? 25.713 34.883 85.931 1.00 37.63 80 ARG B CA 1
ATOM 2670 C C . ARG B 2 80 ? 27.099 34.448 86.333 1.00 37.40 80 ARG B C 1
ATOM 2671 O O . ARG B 2 80 ? 27.337 34.019 87.466 1.00 38.34 80 ARG B O 1
ATOM 2679 N N . LEU B 2 81 ? 28.030 34.505 85.387 1.00 36.64 81 LEU B N 1
ATOM 2680 C CA . LEU B 2 81 ? 29.411 34.096 85.659 1.00 34.00 81 LEU B CA 1
ATOM 2681 C C . LEU B 2 81 ? 30.286 35.325 85.872 1.00 33.47 81 LEU B C 1
ATOM 2682 O O . LEU B 2 81 ? 30.394 36.187 85.018 1.00 30.75 81 LEU B O 1
ATOM 2687 N N . VAL B 2 82 ? 30.905 35.413 87.043 1.00 35.43 82 VAL B N 1
ATOM 2688 C CA . VAL B 2 82 ? 31.751 36.567 87.333 1.00 35.09 82 VAL B CA 1
ATOM 2689 C C . VAL B 2 82 ? 33.146 36.094 87.138 1.00 35.01 82 VAL B C 1
ATOM 2690 O O . VAL B 2 82 ? 33.492 35.031 87.634 1.00 32.23 82 VAL B O 1
ATOM 2694 N N . THR B 2 83 ? 33.927 36.858 86.383 1.00 36.43 83 THR B N 1
ATOM 2695 C CA . THR B 2 83 ? 35.336 36.539 86.152 1.00 38.07 83 THR B CA 1
ATOM 2696 C C . THR B 2 83 ? 36.095 37.837 86.345 1.00 41.79 83 THR B C 1
ATOM 2697 O O . THR B 2 83 ? 35.502 38.912 86.436 1.00 43.57 83 THR B O 1
ATOM 2701 N N . TYR B 2 84 ? 37.417 37.757 86.353 1.00 44.94 84 TYR B N 1
ATOM 2702 C CA . TYR B 2 84 ? 38.198 38.959 86.555 1.00 47.60 84 TYR B CA 1
ATOM 2703 C C . TYR B 2 84 ? 38.033 39.939 85.400 1.00 47.19 84 TYR B C 1
ATOM 2704 O O . TYR B 2 84 ? 38.564 41.052 85.454 1.00 46.80 84 TYR B O 1
ATOM 2713 N N . GLN B 2 85 ? 37.292 39.536 84.372 1.00 46.20 85 GLN B N 1
ATOM 2714 C CA . GLN B 2 85 ? 37.095 40.385 83.217 1.00 46.32 85 GLN B CA 1
ATOM 2715 C C . GLN B 2 85 ? 35.689 40.939 83.077 1.00 45.54 85 GLN B C 1
ATOM 2716 O O . GLN B 2 85 ? 35.389 41.672 82.138 1.00 45.56 85 GLN B O 1
ATOM 2722 N N . THR B 2 86 ? 34.821 40.586 84.009 1.00 44.91 86 THR B N 1
ATOM 2723 C CA . THR B 2 86 ? 33.456 41.122 83.994 1.00 44.50 86 THR B CA 1
ATOM 2724 C C . THR B 2 86 ? 33.392 41.991 85.250 1.00 45.34 86 THR B C 1
ATOM 2725 O O . THR B 2 86 ? 34.329 41.966 86.071 1.00 44.44 86 THR B O 1
ATOM 2729 N N . ASP B 2 87 ? 32.317 42.759 85.422 1.00 46.13 87 ASP B N 1
ATOM 2730 C CA . ASP B 2 87 ? 32.199 43.506 86.676 1.00 46.88 87 ASP B CA 1
ATOM 2731 C C . ASP B 2 87 ? 31.663 42.503 87.713 1.00 46.83 87 ASP B C 1
ATOM 2732 O O . ASP B 2 87 ? 31.422 41.338 87.388 1.00 46.34 87 ASP B O 1
ATOM 2737 N N . ALA B 2 88 ? 31.467 42.937 88.958 1.00 46.27 88 ALA B N 1
ATOM 2738 C CA . ALA B 2 88 ? 30.984 42.028 89.999 1.00 44.78 88 ALA B CA 1
ATOM 2739 C C . ALA B 2 88 ? 29.626 41.402 89.663 1.00 43.26 88 ALA B C 1
ATOM 2740 O O . ALA B 2 88 ? 29.163 40.491 90.346 1.00 43.40 88 ALA B O 1
ATOM 2742 N N . ASN B 2 89 ? 28.972 41.889 88.630 1.00 41.74 89 ASN B N 1
ATOM 2743 C CA . ASN B 2 89 ? 27.687 41.310 88.272 1.00 42.22 89 ASN B CA 1
ATOM 2744 C C . ASN B 2 89 ? 27.770 40.168 87.261 1.00 41.12 89 ASN B C 1
ATOM 2745 O O . ASN B 2 89 ? 26.757 39.513 86.969 1.00 41.02 89 ASN B O 1
ATOM 2750 N N . GLY B 2 90 ? 28.976 39.941 86.744 1.00 38.32 90 GLY B N 1
ATOM 2751 C CA . GLY B 2 90 ? 29.191 38.877 85.793 1.00 37.49 90 GLY B CA 1
ATOM 2752 C C . GLY B 2 90 ? 28.378 38.974 84.523 1.00 35.64 90 GLY B C 1
ATOM 2753 O O . GLY B 2 90 ? 27.756 39.994 84.215 1.00 36.85 90 GLY B O 1
ATOM 2754 N N . GLN B 2 91 ? 28.377 37.887 83.776 1.00 33.76 91 GLN B N 1
ATOM 2755 C CA . GLN B 2 91 ? 27.650 37.854 82.519 1.00 31.95 91 GLN B CA 1
ATOM 2756 C C . GLN B 2 91 ? 26.817 36.618 82.539 1.00 30.45 91 GLN B C 1
ATOM 2757 O O . GLN B 2 91 ? 27.254 35.564 83.047 1.00 30.13 91 GLN B O 1
ATOM 2763 N N . PRO B 2 92 ? 25.599 36.714 81.987 1.00 30.17 92 PRO B N 1
ATOM 2764 C CA . PRO B 2 92 ? 24.701 35.567 81.973 1.00 29.69 92 PRO B CA 1
ATOM 2765 C C . PRO B 2 92 ? 25.215 34.429 81.100 1.00 31.52 92 PRO B C 1
ATOM 2766 O O . PRO B 2 92 ? 25.766 34.640 79.996 1.00 32.71 92 PRO B O 1
ATOM 2770 N N . VAL B 2 93 ? 25.064 33.221 81.625 1.00 29.40 93 VAL B N 1
ATOM 2771 C CA . VAL B 2 93 ? 25.443 32.046 80.898 1.00 28.10 93 VAL B CA 1
ATOM 2772 C C . VAL B 2 93 ? 24.178 31.516 80.317 1.00 27.18 93 VAL B C 1
ATOM 2773 O O . VAL B 2 93 ? 23.357 31.028 81.055 1.00 27.70 93 VAL B O 1
ATOM 2777 N N . ASN B 2 94 ? 24.029 31.607 79.008 1.00 26.25 94 ASN B N 1
ATOM 2778 C CA . ASN B 2 94 ? 22.869 31.107 78.323 1.00 25.23 94 ASN B CA 1
ATOM 2779 C C . ASN B 2 94 ? 23.248 29.960 77.389 1.00 25.92 94 ASN B C 1
ATOM 2780 O O . ASN B 2 94 ? 22.394 29.339 76.775 1.00 26.29 94 ASN B O 1
ATOM 2785 N N . GLN B 2 95 ? 24.539 29.700 77.278 1.00 25.22 95 GLN B N 1
ATOM 2786 C CA . GLN B 2 95 ? 25.028 28.607 76.451 1.00 25.81 95 GLN B CA 1
ATOM 2787 C C . GLN B 2 95 ? 26.183 27.988 77.168 1.00 25.19 95 GLN B C 1
ATOM 2788 O O . GLN B 2 95 ? 26.993 28.677 77.768 1.00 24.23 95 GLN B O 1
ATOM 2794 N N . ILE B 2 96 ? 26.249 26.677 77.090 1.00 24.84 96 ILE B N 1
ATOM 2795 C CA . ILE B 2 96 ? 27.336 25.913 77.652 1.00 25.29 96 ILE B CA 1
ATOM 2796 C C . ILE B 2 96 ? 27.923 25.287 76.375 1.00 26.12 96 ILE B C 1
ATOM 2797 O O . ILE B 2 96 ? 27.183 24.727 75.558 1.00 24.31 96 ILE B O 1
ATOM 2802 N N . LEU B 2 97 ? 29.224 25.432 76.169 1.00 25.03 97 LEU B N 1
ATOM 2803 C CA . LEU B 2 97 ? 29.818 24.803 75.015 1.00 25.53 97 LEU B CA 1
ATOM 2804 C C . LEU B 2 97 ? 30.313 23.471 75.574 1.00 25.33 97 LEU B C 1
ATOM 2805 O O . LEU B 2 97 ? 30.944 23.460 76.599 1.00 24.21 97 LEU B O 1
ATOM 2810 N N . VAL B 2 98 ? 29.965 22.371 74.919 1.00 25.76 98 VAL B N 1
ATOM 2811 C CA . VAL B 2 98 ? 30.383 21.043 75.340 1.00 27.20 98 VAL B CA 1
ATOM 2812 C C . VAL B 2 98 ? 31.228 20.570 74.182 1.00 28.10 98 VAL B C 1
ATOM 2813 O O . VAL B 2 98 ? 30.764 20.465 73.066 1.00 28.02 98 VAL B O 1
ATOM 2817 N N . GLU B 2 99 ? 32.498 20.343 74.443 1.00 30.25 99 GLU B N 1
ATOM 2818 C CA . GLU B 2 99 ? 33.364 19.881 73.387 1.00 31.18 99 GLU B CA 1
ATOM 2819 C C . GLU B 2 99 ? 34.261 18.730 73.829 1.00 31.08 99 GLU B C 1
ATOM 2820 O O . GLU B 2 99 ? 34.399 18.391 75.022 1.00 29.88 99 GLU B O 1
ATOM 2826 N N . ALA B 2 100 ? 34.816 18.084 72.829 1.00 31.63 100 ALA B N 1
ATOM 2827 C CA . ALA B 2 100 ? 35.706 16.969 73.049 1.00 31.15 100 ALA B CA 1
ATOM 2828 C C . ALA B 2 100 ? 36.910 17.459 73.806 1.00 29.87 100 ALA B C 1
ATOM 2829 O O . ALA B 2 100 ? 37.363 18.600 73.641 1.00 28.98 100 ALA B O 1
ATOM 2831 N N . ALA B 2 101 ? 37.443 16.572 74.622 1.00 29.60 101 ALA B N 1
ATOM 2832 C CA . ALA B 2 101 ? 38.641 16.872 75.388 1.00 31.30 101 ALA B CA 1
ATOM 2833 C C . ALA B 2 101 ? 39.754 16.879 74.353 1.00 30.77 101 ALA B C 1
ATOM 2834 O O . ALA B 2 101 ? 39.657 16.231 73.318 1.00 33.93 101 ALA B O 1
ATOM 2836 N N . THR B 2 102 ? 40.811 17.601 74.611 1.00 31.49 102 THR B N 1
ATOM 2837 C CA . THR B 2 102 ? 41.894 17.673 73.662 1.00 31.75 102 THR B CA 1
ATOM 2838 C C . THR B 2 102 ? 43.146 17.273 74.393 1.00 32.97 102 THR B C 1
ATOM 2839 O O . THR B 2 102 ? 43.350 17.684 75.541 1.00 32.39 102 THR B O 1
ATOM 2843 N N . ASP B 2 103 ? 43.983 16.462 73.748 1.00 34.03 103 ASP B N 1
ATOM 2844 C CA . ASP B 2 103 ? 45.224 16.055 74.399 1.00 34.79 103 ASP B CA 1
ATOM 2845 C C . ASP B 2 103 ? 46.227 17.158 74.137 1.00 33.83 103 ASP B C 1
ATOM 2846 O O . ASP B 2 103 ? 46.766 17.236 73.047 1.00 33.49 103 ASP B O 1
ATOM 2851 N N . ILE B 2 104 ? 46.472 18.006 75.126 1.00 32.94 104 ILE B N 1
ATOM 2852 C CA . ILE B 2 104 ? 47.409 19.108 74.955 1.00 32.83 104 ILE B CA 1
ATOM 2853 C C . ILE B 2 104 ? 48.909 18.772 75.147 1.00 33.80 104 ILE B C 1
ATOM 2854 O O . ILE B 2 104 ? 49.333 18.345 76.228 1.00 34.83 104 ILE B O 1
ATOM 2859 N N . ALA B 2 105 ? 49.699 18.975 74.092 1.00 33.32 105 ALA B N 1
ATOM 2860 C CA . ALA B 2 105 ? 51.129 18.773 74.159 1.00 33.41 105 ALA B CA 1
ATOM 2861 C C . ALA B 2 105 ? 51.730 20.132 74.443 1.00 34.42 105 ALA B C 1
ATOM 2862 O O . ALA B 2 105 ? 52.593 20.273 75.297 1.00 36.49 105 ALA B O 1
ATOM 2864 N N . LYS B 2 106 ? 51.260 21.163 73.754 1.00 35.06 106 LYS B N 1
ATOM 2865 C CA . LYS B 2 106 ? 51.814 22.492 74.010 1.00 33.68 106 LYS B CA 1
ATOM 2866 C C . LYS B 2 106 ? 50.812 23.578 73.719 1.00 32.74 106 LYS B C 1
ATOM 2867 O O . LYS B 2 106 ? 49.969 23.436 72.841 1.00 31.42 106 LYS B O 1
ATOM 2873 N N . GLU B 2 107 ? 50.915 24.653 74.491 1.00 32.93 107 GLU B N 1
ATOM 2874 C CA . GLU B 2 107 ? 50.024 25.763 74.349 1.00 33.41 107 GLU B CA 1
ATOM 2875 C C . GLU B 2 107 ? 50.724 26.939 73.745 1.00 32.12 107 GLU B C 1
ATOM 2876 O O . GLU B 2 107 ? 51.761 27.374 74.259 1.00 32.00 107 GLU B O 1
ATOM 2882 N N . LEU B 2 108 ? 50.167 27.433 72.643 1.00 30.13 108 LEU B N 1
ATOM 2883 C CA . LEU B 2 108 ? 50.718 28.598 71.981 1.00 28.27 108 LEU B CA 1
ATOM 2884 C C . LEU B 2 108 ? 49.696 29.707 72.007 1.00 27.63 108 LEU B C 1
ATOM 2885 O O . LEU B 2 108 ? 48.553 29.493 72.393 1.00 28.47 108 LEU B O 1
ATOM 2890 N N . TYR B 2 109 ? 50.119 30.889 71.577 1.00 26.62 109 TYR B N 1
ATOM 2891 C CA . TYR B 2 109 ? 49.234 32.040 71.480 1.00 25.84 109 TYR B CA 1
ATOM 2892 C C . TYR B 2 109 ? 49.285 32.585 70.031 1.00 25.59 109 TYR B C 1
ATOM 2893 O O . TYR B 2 109 ? 50.370 32.717 69.421 1.00 24.74 109 TYR B 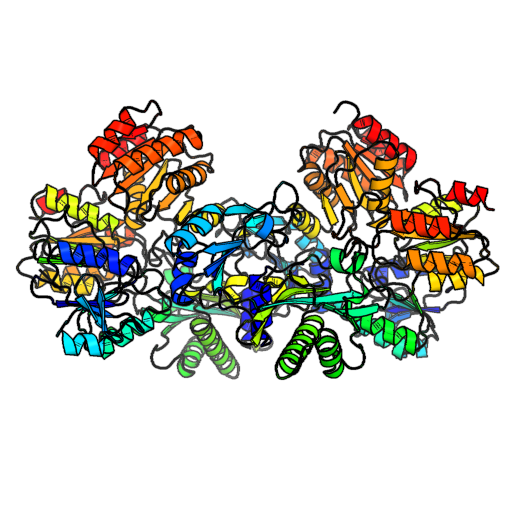O 1
ATOM 2902 N N . LEU B 2 110 ? 48.126 32.834 69.443 1.00 23.34 110 LEU B N 1
ATOM 2903 C CA . LEU B 2 110 ? 48.147 33.450 68.129 1.00 21.81 110 LEU B CA 1
ATOM 2904 C C . LEU B 2 110 ? 47.010 34.462 68.205 1.00 22.42 110 LEU B C 1
ATOM 2905 O O . LEU B 2 110 ? 45.900 34.105 68.615 1.00 22.26 110 LEU B O 1
ATOM 2910 N N . GLY B 2 111 ? 47.276 35.711 67.855 1.00 21.07 111 GLY B N 1
ATOM 2911 C CA . GLY B 2 111 ? 46.215 36.700 67.936 1.00 22.25 111 GLY B CA 1
ATOM 2912 C C . GLY B 2 111 ? 46.477 37.803 66.938 1.00 21.33 111 GLY B C 1
ATOM 2913 O O . GLY B 2 111 ? 47.531 37.796 66.316 1.00 22.37 111 GLY B O 1
ATOM 2914 N N . ALA B 2 112 ? 45.544 38.734 66.787 1.00 19.21 112 ALA B N 1
ATOM 2915 C CA . ALA B 2 112 ? 45.756 39.818 65.863 1.00 20.23 112 ALA B CA 1
ATOM 2916 C C . ALA B 2 112 ? 44.873 40.962 66.321 1.00 20.60 112 ALA B C 1
ATOM 2917 O O . ALA B 2 112 ? 43.783 40.726 66.818 1.00 19.99 112 ALA B O 1
ATOM 2919 N N . VAL B 2 113 ? 45.363 42.183 66.112 1.00 19.84 113 VAL B N 1
ATOM 2920 C CA . VAL B 2 113 ? 44.627 43.395 66.419 1.00 20.51 113 VAL B CA 1
ATOM 2921 C C . VAL B 2 113 ? 45.036 44.379 65.355 1.00 19.26 113 VAL B C 1
ATOM 2922 O O . VAL B 2 113 ? 45.925 44.090 64.513 1.00 19.99 113 VAL B O 1
ATOM 2926 N N . VAL B 2 114 ? 44.375 45.526 65.351 1.00 19.12 114 VAL B N 1
ATOM 2927 C CA . VAL B 2 114 ? 44.778 46.595 64.448 1.00 21.42 114 VAL B CA 1
ATOM 2928 C C . VAL B 2 114 ? 45.768 47.370 65.320 1.00 23.32 114 VAL B C 1
ATOM 2929 O O . VAL B 2 114 ? 45.410 47.853 66.380 1.00 25.47 114 VAL B O 1
ATOM 2933 N N . ASP B 2 115 ? 47.040 47.397 64.932 1.00 24.03 115 ASP B N 1
ATOM 2934 C CA . ASP B 2 115 ? 48.058 48.129 65.679 1.00 24.13 115 ASP B CA 1
ATOM 2935 C C . ASP B 2 115 ? 47.989 49.574 65.210 1.00 22.94 115 ASP B C 1
ATOM 2936 O O . ASP B 2 115 ? 48.267 49.887 64.052 1.00 21.18 115 ASP B O 1
ATOM 2941 N N . ARG B 2 116 ? 47.678 50.472 66.123 1.00 24.61 116 ARG B N 1
ATOM 2942 C CA . ARG B 2 116 ? 47.510 51.876 65.720 1.00 25.42 116 ARG B CA 1
ATOM 2943 C C . ARG B 2 116 ? 48.778 52.628 65.477 1.00 25.38 116 ARG B C 1
ATOM 2944 O O . ARG B 2 116 ? 48.816 53.641 64.769 1.00 27.28 116 ARG B O 1
ATOM 2952 N N . SER B 2 117 ? 49.830 52.161 66.118 1.00 24.82 117 SER B N 1
ATOM 2953 C CA . SER B 2 117 ? 51.123 52.804 65.972 1.00 25.17 117 SER B CA 1
ATOM 2954 C C . SER B 2 117 ? 51.657 52.502 64.562 1.00 24.02 117 SER B C 1
ATOM 2955 O O . SER B 2 117 ? 52.148 53.365 63.854 1.00 22.78 117 SER B O 1
ATOM 2958 N N . SER B 2 118 ? 51.538 51.261 64.140 1.00 24.19 118 SER B N 1
ATOM 2959 C CA . SER B 2 118 ? 52.039 50.941 62.793 1.00 24.37 118 SER B CA 1
ATOM 2960 C C . SER B 2 118 ? 50.894 51.024 61.775 1.00 22.92 118 SER B C 1
ATOM 2961 O O . SER B 2 118 ? 51.131 50.959 60.598 1.00 23.96 118 SER B O 1
ATOM 2964 N N . ARG B 2 119 ? 49.654 51.199 62.245 1.00 21.85 119 ARG B N 1
ATOM 2965 C CA . ARG B 2 119 ? 48.535 51.328 61.329 1.00 20.98 119 ARG B CA 1
ATOM 2966 C C . ARG B 2 119 ? 48.456 50.126 60.406 1.00 20.24 119 ARG B C 1
ATOM 2967 O O . ARG B 2 119 ? 48.362 50.242 59.183 1.00 22.57 119 ARG B O 1
ATOM 2975 N N . ARG B 2 120 ? 48.496 48.965 61.029 1.00 19.93 120 ARG B N 1
ATOM 2976 C CA . ARG B 2 120 ? 48.409 47.685 60.338 1.00 19.68 120 ARG B CA 1
ATOM 2977 C C . ARG B 2 120 ? 47.716 46.669 61.222 1.00 19.41 120 ARG B C 1
ATOM 2978 O O . ARG B 2 120 ? 47.731 46.757 62.466 1.00 20.35 120 ARG B O 1
ATOM 2986 N N . VAL B 2 121 ? 47.161 45.673 60.575 1.00 17.52 121 VAL B N 1
ATOM 2987 C CA . VAL B 2 121 ? 46.627 44.531 61.281 1.00 17.62 121 VAL B CA 1
ATOM 2988 C C . VAL B 2 121 ? 47.896 43.779 61.627 1.00 17.22 121 VAL B C 1
ATOM 2989 O O . VAL B 2 121 ? 48.685 43.457 60.760 1.00 17.60 121 VAL B O 1
ATOM 2993 N N . VAL B 2 122 ? 48.114 43.518 62.897 1.00 18.45 122 VAL B N 1
ATOM 2994 C CA . VAL B 2 122 ? 49.308 42.842 63.310 1.00 19.02 122 VAL B CA 1
ATOM 2995 C C . VAL B 2 122 ? 48.968 41.520 63.942 1.00 19.46 122 VAL B C 1
ATOM 2996 O O . VAL B 2 122 ? 48.108 41.425 64.814 1.00 20.23 122 VAL B O 1
ATOM 3000 N N . PHE B 2 123 ? 49.609 40.465 63.462 1.00 19.13 123 PHE B N 1
ATOM 3001 C CA . PHE B 2 123 ? 49.369 39.172 64.065 1.00 19.70 123 PHE B CA 1
ATOM 3002 C C . PHE B 2 123 ? 50.509 38.918 65.011 1.00 21.14 123 PHE B C 1
ATOM 3003 O O . PHE B 2 123 ? 51.663 39.272 64.748 1.00 21.65 123 PHE B O 1
ATOM 3011 N N . MET B 2 124 ? 50.192 38.331 66.130 1.00 21.27 124 MET B N 1
ATOM 3012 C CA . MET B 2 124 ? 51.268 38.033 67.024 1.00 24.99 124 MET B CA 1
ATOM 3013 C C . MET B 2 124 ? 51.154 36.579 67.482 1.00 22.68 124 MET B C 1
ATOM 3014 O O . MET B 2 124 ? 50.063 35.995 67.592 1.00 21.73 124 MET B O 1
ATOM 3019 N N . ALA B 2 125 ? 52.305 35.987 67.680 1.00 19.93 125 ALA B N 1
ATOM 3020 C CA . ALA B 2 125 ? 52.332 34.605 68.107 1.00 22.32 125 ALA B CA 1
ATOM 3021 C C . ALA B 2 125 ? 53.351 34.430 69.179 1.00 21.75 125 ALA B C 1
ATOM 3022 O O . ALA B 2 125 ? 54.359 35.149 69.231 1.00 22.27 125 ALA B O 1
ATOM 3024 N N . SER B 2 126 ? 53.098 33.452 70.018 1.00 21.99 126 SER B N 1
ATOM 3025 C CA . SER B 2 126 ? 54.036 33.225 71.077 1.00 24.82 126 SER B CA 1
ATOM 3026 C C . SER B 2 126 ? 53.982 31.766 71.496 1.00 25.92 126 SER B C 1
ATOM 3027 O O . SER B 2 126 ? 52.998 31.060 71.320 1.00 26.31 126 SER B O 1
ATOM 3030 N N . THR B 2 127 ? 55.082 31.301 72.034 1.00 28.31 127 THR B N 1
ATOM 3031 C CA . THR B 2 127 ? 55.117 29.944 72.544 1.00 30.01 127 THR B CA 1
ATOM 3032 C C . THR B 2 127 ? 54.465 29.975 73.893 1.00 29.46 127 THR B C 1
ATOM 3033 O O . THR B 2 127 ? 54.143 28.943 74.403 1.00 30.49 127 THR B O 1
ATOM 3037 N N . GLU B 2 128 ? 54.298 31.161 74.464 1.00 31.15 128 GLU B N 1
ATOM 3038 C CA . GLU B 2 128 ? 53.682 31.291 75.791 1.00 33.30 128 GLU B CA 1
ATOM 3039 C C . GLU B 2 128 ? 52.177 31.219 75.798 1.00 33.12 128 GLU B C 1
ATOM 3040 O O . GLU B 2 128 ? 51.552 32.152 76.265 1.00 34.88 128 GLU B O 1
ATOM 3046 N N . GLY B 2 129 ? 51.591 30.139 75.292 1.00 32.34 129 GLY B N 1
ATOM 3047 C CA . GLY B 2 129 ? 50.131 30.075 75.291 1.00 35.36 129 GLY B CA 1
ATOM 3048 C C . GLY B 2 129 ? 49.553 29.766 76.667 1.00 36.21 129 GLY B C 1
ATOM 3049 O O . GLY B 2 129 ? 50.300 29.300 77.530 1.00 34.87 129 GLY B O 1
ATOM 3050 N N . GLY B 2 130 ? 48.248 30.008 76.855 1.00 37.11 130 GLY B N 1
ATOM 3051 C CA . GLY B 2 130 ? 47.588 29.719 78.123 1.00 39.88 130 GLY B CA 1
ATOM 3052 C C . GLY B 2 130 ? 47.815 30.746 79.211 1.00 41.92 130 GLY B C 1
ATOM 3053 O O . GLY B 2 130 ? 47.363 30.591 80.341 1.00 43.19 130 GLY B O 1
ATOM 3054 N N . VAL B 2 131 ? 48.531 31.797 78.855 1.00 43.43 131 VAL B N 1
ATOM 3055 C CA . VAL B 2 131 ? 48.847 32.902 79.746 1.00 44.67 131 VAL B CA 1
ATOM 3056 C C . VAL B 2 131 ? 48.307 34.185 79.101 1.00 45.26 131 VAL B C 1
ATOM 3057 O O . VAL B 2 131 ? 48.205 34.262 77.867 1.00 44.87 131 VAL B O 1
ATOM 3061 N N . GLU B 2 132 ? 47.950 35.172 79.914 1.00 45.90 132 GLU B N 1
ATOM 3062 C CA . GLU B 2 132 ? 47.459 36.429 79.364 1.00 46.63 132 GLU B CA 1
ATOM 3063 C C . GLU B 2 132 ? 48.576 36.970 78.450 1.00 44.00 132 GLU B C 1
ATOM 3064 O O . GLU B 2 132 ? 49.724 37.111 78.861 1.00 43.33 132 GLU B O 1
ATOM 3070 N N . ILE B 2 133 ? 48.262 37.269 77.209 1.00 41.90 133 ILE B N 1
ATOM 3071 C CA . ILE B 2 133 ? 49.314 37.770 76.348 1.00 40.26 133 ILE B CA 1
ATOM 3072 C C . ILE B 2 133 ? 49.968 39.037 76.914 1.00 41.29 133 ILE B C 1
ATOM 3073 O O . ILE B 2 133 ? 51.150 39.268 76.696 1.00 40.12 133 ILE B O 1
ATOM 3078 N N . GLU B 2 134 ? 49.227 39.848 77.669 1.00 42.39 134 GLU B N 1
ATOM 3079 C CA . GLU B 2 134 ? 49.830 41.083 78.204 1.00 44.53 134 GLU B CA 1
ATOM 3080 C C . GLU B 2 134 ? 51.005 40.751 79.130 1.00 43.76 134 GLU B C 1
ATOM 3081 O O . GLU B 2 134 ? 52.072 41.347 79.024 1.00 43.21 134 GLU B O 1
ATOM 3087 N N . LYS B 2 135 ? 50.802 39.774 80.012 1.00 44.32 135 LYS B N 1
ATOM 3088 C CA . LYS B 2 135 ? 51.832 39.325 80.960 1.00 44.71 135 LYS B CA 1
ATOM 3089 C C . LYS B 2 135 ? 53.092 38.952 80.163 1.00 43.63 135 LYS B C 1
ATOM 3090 O O . LYS B 2 135 ? 54.180 39.467 80.430 1.00 44.18 135 LYS B O 1
ATOM 3096 N N . VAL B 2 136 ? 52.946 38.070 79.168 1.00 42.57 136 VAL B N 1
ATOM 3097 C CA . VAL B 2 136 ? 54.084 37.658 78.336 1.00 41.08 136 VAL B CA 1
ATOM 3098 C C . VAL B 2 136 ? 54.762 38.841 77.660 1.00 40.30 136 VAL B C 1
ATOM 3099 O O . VAL B 2 136 ? 55.984 38.900 77.582 1.00 39.75 136 VAL B O 1
ATOM 3103 N N . ALA B 2 137 ? 53.975 39.781 77.172 1.00 40.39 137 ALA B N 1
ATOM 3104 C CA . ALA B 2 137 ? 54.562 40.948 76.519 1.00 43.16 137 ALA B CA 1
ATOM 3105 C C . ALA B 2 137 ? 55.369 41.775 77.528 1.00 44.97 137 ALA B C 1
ATOM 3106 O O . ALA B 2 137 ? 56.461 42.260 77.220 1.00 43.61 137 ALA B O 1
ATOM 3108 N N . GLU B 2 138 ? 54.814 41.947 78.728 1.00 47.04 138 GLU B N 1
ATOM 3109 C CA . GLU B 2 138 ? 55.509 42.709 79.764 1.00 50.70 138 GLU B CA 1
ATOM 3110 C C . GLU B 2 138 ? 56.831 42.042 80.126 1.00 50.80 138 GLU B C 1
ATOM 3111 O O . GLU B 2 138 ? 57.902 42.646 80.018 1.00 51.86 138 GLU B O 1
ATOM 3117 N N . GLU B 2 139 ? 56.763 40.772 80.495 1.00 50.27 139 GLU B N 1
ATOM 3118 C CA . GLU B 2 139 ? 57.960 40.080 80.941 1.00 50.24 139 GLU B CA 1
ATOM 3119 C C . GLU B 2 139 ? 58.931 39.442 79.950 1.00 49.27 139 GLU B C 1
ATOM 3120 O O . GLU B 2 139 ? 60.147 39.516 80.176 1.00 50.30 139 GLU B O 1
ATOM 3126 N N . THR B 2 140 ? 58.431 38.794 78.891 1.00 46.41 140 THR B N 1
ATOM 3127 C CA . THR B 2 140 ? 59.308 38.142 77.917 1.00 43.48 140 THR B CA 1
ATOM 3128 C C . THR B 2 140 ? 59.001 38.626 76.499 1.00 42.70 140 THR B C 1
ATOM 3129 O O . THR B 2 140 ? 58.798 37.847 75.584 1.00 42.61 140 THR B O 1
ATOM 3133 N N . PRO B 2 141 ? 59.023 39.936 76.296 1.00 41.72 141 PRO B N 1
ATOM 3134 C CA . PRO B 2 141 ? 58.731 40.478 74.972 1.00 41.33 141 PRO B CA 1
ATOM 3135 C C . PRO B 2 141 ? 59.422 39.712 73.873 1.00 40.62 141 PRO B C 1
ATOM 3136 O O . PRO B 2 141 ? 58.849 39.506 72.808 1.00 40.73 141 PRO B O 1
ATOM 3140 N N . HIS B 2 142 ? 60.651 39.291 74.132 1.00 39.77 142 HIS B N 1
ATOM 3141 C CA . HIS B 2 142 ? 61.429 38.586 73.117 1.00 39.71 142 HIS B CA 1
ATOM 3142 C C . HIS B 2 142 ? 60.738 37.307 72.679 1.00 38.52 142 HIS B C 1
ATOM 3143 O O . HIS B 2 142 ? 61.162 36.691 71.693 1.00 39.63 142 HIS B O 1
ATOM 3150 N N . LEU B 2 143 ? 59.710 36.892 73.423 1.00 34.79 143 LEU B N 1
ATOM 3151 C CA . LEU B 2 143 ? 58.975 35.681 73.076 1.00 32.45 143 LEU B CA 1
ATOM 3152 C C . LEU B 2 143 ? 57.706 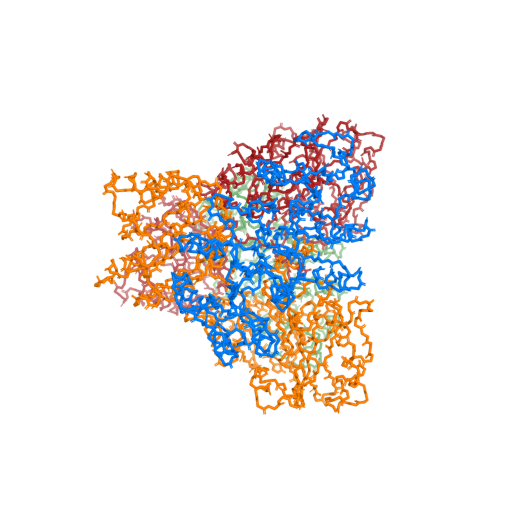35.974 72.263 1.00 30.40 143 LEU B C 1
ATOM 3153 O O . LEU B 2 143 ? 56.954 35.074 71.894 1.00 31.11 143 LEU B O 1
ATOM 3158 N N . ILE B 2 144 ? 57.449 37.234 72.006 1.00 29.16 144 ILE B N 1
ATOM 3159 C CA . ILE B 2 144 ? 56.289 37.571 71.203 1.00 29.24 144 ILE B CA 1
ATOM 3160 C C . ILE B 2 144 ? 56.770 37.879 69.779 1.00 29.15 144 ILE B C 1
ATOM 3161 O O . ILE B 2 144 ? 57.642 38.728 69.570 1.00 29.70 144 ILE B O 1
ATOM 3166 N N . HIS B 2 145 ? 56.217 37.174 68.809 1.00 26.34 145 HIS B N 1
ATOM 3167 C CA . HIS B 2 145 ? 56.620 37.392 67.434 1.00 25.96 145 HIS B CA 1
ATOM 3168 C C . HIS B 2 145 ? 55.481 38.028 66.700 1.00 26.03 145 HIS B C 1
ATOM 3169 O O . HIS B 2 145 ? 54.321 37.636 66.915 1.00 26.34 145 HIS B O 1
ATOM 3176 N N . LYS B 2 146 ? 55.805 39.004 65.860 1.00 22.77 146 LYS B N 1
ATOM 3177 C CA . LYS B 2 146 ? 54.789 39.725 65.151 1.00 23.46 146 LYS B CA 1
ATOM 3178 C C . LYS B 2 146 ? 55.024 39.916 63.701 1.00 22.91 146 LYS B C 1
ATOM 3179 O O . LYS B 2 146 ? 56.153 39.963 63.324 1.00 19.98 146 LYS B O 1
ATOM 3185 N N . VAL B 2 147 ? 53.931 40.023 62.921 1.00 21.34 147 VAL B N 1
ATOM 3186 C CA . VAL B 2 147 ? 54.002 40.335 61.510 1.00 23.11 147 VAL B CA 1
ATOM 3187 C C . VAL B 2 147 ? 52.837 41.267 61.238 1.00 22.78 147 VAL B C 1
ATOM 3188 O O . VAL B 2 147 ? 51.774 41.113 61.826 1.00 22.79 147 VAL B O 1
ATOM 3192 N N . ALA B 2 148 ? 53.063 42.229 60.358 1.00 20.68 148 ALA B N 1
ATOM 3193 C CA . ALA B 2 148 ? 52.056 43.185 60.000 1.00 20.48 148 ALA B CA 1
ATOM 3194 C C . ALA B 2 148 ? 51.537 42.782 58.634 1.00 20.60 148 ALA B C 1
ATOM 3195 O O . ALA B 2 148 ? 52.345 42.521 57.700 1.00 20.22 148 ALA B O 1
ATOM 3197 N N . LEU B 2 149 ? 50.217 42.707 58.516 1.00 19.64 149 LEU B N 1
ATOM 3198 C CA . LEU B 2 149 ? 49.583 42.422 57.258 1.00 19.16 149 LEU B CA 1
ATOM 3199 C C . LEU B 2 149 ? 49.817 43.637 56.351 1.00 19.17 149 LEU B C 1
ATOM 3200 O O . LEU B 2 149 ? 49.633 44.776 56.750 1.00 16.81 149 LEU B O 1
ATOM 3205 N N . ASP B 2 150 ? 50.214 43.381 55.119 1.00 18.13 150 ASP B N 1
ATOM 3206 C CA . ASP B 2 150 ? 50.476 44.430 54.199 1.00 20.44 150 ASP B CA 1
ATOM 3207 C C . ASP B 2 150 ? 49.158 44.666 53.506 1.00 21.59 150 ASP B C 1
ATOM 3208 O O . ASP B 2 150 ? 48.581 43.766 52.879 1.00 21.09 150 ASP B O 1
ATOM 3213 N N . PRO B 2 151 ? 48.639 45.894 53.621 1.00 23.68 151 PRO B N 1
ATOM 3214 C CA . PRO B 2 151 ? 47.349 46.270 53.010 1.00 22.52 151 PRO B CA 1
ATOM 3215 C C . PRO B 2 151 ? 47.375 46.080 51.509 1.00 21.60 151 PRO B C 1
ATOM 3216 O O . PRO B 2 151 ? 46.345 45.823 50.883 1.00 23.47 151 PRO B O 1
ATOM 3220 N N . LEU B 2 152 ? 48.549 46.193 50.921 1.00 21.22 152 LEU B N 1
ATOM 3221 C CA . LEU B 2 152 ? 48.656 46.068 49.480 1.00 21.55 152 LEU B CA 1
ATOM 3222 C C . LEU B 2 152 ? 48.611 44.622 48.999 1.00 23.38 152 LEU B C 1
ATOM 3223 O O . LEU B 2 152 ? 48.080 44.316 47.952 1.00 24.09 152 LEU B O 1
ATOM 3228 N N . THR B 2 153 ? 49.088 43.696 49.815 1.00 24.24 153 THR B N 1
ATOM 3229 C CA . THR B 2 153 ? 49.190 42.330 49.313 1.00 22.93 153 THR B CA 1
ATOM 3230 C C . THR B 2 153 ? 48.289 41.348 49.981 1.00 22.25 153 THR B C 1
ATOM 3231 O O . THR B 2 153 ? 48.050 40.284 49.456 1.00 24.74 153 THR B O 1
ATOM 3235 N N . GLY B 2 154 ? 47.763 41.691 51.140 1.00 20.64 154 GLY B N 1
ATOM 3236 C CA . GLY B 2 154 ? 46.953 40.718 51.839 1.00 19.27 154 GLY B CA 1
ATOM 3237 C C . GLY B 2 154 ? 47.947 39.870 52.638 1.00 17.36 154 GLY B C 1
ATOM 3238 O O . GLY B 2 154 ? 49.157 40.020 52.519 1.00 15.52 154 GLY B O 1
ATOM 3239 N N . PRO B 2 155 ? 47.471 39.014 53.497 1.00 17.49 155 PRO B N 1
ATOM 3240 C CA . PRO B 2 155 ? 48.418 38.204 54.261 1.00 19.28 155 PRO B CA 1
ATOM 3241 C C . PRO B 2 155 ? 49.210 37.277 53.338 1.00 19.03 155 PRO B C 1
ATOM 3242 O O . PRO B 2 155 ? 48.680 36.799 52.336 1.00 19.52 155 PRO B O 1
ATOM 3246 N N . MET B 2 156 ? 50.469 37.023 53.666 1.00 18.32 156 MET B N 1
ATOM 3247 C CA . MET B 2 156 ? 51.271 36.137 52.814 1.00 18.94 156 MET B CA 1
ATOM 3248 C C . MET B 2 156 ? 51.778 34.937 53.579 1.00 17.61 156 MET B C 1
ATOM 3249 O O . MET B 2 156 ? 52.070 35.001 54.768 1.00 18.98 156 MET B O 1
ATOM 3254 N N . PRO B 2 157 ? 51.864 33.799 52.907 1.00 17.35 157 PRO B N 1
ATOM 3255 C CA . PRO B 2 157 ? 52.342 32.584 53.555 1.00 16.13 157 PRO B CA 1
ATOM 3256 C C . PRO B 2 157 ? 53.678 32.781 54.264 1.00 18.28 157 PRO B C 1
ATOM 3257 O O . PRO B 2 157 ? 53.861 32.250 55.386 1.00 18.92 157 PRO B O 1
ATOM 3261 N N . TYR B 2 158 ? 54.605 33.539 53.674 1.00 16.63 158 TYR B N 1
ATOM 3262 C CA . TYR B 2 158 ? 55.872 33.686 54.393 1.00 19.68 158 TYR B CA 1
ATOM 3263 C C . TYR B 2 158 ? 55.675 34.294 55.786 1.00 19.13 158 TYR B C 1
ATOM 3264 O O . TYR B 2 158 ? 56.494 34.090 56.664 1.00 19.15 158 TYR B O 1
ATOM 3273 N N . GLN B 2 159 ? 54.591 35.028 55.997 1.00 19.41 159 GLN B N 1
ATOM 3274 C CA . GLN B 2 159 ? 54.418 35.643 57.318 1.00 20.59 159 GLN B CA 1
ATOM 3275 C C . GLN B 2 159 ? 53.988 34.543 58.254 1.00 21.11 159 GLN B C 1
ATOM 3276 O O . GLN B 2 159 ? 54.377 34.515 59.404 1.00 21.31 159 GLN B O 1
ATOM 3282 N N . GLY B 2 160 ? 53.171 33.623 57.754 1.00 21.03 160 GLY B N 1
ATOM 3283 C CA . GLY B 2 160 ? 52.723 32.558 58.628 1.00 21.22 160 GLY B CA 1
ATOM 3284 C C . GLY B 2 160 ? 53.937 31.695 58.962 1.00 21.80 160 GLY B C 1
ATOM 3285 O O . GLY B 2 160 ? 54.125 31.270 60.104 1.00 22.00 160 GLY B O 1
ATOM 3286 N N . ARG B 2 161 ? 54.793 31.452 57.966 1.00 20.93 161 ARG B N 1
ATOM 3287 C CA . ARG B 2 161 ? 55.969 30.625 58.202 1.00 20.44 161 ARG B CA 1
ATOM 3288 C C . ARG B 2 161 ? 56.914 31.331 59.140 1.00 20.43 161 ARG B C 1
ATOM 3289 O O . ARG B 2 161 ? 57.503 30.682 59.995 1.00 21.50 161 ARG B O 1
ATOM 3297 N N . GLU B 2 162 ? 57.081 32.636 58.980 1.00 19.99 162 GLU B N 1
ATOM 3298 C CA . GLU B 2 162 ? 57.940 33.374 59.884 1.00 22.03 162 GLU B CA 1
ATOM 3299 C C . GLU B 2 162 ? 57.536 33.119 61.311 1.00 22.94 162 GLU B C 1
ATOM 3300 O O . GLU B 2 162 ? 58.375 32.795 62.118 1.00 24.48 162 GLU B O 1
ATOM 3306 N N . LEU B 2 163 ? 56.254 33.273 61.630 1.00 24.36 163 LEU B N 1
ATOM 3307 C CA . LEU B 2 163 ? 55.807 33.078 63.021 1.00 22.87 163 LEU B CA 1
ATOM 3308 C C . LEU B 2 163 ? 56.009 31.636 63.399 1.00 22.88 163 LEU B C 1
ATOM 3309 O O . LEU B 2 163 ? 56.465 31.300 64.515 1.00 23.47 163 LEU B O 1
ATOM 3314 N N . ALA B 2 164 ? 55.653 30.750 62.483 1.00 23.03 164 ALA B N 1
ATOM 3315 C CA . ALA B 2 164 ? 55.778 29.317 62.783 1.00 24.77 164 ALA B CA 1
ATOM 3316 C C . ALA B 2 164 ? 57.222 28.936 63.156 1.00 25.40 164 ALA B C 1
ATOM 3317 O O . ALA B 2 164 ? 57.464 28.215 64.123 1.00 25.72 164 ALA B O 1
ATOM 3319 N N . PHE B 2 165 ? 58.179 29.400 62.367 1.00 25.01 165 PHE B N 1
ATOM 3320 C CA . PHE B 2 165 ? 59.567 29.112 62.670 1.00 23.96 165 PHE B CA 1
ATOM 3321 C C . PHE B 2 165 ? 60.021 29.805 63.939 1.00 26.20 165 PHE B C 1
ATOM 3322 O O . PHE B 2 165 ? 60.811 29.202 64.681 1.00 28.31 165 PHE B O 1
ATOM 3330 N N . LYS B 2 166 ? 59.567 31.037 64.204 1.00 27.45 166 LYS B N 1
ATOM 3331 C CA . LYS B 2 166 ? 59.985 31.695 65.442 1.00 28.35 166 LYS B CA 1
ATOM 3332 C C . LYS B 2 166 ? 59.419 30.966 66.653 1.00 28.40 166 LYS B C 1
ATOM 3333 O O . LYS B 2 166 ? 59.914 31.167 67.771 1.00 31.39 166 LYS B O 1
ATOM 3339 N N . LEU B 2 167 ? 58.381 30.161 66.436 1.00 27.03 167 LEU B N 1
ATOM 3340 C CA . LEU B 2 167 ? 57.738 29.417 67.535 1.00 28.52 167 LEU B CA 1
ATOM 3341 C C . LEU B 2 167 ? 58.420 28.075 67.639 1.00 29.65 167 LEU B C 1
ATOM 3342 O O . LEU B 2 167 ? 58.071 27.224 68.463 1.00 29.56 167 LEU B O 1
ATOM 3347 N N . GLY B 2 168 ? 59.391 27.876 66.748 1.00 31.13 168 GLY B N 1
ATOM 3348 C CA . GLY B 2 168 ? 60.126 26.630 66.752 1.00 30.03 168 GLY B CA 1
ATOM 3349 C C . GLY B 2 168 ? 59.312 25.468 66.210 1.00 31.50 168 GLY B C 1
ATOM 3350 O O . GLY B 2 168 ? 59.598 24.318 66.498 1.00 32.39 168 GLY B O 1
ATOM 3351 N N . LEU B 2 169 ? 58.290 25.745 65.416 1.00 29.69 169 LEU B N 1
ATOM 3352 C CA . LEU B 2 169 ? 57.498 24.670 64.878 1.00 29.08 169 LEU B CA 1
ATOM 3353 C C . LEU B 2 169 ? 58.250 24.055 63.749 1.00 30.81 169 LEU B C 1
ATOM 3354 O O . LEU B 2 169 ? 59.120 24.680 63.133 1.00 29.85 169 LEU B O 1
ATOM 3359 N N . GLU B 2 170 ? 57.944 22.808 63.463 1.00 31.73 170 GLU B N 1
ATOM 3360 C CA . GLU B 2 170 ? 58.615 22.197 62.355 1.00 34.52 170 GLU B CA 1
ATOM 3361 C C . GLU B 2 170 ? 57.758 21.147 61.718 1.00 33.98 170 GLU B C 1
ATOM 3362 O O . GLU B 2 170 ? 56.772 20.694 62.305 1.00 33.04 170 GLU B O 1
ATOM 3368 N N . GLY B 2 171 ? 58.095 20.819 60.476 1.00 33.28 171 GLY B N 1
ATOM 3369 C CA . GLY B 2 171 ? 57.358 19.787 59.776 1.00 33.15 171 GLY B CA 1
ATOM 3370 C C . GLY B 2 171 ? 55.961 20.248 59.470 1.00 33.09 171 GLY B C 1
ATOM 3371 O O . GLY B 2 171 ? 55.774 21.425 59.197 1.00 34.49 171 GLY B O 1
ATOM 3372 N N . LYS B 2 172 ? 54.989 19.339 59.544 1.00 32.07 172 LYS B N 1
ATOM 3373 C CA . LYS B 2 172 ? 53.611 19.644 59.226 1.00 31.65 172 LYS B CA 1
ATOM 3374 C C . LYS B 2 172 ? 52.997 20.721 60.094 1.00 30.34 172 LYS B C 1
ATOM 3375 O O . LYS B 2 172 ? 52.007 21.308 59.703 1.00 30.73 172 LYS B O 1
ATOM 3381 N N . LEU B 2 173 ? 53.571 20.990 61.253 1.00 28.45 173 LEU B N 1
ATOM 3382 C CA . LEU B 2 173 ? 53.002 22.017 62.105 1.00 28.08 173 LEU B CA 1
ATOM 3383 C C . LEU B 2 173 ? 53.245 23.379 61.483 1.00 26.40 173 LEU B C 1
ATOM 3384 O O . LEU B 2 173 ? 52.507 24.303 61.733 1.00 25.92 173 LEU B O 1
ATOM 3389 N N . VAL B 2 174 ? 54.281 23.485 60.651 1.00 26.49 174 VAL B N 1
ATOM 3390 C CA . VAL B 2 174 ? 54.582 24.752 60.025 1.00 24.95 174 VAL B CA 1
ATOM 3391 C C . VAL B 2 174 ? 53.522 25.061 58.983 1.00 25.47 174 VAL B C 1
ATOM 3392 O O . VAL B 2 174 ? 53.034 26.208 58.902 1.00 25.32 174 VAL B O 1
ATOM 3396 N N . GLN B 2 175 ? 53.169 24.050 58.202 1.00 23.77 175 GLN B N 1
ATOM 3397 C CA . GLN B 2 175 ? 52.129 24.229 57.208 1.00 27.48 175 GLN B CA 1
ATOM 3398 C C . GLN B 2 175 ? 50.785 24.444 57.892 1.00 27.03 175 GLN B C 1
ATOM 3399 O O . GLN B 2 175 ? 50.048 25.311 57.469 1.00 28.19 175 GLN B O 1
ATOM 3405 N N . GLN B 2 176 ? 50.475 23.665 58.931 1.00 25.21 176 GLN B N 1
ATOM 3406 C CA . GLN B 2 176 ? 49.235 23.867 59.649 1.00 26.37 176 GLN B CA 1
ATOM 3407 C C . GLN B 2 176 ? 49.178 25.263 60.249 1.00 26.08 176 GLN B C 1
ATOM 3408 O O . GLN B 2 176 ? 48.119 25.906 60.235 1.00 26.17 176 GLN B O 1
ATOM 3414 N N . PHE B 2 177 ? 50.307 25.715 60.787 1.00 24.39 177 PHE B N 1
ATOM 3415 C CA . PHE B 2 177 ? 50.300 27.004 61.414 1.00 24.82 177 PHE B CA 1
ATOM 3416 C C . PHE B 2 177 ? 50.102 28.095 60.343 1.00 23.48 177 PHE B C 1
ATOM 3417 O O . PHE B 2 177 ? 49.301 29.023 60.542 1.00 23.37 177 PHE B O 1
ATOM 3425 N N . THR B 2 178 ? 50.790 27.933 59.220 1.00 21.64 178 THR B N 1
ATOM 3426 C CA . THR B 2 178 ? 50.718 28.907 58.158 1.00 20.88 178 THR B CA 1
ATOM 3427 C C . THR B 2 178 ? 49.282 28.960 57.663 1.00 21.71 178 THR B C 1
ATOM 3428 O O . THR B 2 178 ? 48.736 30.035 57.406 1.00 19.92 178 THR B O 1
ATOM 3432 N N . LYS B 2 179 ? 48.670 27.792 57.524 1.00 21.35 179 LYS B N 1
ATOM 3433 C CA . LYS B 2 179 ? 47.296 27.754 57.051 1.00 24.21 179 LYS B CA 1
ATOM 3434 C C . LYS B 2 179 ? 46.362 28.497 58.026 1.00 23.65 179 LYS B C 1
ATOM 3435 O O . LYS B 2 179 ? 45.453 29.218 57.620 1.00 22.68 179 LYS B O 1
ATOM 3441 N N . ILE B 2 180 ? 46.623 28.337 59.315 1.00 23.30 180 ILE B N 1
ATOM 3442 C CA . ILE B 2 180 ? 45.789 28.993 60.313 1.00 23.43 180 ILE B CA 1
ATOM 3443 C C . ILE B 2 180 ? 46.017 30.499 60.245 1.00 23.39 180 ILE B C 1
ATOM 3444 O O . ILE B 2 180 ? 45.077 31.263 60.278 1.00 24.78 180 ILE B O 1
ATOM 3449 N N . PHE B 2 181 ? 47.268 30.913 60.120 1.00 21.90 181 PHE B N 1
ATOM 3450 C CA . PHE B 2 181 ? 47.563 32.330 59.957 1.00 22.18 181 PHE B CA 1
ATOM 3451 C C . PHE B 2 181 ? 46.811 32.888 58.740 1.00 20.97 181 PHE B C 1
ATOM 3452 O O . PHE B 2 181 ? 46.178 33.917 58.814 1.00 24.14 181 PHE B O 1
ATOM 3460 N N . MET B 2 182 ? 46.919 32.214 57.612 1.00 21.31 182 MET B N 1
ATOM 3461 C CA . MET B 2 182 ? 46.283 32.687 56.409 1.00 22.24 182 MET B CA 1
ATOM 3462 C C . MET B 2 182 ? 44.752 32.746 56.602 1.00 21.89 182 MET B C 1
ATOM 3463 O O . MET B 2 182 ? 44.132 33.684 56.178 1.00 22.69 182 MET B O 1
ATOM 3468 N N . GLY B 2 183 ? 44.164 31.754 57.256 1.00 21.29 183 GLY B N 1
ATOM 3469 C CA . GLY B 2 183 ? 42.719 31.779 57.427 1.00 21.72 183 GLY B CA 1
ATOM 3470 C C . GLY B 2 183 ? 42.272 32.853 58.389 1.00 22.22 183 GLY B C 1
ATOM 3471 O O . GLY B 2 183 ? 41.327 33.553 58.100 1.00 22.13 183 GLY B O 1
ATOM 3472 N N . LEU B 2 184 ? 42.946 32.961 59.544 1.00 21.31 184 LEU B N 1
ATOM 3473 C CA . LEU B 2 184 ? 42.604 33.972 60.503 1.00 20.54 184 LEU B CA 1
ATOM 3474 C C . LEU B 2 184 ? 42.835 35.366 59.912 1.00 18.88 184 LEU B C 1
ATOM 3475 O O . LEU B 2 184 ? 42.094 36.272 60.230 1.00 17.91 184 LEU B O 1
ATOM 3480 N N . ALA B 2 185 ? 43.901 35.532 59.113 1.00 19.16 185 ALA B N 1
ATOM 3481 C CA . ALA B 2 185 ? 44.172 36.844 58.512 1.00 20.94 185 ALA B CA 1
ATOM 3482 C C . ALA B 2 185 ? 43.064 37.129 57.544 1.00 21.58 185 ALA B C 1
ATOM 3483 O O . ALA B 2 185 ? 42.583 38.263 57.481 1.00 24.25 185 ALA B O 1
ATOM 3485 N N . THR B 2 186 ? 42.656 36.109 56.793 1.00 20.18 186 THR B N 1
ATOM 3486 C CA . THR B 2 186 ? 41.578 36.281 55.841 1.00 21.06 186 THR B CA 1
ATOM 3487 C C . THR B 2 186 ? 40.271 36.611 56.634 1.00 20.56 186 THR B C 1
ATOM 3488 O O . THR B 2 186 ? 39.560 37.511 56.299 1.00 23.60 186 THR B O 1
ATOM 3492 N N . ILE B 2 187 ? 39.986 35.920 57.718 1.00 20.78 187 ILE B N 1
ATOM 3493 C CA . ILE B 2 187 ? 38.775 36.224 58.470 1.00 22.31 187 ILE B CA 1
ATOM 3494 C C . ILE B 2 187 ? 38.840 37.675 58.983 1.00 21.40 187 ILE B C 1
ATOM 3495 O O . ILE B 2 187 ? 37.860 38.408 58.929 1.00 21.75 187 ILE B O 1
ATOM 3500 N N . PHE B 2 188 ? 39.993 38.063 59.492 1.00 18.82 188 PHE B N 1
ATOM 3501 C CA . PHE B 2 188 ? 40.165 39.390 60.036 1.00 20.21 188 PHE B CA 1
ATOM 3502 C C . PHE B 2 188 ? 39.741 40.454 59.013 1.00 22.31 188 PHE B C 1
ATOM 3503 O O . PHE B 2 188 ? 38.893 41.310 59.328 1.00 21.16 188 PHE B O 1
ATOM 3511 N N . LEU B 2 189 ? 40.321 40.359 57.811 1.00 20.79 189 LEU B N 1
ATOM 3512 C CA . LEU B 2 189 ? 40.031 41.286 56.746 1.00 23.71 189 LEU B CA 1
ATOM 3513 C C . LEU B 2 189 ? 38.614 41.171 56.217 1.00 23.97 189 LEU B C 1
ATOM 3514 O O . LEU B 2 189 ? 37.935 42.164 56.107 1.00 24.70 189 LEU B O 1
ATOM 3519 N N . GLU B 2 190 ? 38.158 39.959 55.920 1.00 23.54 190 GLU B N 1
ATOM 3520 C CA . GLU B 2 190 ? 36.826 39.806 55.349 1.00 24.75 190 GLU B CA 1
ATOM 3521 C C . GLU B 2 190 ? 35.666 40.115 56.282 1.00 23.62 190 GLU B C 1
ATOM 3522 O O . GLU B 2 190 ? 34.632 40.589 55.844 1.00 22.45 190 GLU B O 1
ATOM 3528 N N . ARG B 2 191 ? 35.809 39.805 57.559 1.00 22.43 191 ARG B N 1
ATOM 3529 C CA . ARG B 2 191 ? 34.723 40.048 58.481 1.00 21.51 191 ARG B CA 1
ATOM 3530 C C . ARG B 2 191 ? 34.932 41.342 59.256 1.00 21.27 191 ARG B C 1
ATOM 3531 O O . ARG B 2 191 ? 34.227 41.604 60.188 1.00 19.72 191 ARG B O 1
ATOM 3539 N N . ASP B 2 192 ? 35.923 42.139 58.885 1.00 20.34 192 ASP B N 1
ATOM 3540 C CA . ASP B 2 192 ? 36.169 43.364 59.583 1.00 19.89 192 ASP B CA 1
ATOM 3541 C C . ASP B 2 192 ? 36.282 43.116 61.094 1.00 22.82 192 ASP B C 1
ATOM 3542 O O . ASP B 2 192 ? 35.525 43.659 61.927 1.00 22.86 192 ASP B O 1
ATOM 3547 N N . LEU B 2 193 ? 37.249 42.304 61.482 1.00 22.49 193 LEU B N 1
ATOM 3548 C CA . LEU B 2 193 ? 37.417 42.056 62.886 1.00 20.91 193 LEU B CA 1
ATOM 3549 C C . LEU B 2 193 ? 38.293 43.128 63.431 1.00 21.30 193 LEU B C 1
ATOM 3550 O O . LEU B 2 193 ? 38.963 43.837 62.689 1.00 22.39 193 LEU B O 1
ATOM 3555 N N . ALA B 2 194 ? 38.239 43.296 64.734 1.00 18.74 194 ALA B N 1
ATOM 3556 C CA . ALA B 2 194 ? 39.119 44.258 65.377 1.00 19.74 194 ALA B CA 1
ATOM 3557 C C . ALA B 2 194 ? 40.054 43.345 66.175 1.00 18.85 194 ALA B C 1
ATOM 3558 O O . ALA B 2 194 ? 41.145 43.703 66.517 1.00 19.42 194 ALA B O 1
ATOM 3560 N N . LEU B 2 195 ? 39.647 42.124 66.404 1.00 19.01 195 LEU B N 1
ATOM 3561 C CA . LEU B 2 195 ? 40.459 41.299 67.254 1.00 21.54 195 LEU B CA 1
ATOM 3562 C C . LEU B 2 195 ? 40.275 39.808 67.110 1.00 21.53 195 LEU B C 1
ATOM 3563 O O . LEU B 2 195 ? 39.166 39.311 66.938 1.00 20.50 195 LEU B O 1
ATOM 3568 N N . ILE B 2 196 ? 41.401 39.110 67.119 1.00 20.99 196 ILE B N 1
ATOM 3569 C CA . ILE B 2 196 ? 41.381 37.676 67.134 1.00 21.03 196 ILE B CA 1
ATOM 3570 C C . ILE B 2 196 ? 42.350 37.273 68.242 1.00 22.13 196 ILE B C 1
ATOM 3571 O O . ILE B 2 196 ? 43.377 37.911 68.438 1.00 23.55 196 ILE B O 1
ATOM 3576 N N . GLU B 2 197 ? 42.006 36.249 68.996 1.00 22.04 197 GLU B N 1
ATOM 3577 C CA . GLU B 2 197 ? 42.911 35.754 69.992 1.00 24.62 197 GLU B CA 1
ATOM 3578 C C . GLU B 2 197 ? 42.605 34.287 70.176 1.00 25.91 197 GLU B C 1
ATOM 3579 O O . GLU B 2 197 ? 41.481 33.908 70.535 1.00 26.65 197 GLU B O 1
ATOM 3585 N N . ILE B 2 198 ? 43.595 33.455 69.893 1.00 25.90 198 ILE B N 1
ATOM 3586 C CA . ILE B 2 198 ? 43.455 32.013 70.058 1.00 24.07 198 ILE B CA 1
ATOM 3587 C C . ILE B 2 198 ? 44.430 31.774 71.176 1.00 24.49 198 ILE B C 1
ATOM 3588 O O . ILE B 2 198 ? 45.646 31.833 70.981 1.00 24.76 198 ILE B O 1
ATOM 3593 N N . ASN B 2 199 ? 43.906 31.516 72.364 1.00 23.93 199 ASN B N 1
ATOM 3594 C CA . ASN B 2 199 ? 44.744 31.349 73.533 1.00 24.57 199 ASN B CA 1
ATOM 3595 C C . ASN B 2 199 ? 43.976 30.334 74.365 1.00 25.57 199 ASN B C 1
ATOM 3596 O O . ASN B 2 199 ? 43.094 30.706 75.133 1.00 27.12 199 ASN B O 1
ATOM 3601 N N . PRO B 2 200 ? 44.398 29.070 74.333 1.00 24.60 200 PRO B N 1
ATOM 3602 C CA . PRO B 2 200 ? 45.561 28.618 73.569 1.00 23.12 200 PRO B CA 1
ATOM 3603 C C . PRO B 2 200 ? 45.379 28.011 72.201 1.00 23.63 200 PRO B C 1
ATOM 3604 O O . PRO B 2 200 ? 44.418 27.344 71.925 1.00 23.54 200 PRO B O 1
ATOM 3608 N N . LEU B 2 201 ? 46.367 28.233 71.355 1.00 23.09 201 LEU B N 1
ATOM 3609 C CA . LEU B 2 201 ? 46.411 27.585 70.064 1.00 23.27 201 LEU B CA 1
ATOM 3610 C C . LEU B 2 201 ? 47.236 26.370 70.512 1.00 24.11 201 LEU B C 1
ATOM 3611 O O . LEU B 2 201 ? 48.384 26.476 70.901 1.00 24.59 201 LEU B O 1
ATOM 3616 N N . VAL B 2 202 ? 46.640 25.209 70.460 1.00 25.46 202 VAL B N 1
ATOM 3617 C CA . VAL B 2 202 ? 47.286 24.045 70.980 1.00 26.42 202 VAL B CA 1
ATOM 3618 C C . VAL B 2 202 ? 47.940 23.090 70.001 1.00 27.16 202 VAL B C 1
ATOM 3619 O O . VAL B 2 202 ? 47.442 22.848 68.901 1.00 25.91 202 VAL B O 1
ATOM 3623 N N . ILE B 2 203 ? 49.110 22.595 70.377 1.00 27.35 203 ILE B N 1
ATOM 3624 C CA . ILE B 2 203 ? 49.715 21.537 69.590 1.00 28.39 203 ILE B CA 1
ATOM 3625 C C . ILE B 2 203 ? 49.223 20.304 70.369 1.00 29.33 203 ILE B C 1
ATOM 3626 O O . ILE B 2 203 ? 49.513 20.142 71.555 1.00 29.09 203 ILE B O 1
ATOM 3631 N N . THR B 2 204 ? 48.437 19.466 69.719 1.00 30.03 204 THR B N 1
ATOM 3632 C CA . THR B 2 204 ? 47.884 18.333 70.413 1.00 32.15 204 THR B CA 1
ATOM 3633 C C . THR B 2 204 ? 48.950 17.274 70.525 1.00 35.52 204 THR B C 1
ATOM 3634 O O . THR B 2 204 ? 49.958 17.335 69.822 1.00 35.35 204 THR B O 1
ATOM 3638 N N . LYS B 2 205 ? 48.723 16.302 71.401 1.00 36.53 205 LYS B N 1
ATOM 3639 C CA . LYS B 2 205 ? 49.692 15.241 71.556 1.00 38.34 205 LYS B CA 1
ATOM 3640 C C . LYS B 2 205 ? 49.745 14.466 70.282 1.00 37.66 205 LYS B C 1
ATOM 3641 O O . LYS B 2 205 ? 50.744 13.856 69.989 1.00 38.79 205 LYS B O 1
ATOM 3647 N N . GLN B 2 206 ? 48.677 14.466 69.512 1.00 36.55 206 GLN B N 1
ATOM 3648 C CA . GLN B 2 206 ? 48.725 13.737 68.250 1.00 36.10 206 GLN B CA 1
ATOM 3649 C C . GLN B 2 206 ? 49.482 14.536 67.199 1.00 36.42 206 GLN B C 1
ATOM 3650 O O . GLN B 2 206 ? 49.534 14.131 66.038 1.00 36.54 206 GLN B O 1
ATOM 3656 N N . GLY B 2 207 ? 50.056 15.669 67.600 1.00 36.42 207 GLY B N 1
ATOM 3657 C CA . GLY B 2 207 ? 50.825 16.473 66.669 1.00 36.06 207 GLY B CA 1
ATOM 3658 C C . GLY B 2 207 ? 50.116 17.424 65.726 1.00 36.94 207 GLY B C 1
ATOM 3659 O O . GLY B 2 207 ? 50.648 17.748 64.652 1.00 37.58 207 GLY B O 1
ATOM 3660 N N . ASP B 2 208 ? 48.933 17.900 66.113 1.00 37.22 208 ASP B N 1
ATOM 3661 C CA . ASP B 2 208 ? 48.179 18.833 65.283 1.00 34.71 208 ASP B CA 1
ATOM 3662 C C . ASP B 2 208 ? 47.882 20.147 66.013 1.00 32.86 208 ASP B C 1
ATOM 3663 O O . ASP B 2 208 ? 47.880 20.204 67.239 1.00 33.22 208 ASP B O 1
ATOM 3668 N N . LEU B 2 209 ? 47.649 21.203 65.245 1.00 30.69 209 LEU B N 1
ATOM 3669 C CA . LEU B 2 209 ? 47.296 22.493 65.822 1.00 29.39 209 LEU B CA 1
ATOM 3670 C C . LEU B 2 209 ? 45.769 22.521 65.929 1.00 28.56 209 LEU B C 1
ATOM 3671 O O . LEU B 2 209 ? 45.039 21.994 65.074 1.00 26.79 209 LEU B O 1
ATOM 3676 N N . ILE B 2 210 ? 45.288 23.076 67.023 1.00 27.68 210 ILE B N 1
ATOM 3677 C CA . ILE B 2 210 ? 43.864 23.157 67.231 1.00 27.96 210 ILE B CA 1
ATOM 3678 C C . ILE B 2 210 ? 43.614 24.394 68.082 1.00 28.29 210 ILE B C 1
ATOM 3679 O O . ILE B 2 210 ? 44.401 24.709 68.976 1.00 25.62 210 ILE B O 1
ATOM 3684 N N . CYS B 2 211 ? 42.523 25.099 67.774 1.00 29.95 211 CYS B N 1
ATOM 3685 C CA . CYS B 2 211 ? 42.144 26.310 68.478 1.00 30.44 211 CYS B CA 1
ATOM 3686 C C . CYS B 2 211 ? 41.341 25.819 69.648 1.00 30.78 211 CYS B C 1
ATOM 3687 O O . CYS B 2 211 ? 40.273 25.290 69.490 1.00 33.08 211 CYS B O 1
ATOM 3690 N N . LEU B 2 212 ? 41.862 25.988 70.844 1.00 31.51 212 LEU B N 1
ATOM 3691 C CA . LEU B 2 212 ? 41.176 25.496 72.004 1.00 34.24 212 LEU B CA 1
ATOM 3692 C C . LEU B 2 212 ? 40.214 26.508 72.572 1.00 36.06 212 LEU B C 1
ATOM 3693 O O . LEU B 2 212 ? 39.290 26.157 73.297 1.00 36.06 212 LEU B O 1
ATOM 3698 N N . ASP B 2 213 ? 40.464 27.766 72.259 1.00 38.01 213 ASP B N 1
ATOM 3699 C CA . ASP B 2 213 ? 39.612 28.852 72.701 1.00 40.30 213 ASP B CA 1
ATOM 3700 C C . ASP B 2 213 ? 39.691 29.842 71.568 1.00 40.17 213 ASP B C 1
ATOM 3701 O O . ASP B 2 213 ? 40.555 29.736 70.705 1.00 41.54 213 ASP B O 1
ATOM 3706 N N . GLY B 2 214 ? 38.765 30.779 71.551 1.00 38.98 214 GLY B N 1
ATOM 3707 C CA . GLY B 2 214 ? 38.751 31.758 70.501 1.00 37.61 214 GLY B CA 1
ATOM 3708 C C . GLY B 2 214 ? 38.043 32.971 71.019 1.00 35.91 214 GLY B C 1
ATOM 3709 O O . GLY B 2 214 ? 36.954 32.867 71.602 1.00 36.67 214 GLY B O 1
ATOM 3710 N N . LYS B 2 215 ? 38.673 34.115 70.833 1.00 33.26 215 LYS B N 1
ATOM 3711 C CA . LYS B 2 215 ? 38.081 35.343 71.255 1.00 32.82 215 LYS B CA 1
ATOM 3712 C C . LYS B 2 215 ? 38.096 36.160 69.974 1.00 30.26 215 LYS B C 1
ATOM 3713 O O . LYS B 2 215 ? 39.127 36.289 69.376 1.00 31.77 215 LYS B O 1
ATOM 3719 N N . LEU B 2 216 ? 36.939 36.624 69.512 1.00 28.88 216 LEU B N 1
ATOM 3720 C CA . LEU B 2 216 ? 36.861 37.443 68.310 1.00 27.35 216 LEU B CA 1
ATOM 3721 C C . LEU B 2 216 ? 36.143 38.709 68.635 1.00 24.47 216 LEU B C 1
ATOM 3722 O O . LEU B 2 216 ? 35.116 38.679 69.294 1.00 23.58 216 LEU B O 1
ATOM 3727 N N . GLY B 2 217 ? 36.670 39.806 68.144 1.00 20.77 217 GLY B N 1
ATOM 3728 C CA . GLY B 2 217 ? 36.019 41.083 68.333 1.00 22.24 217 GLY B CA 1
ATOM 3729 C C . GLY B 2 217 ? 35.780 41.651 66.930 1.00 21.79 217 GLY B C 1
ATOM 3730 O O . GLY B 2 217 ? 36.688 41.638 66.116 1.00 21.73 217 GLY B O 1
ATOM 3731 N N . ALA B 2 218 ? 34.559 42.101 66.634 1.00 20.50 218 ALA B N 1
ATOM 3732 C CA . ALA B 2 218 ? 34.240 42.663 65.344 1.00 20.19 218 ALA B CA 1
ATOM 3733 C C . ALA B 2 218 ? 34.308 44.164 65.410 1.00 21.35 218 ALA B C 1
ATOM 3734 O O . ALA B 2 218 ? 34.034 44.734 66.466 1.00 23.55 218 ALA B O 1
ATOM 3736 N N . ASP B 2 219 ? 34.665 44.811 64.304 1.00 22.17 219 ASP B N 1
ATOM 3737 C CA . ASP B 2 219 ? 34.672 46.259 64.236 1.00 21.60 219 ASP B CA 1
ATOM 3738 C C . ASP B 2 219 ? 33.199 46.638 64.118 1.00 22.11 219 ASP B C 1
ATOM 3739 O O . ASP B 2 219 ? 32.544 46.289 63.141 1.00 22.61 219 ASP B O 1
ATOM 3744 N N . GLY B 2 220 ? 32.676 47.350 65.115 1.00 23.16 220 GLY B N 1
ATOM 3745 C CA . GLY B 2 220 ? 31.264 47.723 65.091 1.00 22.23 220 GLY B CA 1
ATOM 3746 C C . GLY B 2 220 ? 30.919 48.660 63.957 1.00 22.39 220 GLY B C 1
ATOM 3747 O O . GLY B 2 220 ? 29.787 48.630 63.430 1.00 23.53 220 GLY B O 1
ATOM 3748 N N . ASN B 2 221 ? 31.892 49.462 63.533 1.00 23.25 221 ASN B N 1
ATOM 3749 C CA . ASN B 2 221 ? 31.662 50.414 62.446 1.00 23.23 221 ASN B CA 1
ATOM 3750 C C . ASN B 2 221 ? 31.492 49.650 61.153 1.00 22.67 221 ASN B C 1
ATOM 3751 O O . ASN B 2 221 ? 31.162 50.246 60.136 1.00 26.13 221 ASN B O 1
ATOM 3756 N N . ALA B 2 222 ? 31.728 48.350 61.158 1.00 21.17 222 ALA B N 1
ATOM 3757 C CA . ALA B 2 222 ? 31.618 47.653 59.886 1.00 21.36 222 ALA B CA 1
ATOM 3758 C C . ALA B 2 222 ? 30.456 46.699 59.838 1.00 20.95 222 ALA B C 1
ATOM 3759 O O . ALA B 2 222 ? 30.222 46.033 58.827 1.00 22.01 222 ALA B O 1
ATOM 3761 N N . LEU B 2 223 ? 29.700 46.654 60.922 1.00 21.14 223 LEU B N 1
ATOM 3762 C CA . LEU B 2 223 ? 28.587 45.712 60.959 1.00 20.77 223 LEU B CA 1
ATOM 3763 C C . LEU B 2 223 ? 27.600 45.945 59.871 1.00 21.33 223 LEU B C 1
ATOM 3764 O O . LEU B 2 223 ? 26.943 44.987 59.454 1.00 21.89 223 LEU B O 1
ATOM 3769 N N . PHE B 2 224 ? 27.492 47.178 59.383 1.00 19.65 224 PHE B N 1
ATOM 3770 C CA . PHE B 2 224 ? 26.557 47.424 58.274 1.00 20.71 224 PHE B CA 1
ATOM 3771 C C . PHE B 2 224 ? 26.964 46.522 57.090 1.00 22.64 224 PHE B C 1
ATOM 3772 O O . PHE B 2 224 ? 26.161 46.244 56.208 1.00 27.44 224 PHE B O 1
ATOM 3780 N N . ARG B 2 225 ? 28.195 46.041 57.033 1.00 23.45 225 ARG B N 1
ATOM 3781 C CA . ARG B 2 225 ? 28.501 45.173 55.889 1.00 23.10 225 ARG B CA 1
ATOM 3782 C C . ARG B 2 225 ? 28.920 43.770 56.343 1.00 22.83 225 ARG B C 1
ATOM 3783 O O . ARG B 2 225 ? 29.545 43.029 55.617 1.00 22.86 225 ARG B O 1
ATOM 3791 N N . GLN B 2 226 ? 28.537 43.420 57.563 1.00 23.28 226 GLN B N 1
ATOM 3792 C CA . GLN B 2 226 ? 28.798 42.086 58.103 1.00 22.04 226 GLN B CA 1
ATOM 3793 C C . GLN B 2 226 ? 27.437 41.544 58.606 1.00 22.19 226 GLN B C 1
ATOM 3794 O O . GLN B 2 226 ? 27.208 41.396 59.786 1.00 20.22 226 GLN B O 1
ATOM 3800 N N . PRO B 2 227 ? 26.508 41.243 57.693 1.00 24.68 227 PRO B N 1
ATOM 3801 C CA . PRO B 2 227 ? 25.199 40.737 58.151 1.00 27.58 227 PRO B CA 1
ATOM 3802 C C . PRO B 2 227 ? 25.266 39.504 59.060 1.00 29.11 227 PRO B C 1
ATOM 3803 O O . PRO B 2 227 ? 24.537 39.441 60.050 1.00 29.16 227 PRO B O 1
ATOM 3807 N N . ASP B 2 228 ? 26.153 38.559 58.758 1.00 29.21 228 ASP B N 1
ATOM 3808 C CA . ASP B 2 228 ? 26.302 37.368 59.600 1.00 29.72 228 ASP B CA 1
ATOM 3809 C C . ASP B 2 228 ? 26.748 37.765 60.984 1.00 28.48 228 ASP B C 1
ATOM 3810 O O . ASP B 2 228 ? 26.129 37.370 61.967 1.00 28.65 228 ASP B O 1
ATOM 3815 N N . LEU B 2 229 ? 27.826 38.526 61.090 1.00 27.60 229 LEU B N 1
ATOM 3816 C CA . LEU B 2 229 ? 28.263 38.971 62.408 1.00 26.26 229 LEU B CA 1
ATOM 3817 C C . LEU B 2 229 ? 27.157 39.747 63.102 1.00 26.76 229 LEU B C 1
ATOM 3818 O O . LEU B 2 229 ? 26.966 39.638 64.316 1.00 26.36 229 LEU B O 1
ATOM 3823 N N . ARG B 2 230 ? 26.413 40.521 62.334 1.00 26.40 230 ARG B N 1
ATOM 3824 C CA . ARG B 2 230 ? 25.371 41.381 62.905 1.00 28.27 230 ARG B CA 1
ATOM 3825 C C . ARG B 2 230 ? 24.384 40.547 63.716 1.00 27.98 230 ARG B C 1
ATOM 3826 O O . ARG B 2 230 ? 23.983 40.927 64.799 1.00 26.77 230 ARG B O 1
ATOM 3834 N N . GLU B 2 231 ? 24.012 39.401 63.179 1.00 26.78 231 GLU B N 1
ATOM 3835 C CA . GLU B 2 231 ? 23.092 38.551 63.840 1.00 26.25 231 GLU B CA 1
ATOM 3836 C C . GLU B 2 231 ? 23.731 37.874 65.021 1.00 26.84 231 GLU B C 1
ATOM 3837 O O . GLU B 2 231 ? 23.042 37.440 65.923 1.00 27.96 231 GLU B O 1
ATOM 3843 N N . MET B 2 232 ? 25.043 37.781 65.085 1.00 26.29 232 MET B N 1
ATOM 3844 C CA . MET B 2 232 ? 25.593 37.059 66.229 1.00 28.14 232 MET B CA 1
ATOM 3845 C C . MET B 2 232 ? 25.675 37.857 67.519 1.00 26.96 232 MET B C 1
ATOM 3846 O O . MET B 2 232 ? 26.054 37.343 68.586 1.00 27.35 232 MET B O 1
ATOM 3851 N N . ARG B 2 233 ? 25.317 39.119 67.446 1.00 26.10 233 ARG B N 1
ATOM 3852 C CA . ARG B 2 233 ? 25.421 39.932 68.643 1.00 26.13 233 ARG B CA 1
ATOM 3853 C C . ARG B 2 233 ? 24.612 39.363 69.803 1.00 25.38 233 ARG B C 1
ATOM 3854 O O . ARG B 2 233 ? 23.469 39.012 69.670 1.00 22.54 233 ARG B O 1
ATOM 3862 N N . ASP B 2 234 ? 25.242 39.230 70.948 1.00 26.33 234 ASP B N 1
ATOM 3863 C CA . ASP B 2 234 ? 24.527 38.741 72.111 1.00 27.79 234 ASP B CA 1
ATOM 3864 C C . ASP B 2 234 ? 24.474 39.916 73.092 1.00 30.00 234 ASP B C 1
ATOM 3865 O O . ASP B 2 234 ? 25.423 40.156 73.844 1.00 31.09 234 ASP B O 1
ATOM 3870 N N . GLN B 2 235 ? 23.347 40.620 73.098 1.00 31.36 235 GLN B N 1
ATOM 3871 C CA . GLN B 2 235 ? 23.157 41.760 73.965 1.00 33.05 235 GLN B CA 1
ATOM 3872 C C . GLN B 2 235 ? 23.114 41.431 75.426 1.00 31.30 235 GLN B C 1
ATOM 3873 O O . GLN B 2 235 ? 23.428 42.276 76.237 1.00 32.98 235 GLN B O 1
ATOM 3879 N N . SER B 2 236 ? 22.803 40.196 75.778 1.00 30.22 236 SER B N 1
ATOM 3880 C CA . SER B 2 236 ? 22.784 39.819 77.196 1.00 28.61 236 SER B CA 1
ATOM 3881 C C . SER B 2 236 ? 24.158 39.947 77.814 1.00 28.70 236 SER B C 1
ATOM 3882 O O . SER B 2 236 ? 24.271 40.063 79.005 1.00 28.62 236 SER B O 1
ATOM 3885 N N . GLN B 2 237 ? 25.217 39.954 77.007 1.00 28.63 237 GLN B N 1
ATOM 3886 C CA . GLN B 2 237 ? 26.573 40.053 77.544 1.00 28.38 237 GLN B CA 1
ATOM 3887 C C . GLN B 2 237 ? 26.934 41.487 77.923 1.00 30.73 237 GLN B C 1
ATOM 3888 O O . GLN B 2 237 ? 27.911 41.741 78.590 1.00 29.77 237 GLN B O 1
ATOM 3894 N N . GLU B 2 238 ? 26.148 42.444 77.498 1.00 34.32 238 GLU B N 1
ATOM 3895 C CA . GLU B 2 238 ? 26.479 43.801 77.875 1.00 39.10 238 GLU B CA 1
ATOM 3896 C C . GLU B 2 238 ? 25.424 44.456 78.756 1.00 37.34 238 GLU B C 1
ATOM 3897 O O . GLU B 2 238 ? 24.301 43.998 78.845 1.00 37.35 238 GLU B O 1
ATOM 3903 N N . ASP B 2 239 ? 25.830 45.507 79.450 1.00 36.99 239 ASP B N 1
ATOM 3904 C CA . ASP B 2 239 ? 24.911 46.307 80.255 1.00 34.48 239 ASP B CA 1
ATOM 3905 C C . ASP B 2 239 ? 23.810 46.687 79.252 1.00 32.61 239 ASP B C 1
ATOM 3906 O O . ASP B 2 239 ? 24.080 47.352 78.254 1.00 31.82 239 ASP B O 1
ATOM 3911 N N . PRO B 2 240 ? 22.557 46.287 79.508 1.00 31.37 240 PRO B N 1
ATOM 3912 C CA . PRO B 2 240 ? 21.479 46.616 78.568 1.00 31.20 240 PRO B CA 1
ATOM 3913 C C . PRO B 2 240 ? 21.313 48.119 78.310 1.00 33.64 240 PRO B C 1
ATOM 3914 O O . PRO B 2 240 ? 20.749 48.532 77.278 1.00 32.27 240 PRO B O 1
ATOM 3918 N N . ARG B 2 241 ? 21.786 48.934 79.247 1.00 33.14 241 ARG B N 1
ATOM 3919 C CA . ARG B 2 241 ? 21.650 50.360 79.055 1.00 34.31 241 ARG B CA 1
ATOM 3920 C C . ARG B 2 241 ? 22.448 50.892 77.869 1.00 34.50 241 ARG B C 1
ATOM 3921 O O . ARG B 2 241 ? 22.036 51.878 77.232 1.00 33.63 241 ARG B O 1
ATOM 3929 N N . GLU B 2 242 ? 23.549 50.218 77.540 1.00 33.16 242 GLU B N 1
ATOM 3930 C CA . GLU B 2 242 ? 24.352 50.669 76.429 1.00 32.79 242 GLU B CA 1
ATOM 3931 C C . GLU B 2 242 ? 23.522 50.559 75.178 1.00 32.25 242 GLU B C 1
ATOM 3932 O O . GLU B 2 242 ? 23.446 51.500 74.398 1.00 32.81 242 GLU B O 1
ATOM 3938 N N . ALA B 2 243 ? 22.847 49.432 74.994 1.00 32.67 243 ALA B N 1
ATOM 3939 C CA . ALA B 2 243 ? 22.040 49.303 73.799 1.00 32.37 243 ALA B CA 1
ATOM 3940 C C . ALA B 2 243 ? 20.882 50.295 73.836 1.00 32.29 243 ALA B C 1
ATOM 3941 O O . ALA B 2 243 ? 20.475 50.859 72.803 1.00 31.79 243 ALA B O 1
ATOM 3943 N N . GLN B 2 244 ? 20.310 50.506 75.008 1.00 32.67 244 GLN B N 1
ATOM 3944 C CA . GLN B 2 244 ? 19.205 51.460 75.048 1.00 34.13 244 GLN B CA 1
ATOM 3945 C C . GLN B 2 244 ? 19.704 52.841 74.660 1.00 31.52 244 GLN B C 1
ATOM 3946 O O . GLN B 2 244 ? 19.081 53.533 73.868 1.00 32.11 244 GLN B O 1
ATOM 3952 N N . ALA B 2 245 ? 20.821 53.237 75.248 1.00 29.11 245 ALA B N 1
ATOM 3953 C CA . ALA B 2 245 ? 21.398 54.506 74.935 1.00 28.50 245 ALA B CA 1
ATOM 3954 C C . ALA B 2 245 ? 21.628 54.605 73.438 1.00 30.04 245 ALA B C 1
ATOM 3955 O O . ALA B 2 245 ? 21.142 55.549 72.799 1.00 30.18 245 ALA B O 1
ATOM 3957 N N . ALA B 2 246 ? 22.324 53.610 72.878 1.00 29.15 246 ALA B N 1
ATOM 3958 C CA . ALA B 2 246 ? 22.612 53.621 71.458 1.00 31.22 246 ALA B CA 1
ATOM 3959 C C . ALA B 2 246 ? 21.369 53.744 70.585 1.00 31.70 246 ALA B C 1
ATOM 3960 O O . ALA B 2 246 ? 21.412 54.454 69.589 1.00 31.20 246 ALA B O 1
ATOM 3962 N N . GLN B 2 247 ? 20.257 53.094 70.915 1.00 32.21 247 GLN B N 1
ATOM 3963 C CA . GLN B 2 247 ? 19.167 53.234 69.951 1.00 34.97 247 GLN B CA 1
ATOM 3964 C C . GLN B 2 247 ? 18.589 54.663 70.047 1.00 35.46 247 GLN B C 1
ATOM 3965 O O . GLN B 2 247 ? 17.825 55.149 69.203 1.00 33.06 247 GLN B O 1
ATOM 3971 N N . TRP B 2 248 ? 19.048 55.372 71.063 1.00 36.66 248 TRP B N 1
ATOM 3972 C CA . TRP B 2 248 ? 18.646 56.759 71.227 1.00 38.26 248 TRP B CA 1
ATOM 3973 C C . TRP B 2 248 ? 19.787 57.733 70.869 1.00 38.41 248 TRP B C 1
ATOM 3974 O O . TRP B 2 248 ? 19.726 58.916 71.179 1.00 39.12 248 TRP B O 1
ATOM 3985 N N . GLU B 2 249 ? 20.836 57.215 70.245 1.00 36.82 249 GLU B N 1
ATOM 3986 C CA . GLU B 2 249 ? 21.984 57.991 69.818 1.00 34.85 249 GLU B CA 1
ATOM 3987 C C . GLU B 2 249 ? 22.765 58.614 70.945 1.00 33.32 249 GLU B C 1
ATOM 3988 O O . GLU B 2 249 ? 23.252 59.714 70.846 1.00 31.85 249 GLU B O 1
ATOM 3994 N N . LEU B 2 250 ? 22.894 57.864 72.023 1.00 32.92 250 LEU B N 1
ATOM 3995 C CA . LEU B 2 250 ? 23.637 58.257 73.195 1.00 32.27 250 LEU B CA 1
ATOM 3996 C C . LEU B 2 250 ? 24.664 57.167 73.349 1.00 31.27 250 LEU B C 1
ATOM 3997 O O . LEU B 2 250 ? 24.367 56.043 73.025 1.00 33.60 250 LEU B O 1
ATOM 4002 N N . ASN B 2 251 ? 25.843 57.483 73.855 1.00 31.35 251 ASN B N 1
ATOM 4003 C CA . ASN B 2 251 ? 26.895 56.512 74.096 1.00 33.24 251 ASN B CA 1
ATOM 4004 C C . ASN B 2 251 ? 27.044 56.493 75.583 1.00 33.17 251 ASN B C 1
ATOM 4005 O O . ASN B 2 251 ? 27.495 57.460 76.202 1.00 33.34 251 ASN B O 1
ATOM 4010 N N . TYR B 2 252 ? 26.675 55.373 76.166 1.00 32.78 252 TYR B N 1
ATOM 4011 C CA . TYR B 2 252 ? 26.701 55.253 77.605 1.00 31.51 252 TYR B CA 1
ATOM 4012 C C . TYR B 2 252 ? 27.563 54.116 78.096 1.00 32.05 252 TYR B C 1
ATOM 4013 O O . TYR B 2 252 ? 27.499 53.017 77.553 1.00 29.53 252 TYR B O 1
ATOM 4022 N N . VAL B 2 253 ? 28.371 54.401 79.120 1.00 30.66 253 VAL B N 1
ATOM 4023 C CA . VAL B 2 253 ? 29.210 53.400 79.734 1.00 32.40 253 VAL B CA 1
ATOM 4024 C C . VAL B 2 253 ? 29.066 53.646 81.233 1.00 34.33 253 VAL B C 1
ATOM 4025 O O . VAL B 2 253 ? 29.382 54.723 81.736 1.00 33.67 253 VAL B O 1
ATOM 4029 N N . ALA B 2 254 ? 28.548 52.664 81.947 1.00 35.70 254 ALA B N 1
ATOM 4030 C CA . ALA B 2 254 ? 28.378 52.792 83.376 1.00 36.80 254 ALA B CA 1
ATOM 4031 C C . ALA B 2 254 ? 29.706 52.670 84.086 1.00 38.19 254 ALA B C 1
ATOM 4032 O O . ALA B 2 254 ? 30.579 51.926 83.675 1.00 39.80 254 ALA B O 1
ATOM 4034 N N . LEU B 2 255 ? 29.862 53.446 85.148 1.00 39.35 255 LEU B N 1
ATOM 4035 C CA . LEU B 2 255 ? 31.066 53.427 85.964 1.00 40.38 255 LEU B CA 1
ATOM 4036 C C . LEU B 2 255 ? 30.644 53.139 87.399 1.00 41.46 255 LEU B C 1
ATOM 4037 O O . LEU B 2 255 ? 29.467 52.909 87.651 1.00 40.84 255 LEU B O 1
ATOM 4042 N N . ASP B 2 256 ? 31.593 53.177 88.327 1.00 44.11 256 ASP B N 1
ATOM 4043 C CA . ASP B 2 256 ? 31.327 52.863 89.733 1.00 47.66 256 ASP B CA 1
ATOM 4044 C C . ASP B 2 256 ? 30.708 54.016 90.522 1.00 47.72 256 ASP B C 1
ATOM 4045 O O . ASP B 2 256 ? 29.785 53.823 91.319 1.00 48.94 256 ASP B O 1
ATOM 4050 N N . GLY B 2 257 ? 31.222 55.213 90.292 1.00 47.31 257 GLY B N 1
ATOM 4051 C CA . GLY B 2 257 ? 30.752 56.411 90.977 1.00 45.48 257 GLY B CA 1
ATOM 4052 C C . GLY B 2 257 ? 29.272 56.716 91.172 1.00 44.01 257 GLY B C 1
ATOM 4053 O O . GLY B 2 257 ? 28.378 55.892 90.905 1.00 44.02 257 GLY B O 1
ATOM 4054 N N . ASN B 2 258 ? 29.011 57.944 91.616 1.00 42.44 258 ASN B N 1
ATOM 4055 C CA . ASN B 2 258 ? 27.652 58.380 91.919 1.00 42.16 258 ASN B CA 1
ATOM 4056 C C . ASN B 2 258 ? 27.259 59.723 91.326 1.00 41.78 258 ASN B C 1
ATOM 4057 O O . ASN B 2 258 ? 26.162 60.250 91.622 1.00 41.27 258 ASN B O 1
ATOM 4062 N N . ILE B 2 259 ? 28.142 60.312 90.529 1.00 39.38 259 ILE B N 1
ATOM 4063 C CA . ILE B 2 259 ? 27.789 61.574 89.892 1.00 37.49 259 ILE B CA 1
ATOM 4064 C C . ILE B 2 259 ? 27.596 61.257 88.419 1.00 37.48 259 ILE B C 1
ATOM 4065 O O . ILE B 2 259 ? 28.558 60.957 87.701 1.00 37.86 259 ILE B O 1
ATOM 4070 N N . GLY B 2 260 ? 26.343 61.275 87.990 1.00 35.80 260 GLY B N 1
ATOM 4071 C CA . GLY B 2 260 ? 26.047 60.990 86.609 1.00 34.56 260 GLY B CA 1
ATOM 4072 C C . GLY B 2 260 ? 26.549 62.134 85.752 1.00 33.36 260 GLY B C 1
ATOM 4073 O O . GLY B 2 260 ? 26.548 63.292 86.188 1.00 32.56 260 GLY B O 1
ATOM 4074 N N . CYS B 2 261 ? 26.978 61.829 84.539 1.00 31.08 261 CYS B N 1
ATOM 4075 C CA . CYS B 2 261 ? 27.466 62.867 83.659 1.00 29.32 261 CYS B CA 1
ATOM 4076 C C . CYS B 2 261 ? 26.753 62.744 82.351 1.00 30.87 261 CYS B C 1
ATOM 4077 O O . CYS B 2 261 ? 26.637 61.638 81.777 1.00 30.80 261 CYS B O 1
ATOM 4080 N N . MET B 2 262 ? 26.250 63.873 81.873 1.00 29.80 262 MET B N 1
ATOM 4081 C CA . MET B 2 262 ? 25.552 63.902 80.587 1.00 30.94 262 MET B CA 1
ATOM 4082 C C . MET B 2 262 ? 26.237 65.006 79.821 1.00 32.08 262 MET B C 1
ATOM 4083 O O . MET B 2 262 ? 26.101 66.162 80.193 1.00 32.73 262 MET B O 1
ATOM 4088 N N . VAL B 2 263 ? 26.982 64.651 78.778 1.00 31.54 263 VAL B N 1
ATOM 4089 C CA . VAL B 2 263 ? 27.773 65.619 78.036 1.00 31.52 263 VAL B CA 1
ATOM 4090 C C . VAL B 2 263 ? 27.611 65.344 76.563 1.00 32.57 263 VAL B C 1
ATOM 4091 O O . VAL B 2 263 ? 27.255 64.241 76.164 1.00 31.42 263 VAL B O 1
ATOM 4095 N N . ASN B 2 264 ? 27.799 66.362 75.736 1.00 35.22 264 ASN B N 1
ATOM 4096 C CA . ASN B 2 264 ? 27.712 66.138 74.286 1.00 35.85 264 ASN B CA 1
ATOM 4097 C C . ASN B 2 264 ? 29.197 66.090 73.918 1.00 36.24 264 ASN B C 1
ATOM 4098 O O . ASN B 2 264 ? 29.940 67.034 74.180 1.00 37.29 264 ASN B O 1
ATOM 4103 N N . GLY B 2 265 ? 29.652 64.948 73.415 1.00 36.03 265 GLY B N 1
ATOM 4104 C CA . GLY B 2 265 ? 31.048 64.842 73.043 1.00 33.68 265 GLY B CA 1
ATOM 4105 C C . GLY B 2 265 ? 31.741 63.809 73.860 1.00 33.02 265 GLY B C 1
ATOM 4106 O O . GLY B 2 265 ? 31.667 63.794 75.101 1.00 33.93 265 GLY B O 1
ATOM 4107 N N . ALA B 2 266 ? 32.436 62.931 73.169 1.00 31.92 266 ALA B N 1
ATOM 4108 C CA . ALA B 2 266 ? 33.133 61.852 73.835 1.00 29.91 266 ALA B CA 1
ATOM 4109 C C . ALA B 2 266 ? 34.261 62.456 74.640 1.00 27.62 266 ALA B C 1
ATOM 4110 O O . ALA B 2 266 ? 34.458 62.123 75.820 1.00 27.27 266 ALA B O 1
ATOM 4112 N N . GLY B 2 267 ? 34.995 63.346 73.999 1.00 24.67 267 GLY B N 1
ATOM 4113 C CA . GLY B 2 267 ? 36.135 63.951 74.649 1.00 26.05 267 GLY B CA 1
ATOM 4114 C C . GLY B 2 267 ? 35.700 64.809 75.814 1.00 27.83 267 GLY B C 1
ATOM 4115 O O . GLY B 2 267 ? 36.271 64.765 76.898 1.00 26.07 267 GLY B O 1
ATOM 4116 N N . LEU B 2 268 ? 34.632 65.559 75.608 1.00 27.89 268 LEU B N 1
ATOM 4117 C CA . LEU B 2 268 ? 34.188 66.398 76.683 1.00 29.43 268 LEU B CA 1
ATOM 4118 C C . LEU B 2 268 ? 33.599 65.494 77.781 1.00 30.00 268 LEU B C 1
ATOM 4119 O O . LEU B 2 268 ? 33.703 65.803 78.961 1.00 30.44 268 LEU B O 1
ATOM 4124 N N . ALA B 2 269 ? 32.979 64.383 77.385 1.00 29.63 269 ALA B N 1
ATOM 4125 C CA . ALA B 2 269 ? 32.395 63.476 78.366 1.00 28.07 269 ALA B CA 1
ATOM 4126 C C . ALA B 2 269 ? 33.499 62.977 79.245 1.00 27.11 269 ALA B C 1
ATOM 4127 O O . ALA B 2 269 ? 33.408 63.089 80.442 1.00 28.40 269 ALA B O 1
ATOM 4129 N N . MET B 2 270 ? 34.560 62.452 78.664 1.00 27.11 270 MET B N 1
ATOM 4130 C CA . MET B 2 270 ? 35.666 61.980 79.478 1.00 26.93 270 MET B CA 1
ATOM 4131 C C . MET B 2 270 ? 36.303 63.130 80.267 1.00 27.33 270 MET B C 1
ATOM 4132 O O . MET B 2 270 ? 36.747 62.946 81.385 1.00 27.20 270 MET B O 1
ATOM 4137 N N . GLY B 2 271 ? 36.400 64.301 79.661 1.00 27.02 271 GLY B N 1
ATOM 4138 C CA . GLY B 2 271 ? 37.027 65.393 80.365 1.00 29.51 271 GLY B CA 1
ATOM 4139 C C . GLY B 2 271 ? 36.176 65.814 81.553 1.00 28.33 271 GLY B C 1
ATOM 4140 O O . GLY B 2 271 ? 36.679 66.178 82.608 1.00 27.91 271 GLY B O 1
ATOM 4141 N N . THR B 2 272 ? 34.875 65.786 81.355 1.00 28.57 272 THR B N 1
ATOM 4142 C CA . THR B 2 272 ? 33.970 66.157 82.411 1.00 30.34 272 THR B CA 1
ATOM 4143 C C . THR B 2 272 ? 34.087 65.135 83.526 1.00 31.68 272 THR B C 1
ATOM 4144 O O . THR B 2 272 ? 34.165 65.496 84.716 1.00 32.82 272 THR B O 1
ATOM 4148 N N . MET B 2 273 ? 34.109 63.856 83.170 1.00 32.04 273 MET B N 1
ATOM 4149 C CA . MET B 2 273 ? 34.261 62.841 84.208 1.00 33.40 273 MET B CA 1
ATOM 4150 C C . MET B 2 273 ? 35.546 63.128 84.973 1.00 32.45 273 MET B C 1
ATOM 4151 O O . MET B 2 273 ? 35.541 63.103 86.189 1.00 32.90 273 MET B O 1
ATOM 4156 N N . ASP B 2 274 ? 36.629 63.398 84.253 1.00 31.13 274 ASP B N 1
ATOM 4157 C CA . ASP B 2 274 ? 37.893 63.641 84.893 1.00 33.88 274 ASP B CA 1
ATOM 4158 C C . ASP B 2 274 ? 37.879 64.875 85.780 1.00 33.60 274 ASP B C 1
ATOM 4159 O O . ASP B 2 274 ? 38.439 64.866 86.860 1.00 34.26 274 ASP B O 1
ATOM 4164 N N . ILE B 2 275 ? 37.233 65.937 85.331 1.00 32.91 275 ILE B N 1
ATOM 4165 C CA . ILE B 2 275 ? 37.226 67.120 86.134 1.00 32.33 275 ILE B CA 1
ATOM 4166 C C . ILE B 2 275 ? 36.360 66.889 87.390 1.00 33.04 275 ILE B C 1
ATOM 4167 O O . ILE B 2 275 ? 36.619 67.465 88.438 1.00 30.21 275 ILE B O 1
ATOM 4172 N N . VAL B 2 276 ? 35.342 66.041 87.289 1.00 32.83 276 VAL B N 1
ATOM 4173 C CA . VAL B 2 276 ? 34.515 65.774 88.439 1.00 33.23 276 VAL B CA 1
ATOM 4174 C C . VAL B 2 276 ? 35.359 64.983 89.436 1.00 35.38 276 VAL B C 1
ATOM 4175 O O . VAL B 2 276 ? 35.307 65.211 90.666 1.00 33.56 276 VAL B O 1
ATOM 4179 N N . LYS B 2 277 ? 36.170 64.083 88.890 1.00 36.90 277 LYS B N 1
ATOM 4180 C CA . LYS B 2 277 ? 37.034 63.263 89.733 1.00 38.24 277 LYS B CA 1
ATOM 4181 C C . LYS B 2 277 ? 38.095 64.146 90.389 1.00 38.44 277 LYS B C 1
ATOM 4182 O O . LYS B 2 277 ? 38.429 63.966 91.560 1.00 39.45 277 LYS B O 1
ATOM 4188 N N . LEU B 2 278 ? 38.609 65.095 89.617 1.00 38.08 278 LEU B N 1
ATOM 4189 C CA . LEU B 2 278 ? 39.665 66.005 90.058 1.00 39.71 278 LEU B CA 1
ATOM 4190 C C . LEU B 2 278 ? 39.201 66.845 91.233 1.00 40.66 278 LEU B C 1
ATOM 4191 O O . LEU B 2 278 ? 39.953 67.113 92.169 1.00 40.09 278 LEU B O 1
ATOM 4196 N N . HIS B 2 279 ? 37.939 67.246 91.182 1.00 40.71 279 HIS B N 1
ATOM 4197 C CA . HIS B 2 279 ? 37.360 68.036 92.249 1.00 42.39 279 HIS B CA 1
ATOM 4198 C C . HIS B 2 279 ? 36.713 67.210 93.366 1.00 43.15 279 HIS B C 1
ATOM 4199 O O . HIS B 2 279 ? 35.775 67.672 94.027 1.00 41.99 279 HIS B O 1
ATOM 4206 N N . GLY B 2 280 ? 37.210 65.987 93.550 1.00 43.59 280 GLY B N 1
ATOM 4207 C CA . GLY B 2 280 ? 36.703 65.143 94.618 1.00 44.55 280 GLY B CA 1
ATOM 4208 C C . GLY B 2 280 ? 35.505 64.258 94.338 1.00 44.57 280 GLY B C 1
ATOM 4209 O O . GLY B 2 280 ? 35.128 63.467 95.215 1.00 45.92 280 GLY B O 1
ATOM 4210 N N . GLY B 2 281 ? 34.908 64.362 93.149 1.00 43.32 281 GLY B N 1
ATOM 4211 C CA . GLY B 2 281 ? 33.754 63.530 92.842 1.00 41.26 281 GLY B CA 1
ATOM 4212 C C . GLY B 2 281 ? 34.096 62.182 92.220 1.00 40.53 281 GLY B C 1
ATOM 4213 O O . GLY B 2 281 ? 35.238 61.915 91.845 1.00 41.16 281 GLY B O 1
ATOM 4214 N N . GLU B 2 282 ? 33.094 61.322 92.129 1.00 39.61 282 GLU B N 1
ATOM 4215 C CA . GLU B 2 282 ? 33.265 59.999 91.553 1.00 40.06 282 GLU B CA 1
ATOM 4216 C C . GLU B 2 282 ? 32.247 59.869 90.451 1.00 37.92 282 GLU B C 1
ATOM 4217 O O . GLU B 2 282 ? 31.060 59.775 90.725 1.00 37.32 282 GLU B O 1
ATOM 4223 N N . PRO B 2 283 ? 32.693 59.913 89.176 1.00 35.56 283 PRO B N 1
ATOM 4224 C CA . PRO B 2 283 ? 31.751 59.801 88.056 1.00 35.03 283 PRO B CA 1
ATOM 4225 C C . PRO B 2 283 ? 31.058 58.457 88.019 1.00 34.90 283 PRO B C 1
ATOM 4226 O O . PRO B 2 283 ? 31.692 57.406 88.172 1.00 35.73 283 PRO B O 1
ATOM 4230 N N . ALA B 2 284 ? 29.744 58.493 87.848 1.00 34.08 284 ALA B N 1
ATOM 4231 C CA . ALA B 2 284 ? 28.944 57.268 87.814 1.00 32.95 284 ALA B CA 1
ATOM 4232 C C . ALA B 2 284 ? 28.875 56.697 86.441 1.00 32.14 284 ALA B C 1
ATOM 4233 O O . ALA B 2 284 ? 28.557 55.518 86.284 1.00 32.22 284 ALA B O 1
ATOM 4235 N N . ASN B 2 285 ? 29.128 57.534 85.438 1.00 31.83 285 ASN B N 1
ATOM 4236 C CA . ASN B 2 285 ? 29.006 57.054 84.071 1.00 31.19 285 ASN B CA 1
ATOM 4237 C C . ASN B 2 285 ? 29.599 57.981 83.054 1.00 30.80 285 ASN B C 1
ATOM 4238 O O . ASN B 2 285 ? 29.922 59.123 83.354 1.00 33.02 285 ASN B O 1
ATOM 4243 N N . PHE B 2 286 ? 29.686 57.484 81.823 1.00 30.50 286 PHE B N 1
ATOM 4244 C CA . PHE B 2 286 ? 30.140 58.278 80.712 1.00 28.75 286 PHE B CA 1
ATOM 4245 C C . PHE B 2 286 ? 28.860 58.296 79.917 1.00 30.97 286 PHE B C 1
ATOM 4246 O O . PHE B 2 286 ? 28.137 57.293 79.839 1.00 30.70 286 PHE B O 1
ATOM 4254 N N . LEU B 2 287 ? 28.485 59.457 79.417 1.00 31.24 287 LEU B N 1
ATOM 4255 C CA . LEU B 2 287 ? 27.320 59.499 78.563 1.00 33.32 287 LEU B CA 1
ATOM 4256 C C . LEU B 2 287 ? 27.559 60.646 77.640 1.00 35.14 287 LEU B C 1
ATOM 4257 O O . LEU B 2 287 ? 27.619 61.804 78.058 1.00 36.67 287 LEU B O 1
ATOM 4262 N N . ASP B 2 288 ? 27.758 60.315 76.380 1.00 36.33 288 ASP B N 1
ATOM 4263 C CA . ASP B 2 288 ? 28.014 61.322 75.385 1.00 36.95 288 ASP B CA 1
ATOM 4264 C C . ASP B 2 288 ? 26.698 61.431 74.677 1.00 38.24 288 ASP B C 1
ATOM 4265 O O . ASP B 2 288 ? 26.175 60.462 74.121 1.00 37.54 288 ASP B O 1
ATOM 4270 N N . VAL B 2 289 ? 26.135 62.617 74.768 1.00 40.17 289 VAL B N 1
ATOM 4271 C CA . VAL B 2 289 ? 24.860 62.885 74.178 1.00 44.02 289 VAL B CA 1
ATOM 4272 C C . VAL B 2 289 ? 24.939 62.942 72.684 1.00 46.56 289 VAL B C 1
ATOM 4273 O O . VAL B 2 289 ? 23.933 62.810 72.041 1.00 50.40 289 VAL B O 1
ATOM 4277 N N . GLY B 2 290 ? 26.115 63.120 72.111 1.00 48.98 290 GLY B N 1
ATOM 4278 C CA . GLY B 2 290 ? 26.200 63.098 70.659 1.00 52.23 290 GLY B CA 1
ATOM 4279 C C . GLY B 2 290 ? 24.972 63.705 70.001 1.00 54.07 290 GLY B C 1
ATOM 4280 O O . GLY B 2 290 ? 24.959 64.943 69.808 1.00 55.58 290 GLY B O 1
ATOM 4281 N N . GLY B 2 291 ? 23.964 62.867 69.673 1.00 52.82 291 GLY B N 1
ATOM 4282 C CA . GLY B 2 291 ? 22.714 63.347 69.091 1.00 51.63 291 GLY B CA 1
ATOM 4283 C C . GLY B 2 291 ? 22.236 64.739 69.571 1.00 51.38 291 GLY B C 1
ATOM 4284 O O . GLY B 2 291 ? 22.720 65.282 70.574 1.00 50.51 291 GLY B O 1
ATOM 4285 N N . GLY B 2 292 ? 21.289 65.336 68.838 1.00 50.60 292 GLY B N 1
ATOM 4286 C CA . GLY B 2 292 ? 20.779 66.637 69.220 1.00 48.56 292 GLY B CA 1
ATOM 4287 C C . GLY B 2 292 ? 20.178 66.595 70.615 1.00 48.03 292 GLY B C 1
ATOM 4288 O O . GLY B 2 292 ? 19.301 65.803 70.936 1.00 46.84 292 GLY B O 1
ATOM 4289 N N . ALA B 2 293 ? 20.683 67.437 71.482 1.00 47.52 293 ALA B N 1
ATOM 4290 C CA . ALA B 2 293 ? 20.147 67.471 72.833 1.00 47.79 293 ALA B CA 1
ATOM 4291 C C . ALA B 2 293 ? 18.646 67.820 72.851 1.00 48.21 293 ALA B C 1
ATOM 4292 O O . ALA B 2 293 ? 18.253 68.789 73.484 1.00 47.09 293 ALA B O 1
ATOM 4294 N N . THR B 2 294 ? 17.804 67.035 72.178 1.00 49.22 294 THR B N 1
ATOM 4295 C CA . THR B 2 294 ? 16.387 67.361 72.176 1.00 49.88 294 THR B CA 1
ATOM 4296 C C . THR B 2 294 ? 15.788 67.009 73.533 1.00 49.89 294 THR B C 1
ATOM 4297 O O . THR B 2 294 ? 16.428 66.397 74.379 1.00 50.35 294 THR B O 1
ATOM 4301 N N . LYS B 2 295 ? 14.557 67.422 73.757 1.00 50.58 295 LYS B N 1
ATOM 4302 C CA . LYS B 2 295 ? 13.904 67.123 75.009 1.00 50.95 295 LYS B CA 1
ATOM 4303 C C . LYS B 2 295 ? 13.810 65.592 75.150 1.00 50.19 295 LYS B C 1
ATOM 4304 O O . LYS B 2 295 ? 14.080 65.023 76.208 1.00 50.16 295 LYS B O 1
ATOM 4310 N N . GLU B 2 296 ? 13.428 64.930 74.063 1.00 49.49 296 GLU B N 1
ATOM 4311 C CA . GLU B 2 296 ? 13.277 63.479 74.074 1.00 48.12 296 GLU B CA 1
ATOM 4312 C C . GLU B 2 296 ? 14.613 62.801 74.378 1.00 45.16 296 GLU B C 1
ATOM 4313 O O . GLU B 2 296 ? 14.705 61.925 75.257 1.00 44.81 296 GLU B O 1
ATOM 4319 N N . ARG B 2 297 ? 15.660 63.217 73.678 1.00 41.00 297 ARG B N 1
ATOM 4320 C CA . ARG B 2 297 ? 16.950 62.582 73.889 1.00 38.25 297 ARG B CA 1
ATOM 4321 C C . ARG B 2 297 ? 17.490 62.846 75.289 1.00 35.32 297 ARG B C 1
ATOM 4322 O O . ARG B 2 297 ? 18.034 61.957 75.953 1.00 32.60 297 ARG B O 1
ATOM 4330 N N . VAL B 2 298 ? 17.322 64.070 75.764 1.00 34.21 298 VAL B N 1
ATOM 4331 C CA . VAL B 2 298 ? 17.839 64.397 77.088 1.00 31.87 298 VAL B CA 1
ATOM 4332 C C . VAL B 2 298 ? 17.035 63.645 78.110 1.00 31.73 298 VAL B C 1
ATOM 4333 O O . VAL B 2 298 ? 17.539 63.206 79.138 1.00 32.33 298 VAL B O 1
ATOM 4337 N N . THR B 2 299 ? 15.757 63.485 77.832 1.00 31.93 299 THR B N 1
ATOM 4338 C CA . THR B 2 299 ? 14.927 62.728 78.740 1.00 33.37 299 THR B CA 1
ATOM 4339 C C . THR B 2 299 ? 15.451 61.275 78.840 1.00 33.45 299 THR B C 1
ATOM 4340 O O . THR B 2 299 ? 15.618 60.722 79.950 1.00 33.46 299 THR B O 1
ATOM 4344 N N . GLU B 2 300 ? 15.720 60.666 77.684 1.00 32.79 300 GLU B N 1
ATOM 4345 C CA . GLU B 2 300 ? 16.238 59.308 77.656 1.00 32.81 300 GLU B CA 1
ATOM 4346 C C . GLU B 2 300 ? 17.525 59.262 78.383 1.00 31.92 300 GLU B C 1
ATOM 4347 O O . GLU B 2 300 ? 17.783 58.362 79.172 1.00 33.50 300 GLU B O 1
ATOM 4353 N N . ALA B 2 301 ? 18.357 60.260 78.133 1.00 30.68 301 ALA B N 1
ATOM 4354 C CA . ALA B 2 301 ? 19.628 60.274 78.777 1.00 30.19 301 ALA B CA 1
ATOM 4355 C C . ALA B 2 301 ? 19.465 60.157 80.281 1.00 30.10 301 ALA B C 1
ATOM 4356 O O . ALA B 2 301 ? 20.161 59.383 80.915 1.00 30.32 301 ALA B O 1
ATOM 4358 N N . PHE B 2 302 ? 18.534 60.915 80.850 1.00 30.98 302 PHE B N 1
ATOM 4359 C CA . PHE B 2 302 ? 18.300 60.914 82.316 1.00 31.48 302 PHE B CA 1
ATOM 4360 C C . PHE B 2 302 ? 17.772 59.564 82.752 1.00 31.71 302 PHE B C 1
ATOM 4361 O O . PHE B 2 302 ? 18.259 58.981 83.732 1.00 32.34 302 PHE B O 1
ATOM 4369 N N . LYS B 2 303 ? 16.759 59.076 82.032 1.00 32.64 303 LYS B N 1
ATOM 4370 C CA . LYS B 2 303 ? 16.233 57.753 82.356 1.00 34.18 303 LYS B CA 1
ATOM 4371 C C . LYS B 2 303 ? 17.407 56.749 82.451 1.00 33.89 303 LYS B C 1
ATOM 4372 O O . LYS B 2 303 ? 17.548 56.030 83.446 1.00 35.23 303 LYS B O 1
ATOM 4378 N N . ILE B 2 304 ? 18.278 56.735 81.439 1.00 32.43 304 ILE B N 1
ATOM 4379 C CA . ILE B 2 304 ? 19.397 55.801 81.441 1.00 32.12 304 ILE B CA 1
ATOM 4380 C C . ILE B 2 304 ? 20.380 56.077 82.575 1.00 31.37 304 ILE B C 1
ATOM 4381 O O . ILE B 2 304 ? 20.741 55.175 83.344 1.00 29.79 304 ILE B O 1
ATOM 4386 N N . ILE B 2 305 ? 20.807 57.318 82.723 1.00 31.54 305 ILE B N 1
ATOM 4387 C CA . ILE B 2 305 ? 21.759 57.597 83.795 1.00 33.49 305 ILE B CA 1
ATOM 4388 C C . ILE B 2 305 ? 21.141 57.254 85.145 1.00 36.38 305 ILE B C 1
ATOM 4389 O O . ILE B 2 305 ? 21.774 56.686 86.023 1.00 35.89 305 ILE B O 1
ATOM 4394 N N . LEU B 2 306 ? 19.874 57.601 85.301 1.00 38.67 306 LEU B N 1
ATOM 4395 C CA . LEU B 2 306 ? 19.221 57.394 86.583 1.00 41.77 306 LEU B CA 1
ATOM 4396 C C . LEU B 2 306 ? 18.819 55.967 86.883 1.00 42.74 306 LEU B C 1
ATOM 4397 O O . LEU B 2 306 ? 18.579 55.622 88.051 1.00 41.53 306 LEU B O 1
ATOM 4402 N N . SER B 2 307 ? 18.739 55.135 85.846 1.00 42.85 307 SER B N 1
ATOM 4403 C CA . SER B 2 307 ? 18.416 53.736 86.105 1.00 42.37 307 SER B CA 1
ATOM 4404 C C . SER B 2 307 ? 19.474 53.167 87.081 1.00 43.53 307 SER B C 1
ATOM 4405 O O . SER B 2 307 ? 19.290 52.087 87.627 1.00 44.39 307 SER B O 1
ATOM 4408 N N . ASP B 2 308 ? 20.573 53.885 87.312 1.00 44.66 308 ASP B N 1
ATOM 4409 C CA . ASP B 2 308 ? 21.582 53.410 88.250 1.00 47.35 308 ASP B CA 1
ATOM 4410 C C . ASP B 2 308 ? 21.260 53.983 89.608 1.00 48.85 308 ASP B C 1
ATOM 4411 O O . ASP B 2 308 ? 21.446 55.188 89.835 1.00 49.25 308 ASP B O 1
ATOM 4416 N N . ASP B 2 309 ? 20.800 53.132 90.518 1.00 50.19 309 ASP B N 1
ATOM 4417 C CA . ASP B 2 309 ? 20.471 53.571 91.877 1.00 51.34 309 ASP B CA 1
ATOM 4418 C C . ASP B 2 309 ? 21.486 54.395 92.632 1.00 49.69 309 ASP B C 1
ATOM 4419 O O . ASP B 2 309 ? 21.100 55.211 93.456 1.00 49.24 309 ASP B O 1
ATOM 4424 N N . LYS B 2 310 ? 22.769 54.160 92.378 1.00 49.48 310 LYS B N 1
ATOM 4425 C CA . LYS B 2 310 ? 23.848 54.866 93.077 1.00 49.91 310 LYS B CA 1
ATOM 4426 C C . LYS B 2 310 ? 23.986 56.355 92.697 1.00 49.18 310 LYS B C 1
ATOM 4427 O O . LYS B 2 310 ? 24.662 57.119 93.397 1.00 49.69 310 LYS B O 1
ATOM 4433 N N . VAL B 2 311 ? 23.362 56.777 91.600 1.00 47.02 311 VAL B N 1
ATOM 4434 C CA . VAL B 2 311 ? 23.511 58.155 91.168 1.00 45.85 311 VAL B CA 1
ATOM 4435 C C . VAL B 2 311 ? 22.820 59.116 92.102 1.00 45.55 311 VAL B C 1
ATOM 4436 O O . VAL B 2 311 ? 21.612 59.048 92.302 1.00 43.58 311 VAL B O 1
ATOM 4440 N N . LYS B 2 312 ? 23.599 60.031 92.661 1.00 45.89 312 LYS B N 1
ATOM 4441 C CA . LYS B 2 312 ? 23.051 60.996 93.604 1.00 46.19 312 LYS B CA 1
ATOM 4442 C C . LYS B 2 312 ? 22.896 62.426 93.040 1.00 45.41 312 LYS B C 1
ATOM 4443 O O . LYS B 2 312 ? 22.209 63.271 93.632 1.00 44.79 312 LYS B O 1
ATOM 4449 N N . ALA B 2 313 ? 23.521 62.688 91.889 1.00 42.76 313 ALA B N 1
ATOM 4450 C CA . ALA B 2 313 ? 23.442 63.985 91.247 1.00 40.93 313 ALA B CA 1
ATOM 4451 C C . ALA B 2 313 ? 23.796 63.759 89.800 1.00 40.99 313 ALA B C 1
ATOM 4452 O O . ALA B 2 313 ? 24.408 62.754 89.462 1.00 42.81 313 ALA B O 1
ATOM 4454 N N . VAL B 2 314 ? 23.405 64.686 88.944 1.00 38.01 314 VAL B N 1
ATOM 4455 C CA . VAL B 2 314 ? 23.749 64.575 87.557 1.00 37.66 314 VAL B CA 1
ATOM 4456 C C . VAL B 2 314 ? 24.335 65.892 87.065 1.00 37.28 314 VAL B C 1
ATOM 4457 O O . VAL B 2 314 ? 23.733 66.957 87.244 1.00 37.21 314 VAL B O 1
ATOM 4461 N N . LEU B 2 315 ? 25.516 65.819 86.464 1.00 36.20 315 LEU B N 1
ATOM 4462 C CA . LEU B 2 315 ? 26.163 66.979 85.899 1.00 33.63 315 LEU B CA 1
ATOM 4463 C C . LEU B 2 315 ? 25.947 66.906 84.402 1.00 35.28 315 LEU B C 1
ATOM 4464 O O . LEU B 2 315 ? 26.316 65.912 83.747 1.00 35.40 315 LEU B O 1
ATOM 4469 N N . VAL B 2 316 ? 25.263 67.925 83.881 1.00 34.76 316 VAL B N 1
ATOM 4470 C CA . VAL B 2 316 ? 25.005 68.081 82.448 1.00 34.11 316 VAL B CA 1
ATOM 4471 C C . VAL B 2 316 ? 25.996 69.147 81.980 1.00 34.79 316 VAL B C 1
ATOM 4472 O O . VAL B 2 316 ? 26.059 70.235 82.537 1.00 36.52 316 VAL B O 1
ATOM 4476 N N . ASN B 2 317 ? 26.808 68.813 80.990 1.00 34.84 317 ASN B N 1
ATOM 4477 C CA . ASN B 2 317 ? 27.814 69.709 80.467 1.00 33.27 317 ASN B CA 1
ATOM 4478 C C . ASN B 2 317 ? 27.602 69.707 78.971 1.00 35.39 317 ASN B C 1
ATOM 4479 O O . ASN B 2 317 ? 27.909 68.749 78.266 1.00 35.46 317 ASN B O 1
ATOM 4484 N N . ILE B 2 318 ? 27.063 70.801 78.476 1.00 35.89 318 ILE B N 1
ATOM 4485 C CA . ILE B 2 318 ? 26.782 70.914 77.060 1.00 36.58 318 ILE B CA 1
ATOM 4486 C C . ILE B 2 318 ? 27.507 72.079 76.437 1.00 37.14 318 ILE B C 1
ATOM 4487 O O . ILE B 2 318 ? 27.203 73.234 76.737 1.00 37.93 318 ILE B O 1
ATOM 4492 N N . PHE B 2 319 ? 28.449 71.792 75.552 1.00 37.76 319 PHE B N 1
ATOM 4493 C CA . PHE B 2 319 ? 29.177 72.848 74.859 1.00 37.26 319 PHE B CA 1
ATOM 4494 C C . PHE B 2 319 ? 28.855 72.749 73.386 1.00 39.99 319 PHE B C 1
ATOM 4495 O O . PHE B 2 319 ? 29.298 71.830 72.715 1.00 40.86 319 PHE B O 1
ATOM 4503 N N . GLY B 2 320 ? 28.048 73.668 72.885 1.00 42.95 320 GLY B N 1
ATOM 4504 C CA . GLY B 2 320 ? 27.694 73.623 71.481 1.00 45.29 320 GLY B CA 1
ATOM 4505 C C . GLY B 2 320 ? 26.595 72.625 71.175 1.00 47.26 320 GLY B C 1
ATOM 4506 O O . GLY B 2 320 ? 25.688 72.404 71.997 1.00 47.93 320 GLY B O 1
ATOM 4507 N N . GLY B 2 321 ? 26.672 72.005 69.997 1.00 47.98 321 GLY B N 1
ATOM 4508 C CA . GLY B 2 321 ? 25.650 71.053 69.603 1.00 48.81 321 GLY B CA 1
ATOM 4509 C C . GLY B 2 321 ? 24.728 71.726 68.596 1.00 50.22 321 GLY B C 1
ATOM 4510 O O . GLY B 2 321 ? 24.947 72.881 68.232 1.00 50.31 321 GLY B O 1
ATOM 4511 N N . ILE B 2 322 ? 23.691 71.028 68.143 1.00 51.51 322 ILE B N 1
ATOM 4512 C CA . ILE B 2 322 ? 22.773 71.591 67.142 1.00 53.21 322 ILE B CA 1
ATOM 4513 C C . ILE B 2 322 ? 21.533 72.250 67.759 1.00 53.55 322 ILE B C 1
ATOM 4514 O O . ILE B 2 322 ? 20.662 72.757 67.046 1.00 53.71 322 ILE B O 1
ATOM 4519 N N . VAL B 2 323 ? 21.446 72.241 69.084 1.00 53.86 323 VAL B N 1
ATOM 4520 C CA . VAL B 2 323 ? 20.276 72.815 69.754 1.00 53.50 323 VAL B CA 1
ATOM 4521 C C . VAL B 2 323 ? 20.706 73.999 70.606 1.00 52.83 323 VAL B C 1
ATOM 4522 O O . VAL B 2 323 ? 21.679 73.892 71.357 1.00 52.63 323 VAL B O 1
ATOM 4526 N N . ARG B 2 324 ? 19.997 75.120 70.477 1.00 52.08 324 ARG B N 1
ATOM 4527 C CA . ARG B 2 324 ? 20.302 76.324 71.264 1.00 52.45 324 ARG B CA 1
ATOM 4528 C C . ARG B 2 324 ? 20.204 76.063 72.769 1.00 50.87 324 ARG B C 1
ATOM 4529 O O . ARG B 2 324 ? 19.326 75.318 73.229 1.00 50.05 324 ARG B O 1
ATOM 4537 N N . CYS B 2 325 ? 21.095 76.695 73.527 1.00 49.70 325 CYS B N 1
ATOM 4538 C CA . CYS B 2 325 ? 21.131 76.502 74.973 1.00 50.02 325 CYS B CA 1
ATOM 4539 C C . CYS B 2 325 ? 19.793 76.592 75.712 1.00 49.35 325 CYS B C 1
ATOM 4540 O O . CYS B 2 325 ? 19.531 75.798 76.622 1.00 49.67 325 CYS B O 1
ATOM 4543 N N . ASP B 2 326 ? 18.956 77.557 75.347 1.00 48.20 326 ASP B N 1
ATOM 4544 C CA . ASP B 2 326 ? 17.662 77.698 75.986 1.00 47.14 326 ASP B CA 1
ATOM 4545 C C . ASP B 2 326 ? 16.758 76.505 75.687 1.00 46.80 326 ASP B C 1
ATOM 4546 O O . ASP B 2 326 ? 15.934 76.125 76.533 1.00 46.18 326 ASP B O 1
ATOM 4551 N N . LEU B 2 327 ? 16.883 75.909 74.493 1.00 45.38 327 LEU B N 1
ATOM 4552 C CA . LEU B 2 327 ? 16.044 74.752 74.204 1.00 44.21 327 LEU B CA 1
ATOM 4553 C C . LEU B 2 327 ? 16.549 73.573 75.005 1.00 43.14 327 LEU B C 1
ATOM 4554 O O . LEU B 2 327 ? 15.771 72.732 75.480 1.00 43.43 327 LEU B O 1
ATOM 4559 N N . ILE B 2 328 ? 17.860 73.499 75.173 1.00 41.60 328 ILE B N 1
ATOM 4560 C CA . ILE B 2 328 ? 18.401 72.412 75.959 1.00 41.33 328 ILE B CA 1
ATOM 4561 C C . ILE B 2 328 ? 17.895 72.545 77.409 1.00 40.81 328 ILE B C 1
ATOM 4562 O O . ILE B 2 328 ? 17.533 71.553 78.056 1.00 39.68 328 ILE B O 1
ATOM 4567 N N . ALA B 2 329 ? 17.856 73.779 77.900 1.00 39.59 329 ALA B N 1
ATOM 4568 C CA . ALA B 2 329 ? 17.416 74.035 79.266 1.00 39.95 329 ALA B CA 1
ATOM 4569 C C . ALA B 2 329 ? 15.956 73.615 79.416 1.00 39.74 329 ALA B C 1
ATOM 4570 O O . ALA B 2 329 ? 15.577 72.979 80.400 1.00 38.66 329 ALA B O 1
ATOM 4572 N N . ASP B 2 330 ? 15.139 73.952 78.425 1.00 40.29 330 ASP B N 1
ATOM 4573 C CA . ASP B 2 330 ? 13.736 73.551 78.481 1.00 42.92 330 ASP B CA 1
ATOM 4574 C C . ASP B 2 330 ? 13.622 72.034 78.516 1.00 42.80 330 ASP B C 1
ATOM 4575 O O . ASP B 2 330 ? 12.762 71.478 79.224 1.00 43.17 330 ASP B O 1
ATOM 4580 N N . GLY B 2 331 ? 14.478 71.383 77.718 1.00 41.66 331 GLY B N 1
ATOM 4581 C CA . GLY B 2 331 ? 14.495 69.947 77.684 1.00 40.53 331 GLY B CA 1
ATOM 4582 C C . GLY B 2 331 ? 14.987 69.362 78.980 1.00 39.92 331 GLY B C 1
ATOM 4583 O O . GLY B 2 331 ? 14.455 68.335 79.380 1.00 41.18 331 GLY B O 1
ATOM 4584 N N . ILE B 2 332 ? 15.973 69.979 79.630 1.00 39.35 332 ILE B N 1
ATOM 4585 C CA . ILE B 2 332 ? 16.464 69.412 80.869 1.00 42.57 332 ILE B CA 1
ATOM 4586 C C . ILE B 2 332 ? 15.381 69.509 81.927 1.00 45.49 332 ILE B C 1
ATOM 4587 O O . ILE B 2 332 ? 15.212 68.635 82.790 1.00 46.08 332 ILE B O 1
ATOM 4592 N N . ILE B 2 333 ? 14.634 70.596 81.844 1.00 47.81 333 ILE B N 1
ATOM 4593 C CA . ILE B 2 333 ? 13.556 70.836 82.765 1.00 49.76 333 ILE B CA 1
ATOM 4594 C C . ILE B 2 333 ? 12.463 69.812 82.556 1.00 50.63 333 ILE B C 1
ATOM 4595 O O . ILE B 2 333 ? 11.971 69.210 83.524 1.00 52.30 333 ILE B O 1
ATOM 4600 N N . GLY B 2 334 ? 12.090 69.610 81.293 1.00 51.41 334 GLY B N 1
ATOM 4601 C CA . GLY B 2 334 ? 11.067 68.630 80.971 1.00 51.74 334 GLY B CA 1
ATOM 4602 C C . GLY B 2 334 ? 11.483 67.233 81.370 1.00 51.77 334 GLY B C 1
ATOM 4603 O O . GLY B 2 334 ? 10.679 66.475 81.897 1.00 52.74 334 GLY B O 1
ATOM 4604 N N . ALA B 2 335 ? 12.742 66.900 81.117 1.00 52.24 335 ALA B N 1
ATOM 4605 C CA . ALA B 2 335 ? 13.247 65.591 81.462 1.00 52.99 335 ALA B CA 1
ATOM 4606 C C . ALA B 2 335 ? 13.118 65.428 82.976 1.00 53.87 335 ALA B C 1
ATOM 4607 O O . ALA B 2 335 ? 12.517 64.458 83.448 1.00 54.36 335 ALA B O 1
ATOM 4609 N N . VAL B 2 336 ? 13.649 66.396 83.728 1.00 54.39 336 VAL B N 1
ATOM 4610 C CA . VAL B 2 336 ? 13.626 66.341 85.194 1.00 55.31 336 VAL B CA 1
ATOM 4611 C C . VAL B 2 336 ? 12.230 66.100 85.782 1.00 56.40 336 VAL B C 1
ATOM 4612 O O . VAL B 2 336 ? 12.051 65.282 86.691 1.00 57.54 336 VAL B O 1
ATOM 4616 N N . ALA B 2 337 ? 11.235 66.799 85.263 1.00 56.88 337 ALA B N 1
ATOM 4617 C CA . ALA B 2 337 ? 9.879 66.589 85.747 1.00 57.79 337 ALA B CA 1
ATOM 4618 C C . ALA B 2 337 ? 9.382 65.228 85.280 1.00 58.79 337 ALA B C 1
ATOM 4619 O O . ALA B 2 337 ? 9.099 64.322 86.083 1.00 60.04 337 ALA B O 1
ATOM 4621 N N . GLU B 2 338 ? 9.292 65.088 83.962 1.00 59.02 338 GLU B N 1
ATOM 4622 C CA . GLU B 2 338 ? 8.835 63.855 83.332 1.00 59.42 338 GLU B CA 1
ATOM 4623 C C . GLU B 2 338 ? 9.539 62.553 83.755 1.00 58.30 338 GLU B C 1
ATOM 4624 O O . GLU B 2 338 ? 8.897 61.520 83.849 1.00 58.60 338 GLU B O 1
ATOM 4630 N N . VAL B 2 339 ? 10.849 62.581 83.973 1.00 56.71 339 VAL B N 1
ATOM 4631 C CA . VAL B 2 339 ? 11.530 61.369 84.373 1.00 56.22 339 VAL B CA 1
ATOM 4632 C C . VAL B 2 339 ? 11.380 61.256 85.871 1.00 55.64 339 VAL B C 1
ATOM 4633 O O . VAL B 2 339 ? 11.563 60.177 86.440 1.00 57.06 339 VAL B O 1
ATOM 4637 N N . GLY B 2 340 ? 11.024 62.373 86.503 1.00 54.30 340 GLY B N 1
ATOM 4638 C CA . GLY B 2 340 ? 10.877 62.385 87.944 1.00 52.50 340 GLY B CA 1
ATOM 4639 C C . GLY B 2 340 ? 12.260 62.339 88.520 1.00 50.82 340 GLY B C 1
ATOM 4640 O O . GLY B 2 340 ? 12.572 61.577 89.444 1.00 52.46 340 GLY B O 1
ATOM 4641 N N . VAL B 2 341 ? 13.094 63.161 87.918 1.00 48.18 341 VAL B N 1
ATOM 4642 C CA . VAL B 2 341 ? 14.458 63.245 88.347 1.00 47.79 341 VAL B CA 1
ATOM 4643 C C . VAL B 2 341 ? 14.386 63.820 89.742 1.00 47.44 341 VAL B C 1
ATOM 4644 O O . VAL B 2 341 ? 13.996 64.970 89.941 1.00 47.33 341 VAL B O 1
ATOM 4648 N N . ASN B 2 342 ? 14.731 62.999 90.717 1.00 47.48 342 ASN B N 1
ATOM 4649 C CA . ASN B 2 342 ? 14.686 63.474 92.069 1.00 47.24 342 ASN B CA 1
ATOM 4650 C C . ASN B 2 342 ? 16.042 63.655 92.627 1.00 45.47 342 ASN B C 1
ATOM 4651 O O . ASN B 2 342 ? 16.231 63.527 93.821 1.00 48.32 342 ASN B O 1
ATOM 4656 N N . VAL B 2 343 ? 17.000 63.967 91.781 1.00 42.15 343 VAL B N 1
ATOM 4657 C CA . VAL B 2 343 ? 18.332 64.183 92.298 1.00 40.02 343 VAL B CA 1
ATOM 4658 C C . VAL B 2 343 ? 18.759 65.567 91.876 1.00 39.91 343 VAL B C 1
ATOM 4659 O O . VAL B 2 343 ? 18.177 66.158 90.952 1.00 38.89 343 VAL B O 1
ATOM 4663 N N . PRO B 2 344 ? 19.769 66.125 92.557 1.00 39.39 344 PRO B N 1
ATOM 4664 C CA . PRO B 2 344 ? 20.117 67.461 92.086 1.00 39.11 344 PRO B CA 1
ATOM 4665 C C . PRO B 2 344 ? 20.836 67.405 90.753 1.00 38.06 344 PRO B C 1
ATOM 4666 O O . PRO B 2 344 ? 21.659 66.528 90.528 1.00 40.20 344 PRO B O 1
ATOM 4670 N N . VAL B 2 345 ? 20.524 68.349 89.878 1.00 35.86 345 VAL B N 1
ATOM 4671 C CA . VAL B 2 345 ? 21.181 68.434 88.583 1.00 34.33 345 VAL B CA 1
ATOM 4672 C C . VAL B 2 345 ? 21.948 69.775 88.445 1.00 35.84 345 VAL B C 1
ATOM 4673 O O . VAL B 2 345 ? 21.382 70.840 88.726 1.00 34.97 345 VAL B O 1
ATOM 4677 N N . VAL B 2 346 ? 23.226 69.703 88.039 1.00 35.44 346 VAL B N 1
ATOM 4678 C CA . VAL B 2 346 ? 24.071 70.857 87.813 1.00 34.51 346 VAL B CA 1
ATOM 4679 C C . VAL B 2 346 ? 24.265 70.930 86.282 1.00 35.05 346 VAL B C 1
ATOM 4680 O O . VAL B 2 346 ? 24.596 69.945 85.616 1.00 33.48 346 VAL B O 1
ATOM 4684 N N . VAL B 2 347 ? 24.064 72.106 85.729 1.00 34.28 347 VAL B N 1
ATOM 4685 C CA . VAL B 2 347 ? 24.157 72.289 84.292 1.00 35.46 347 VAL B CA 1
ATOM 4686 C C . VAL B 2 347 ? 25.142 73.376 83.877 1.00 36.94 347 VAL B C 1
ATOM 4687 O O . VAL B 2 347 ? 25.167 74.490 84.426 1.00 38.36 347 VAL B O 1
ATOM 4691 N N . ARG B 2 348 ? 25.961 73.050 82.900 1.00 36.63 348 ARG B N 1
ATOM 4692 C CA . ARG B 2 348 ? 26.938 73.979 82.390 1.00 37.35 348 ARG B CA 1
ATOM 4693 C C . ARG B 2 348 ? 26.569 74.088 80.919 1.00 38.00 348 ARG B C 1
ATOM 4694 O O . ARG B 2 348 ? 26.600 73.098 80.177 1.00 37.64 348 ARG B O 1
ATOM 4702 N N . LEU B 2 349 ? 26.163 75.276 80.505 1.00 38.83 349 LEU B N 1
ATOM 4703 C CA . LEU B 2 349 ? 25.800 75.508 79.121 1.00 39.95 349 LEU B CA 1
ATOM 4704 C C . LEU B 2 349 ? 26.727 76.518 78.445 1.00 40.82 349 LEU B C 1
ATOM 4705 O O . LEU B 2 349 ? 27.054 77.533 79.023 1.00 41.57 349 LEU B O 1
ATOM 4710 N N . GLU B 2 350 ? 27.158 76.216 77.222 1.00 43.00 350 GLU B N 1
ATOM 4711 C CA . GLU B 2 350 ? 27.995 77.105 76.433 1.00 44.41 350 GLU B CA 1
ATOM 4712 C C . GLU B 2 350 ? 27.452 77.138 75.016 1.00 45.52 350 GLU B C 1
ATOM 4713 O O . GLU B 2 350 ? 27.166 76.089 74.405 1.00 46.54 350 GLU B O 1
ATOM 4719 N N . GLY B 2 351 ? 27.290 78.341 74.493 1.00 45.33 351 GLY B N 1
ATOM 4720 C CA . GLY B 2 351 ? 26.768 78.474 73.154 1.00 47.59 351 GLY B CA 1
ATOM 4721 C C . GLY B 2 351 ? 25.695 79.533 73.099 1.00 49.28 351 GLY B C 1
ATOM 4722 O O . GLY B 2 351 ? 25.596 80.394 73.984 1.00 49.66 351 GLY B O 1
ATOM 4723 N N . ASN B 2 352 ? 24.866 79.455 72.067 1.00 50.24 352 ASN B N 1
ATOM 4724 C CA . ASN B 2 352 ? 23.819 80.438 71.893 1.00 51.27 352 ASN B CA 1
ATOM 4725 C C . ASN B 2 352 ? 22.693 80.370 72.934 1.00 51.34 352 ASN B C 1
ATOM 4726 O O . ASN B 2 352 ? 21.954 79.360 73.034 1.00 51.76 352 ASN B O 1
ATOM 4731 N N . ASN B 2 353 ? 22.591 81.467 73.704 1.00 49.29 353 ASN B N 1
ATOM 4732 C CA . ASN B 2 353 ? 21.594 81.618 74.750 1.00 47.02 353 ASN B CA 1
ATOM 4733 C C . ASN B 2 353 ? 22.044 80.937 76.050 1.00 44.77 353 ASN B C 1
ATOM 4734 O O . ASN B 2 353 ? 21.222 80.603 76.890 1.00 43.08 353 ASN B O 1
ATOM 4739 N N . ALA B 2 354 ? 23.358 80.755 76.211 1.00 42.78 354 ALA B N 1
ATOM 4740 C CA . ALA B 2 354 ? 23.895 80.110 77.401 1.00 41.17 354 ALA B CA 1
ATOM 4741 C C . ALA B 2 354 ? 23.251 80.694 78.655 1.00 41.35 354 ALA B C 1
ATOM 4742 O O . ALA B 2 354 ? 22.631 79.960 79.429 1.00 39.97 354 ALA B O 1
ATOM 4744 N N . GLU B 2 355 ? 23.357 82.018 78.818 1.00 41.30 355 GLU B N 1
ATOM 4745 C CA . GLU B 2 355 ? 22.796 82.709 79.995 1.00 42.25 355 GLU B CA 1
ATOM 4746 C C . GLU B 2 355 ? 21.282 82.748 80.049 1.00 40.76 355 GLU B C 1
ATOM 4747 O O . GLU B 2 355 ? 20.712 82.799 81.135 1.00 43.28 355 GLU B O 1
ATOM 4753 N N . LEU B 2 356 ? 20.618 82.738 78.907 1.00 37.36 356 LEU B N 1
ATOM 4754 C CA . LEU B 2 356 ? 19.177 82.715 78.962 1.00 35.61 356 LEU B CA 1
ATOM 4755 C C . LEU B 2 356 ? 18.746 81.291 79.344 1.00 36.10 356 LEU B C 1
ATOM 4756 O O . LEU B 2 356 ? 17.748 81.120 80.076 1.00 37.31 356 LEU B O 1
ATOM 4761 N N . GLY B 2 357 ? 19.465 80.271 78.833 1.00 33.98 357 GLY B N 1
ATOM 4762 C CA . GLY B 2 357 ? 19.098 78.907 79.158 1.00 32.89 357 GLY B CA 1
ATOM 4763 C C . GLY B 2 357 ? 19.272 78.747 80.675 1.00 32.06 357 GLY B C 1
ATOM 4764 O O . GLY B 2 357 ? 18.474 78.078 81.344 1.00 31.27 357 GLY B O 1
ATOM 4765 N N . ALA B 2 358 ? 20.319 79.390 81.185 1.00 30.48 358 ALA B N 1
ATOM 4766 C CA . ALA B 2 358 ? 20.669 79.382 82.581 1.00 32.98 358 ALA B CA 1
ATOM 4767 C C . ALA B 2 358 ? 19.539 79.992 83.399 1.00 35.32 358 ALA B C 1
ATOM 4768 O O . ALA B 2 358 ? 19.188 79.496 84.472 1.00 35.08 358 ALA B O 1
ATOM 4770 N N . LYS B 2 359 ? 18.959 81.064 82.861 1.00 36.76 359 LYS B N 1
ATOM 4771 C CA . LYS B 2 359 ? 17.868 81.762 83.506 1.00 37.22 359 LYS B CA 1
ATOM 4772 C C . LYS B 2 359 ? 16.655 80.862 83.580 1.00 36.49 359 LYS B C 1
ATOM 4773 O O . LYS B 2 359 ? 15.973 80.781 84.623 1.00 37.77 359 LYS B O 1
ATOM 4779 N N . LYS B 2 360 ? 16.366 80.220 82.464 1.00 35.70 360 LYS B N 1
ATOM 4780 C CA . LYS B 2 360 ? 15.222 79.336 82.407 1.00 35.44 360 LYS B CA 1
ATOM 4781 C C . LYS B 2 360 ? 15.338 78.257 83.473 1.00 34.48 360 LYS B C 1
ATOM 4782 O O . LYS B 2 360 ? 14.346 77.953 84.110 1.00 32.81 360 LYS B O 1
ATOM 4788 N N . LEU B 2 361 ? 16.552 77.741 83.682 1.00 33.66 361 LEU B N 1
ATOM 4789 C CA . LEU B 2 361 ? 16.799 76.687 84.661 1.00 36.10 361 LEU B CA 1
ATOM 4790 C C . LEU B 2 361 ? 16.563 77.272 86.032 1.00 38.16 361 LEU B C 1
ATOM 4791 O O . LEU B 2 361 ? 15.815 76.707 86.825 1.00 38.59 361 LEU B O 1
ATOM 4796 N N . ALA B 2 362 ? 17.215 78.406 86.300 1.00 40.44 362 ALA B N 1
ATOM 4797 C CA . ALA B 2 362 ? 17.092 79.098 87.587 1.00 41.97 362 ALA B CA 1
ATOM 4798 C C . ALA B 2 362 ? 15.617 79.437 87.890 1.00 42.55 362 ALA B C 1
ATOM 4799 O O . ALA B 2 362 ? 15.162 79.309 89.014 1.00 43.44 362 ALA B O 1
ATOM 4801 N N . ASP B 2 363 ? 14.865 79.835 86.871 1.00 42.91 363 ASP B N 1
ATOM 4802 C CA . ASP B 2 363 ? 13.464 80.194 87.061 1.00 42.43 363 ASP B CA 1
ATOM 4803 C C . ASP B 2 363 ? 12.499 79.023 87.033 1.00 42.48 363 ASP B C 1
ATOM 4804 O O . ASP B 2 363 ? 11.275 79.225 87.171 1.00 42.69 363 ASP B O 1
ATOM 4809 N N . SER B 2 364 ? 12.990 77.817 86.777 1.00 41.17 364 SER B N 1
ATOM 4810 C CA . SER B 2 364 ? 12.026 76.731 86.698 1.00 40.56 364 SER B CA 1
ATOM 4811 C C . SER B 2 364 ? 11.601 76.348 88.108 1.00 40.84 364 SER B C 1
ATOM 4812 O O . SER B 2 364 ? 10.483 75.821 88.307 1.00 40.30 364 SER B O 1
ATOM 4815 N N . GLY B 2 365 ? 12.509 76.603 89.053 1.00 38.01 365 GLY B N 1
ATOM 4816 C CA . GLY B 2 365 ? 12.247 76.233 90.420 1.00 39.39 365 GLY B CA 1
ATOM 4817 C C . GLY B 2 365 ? 12.601 74.770 90.665 1.00 38.48 365 GLY B C 1
ATOM 4818 O O . GLY B 2 365 ? 12.544 74.312 91.807 1.00 36.24 365 GLY B O 1
ATOM 4819 N N . LEU B 2 366 ? 12.937 74.027 89.608 1.00 36.67 366 LEU B N 1
ATOM 4820 C CA . LEU B 2 366 ? 13.321 72.622 89.780 1.00 36.76 366 LEU B CA 1
ATOM 4821 C C . LEU B 2 366 ? 14.685 72.632 90.439 1.00 36.46 366 LEU B C 1
ATOM 4822 O O . LEU B 2 366 ? 15.346 73.693 90.434 1.00 35.66 366 LEU B O 1
ATOM 4827 N N . ASN B 2 367 ? 15.114 71.506 91.030 1.00 36.98 367 ASN B N 1
ATOM 4828 C CA . ASN B 2 367 ? 16.444 71.526 91.652 1.00 38.60 367 ASN B CA 1
ATOM 4829 C C . ASN B 2 367 ? 17.511 71.323 90.552 1.00 38.34 367 ASN B C 1
ATOM 4830 O O . ASN B 2 367 ? 18.012 70.223 90.318 1.00 38.68 367 ASN B O 1
ATOM 4835 N N . ILE B 2 368 ? 17.837 72.417 89.880 1.00 38.90 368 ILE B N 1
ATOM 4836 C CA . ILE B 2 368 ? 18.820 72.409 88.816 1.00 39.55 368 ILE B CA 1
ATOM 4837 C C . ILE B 2 368 ? 19.639 73.667 88.921 1.00 40.39 368 ILE B C 1
ATOM 4838 O O . ILE B 2 368 ? 19.109 74.744 88.770 1.00 42.54 368 ILE B O 1
ATOM 4843 N N . ILE B 2 369 ? 20.926 73.553 89.177 1.00 41.08 369 ILE B N 1
ATOM 4844 C CA . ILE B 2 369 ? 21.755 74.723 89.266 1.00 41.28 369 ILE B CA 1
ATOM 4845 C C . ILE B 2 369 ? 22.387 74.982 87.891 1.00 41.49 369 ILE B C 1
ATOM 4846 O O . ILE B 2 369 ? 22.882 74.054 87.260 1.00 41.84 369 ILE B O 1
ATOM 4851 N N . ALA B 2 370 ? 22.362 76.216 87.401 1.00 39.45 370 ALA B N 1
ATOM 4852 C CA . ALA B 2 370 ? 23.061 76.508 86.156 1.00 38.83 370 ALA B CA 1
ATOM 4853 C C . ALA B 2 370 ? 24.467 76.916 86.652 1.00 38.58 370 ALA B C 1
ATOM 4854 O O . ALA B 2 370 ? 24.609 77.845 87.452 1.00 40.24 370 ALA B O 1
ATOM 4856 N N . ALA B 2 371 ? 25.506 76.208 86.243 1.00 37.75 371 ALA B N 1
ATOM 4857 C CA . ALA B 2 371 ? 26.837 76.551 86.714 1.00 38.47 371 ALA B CA 1
ATOM 4858 C C . ALA B 2 371 ? 27.452 77.674 85.870 1.00 40.66 371 ALA B C 1
ATOM 4859 O O . ALA B 2 371 ? 26.964 78.006 84.783 1.00 39.30 371 ALA B O 1
ATOM 4861 N N . LYS B 2 372 ? 28.510 78.275 86.380 1.00 41.05 372 LYS B N 1
ATOM 4862 C CA . LYS B 2 372 ? 29.168 79.325 85.648 1.00 44.04 372 LYS B CA 1
ATOM 4863 C C . LYS B 2 372 ? 30.506 78.746 85.231 1.00 44.09 372 LYS B C 1
ATOM 4864 O O . LYS B 2 372 ? 31.524 78.961 85.891 1.00 45.01 372 LYS B O 1
ATOM 4870 N N . GLY B 2 373 ? 30.511 77.975 84.150 1.00 43.42 373 GLY B N 1
ATOM 4871 C CA . GLY B 2 373 ? 31.760 77.393 83.724 1.00 42.00 373 GLY B CA 1
ATOM 4872 C C . GLY B 2 373 ? 32.059 76.038 84.322 1.00 42.32 373 GLY B C 1
ATOM 4873 O O . GLY B 2 373 ? 31.527 75.643 85.357 1.00 40.68 373 GLY B O 1
ATOM 4874 N N . LEU B 2 374 ? 32.972 75.352 83.651 1.00 42.55 374 LEU B N 1
ATOM 4875 C CA . LEU B 2 374 ? 33.403 74.021 83.995 1.00 43.17 374 LEU B CA 1
ATOM 4876 C C . LEU B 2 374 ? 33.815 73.734 85.440 1.00 41.97 374 LEU B C 1
ATOM 4877 O O . LEU B 2 374 ? 33.228 72.871 86.096 1.00 41.31 374 LEU B O 1
ATOM 4882 N N . THR B 2 375 ? 34.842 74.418 85.923 1.00 40.87 375 THR B N 1
ATOM 4883 C CA . THR B 2 375 ? 35.305 74.173 87.274 1.00 39.91 375 THR B CA 1
ATOM 4884 C C . THR B 2 375 ? 34.159 74.312 88.256 1.00 40.05 375 THR B C 1
ATOM 4885 O O . THR B 2 375 ? 33.927 73.432 89.104 1.00 39.84 375 THR B O 1
ATOM 4889 N N . ASP B 2 376 ? 33.435 75.418 88.119 1.00 39.49 376 ASP B N 1
ATOM 4890 C CA . ASP B 2 376 ? 32.318 75.688 89.012 1.00 39.84 376 ASP B CA 1
ATOM 4891 C C . ASP B 2 376 ? 31.367 74.502 88.941 1.00 39.58 376 ASP B C 1
ATOM 4892 O O . ASP B 2 376 ? 31.002 73.924 89.981 1.00 41.40 376 ASP B O 1
ATOM 4897 N N . ALA B 2 377 ? 30.996 74.112 87.726 1.00 37.67 377 ALA B N 1
ATOM 4898 C CA . ALA B 2 377 ? 30.072 72.991 87.532 1.00 35.59 377 ALA B CA 1
ATOM 4899 C C . ALA B 2 377 ? 30.549 71.755 88.272 1.00 34.54 377 ALA B C 1
ATOM 4900 O O . ALA B 2 377 ? 29.783 71.094 88.940 1.00 35.40 377 ALA B O 1
ATOM 4902 N N . ALA B 2 378 ? 31.828 71.470 88.177 1.00 33.91 378 ALA B N 1
ATOM 4903 C CA . ALA B 2 378 ? 32.366 70.300 88.829 1.00 35.86 378 ALA B CA 1
ATOM 4904 C C . ALA B 2 378 ? 32.159 70.460 90.336 1.00 37.39 378 ALA B C 1
ATOM 4905 O O . ALA B 2 378 ? 31.499 69.622 90.978 1.00 36.71 378 ALA B O 1
ATOM 4907 N N . GLN B 2 379 ? 32.708 71.545 90.888 1.00 38.72 379 GLN B N 1
ATOM 4908 C CA . GLN B 2 379 ? 32.606 71.777 92.330 1.00 39.75 379 GLN B CA 1
ATOM 4909 C C . GLN B 2 379 ? 31.198 71.678 92.808 1.00 39.32 379 GLN B C 1
ATOM 4910 O O . GLN B 2 379 ? 30.927 71.060 93.833 1.00 40.36 379 GLN B O 1
ATOM 4916 N N . GLN B 2 380 ? 30.277 72.252 92.058 1.00 39.45 380 GLN B N 1
ATOM 4917 C CA . GLN B 2 380 ? 28.905 72.185 92.497 1.00 39.66 380 GLN B CA 1
ATOM 4918 C C . GLN B 2 380 ? 28.267 70.811 92.491 1.00 39.76 380 GLN B C 1
ATOM 4919 O O . GLN B 2 380 ? 27.507 70.506 93.414 1.00 39.45 380 GLN B O 1
ATOM 4925 N N . VAL B 2 381 ? 28.525 69.979 91.478 1.00 39.56 381 VAL B N 1
ATOM 4926 C CA . VAL B 2 381 ? 27.903 68.654 91.527 1.00 39.97 381 VAL B CA 1
ATOM 4927 C C . VAL B 2 381 ? 28.532 67.831 92.620 1.00 39.01 381 VAL B C 1
ATOM 4928 O O . VAL B 2 381 ? 27.887 66.933 93.149 1.00 38.48 381 VAL B O 1
ATOM 4932 N N . VAL B 2 382 ? 29.807 68.094 92.879 1.00 39.10 382 VAL B N 1
ATOM 4933 C CA . VAL B 2 382 ? 30.532 67.351 93.887 1.00 41.04 382 VAL B CA 1
ATOM 4934 C C . VAL B 2 382 ? 29.857 67.705 95.197 1.00 43.43 382 VAL B C 1
ATOM 4935 O O . VAL B 2 382 ? 29.433 66.829 95.980 1.00 44.43 382 VAL B O 1
ATOM 4939 N N . ALA B 2 383 ? 29.678 69.001 95.398 1.00 44.31 383 ALA B N 1
ATOM 4940 C CA . ALA B 2 383 ? 29.056 69.473 96.625 1.00 46.19 383 ALA B CA 1
ATOM 4941 C C . ALA B 2 383 ? 27.625 68.952 96.733 1.00 46.30 383 ALA B C 1
ATOM 4942 O O . ALA B 2 383 ? 27.162 68.610 97.824 1.00 47.39 383 ALA B O 1
ATOM 4944 N N . ALA B 2 384 ? 26.931 68.878 95.603 1.00 46.06 384 ALA B N 1
ATOM 4945 C CA . ALA B 2 384 ? 25.549 68.407 95.579 1.00 45.76 384 ALA B CA 1
ATOM 4946 C C . ALA B 2 384 ? 25.351 66.969 96.068 1.00 45.98 384 ALA B C 1
ATOM 4947 O O . ALA B 2 384 ? 24.246 66.608 96.464 1.00 45.98 384 ALA B O 1
ATOM 4949 N N . VAL B 2 385 ? 26.390 66.143 96.007 1.00 46.47 385 VAL B N 1
ATOM 4950 C CA . VAL B 2 385 ? 26.266 64.755 96.453 1.00 47.62 385 VAL B CA 1
ATOM 4951 C C . VAL B 2 385 ? 26.901 64.567 97.837 1.00 49.73 385 VAL B C 1
ATOM 4952 O O . VAL B 2 385 ? 27.023 63.449 98.357 1.00 50.22 385 VAL B O 1
ATOM 4956 N N . GLU B 2 386 ? 27.342 65.667 98.417 1.00 51.41 386 GLU B N 1
ATOM 4957 C CA . GLU B 2 386 ? 27.924 65.604 99.734 1.00 53.66 386 GLU B CA 1
ATOM 4958 C C . GLU B 2 386 ? 26.853 65.071 100.690 1.00 55.41 386 GLU B C 1
ATOM 4959 O O . GLU B 2 386 ? 25.750 65.630 100.753 1.00 56.02 386 GLU B O 1
ATOM 4965 N N . GLY B 2 387 ? 27.167 64.003 101.429 1.00 57.07 387 GLY B N 1
ATOM 4966 C CA . GLY B 2 387 ? 26.194 63.442 102.357 1.00 59.31 387 GLY B CA 1
ATOM 4967 C C . GLY B 2 387 ? 25.223 62.399 101.800 1.00 61.10 387 GLY B C 1
ATOM 4968 O O . GLY B 2 387 ? 24.552 61.711 102.579 1.00 62.26 387 GLY B O 1
ATOM 4969 N N . LYS B 2 388 ? 25.125 62.280 100.472 1.00 61.62 388 LYS B N 1
ATOM 4970 C CA . LYS B 2 388 ? 24.231 61.300 99.851 1.00 62.34 388 LYS B CA 1
ATOM 4971 C C . LYS B 2 388 ? 25.028 60.036 99.488 1.00 62.50 388 LYS B C 1
ATOM 4972 O O . LYS B 2 388 ? 24.439 59.088 98.908 1.00 62.29 388 LYS B O 1
ATOM 4979 N N . SER C 1 1 ? -6.634 -6.812 73.295 1.00 44.17 1 SER D N 1
ATOM 4980 C CA . SER C 1 1 ? -5.474 -5.870 73.322 1.00 45.38 1 SER D CA 1
ATOM 4981 C C . SER C 1 1 ? -5.052 -5.594 71.892 1.00 45.18 1 SER D C 1
ATOM 4982 O O . SER C 1 1 ? -5.465 -6.333 70.975 1.00 46.49 1 SER D O 1
ATOM 4985 N N . ILE C 1 2 ? -4.250 -4.543 71.696 1.00 42.70 2 ILE D N 1
ATOM 4986 C CA . ILE C 1 2 ? -3.774 -4.233 70.361 1.00 39.59 2 ILE D CA 1
ATOM 4987 C C . ILE C 1 2 ? -2.298 -3.954 70.357 1.00 39.13 2 ILE D C 1
ATOM 4988 O O . ILE C 1 2 ? -1.692 -3.744 71.400 1.00 38.12 2 ILE D O 1
ATOM 4993 N N . LEU C 1 3 ? -1.707 -4.004 69.169 1.00 37.42 3 LEU D N 1
ATOM 4994 C CA . LEU C 1 3 ? -0.292 -3.688 69.011 1.00 36.84 3 LEU D CA 1
ATOM 4995 C C . LEU C 1 3 ? 0.718 -4.579 69.661 1.00 36.12 3 LEU D C 1
ATOM 4996 O O . LEU C 1 3 ? 1.627 -5.090 69.012 1.00 36.00 3 LEU D O 1
ATOM 5001 N N . ILE C 1 4 ? 0.602 -4.752 70.954 1.00 35.78 4 ILE D N 1
ATOM 5002 C CA . ILE C 1 4 ? 1.606 -5.556 71.598 1.00 36.53 4 ILE D CA 1
ATOM 5003 C C . ILE C 1 4 ? 0.925 -6.440 72.603 1.00 38.54 4 ILE D C 1
ATOM 5004 O O . ILE C 1 4 ? -0.206 -6.169 73.031 1.00 39.32 4 ILE D O 1
ATOM 5009 N N . ASP C 1 5 ? 1.592 -7.531 72.924 1.00 39.57 5 ASP D N 1
ATOM 5010 C CA . ASP C 1 5 ? 1.067 -8.468 73.889 1.00 42.25 5 ASP D CA 1
ATOM 5011 C C . ASP C 1 5 ? 2.273 -9.169 74.447 1.00 42.99 5 ASP D C 1
ATOM 5012 O O . ASP C 1 5 ? 3.423 -8.790 74.158 1.00 40.82 5 ASP D O 1
ATOM 5017 N N . LYS C 1 6 ? 2.010 -10.178 75.255 1.00 44.94 6 LYS D N 1
ATOM 5018 C CA . LYS C 1 6 ? 3.058 -10.903 75.929 1.00 47.26 6 LYS D CA 1
ATOM 5019 C C . LYS C 1 6 ? 4.074 -11.513 75.016 1.00 46.83 6 LYS D C 1
ATOM 5020 O O . LYS C 1 6 ? 5.194 -11.772 75.447 1.00 46.25 6 LYS D O 1
ATOM 5026 N N . ASN C 1 7 ? 3.684 -11.749 73.767 1.00 46.97 7 ASN D N 1
ATOM 5027 C CA . ASN C 1 7 ? 4.589 -12.376 72.820 1.00 48.64 7 ASN D CA 1
ATOM 5028 C C . ASN C 1 7 ? 5.459 -11.441 72.029 1.00 48.45 7 ASN D C 1
ATOM 5029 O O . ASN C 1 7 ? 6.438 -11.871 71.428 1.00 49.31 7 ASN D O 1
ATOM 5034 N N . THR C 1 8 ? 5.102 -10.163 72.018 1.00 47.45 8 THR D N 1
ATOM 5035 C CA . THR C 1 8 ? 5.867 -9.178 71.283 1.00 44.91 8 THR D CA 1
ATOM 5036 C C . THR C 1 8 ? 7.341 -9.157 71.694 1.00 44.09 8 THR D C 1
ATOM 5037 O O . THR C 1 8 ? 7.658 -8.922 72.855 1.00 43.35 8 THR D O 1
ATOM 5041 N N . LYS C 1 9 ? 8.242 -9.444 70.750 1.00 42.77 9 LYS D N 1
ATOM 5042 C CA . LYS C 1 9 ? 9.681 -9.385 71.030 1.00 42.18 9 LYS D CA 1
ATOM 5043 C C . LYS C 1 9 ? 10.134 -7.963 70.622 1.00 40.88 9 LYS D C 1
ATOM 5044 O O . LYS C 1 9 ? 9.840 -7.470 69.520 1.00 39.96 9 LYS D O 1
ATOM 5050 N N . VAL C 1 10 ? 10.866 -7.316 71.513 1.00 37.90 10 VAL D N 1
ATOM 5051 C CA . VAL C 1 10 ? 11.246 -5.929 71.306 1.00 34.76 10 VAL D CA 1
ATOM 5052 C C . VAL C 1 10 ? 12.740 -5.660 71.383 1.00 32.85 10 VAL D C 1
ATOM 5053 O O . VAL C 1 10 ? 13.430 -6.223 72.219 1.00 30.93 10 VAL D O 1
ATOM 5057 N N . ILE C 1 11 ? 13.247 -4.833 70.475 1.00 30.27 11 ILE D N 1
ATOM 5058 C CA . ILE C 1 11 ? 14.636 -4.447 70.607 1.00 29.41 11 ILE D CA 1
ATOM 5059 C C . ILE C 1 11 ? 14.544 -2.955 70.911 1.00 28.11 11 ILE D C 1
ATOM 5060 O O . ILE C 1 11 ? 13.497 -2.324 70.687 1.00 29.72 11 ILE D O 1
ATOM 5065 N N . CYS C 1 12 ? 15.621 -2.398 71.414 1.00 25.10 12 CYS D N 1
ATOM 5066 C CA . CYS C 1 12 ? 15.627 -1.025 71.732 1.00 25.54 12 CYS D CA 1
ATOM 5067 C C . CYS C 1 12 ? 16.721 -0.314 70.989 1.00 24.92 12 CYS D C 1
ATOM 5068 O O . CYS C 1 12 ? 17.890 -0.639 71.131 1.00 26.61 12 CYS D O 1
ATOM 5071 N N . GLN C 1 13 ? 16.356 0.683 70.211 1.00 24.13 13 GLN D N 1
ATOM 5072 C CA . GLN C 1 13 ? 17.376 1.469 69.540 1.00 24.14 13 GLN D CA 1
ATOM 5073 C C . GLN C 1 13 ? 17.712 2.611 70.501 1.00 24.68 13 GLN D C 1
ATOM 5074 O O . GLN C 1 13 ? 16.801 3.309 70.981 1.00 24.91 13 GLN D O 1
ATOM 5080 N N . GLY C 1 14 ? 19.002 2.794 70.742 1.00 24.20 14 GLY D N 1
ATOM 5081 C CA . GLY C 1 14 ? 19.483 3.801 71.674 1.00 27.33 14 GLY D CA 1
ATOM 5082 C C . GLY C 1 14 ? 19.542 3.125 73.058 1.00 28.66 14 GLY D C 1
ATOM 5083 O O . GLY C 1 14 ? 19.603 3.781 74.115 1.00 27.48 14 GLY D O 1
ATOM 5084 N N . PHE C 1 15 ? 19.516 1.794 73.006 1.00 28.09 15 PHE D N 1
ATOM 5085 C CA . PHE C 1 15 ? 19.516 0.903 74.155 1.00 30.19 15 PHE D CA 1
ATOM 5086 C C . PHE C 1 15 ? 20.500 1.244 75.267 1.00 28.82 15 PHE D C 1
ATOM 5087 O O . PHE C 1 15 ? 20.143 1.212 76.432 1.00 29.74 15 PHE D O 1
ATOM 5095 N N . THR C 1 16 ? 21.721 1.597 74.909 1.00 28.52 16 THR D N 1
ATOM 5096 C CA . THR C 1 16 ? 22.745 1.910 75.895 1.00 30.03 16 THR D CA 1
ATOM 5097 C C . THR C 1 16 ? 22.777 3.350 76.367 1.00 31.30 16 THR D C 1
ATOM 5098 O O . THR C 1 16 ? 23.684 3.738 77.103 1.00 32.62 16 THR D O 1
ATOM 5102 N N . GLY C 1 17 ? 21.856 4.172 75.892 1.00 31.87 17 GLY D N 1
ATOM 5103 C CA . GLY C 1 17 ? 21.841 5.568 76.334 1.00 33.94 17 GLY D CA 1
ATOM 5104 C C . GLY C 1 17 ? 21.122 5.590 77.666 1.00 34.07 17 GLY D C 1
ATOM 5105 O O . GLY C 1 17 ? 20.624 4.528 78.103 1.00 33.62 17 GLY D O 1
ATOM 5106 N N . SER C 1 18 ? 21.042 6.771 78.280 1.00 34.00 18 SER D N 1
ATOM 5107 C CA . SER C 1 18 ? 20.417 6.903 79.594 1.00 33.57 18 SER D CA 1
ATOM 5108 C C . SER C 1 18 ? 18.987 6.468 79.608 1.00 31.57 18 SER D C 1
ATOM 5109 O O . SER C 1 18 ? 18.626 5.607 80.381 1.00 29.31 18 SER D O 1
ATOM 5112 N N . GLN C 1 19 ? 18.169 7.069 78.756 1.00 30.60 19 GLN D N 1
ATOM 5113 C CA . GLN C 1 19 ? 16.776 6.719 78.802 1.00 30.12 19 GLN D CA 1
ATOM 5114 C C . GLN C 1 19 ? 16.508 5.358 78.293 1.00 30.92 19 GLN D C 1
ATOM 5115 O O . GLN C 1 19 ? 15.632 4.665 78.819 1.00 30.60 19 GLN D O 1
ATOM 5121 N N . GLY C 1 20 ? 17.244 4.965 77.250 1.00 31.49 20 GLY D N 1
ATOM 5122 C CA . GLY C 1 20 ? 17.074 3.630 76.703 1.00 31.42 20 GLY D CA 1
ATOM 5123 C C . GLY C 1 20 ? 17.420 2.580 77.775 1.00 31.34 20 GLY D C 1
ATOM 5124 O O . GLY C 1 20 ? 16.719 1.581 77.915 1.00 30.92 20 GLY D O 1
ATOM 5125 N N . THR C 1 21 ? 18.508 2.800 78.510 1.00 31.15 21 THR D N 1
ATOM 5126 C CA . THR C 1 21 ? 18.905 1.888 79.586 1.00 31.98 21 THR D CA 1
ATOM 5127 C C . THR C 1 21 ? 17.807 1.875 80.649 1.00 32.76 21 THR D C 1
ATOM 5128 O O . THR C 1 21 ? 17.159 0.845 80.889 1.00 33.87 21 THR D O 1
ATOM 5132 N N . PHE C 1 22 ? 17.570 3.031 81.251 1.00 31.55 22 PHE D N 1
ATOM 5133 C CA . PHE C 1 22 ? 16.576 3.113 82.302 1.00 32.37 22 PHE D CA 1
ATOM 5134 C C . PHE C 1 22 ? 15.228 2.509 81.923 1.00 31.44 22 PHE D C 1
ATOM 5135 O O . PHE C 1 22 ? 14.670 1.669 82.639 1.00 31.23 22 PHE D O 1
ATOM 5143 N N . HIS C 1 23 ? 14.680 2.913 80.797 1.00 31.45 23 HIS D N 1
ATOM 5144 C CA . HIS C 1 23 ? 13.378 2.368 80.462 1.00 31.70 23 HIS D CA 1
ATOM 5145 C C . HIS C 1 23 ? 13.386 0.944 79.977 1.00 33.32 23 HIS D C 1
ATOM 5146 O O . HIS C 1 23 ? 12.354 0.259 80.029 1.00 33.17 23 HIS D O 1
ATOM 5153 N N . SER C 1 24 ? 14.531 0.470 79.514 1.00 34.33 24 SER D N 1
ATOM 5154 C CA . SER C 1 24 ? 14.553 -0.915 79.113 1.00 36.79 24 SER D CA 1
ATOM 5155 C C . SER C 1 24 ? 14.564 -1.724 80.414 1.00 38.26 24 SER D C 1
ATOM 5156 O O . SER C 1 24 ? 13.929 -2.787 80.497 1.00 37.70 24 SER D O 1
ATOM 5159 N N . GLU C 1 25 ? 15.271 -1.225 81.430 1.00 39.99 25 GLU D N 1
ATOM 5160 C CA . GLU C 1 25 ? 15.262 -1.924 82.700 1.00 42.43 25 GLU D CA 1
ATOM 5161 C C . GLU C 1 25 ? 13.819 -2.028 83.141 1.00 42.42 25 GLU D C 1
ATOM 5162 O O . GLU C 1 25 ? 13.409 -3.086 83.598 1.00 42.16 25 GLU D O 1
ATOM 5168 N N . GLN C 1 26 ? 13.046 -0.949 83.001 1.00 41.82 26 GLN D N 1
ATOM 5169 C CA . GLN C 1 26 ? 11.650 -0.984 83.438 1.00 41.64 26 GLN D CA 1
ATOM 5170 C C . GLN C 1 26 ? 10.864 -2.006 82.622 1.00 41.12 26 GLN D C 1
ATOM 5171 O O . GLN C 1 26 ? 10.109 -2.825 83.169 1.00 40.17 26 GLN D O 1
ATOM 5177 N N . ALA C 1 27 ? 11.040 -1.969 81.307 1.00 39.03 27 ALA D N 1
ATOM 5178 C CA . ALA C 1 27 ? 10.318 -2.886 80.460 1.00 37.93 27 ALA D CA 1
ATOM 5179 C C . ALA C 1 27 ? 10.668 -4.312 80.876 1.00 37.04 27 ALA D C 1
ATOM 5180 O O . ALA C 1 27 ? 9.790 -5.164 80.985 1.00 36.66 27 ALA D O 1
ATOM 5182 N N . ILE C 1 28 ? 11.955 -4.563 81.074 1.00 35.77 28 ILE D N 1
ATOM 5183 C CA . ILE C 1 28 ? 12.439 -5.862 81.460 1.00 35.36 28 ILE D CA 1
ATOM 5184 C C . ILE C 1 28 ? 11.799 -6.332 82.772 1.00 37.45 28 ILE D C 1
ATOM 5185 O O . ILE C 1 28 ? 11.314 -7.465 82.865 1.00 38.18 28 ILE D O 1
ATOM 5190 N N . ALA C 1 29 ? 11.762 -5.453 83.766 1.00 37.89 29 ALA D N 1
ATOM 5191 C CA . ALA C 1 29 ? 11.177 -5.789 85.053 1.00 38.10 29 ALA D CA 1
ATOM 5192 C C . ALA C 1 29 ? 9.701 -6.075 84.861 1.00 38.29 29 ALA D C 1
ATOM 5193 O O . ALA C 1 29 ? 9.129 -6.913 85.552 1.00 40.14 29 ALA D O 1
ATOM 5195 N N . TYR C 1 30 ? 9.072 -5.391 83.918 1.00 37.23 30 TYR D N 1
ATOM 5196 C CA . TYR C 1 30 ? 7.644 -5.586 83.698 1.00 35.34 30 TYR D CA 1
ATOM 5197 C C . TYR C 1 30 ? 7.384 -6.927 83.039 1.00 35.51 30 TYR D C 1
ATOM 5198 O O . TYR C 1 30 ? 6.254 -7.413 83.033 1.00 34.99 30 TYR D O 1
ATOM 5207 N N . GLY C 1 31 ? 8.433 -7.531 82.486 1.00 36.36 31 GLY D N 1
ATOM 5208 C CA . GLY C 1 31 ? 8.254 -8.800 81.787 1.00 36.75 31 GLY D CA 1
ATOM 5209 C C . GLY C 1 31 ? 8.130 -8.617 80.275 1.00 36.91 31 GLY D C 1
ATOM 5210 O O . GLY C 1 31 ? 7.763 -9.536 79.544 1.00 37.44 31 GLY D O 1
ATOM 5211 N N . THR C 1 32 ? 8.424 -7.419 79.787 1.00 37.01 32 THR D N 1
ATOM 5212 C CA . THR C 1 32 ? 8.355 -7.161 78.347 1.00 36.27 32 THR D CA 1
ATOM 5213 C C . THR C 1 32 ? 9.461 -7.976 77.726 1.00 36.59 32 THR D C 1
ATOM 5214 O O . THR C 1 32 ? 10.585 -8.001 78.240 1.00 35.71 32 THR D O 1
ATOM 5218 N N . LYS C 1 33 ? 9.164 -8.658 76.636 1.00 38.02 33 LYS D N 1
ATOM 5219 C CA . LYS C 1 33 ? 10.216 -9.466 76.046 1.00 41.17 33 LYS D CA 1
ATOM 5220 C C . LYS C 1 33 ? 11.260 -8.661 75.275 1.00 40.98 33 LYS D C 1
ATOM 5221 O O . LYS C 1 33 ? 11.320 -8.729 74.046 1.00 42.78 33 LYS D O 1
ATOM 5227 N N . MET C 1 34 ? 12.064 -7.891 76.004 1.00 39.29 34 MET D N 1
ATOM 5228 C CA . MET C 1 34 ? 13.141 -7.129 75.409 1.00 38.32 34 MET D CA 1
ATOM 5229 C C . MET C 1 34 ? 14.122 -8.222 75.040 1.00 37.72 34 MET D C 1
ATOM 5230 O O . MET C 1 34 ? 14.436 -9.063 75.866 1.00 36.05 34 MET D O 1
ATOM 5235 N N . VAL C 1 35 ? 14.610 -8.225 73.806 1.00 37.10 35 VAL D N 1
ATOM 5236 C CA . VAL C 1 35 ? 15.559 -9.270 73.430 1.00 35.84 35 VAL D CA 1
ATOM 5237 C C . VAL C 1 35 ? 16.884 -8.691 73.024 1.00 35.36 35 VAL D C 1
ATOM 5238 O O . VAL C 1 35 ? 17.856 -9.409 72.819 1.00 35.02 35 VAL D O 1
ATOM 5242 N N . GLY C 1 36 ? 16.934 -7.373 72.934 1.00 34.48 36 GLY D N 1
ATOM 5243 C CA . GLY C 1 36 ? 18.184 -6.758 72.553 1.00 34.06 36 GLY D CA 1
ATOM 5244 C C . GLY C 1 36 ? 18.108 -5.275 72.228 1.00 33.05 36 GLY D C 1
ATOM 5245 O O . GLY C 1 36 ? 17.060 -4.629 72.282 1.00 32.83 36 GLY D O 1
ATOM 5246 N N . GLY C 1 37 ? 19.250 -4.730 71.886 1.00 31.94 37 GLY D N 1
ATOM 5247 C CA . GLY C 1 37 ? 19.262 -3.328 71.573 1.00 32.24 37 GLY D CA 1
ATOM 5248 C C . GLY C 1 37 ? 20.265 -3.000 70.504 1.00 31.15 37 GLY D C 1
ATOM 5249 O O . GLY C 1 37 ? 21.150 -3.794 70.166 1.00 30.13 37 GLY D O 1
ATOM 5250 N N . VAL C 1 38 ? 20.133 -1.786 69.996 1.00 31.14 38 VAL D N 1
ATOM 5251 C CA . VAL C 1 38 ? 20.992 -1.309 68.937 1.00 29.59 38 VAL D CA 1
ATOM 5252 C C . VAL C 1 38 ? 21.618 0.031 69.250 1.00 29.17 38 VAL D C 1
ATOM 5253 O O . VAL C 1 38 ? 20.909 1.038 69.429 1.00 29.23 38 VAL D O 1
ATOM 5257 N N . THR C 1 39 ? 22.935 0.067 69.264 1.00 27.79 39 THR D N 1
ATOM 5258 C CA . THR C 1 39 ? 23.629 1.318 69.454 1.00 27.63 39 THR D CA 1
ATOM 5259 C C . THR C 1 39 ? 24.805 1.204 68.554 1.00 27.33 39 THR D C 1
ATOM 5260 O O . THR C 1 39 ? 25.708 0.432 68.807 1.00 27.60 39 THR D O 1
ATOM 5264 N N . PRO C 1 40 ? 24.819 1.978 67.467 1.00 28.13 40 PRO D N 1
ATOM 5265 C CA . PRO C 1 40 ? 25.941 1.910 66.537 1.00 28.63 40 PRO D CA 1
ATOM 5266 C C . PRO C 1 40 ? 27.246 2.099 67.219 1.00 28.04 40 PRO D C 1
ATOM 5267 O O . PRO C 1 40 ? 27.421 3.070 67.891 1.00 30.81 40 PRO D O 1
ATOM 5271 N N . GLY C 1 41 ? 28.189 1.190 67.015 1.00 30.39 41 GLY D N 1
ATOM 5272 C CA . GLY C 1 41 ? 29.477 1.316 67.672 1.00 30.68 41 GLY D CA 1
ATOM 5273 C C . GLY C 1 41 ? 29.578 0.443 68.931 1.00 32.92 41 GLY D C 1
ATOM 5274 O O . GLY C 1 41 ? 30.659 0.295 69.504 1.00 33.53 41 GLY D O 1
ATOM 5275 N N . LYS C 1 42 ? 28.467 -0.112 69.402 1.00 32.55 42 LYS D N 1
ATOM 5276 C CA . LYS C 1 42 ? 28.562 -0.952 70.594 1.00 34.71 42 LYS D CA 1
ATOM 5277 C C . LYS C 1 42 ? 28.043 -2.352 70.290 1.00 33.71 42 LYS D C 1
ATOM 5278 O O . LYS C 1 42 ? 27.618 -3.093 71.192 1.00 34.54 42 LYS D O 1
ATOM 5284 N N . GLY C 1 43 ? 28.072 -2.704 69.005 1.00 32.95 43 GLY D N 1
ATOM 5285 C CA . GLY C 1 43 ? 27.647 -4.020 68.601 1.00 33.85 43 GLY D CA 1
ATOM 5286 C C . GLY C 1 43 ? 28.524 -5.100 69.240 1.00 35.63 43 GLY D C 1
ATOM 5287 O O . GLY C 1 43 ? 29.769 -4.965 69.359 1.00 34.77 43 GLY D O 1
ATOM 5288 N N . GLY C 1 44 ? 27.881 -6.164 69.695 1.00 35.69 44 GLY D N 1
ATOM 5289 C CA . GLY C 1 44 ? 28.650 -7.239 70.279 1.00 37.51 44 GLY D CA 1
ATOM 5290 C C . GLY C 1 44 ? 28.919 -7.132 71.763 1.00 37.30 44 GLY D C 1
ATOM 5291 O O . GLY C 1 44 ? 29.723 -7.896 72.282 1.00 39.62 44 GLY D O 1
ATOM 5292 N N . THR C 1 45 ? 28.294 -6.186 72.449 1.00 36.43 45 THR D N 1
ATOM 5293 C CA . THR C 1 45 ? 28.483 -6.078 73.883 1.00 33.06 45 THR D CA 1
ATOM 5294 C C . THR C 1 45 ? 27.121 -6.500 74.391 1.00 33.21 45 THR D C 1
ATOM 5295 O O . THR C 1 45 ? 26.216 -6.770 73.572 1.00 33.48 45 THR D O 1
ATOM 5299 N N . THR C 1 46 ? 26.972 -6.600 75.707 1.00 33.08 46 THR D N 1
ATOM 5300 C CA . THR C 1 46 ? 25.695 -6.952 76.252 1.00 34.13 46 THR D CA 1
ATOM 5301 C C . THR C 1 46 ? 25.416 -5.863 77.282 1.00 33.87 46 THR D C 1
ATOM 5302 O O . THR C 1 46 ? 26.327 -5.270 77.866 1.00 32.89 46 THR D O 1
ATOM 5306 N N . HIS C 1 47 ? 24.138 -5.604 77.479 1.00 34.30 47 HIS D N 1
ATOM 5307 C CA . HIS C 1 47 ? 23.700 -4.529 78.341 1.00 35.01 47 HIS D CA 1
ATOM 5308 C C . HIS C 1 47 ? 22.368 -4.993 78.857 1.00 35.94 47 HIS D C 1
ATOM 5309 O O . HIS C 1 47 ? 21.542 -5.491 78.076 1.00 36.83 47 HIS D O 1
ATOM 5316 N N . LEU C 1 48 ? 22.143 -4.839 80.158 1.00 36.70 48 LEU D N 1
ATOM 5317 C CA . LEU C 1 48 ? 20.899 -5.305 80.753 1.00 35.34 48 LEU D CA 1
ATOM 5318 C C . LEU C 1 48 ? 20.770 -6.798 80.437 1.00 34.52 48 LEU D C 1
ATOM 5319 O O . LEU C 1 48 ? 19.679 -7.343 80.275 1.00 35.82 48 LEU D O 1
ATOM 5324 N N . GLY C 1 49 ? 21.917 -7.460 80.386 1.00 33.23 49 GLY D N 1
ATOM 5325 C CA . GLY C 1 49 ? 21.920 -8.888 80.116 1.00 35.70 49 GLY D CA 1
ATOM 5326 C C . GLY C 1 49 ? 21.404 -9.242 78.728 1.00 35.47 49 GLY D C 1
ATOM 5327 O O . GLY C 1 49 ? 21.071 -10.396 78.472 1.00 35.95 49 GLY D O 1
ATOM 5328 N N . LEU C 1 50 ? 21.320 -8.254 77.836 1.00 34.21 50 LEU D N 1
ATOM 5329 C CA . LEU C 1 50 ? 20.838 -8.520 76.486 1.00 33.77 50 LEU D CA 1
ATOM 5330 C C . LEU C 1 50 ? 21.891 -8.142 75.443 1.00 31.73 50 LEU D C 1
ATOM 5331 O O . LEU C 1 50 ? 22.774 -7.315 75.673 1.00 31.45 50 LEU D O 1
ATOM 5336 N N . PRO C 1 51 ? 21.842 -8.790 74.294 1.00 30.84 51 PRO D N 1
ATOM 5337 C CA . PRO C 1 51 ? 22.841 -8.457 73.268 1.00 30.91 51 PRO D CA 1
ATOM 5338 C C . PRO C 1 51 ? 22.648 -7.049 72.646 1.00 31.35 51 PRO D C 1
ATOM 5339 O O . PRO C 1 51 ? 21.513 -6.619 72.370 1.00 30.80 51 PRO D O 1
ATOM 5343 N N . VAL C 1 52 ? 23.760 -6.344 72.465 1.00 30.18 52 VAL D N 1
ATOM 5344 C CA . VAL C 1 52 ? 23.701 -5.043 71.827 1.00 32.72 52 VAL D CA 1
ATOM 5345 C C . VAL C 1 52 ? 24.217 -5.257 70.414 1.00 33.74 52 VAL D C 1
ATOM 5346 O O . VAL C 1 52 ? 25.239 -5.943 70.205 1.00 33.43 52 VAL D O 1
ATOM 5350 N N . PHE C 1 53 ? 23.525 -4.683 69.440 1.00 33.16 53 PHE D N 1
ATOM 5351 C CA . PHE C 1 53 ? 23.949 -4.825 68.056 1.00 33.33 53 PHE D CA 1
ATOM 5352 C C . PHE C 1 53 ? 24.306 -3.458 67.417 1.00 33.71 53 PHE D C 1
ATOM 5353 O O . PHE C 1 53 ? 23.851 -2.387 67.854 1.00 33.63 53 PHE D O 1
ATOM 5361 N N . ASN C 1 54 ? 25.133 -3.504 66.385 1.00 32.14 54 ASN D N 1
ATOM 5362 C CA . ASN C 1 54 ? 25.512 -2.292 65.684 1.00 31.15 54 ASN D CA 1
ATOM 5363 C C . ASN C 1 54 ? 24.425 -1.805 64.797 1.00 28.87 54 ASN D C 1
ATOM 5364 O O . ASN C 1 54 ? 24.324 -0.620 64.572 1.00 30.98 54 ASN D O 1
ATOM 5369 N N . THR C 1 55 ? 23.565 -2.698 64.337 1.00 27.34 55 THR D N 1
ATOM 5370 C CA . THR C 1 55 ? 22.509 -2.275 63.433 1.00 25.52 55 THR D CA 1
ATOM 5371 C C . THR C 1 55 ? 21.211 -2.980 63.739 1.00 25.94 55 THR D C 1
ATOM 5372 O O . THR C 1 55 ? 21.213 -4.019 64.366 1.00 26.88 55 THR D O 1
ATOM 5376 N N . VAL C 1 56 ? 20.098 -2.437 63.273 1.00 25.92 56 VAL D N 1
ATOM 5377 C CA . VAL C 1 56 ? 18.834 -3.063 63.546 1.00 26.70 56 VAL D CA 1
ATOM 5378 C C . VAL C 1 56 ? 18.711 -4.386 62.787 1.00 31.02 56 VAL D C 1
ATOM 5379 O O . VAL C 1 56 ? 18.149 -5.360 63.302 1.00 31.04 56 VAL D O 1
ATOM 5383 N N . ARG C 1 57 ? 19.242 -4.443 61.569 1.00 33.42 57 ARG D N 1
ATOM 5384 C CA . ARG C 1 57 ? 19.160 -5.700 60.821 1.00 35.49 57 ARG D CA 1
ATOM 5385 C C . ARG C 1 57 ? 19.908 -6.795 61.587 1.00 34.76 57 ARG D C 1
ATOM 5386 O O . ARG C 1 57 ? 19.419 -7.909 61.665 1.00 33.87 57 ARG D O 1
ATOM 5394 N N . GLU C 1 58 ? 21.072 -6.501 62.150 1.00 34.55 58 GLU D N 1
ATOM 5395 C CA . GLU C 1 58 ? 21.747 -7.533 62.922 1.00 34.92 58 GLU D CA 1
ATOM 5396 C C . GLU C 1 58 ? 20.821 -7.928 64.063 1.00 36.03 58 GLU D C 1
ATOM 5397 O O . GLU C 1 58 ? 20.579 -9.110 64.302 1.00 37.10 58 GLU D O 1
ATOM 5403 N N . ALA C 1 59 ? 20.290 -6.947 64.774 1.00 35.74 59 ALA D N 1
ATOM 5404 C CA . ALA C 1 59 ? 19.441 -7.277 65.892 1.00 35.92 59 ALA D CA 1
ATOM 5405 C C . ALA C 1 59 ? 18.286 -8.169 65.460 1.00 36.01 59 ALA D C 1
ATOM 5406 O O . ALA C 1 59 ? 17.978 -9.162 66.128 1.00 36.15 59 ALA D O 1
ATOM 5408 N N . VAL C 1 60 ? 17.626 -7.793 64.372 1.00 35.61 60 VAL D N 1
ATOM 5409 C CA . VAL C 1 60 ? 16.473 -8.550 63.910 1.00 38.96 60 VAL D CA 1
ATOM 5410 C C . VAL C 1 60 ? 16.812 -9.989 63.515 1.00 40.56 60 VAL D C 1
ATOM 5411 O O . VAL C 1 60 ? 16.056 -10.940 63.801 1.00 41.46 60 VAL D O 1
ATOM 5415 N N . ALA C 1 61 ? 17.959 -10.148 62.878 1.00 41.18 61 ALA D N 1
ATOM 5416 C CA . ALA C 1 61 ? 18.399 -11.445 62.409 1.00 42.95 61 ALA D CA 1
ATOM 5417 C C . ALA C 1 61 ? 18.712 -12.309 63.605 1.00 43.83 61 ALA D C 1
ATOM 5418 O O . ALA C 1 61 ? 18.393 -13.498 63.628 1.00 46.05 61 ALA D O 1
ATOM 5420 N N . ALA C 1 62 ? 19.325 -11.709 64.607 1.00 42.58 62 ALA D N 1
ATOM 5421 C CA . ALA C 1 62 ? 19.705 -12.459 65.772 1.00 42.56 62 ALA D CA 1
ATOM 5422 C C . ALA C 1 62 ? 18.598 -12.769 66.771 1.00 43.47 62 ALA D C 1
ATOM 5423 O O . ALA C 1 62 ? 18.681 -13.763 67.484 1.00 43.33 62 ALA D O 1
ATOM 5425 N N . THR C 1 63 ? 17.557 -11.946 66.813 1.00 43.98 63 THR D N 1
ATOM 5426 C CA . THR C 1 63 ? 16.495 -12.131 67.798 1.00 42.77 63 THR D CA 1
ATOM 5427 C C . THR C 1 63 ? 15.104 -12.352 67.228 1.00 43.66 63 THR D C 1
ATOM 5428 O O . THR C 1 63 ? 14.237 -12.861 67.918 1.00 46.20 63 THR D O 1
ATOM 5432 N N . GLY C 1 64 ? 14.853 -11.948 65.995 1.00 43.82 64 GLY D N 1
ATOM 5433 C CA . GLY C 1 64 ? 13.519 -12.154 65.467 1.00 42.43 64 GLY D CA 1
ATOM 5434 C C . GLY C 1 64 ? 12.508 -11.134 65.975 1.00 42.22 64 GLY D C 1
ATOM 5435 O O . GLY C 1 64 ? 11.285 -11.281 65.733 1.00 41.28 64 GLY D O 1
ATOM 5436 N N . ALA C 1 65 ? 13.012 -10.090 66.644 1.00 40.30 65 ALA D N 1
ATOM 5437 C CA . ALA C 1 65 ? 12.161 -9.026 67.175 1.00 38.91 65 ALA D CA 1
ATOM 5438 C C . ALA C 1 65 ? 11.331 -8.388 66.079 1.00 38.25 65 ALA D C 1
ATOM 5439 O O . ALA C 1 65 ? 11.834 -8.128 64.995 1.00 37.90 65 ALA D O 1
ATOM 5441 N N . THR C 1 66 ? 10.058 -8.143 66.364 1.00 37.12 66 THR D N 1
ATOM 5442 C CA . THR C 1 66 ? 9.188 -7.474 65.414 1.00 38.65 66 THR D CA 1
ATOM 5443 C C . THR C 1 66 ? 8.905 -6.013 65.855 1.00 37.48 66 THR D C 1
ATOM 5444 O O . THR C 1 66 ? 8.274 -5.225 65.121 1.00 37.39 66 THR D O 1
ATOM 5448 N N . ALA C 1 67 ? 9.363 -5.647 67.051 1.00 34.20 67 ALA D N 1
ATOM 5449 C CA . ALA C 1 67 ? 9.078 -4.303 67.500 1.00 32.07 67 ALA D CA 1
ATOM 5450 C C . ALA C 1 67 ? 10.320 -3.676 67.998 1.00 30.06 67 ALA D C 1
ATOM 5451 O O . ALA C 1 67 ? 11.184 -4.352 68.553 1.00 31.21 67 ALA D O 1
ATOM 5453 N N . SER C 1 68 ? 10.432 -2.380 67.759 1.00 28.66 68 SER D N 1
ATOM 5454 C CA . SER C 1 68 ? 11.573 -1.645 68.255 1.00 28.04 68 SER D CA 1
ATOM 5455 C C . SER C 1 68 ? 11.088 -0.413 69.001 1.00 27.21 68 SER D C 1
ATOM 5456 O O . SER C 1 68 ? 10.102 0.261 68.612 1.00 27.34 68 SER D O 1
ATOM 5459 N N . VAL C 1 69 ? 11.760 -0.113 70.098 1.00 25.86 69 VAL D N 1
ATOM 5460 C CA . VAL C 1 69 ? 11.386 1.069 70.808 1.00 24.56 69 VAL D CA 1
ATOM 5461 C C . VAL C 1 69 ? 12.593 1.995 70.634 1.00 24.88 69 VAL D C 1
ATOM 5462 O O . VAL C 1 69 ? 13.748 1.548 70.730 1.00 22.37 69 VAL D O 1
ATOM 5466 N N . ILE C 1 70 ? 12.315 3.266 70.339 1.00 23.28 70 ILE D N 1
ATOM 5467 C CA . ILE C 1 70 ? 13.372 4.213 70.072 1.00 24.82 70 ILE D CA 1
ATOM 5468 C C . ILE C 1 70 ? 13.598 5.326 71.099 1.00 24.66 70 ILE D C 1
ATOM 5469 O O . ILE C 1 70 ? 12.710 6.131 71.347 1.00 24.20 70 ILE D O 1
ATOM 5474 N N . TYR C 1 71 ? 14.826 5.365 71.618 1.00 24.65 71 TYR D N 1
ATOM 5475 C CA . TYR C 1 71 ? 15.275 6.326 72.602 1.00 25.34 71 TYR D CA 1
ATOM 5476 C C . TYR C 1 71 ? 16.496 7.001 71.984 1.00 26.44 71 TYR D C 1
ATOM 5477 O O . TYR C 1 71 ? 17.518 7.175 72.638 1.00 28.39 71 TYR D O 1
ATOM 5486 N N . VAL C 1 72 ? 16.382 7.419 70.733 1.00 25.31 72 VAL D N 1
ATOM 5487 C CA . VAL C 1 72 ? 17.516 8.059 70.083 1.00 24.51 72 VAL D CA 1
ATOM 5488 C C . VAL C 1 72 ? 17.233 9.540 70.001 1.00 22.79 72 VAL D C 1
ATOM 5489 O O . VAL C 1 72 ? 16.134 9.921 69.656 1.00 24.24 72 VAL D O 1
ATOM 5493 N N . PRO C 1 73 ? 18.213 10.384 70.329 1.00 22.06 73 PRO D N 1
ATOM 5494 C CA . PRO C 1 73 ? 18.040 11.834 70.274 1.00 22.83 73 PRO D CA 1
ATOM 5495 C C . PRO C 1 73 ? 17.453 12.240 68.932 1.00 22.70 73 PRO D C 1
ATOM 5496 O O . PRO C 1 73 ? 17.790 11.665 67.900 1.00 24.36 73 PRO D O 1
ATOM 5500 N N . ALA C 1 74 ? 16.614 13.257 68.964 1.00 21.57 74 ALA D N 1
ATOM 5501 C CA . ALA C 1 74 ? 15.915 13.751 67.810 1.00 19.69 74 ALA D CA 1
ATOM 5502 C C . ALA C 1 74 ? 16.716 13.903 66.529 1.00 20.17 74 ALA D C 1
ATOM 5503 O O . ALA C 1 74 ? 16.233 13.523 65.497 1.00 19.54 74 ALA D O 1
ATOM 5505 N N . PRO C 1 75 ? 17.959 14.412 66.583 1.00 20.54 75 PRO D N 1
ATOM 5506 C CA . PRO C 1 75 ? 18.729 14.575 65.343 1.00 20.46 75 PRO D CA 1
ATOM 5507 C C . PRO C 1 75 ? 18.949 13.325 64.567 1.00 23.77 75 PRO D C 1
ATOM 5508 O O . PRO C 1 75 ? 19.158 13.380 63.344 1.00 22.72 75 PRO D O 1
ATOM 5512 N N . PHE C 1 76 ? 18.893 12.185 65.257 1.00 24.27 76 PHE D N 1
ATOM 5513 C CA . PHE C 1 76 ? 19.188 10.929 64.583 1.00 26.29 76 PHE D CA 1
ATOM 5514 C C . PHE C 1 76 ? 18.015 10.030 64.440 1.00 27.42 76 PHE D C 1
ATOM 5515 O O . PHE C 1 76 ? 18.177 8.899 64.028 1.00 28.19 76 PHE D O 1
ATOM 5523 N N . CYS C 1 77 ? 16.834 10.514 64.809 1.00 28.74 77 CYS D N 1
ATOM 5524 C CA . CYS C 1 77 ? 15.649 9.688 64.722 1.00 28.77 77 CYS D CA 1
ATOM 5525 C C . CYS C 1 77 ? 15.193 9.270 63.386 1.00 26.99 77 CYS D C 1
ATOM 5526 O O . CYS C 1 77 ? 14.809 8.114 63.209 1.00 26.71 77 CYS D O 1
ATOM 5529 N N . LYS C 1 78 ? 15.164 10.224 62.466 1.00 25.88 78 LYS D N 1
ATOM 5530 C CA . LYS C 1 78 ? 14.761 9.917 61.135 1.00 25.90 78 LYS D CA 1
ATOM 5531 C C . LYS C 1 78 ? 15.608 8.723 60.688 1.00 24.92 78 LYS D C 1
ATOM 5532 O O . LYS C 1 78 ? 15.083 7.725 60.182 1.00 25.33 78 LYS D O 1
ATOM 5538 N N . ASP C 1 79 ? 16.908 8.845 60.893 1.00 23.92 79 ASP D N 1
ATOM 5539 C CA . ASP C 1 79 ? 17.828 7.804 60.552 1.00 26.08 79 ASP D CA 1
ATOM 5540 C C . ASP C 1 79 ? 17.506 6.477 61.263 1.00 27.09 79 ASP D C 1
ATOM 5541 O O . ASP C 1 79 ? 17.611 5.410 60.657 1.00 28.10 79 ASP D O 1
ATOM 5546 N N . SER C 1 80 ? 17.146 6.545 62.543 1.00 24.87 80 SER D N 1
ATOM 5547 C CA . SER C 1 80 ? 16.828 5.357 63.341 1.00 24.30 80 SER D CA 1
ATOM 5548 C C . SER C 1 80 ? 15.575 4.680 62.879 1.00 22.19 80 SER D C 1
ATOM 5549 O O . SER C 1 80 ? 15.538 3.460 62.781 1.00 20.77 80 SER D O 1
ATOM 5552 N N . ILE C 1 81 ? 14.553 5.483 62.653 1.00 20.34 81 ILE D N 1
ATOM 5553 C CA . ILE C 1 81 ? 13.285 4.951 62.232 1.00 23.10 81 ILE D CA 1
ATOM 5554 C C . ILE C 1 81 ? 13.400 4.319 60.833 1.00 25.11 81 ILE D C 1
ATOM 5555 O O . ILE C 1 81 ? 12.867 3.205 60.586 1.00 25.49 81 ILE D O 1
ATOM 5560 N N . LEU C 1 82 ? 14.098 5.020 59.931 1.00 24.18 82 LEU D N 1
ATOM 5561 C CA . LEU C 1 82 ? 14.270 4.513 58.584 1.00 23.92 82 LEU D CA 1
ATOM 5562 C C . LEU C 1 82 ? 15.083 3.226 58.626 1.00 24.18 82 LEU D C 1
ATOM 5563 O O . LEU C 1 82 ? 14.850 2.310 57.826 1.00 23.88 82 LEU D O 1
ATOM 5568 N N . GLU C 1 83 ? 16.054 3.158 59.529 1.00 22.93 83 GLU D N 1
ATOM 5569 C CA . GLU C 1 83 ? 16.834 1.938 59.614 1.00 25.92 83 GLU D CA 1
ATOM 5570 C C . GLU C 1 83 ? 15.909 0.759 60.075 1.00 27.05 83 GLU D C 1
ATOM 5571 O O . GLU C 1 83 ? 15.904 -0.341 59.487 1.00 27.87 83 GLU D O 1
ATOM 5577 N N . ALA C 1 84 ? 15.088 1.017 61.091 1.00 27.57 84 ALA D N 1
ATOM 5578 C CA . ALA C 1 84 ? 14.197 0.004 61.603 1.00 27.79 84 ALA D CA 1
ATOM 5579 C C . ALA C 1 84 ? 13.229 -0.438 60.510 1.00 28.20 84 ALA D C 1
ATOM 5580 O O . ALA C 1 84 ? 12.963 -1.622 60.368 1.00 28.25 84 ALA D O 1
ATOM 5582 N N . ILE C 1 85 ? 12.668 0.506 59.769 1.00 27.89 85 ILE D N 1
ATOM 5583 C CA . ILE C 1 85 ? 11.758 0.136 58.716 1.00 28.54 85 ILE D CA 1
ATOM 5584 C C . ILE C 1 85 ? 12.538 -0.760 57.740 1.00 30.18 85 ILE D C 1
ATOM 5585 O O . ILE C 1 85 ? 12.078 -1.787 57.338 1.00 30.49 85 ILE D O 1
ATOM 5590 N N . ASP C 1 86 ? 13.754 -0.380 57.415 1.00 31.17 86 ASP D N 1
ATOM 5591 C CA . ASP C 1 86 ? 14.540 -1.151 56.482 1.00 32.22 86 ASP D CA 1
ATOM 5592 C C . ASP C 1 86 ? 14.870 -2.540 56.998 1.00 33.96 86 ASP D C 1
ATOM 5593 O O . ASP C 1 86 ? 14.956 -3.501 56.231 1.00 33.65 86 ASP D O 1
ATOM 5598 N N . ALA C 1 87 ? 15.092 -2.663 58.300 1.00 34.21 87 ALA D N 1
ATOM 5599 C CA . ALA C 1 87 ? 15.421 -3.966 58.862 1.00 32.95 87 ALA D CA 1
ATOM 5600 C C . ALA C 1 87 ? 14.220 -4.884 58.991 1.00 32.27 87 ALA D C 1
ATOM 5601 O O . ALA C 1 87 ? 14.366 -5.995 59.456 1.00 33.76 87 ALA D O 1
ATOM 5603 N N . GLY C 1 88 ? 13.040 -4.440 58.575 1.00 33.24 88 GLY D N 1
ATOM 5604 C CA . GLY C 1 88 ? 11.857 -5.286 58.677 1.00 33.85 88 GLY D CA 1
ATOM 5605 C C . GLY C 1 88 ? 11.043 -5.179 59.977 1.00 35.72 88 GLY D C 1
ATOM 5606 O O . GLY C 1 88 ? 10.023 -5.888 60.120 1.00 36.73 88 GLY D O 1
ATOM 5607 N N . ILE C 1 89 ? 11.493 -4.352 60.938 1.00 34.02 89 ILE D N 1
ATOM 5608 C CA . ILE C 1 89 ? 10.751 -4.137 62.173 1.00 31.18 89 ILE D CA 1
ATOM 5609 C C . ILE C 1 89 ? 9.374 -3.727 61.677 1.00 31.94 89 ILE D C 1
ATOM 5610 O O . ILE C 1 89 ? 9.269 -2.923 60.769 1.00 31.16 89 ILE D O 1
ATOM 5615 N N . LYS C 1 90 ? 8.320 -4.302 62.248 1.00 32.77 90 LYS D N 1
ATOM 5616 C CA . LYS C 1 90 ? 6.951 -3.986 61.850 1.00 33.66 90 LYS D CA 1
ATOM 5617 C C . LYS C 1 90 ? 6.250 -3.055 62.801 1.00 32.23 90 LYS D C 1
ATOM 5618 O O . LYS C 1 90 ? 5.191 -2.517 62.494 1.00 33.11 90 LYS D O 1
ATOM 5624 N N . LEU C 1 91 ? 6.830 -2.885 63.977 1.00 29.92 91 LEU D N 1
ATOM 5625 C CA . LEU C 1 91 ? 6.212 -2.003 64.971 1.00 29.62 91 LEU D CA 1
ATOM 5626 C C . LEU C 1 91 ? 7.316 -1.191 65.598 1.00 27.35 91 LEU D C 1
ATOM 5627 O O . LEU C 1 91 ? 8.261 -1.739 66.175 1.00 25.18 91 LEU D O 1
ATOM 5632 N N . ILE C 1 92 ? 7.182 0.121 65.477 1.00 26.50 92 ILE D N 1
ATOM 5633 C CA . ILE C 1 92 ? 8.194 1.010 66.012 1.00 26.49 92 ILE D CA 1
ATOM 5634 C C . ILE C 1 92 ? 7.504 1.910 66.996 1.00 25.61 92 ILE D C 1
ATOM 5635 O O . ILE C 1 92 ? 6.454 2.473 66.688 1.00 27.22 92 ILE D O 1
ATOM 5640 N N . ILE C 1 93 ? 8.086 2.050 68.178 1.00 25.37 93 ILE D N 1
ATOM 5641 C CA . ILE C 1 93 ? 7.507 2.954 69.188 1.00 25.41 93 ILE D CA 1
ATOM 5642 C C . ILE C 1 93 ? 8.610 3.969 69.388 1.00 24.52 93 ILE D C 1
ATOM 5643 O O . ILE C 1 93 ? 9.706 3.617 69.825 1.00 23.89 93 ILE D O 1
ATOM 5648 N N . THR C 1 94 ? 8.348 5.215 69.047 1.00 25.67 94 THR D N 1
ATOM 5649 C CA . THR C 1 94 ? 9.383 6.227 69.137 1.00 25.50 94 THR D CA 1
ATOM 5650 C C . THR C 1 94 ? 9.106 7.184 70.272 1.00 26.29 94 THR D C 1
ATOM 5651 O O . THR C 1 94 ? 8.236 8.057 70.192 1.00 26.17 94 THR D O 1
ATOM 5655 N N . ILE C 1 95 ? 9.886 7.042 71.315 1.00 25.36 95 ILE D N 1
ATOM 5656 C CA . ILE C 1 95 ? 9.690 7.846 72.483 1.00 25.52 95 ILE D CA 1
ATOM 5657 C C . ILE C 1 95 ? 10.140 9.265 72.253 1.00 25.93 95 ILE D C 1
ATOM 5658 O O . ILE C 1 95 ? 9.477 10.213 72.669 1.00 26.24 95 ILE D O 1
ATOM 5663 N N . THR C 1 96 ? 11.259 9.388 71.552 1.00 26.09 96 THR D N 1
ATOM 5664 C CA . THR C 1 96 ? 11.911 10.653 71.251 1.00 24.90 96 THR D CA 1
ATOM 5665 C C . THR C 1 96 ? 11.057 11.860 71.003 1.00 25.46 96 THR D C 1
ATOM 5666 O O . THR C 1 96 ? 10.085 11.827 70.207 1.00 24.64 96 THR D O 1
ATOM 5670 N N . GLU C 1 97 ? 11.440 12.942 71.683 1.00 22.84 97 GLU D N 1
ATOM 5671 C CA . GLU C 1 97 ? 10.729 14.202 71.539 1.00 23.23 97 GLU D CA 1
ATOM 5672 C C . GLU C 1 97 ? 11.626 15.090 70.757 1.00 20.91 97 GLU D C 1
ATOM 5673 O O . GLU C 1 97 ? 12.837 14.959 70.892 1.00 20.98 97 GLU D O 1
ATOM 5679 N N . GLY C 1 98 ? 11.051 16.006 69.991 1.00 19.88 98 GLY D N 1
ATOM 5680 C CA . GLY C 1 98 ? 11.850 16.982 69.266 1.00 21.12 98 GLY D CA 1
ATOM 5681 C C . GLY C 1 98 ? 12.237 16.682 67.830 1.00 21.53 98 GLY D C 1
ATOM 5682 O O . GLY C 1 98 ? 13.110 17.333 67.265 1.00 22.84 98 GLY D O 1
ATOM 5683 N N . ILE C 1 99 ? 11.621 15.678 67.248 1.00 21.68 99 ILE D N 1
ATOM 5684 C CA . ILE C 1 99 ? 11.963 15.328 65.899 1.00 20.21 99 ILE D CA 1
ATOM 5685 C C . ILE C 1 99 ? 11.355 16.379 65.023 1.00 20.44 99 ILE D C 1
ATOM 5686 O O . ILE C 1 99 ? 10.175 16.675 65.139 1.00 21.46 99 ILE D O 1
ATOM 5691 N N . PRO C 1 100 ? 12.159 16.957 64.126 1.00 19.87 100 PRO D N 1
ATOM 5692 C CA . PRO C 1 100 ? 11.694 17.993 63.181 1.00 20.06 100 PRO D CA 1
ATOM 5693 C C . PRO C 1 100 ? 10.458 17.460 62.456 1.00 21.20 100 PRO D C 1
ATOM 5694 O O . PRO C 1 100 ? 10.407 16.281 62.109 1.00 22.19 100 PRO D O 1
ATOM 5698 N N . THR C 1 101 ? 9.459 18.323 62.296 1.00 21.65 101 THR D N 1
ATOM 5699 C CA . THR C 1 101 ? 8.239 17.991 61.626 1.00 21.39 101 THR D CA 1
ATOM 5700 C C . THR C 1 101 ? 8.519 17.415 60.230 1.00 21.72 101 THR D C 1
ATOM 5701 O O . THR C 1 101 ? 7.914 16.407 59.831 1.00 21.16 101 THR D O 1
ATOM 5705 N N . LEU C 1 102 ? 9.421 18.068 59.503 1.00 20.61 102 LEU D N 1
ATOM 5706 C CA . LEU C 1 102 ? 9.734 17.622 58.159 1.00 21.40 102 LEU D CA 1
ATOM 5707 C C . LEU C 1 102 ? 10.306 16.219 58.176 1.00 20.88 102 LEU D C 1
ATOM 5708 O O . LEU C 1 102 ? 10.082 15.464 57.256 1.00 23.62 102 LEU D O 1
ATOM 5713 N N . ASP C 1 103 ? 11.049 15.845 59.207 1.00 21.50 103 ASP D N 1
ATOM 5714 C CA . ASP C 1 103 ? 11.573 14.489 59.231 1.00 21.73 103 ASP D CA 1
ATOM 5715 C C . ASP C 1 103 ? 10.398 13.519 59.374 1.00 22.41 103 ASP D C 1
ATOM 5716 O O . ASP C 1 103 ? 10.363 12.474 58.736 1.00 19.83 103 ASP D O 1
ATOM 5721 N N . MET C 1 104 ? 9.472 13.820 60.286 1.00 22.65 104 MET D N 1
ATOM 5722 C CA . MET C 1 104 ? 8.305 12.948 60.454 1.00 21.79 104 MET D CA 1
ATOM 5723 C C . MET C 1 104 ? 7.398 13.000 59.244 1.00 20.23 104 MET D C 1
ATOM 5724 O O . MET C 1 104 ? 6.603 12.113 59.047 1.00 21.77 104 MET D O 1
ATOM 5729 N N . LEU C 1 105 ? 7.439 14.076 58.489 1.00 19.55 105 LEU D N 1
ATOM 5730 C CA . LEU C 1 105 ? 6.584 14.155 57.312 1.00 21.01 105 LEU D CA 1
ATOM 5731 C C . LEU C 1 105 ? 7.069 13.055 56.391 1.00 22.07 105 LEU D C 1
ATOM 5732 O O . LEU C 1 105 ? 6.289 12.260 55.876 1.00 23.23 105 LEU D O 1
ATOM 5737 N N . THR C 1 106 ? 8.381 12.955 56.268 1.00 22.71 106 THR D N 1
ATOM 5738 C CA . THR C 1 106 ? 8.968 11.960 55.400 1.00 25.23 106 THR D CA 1
ATOM 5739 C C . THR C 1 106 ? 8.822 10.550 55.973 1.00 25.97 106 THR D C 1
ATOM 5740 O O . THR C 1 106 ? 8.424 9.600 55.250 1.00 26.39 106 THR D O 1
ATOM 5744 N N . VAL C 1 107 ? 9.131 10.400 57.265 1.00 22.67 107 VAL D N 1
ATOM 5745 C CA . VAL C 1 107 ? 9.006 9.106 57.899 1.00 19.98 107 VAL D CA 1
ATOM 5746 C C . VAL C 1 107 ? 7.589 8.581 57.801 1.00 22.03 107 VAL D C 1
ATOM 5747 O O . VAL C 1 107 ? 7.350 7.390 57.522 1.00 22.97 107 VAL D O 1
ATOM 5751 N N . LYS C 1 108 ? 6.615 9.437 58.030 1.00 22.54 108 LYS D N 1
ATOM 5752 C CA . LYS C 1 108 ? 5.245 8.950 57.949 1.00 23.29 108 LYS D CA 1
ATOM 5753 C C . LYS C 1 108 ? 4.919 8.382 56.567 1.00 23.32 108 LYS D C 1
ATOM 5754 O O . LYS C 1 108 ? 4.222 7.359 56.456 1.00 23.99 108 LYS D O 1
ATOM 5760 N N . VAL C 1 109 ? 5.421 9.039 55.518 1.00 23.71 109 VAL D N 1
ATOM 5761 C CA . VAL C 1 109 ? 5.151 8.576 54.174 1.00 23.17 109 VAL D CA 1
ATOM 5762 C C . VAL C 1 109 ? 5.798 7.208 54.050 1.00 24.02 109 VAL D C 1
ATOM 5763 O O . VAL C 1 109 ? 5.199 6.263 53.516 1.00 26.62 109 VAL D O 1
ATOM 5767 N N . LYS C 1 110 ? 6.997 7.075 54.601 1.00 22.26 110 LYS D N 1
ATOM 5768 C CA . LYS C 1 110 ? 7.704 5.827 54.496 1.00 21.84 110 LYS D CA 1
ATOM 5769 C C . LYS C 1 110 ? 6.958 4.734 55.261 1.00 25.27 110 LYS D C 1
ATOM 5770 O O . LYS C 1 110 ? 6.717 3.641 54.760 1.00 26.99 110 LYS D O 1
ATOM 5776 N N . LEU C 1 111 ? 6.576 5.020 56.494 1.00 25.02 111 LEU D N 1
ATOM 5777 C CA . LEU C 1 111 ? 5.889 4.012 57.273 1.00 25.50 111 LEU D CA 1
ATOM 5778 C C . LEU C 1 111 ? 4.663 3.501 56.551 1.00 25.86 111 LEU D C 1
ATOM 5779 O O . LEU C 1 111 ? 4.391 2.331 56.545 1.00 26.41 111 LEU D O 1
ATOM 5784 N N . ASP C 1 112 ? 3.890 4.397 55.992 1.00 28.88 112 ASP D N 1
ATOM 5785 C CA . ASP C 1 112 ? 2.676 3.981 55.333 1.00 30.66 112 ASP D CA 1
ATOM 5786 C C . ASP C 1 112 ? 2.964 3.142 54.113 1.00 33.38 112 ASP D C 1
ATOM 5787 O O . ASP C 1 112 ? 2.221 2.192 53.830 1.00 34.21 112 ASP D O 1
ATOM 5792 N N . GLU C 1 113 ? 4.044 3.458 53.397 1.00 34.62 113 GLU D N 1
ATOM 5793 C CA . GLU C 1 113 ? 4.354 2.692 52.213 1.00 33.92 113 GLU D CA 1
ATOM 5794 C C . GLU C 1 113 ? 4.938 1.362 52.531 1.00 31.94 113 GLU D C 1
ATOM 5795 O O . GLU C 1 113 ? 4.657 0.384 51.860 1.00 30.56 113 GLU D O 1
ATOM 5801 N N . ALA C 1 114 ? 5.729 1.303 53.580 1.00 31.16 114 ALA D N 1
ATOM 5802 C CA . ALA C 1 114 ? 6.356 0.042 53.935 1.00 31.49 114 ALA D CA 1
ATOM 5803 C C . ALA C 1 114 ? 5.408 -0.797 54.795 1.00 32.55 114 ALA D C 1
ATOM 5804 O O . ALA C 1 114 ? 5.725 -1.951 55.165 1.00 33.95 114 ALA D O 1
ATOM 5806 N N . GLY C 1 115 ? 4.243 -0.234 55.098 1.00 31.36 115 GLY D N 1
ATOM 5807 C CA . GLY C 1 115 ? 3.304 -0.948 55.947 1.00 32.98 115 GLY D CA 1
ATOM 5808 C C . GLY C 1 115 ? 3.882 -1.201 57.334 1.00 33.98 115 GLY D C 1
ATOM 5809 O O . GLY C 1 115 ? 3.662 -2.256 57.966 1.00 34.94 115 GLY D O 1
ATOM 5810 N N . VAL C 1 116 ? 4.666 -0.250 57.814 1.00 33.08 116 VAL D N 1
ATOM 5811 C CA . VAL C 1 116 ? 5.229 -0.402 59.148 1.00 32.05 116 VAL D CA 1
ATOM 5812 C C . VAL C 1 116 ? 4.414 0.477 60.105 1.00 31.26 116 VAL D C 1
ATOM 5813 O O . VAL C 1 116 ? 3.983 1.589 59.766 1.00 30.56 116 VAL D O 1
ATOM 5817 N N . ARG C 1 117 ? 4.156 -0.038 61.282 1.00 30.37 117 ARG D N 1
ATOM 5818 C CA . ARG C 1 117 ? 3.354 0.728 62.222 1.00 32.40 117 ARG D CA 1
ATOM 5819 C C . ARG C 1 117 ? 4.265 1.535 63.153 1.00 31.68 117 ARG D C 1
ATOM 5820 O O . ARG C 1 117 ? 5.211 0.996 63.751 1.00 32.32 117 ARG D O 1
ATOM 5828 N N . MET C 1 118 ? 4.045 2.827 63.258 1.00 30.28 118 MET D N 1
ATOM 5829 C CA . MET C 1 118 ? 4.871 3.510 64.239 1.00 30.09 118 MET D CA 1
ATOM 5830 C C . MET C 1 118 ? 3.961 4.233 65.205 1.00 27.82 118 MET D C 1
ATOM 5831 O O . MET C 1 118 ? 2.968 4.832 64.805 1.00 26.64 118 MET D O 1
ATOM 5836 N N . ILE C 1 119 ? 4.280 4.118 66.479 1.00 26.60 119 ILE D N 1
ATOM 5837 C CA . ILE C 1 119 ? 3.509 4.820 67.496 1.00 25.64 119 ILE D CA 1
ATOM 5838 C C . ILE C 1 119 ? 4.436 5.923 67.922 1.00 24.52 119 ILE D C 1
ATOM 5839 O O . ILE C 1 119 ? 5.570 5.652 68.287 1.00 25.40 119 ILE D O 1
ATOM 5844 N N . GLY C 1 120 ? 3.973 7.156 67.881 1.00 25.45 120 GLY D N 1
ATOM 5845 C CA . GLY C 1 120 ? 4.834 8.257 68.273 1.00 24.99 120 GLY D CA 1
ATOM 5846 C C . GLY C 1 120 ? 5.001 9.232 67.104 1.00 24.95 120 GLY D C 1
ATOM 5847 O O . GLY C 1 120 ? 4.143 9.268 66.188 1.00 25.00 120 GLY D O 1
ATOM 5848 N N . PRO C 1 121 ? 6.062 10.063 67.127 1.00 23.00 121 PRO D N 1
ATOM 5849 C CA . PRO C 1 121 ? 7.037 10.061 68.214 1.00 23.22 121 PRO D CA 1
ATOM 5850 C C . PRO C 1 121 ? 6.495 10.891 69.387 1.00 23.67 121 PRO D C 1
ATOM 5851 O O . PRO C 1 121 ? 5.293 11.274 69.414 1.00 22.77 121 PRO D O 1
ATOM 5855 N N . ASN C 1 122 ? 7.385 11.186 70.328 1.00 23.63 122 ASN D N 1
ATOM 5856 C CA . ASN C 1 122 ? 7.026 12.045 71.465 1.00 24.14 122 ASN D CA 1
ATOM 5857 C C . ASN C 1 122 ? 5.829 11.428 72.171 1.00 21.87 122 ASN D C 1
ATOM 5858 O O . ASN C 1 122 ? 4.836 12.062 72.404 1.00 19.57 122 ASN D O 1
ATOM 5863 N N . THR C 1 123 ? 5.947 10.152 72.459 1.00 23.76 123 THR D N 1
ATOM 5864 C CA . THR C 1 123 ? 4.886 9.416 73.067 1.00 24.73 123 THR D CA 1
ATOM 5865 C C . THR C 1 123 ? 5.443 8.721 74.254 1.00 25.77 123 THR D C 1
ATOM 5866 O O . THR C 1 123 ? 6.642 8.444 74.322 1.00 26.75 123 THR D O 1
ATOM 5870 N N . PRO C 1 124 ? 4.595 8.470 75.246 1.00 27.10 124 PRO D N 1
ATOM 5871 C CA . PRO C 1 124 ? 5.082 7.767 76.423 1.00 27.09 124 PRO D CA 1
ATOM 5872 C C . PRO C 1 124 ? 5.190 6.296 76.014 1.00 27.60 124 PRO D C 1
ATOM 5873 O O . PRO C 1 124 ? 5.889 5.518 76.654 1.00 29.55 124 PRO D O 1
ATOM 5877 N N . GLY C 1 125 ? 4.487 5.912 74.951 1.00 27.33 125 GLY D N 1
ATOM 5878 C CA . GLY C 1 125 ? 4.606 4.542 74.503 1.00 27.69 125 GLY D CA 1
ATOM 5879 C C . GLY C 1 125 ? 3.331 3.737 74.380 1.00 28.13 125 GLY D C 1
ATOM 5880 O O . GLY C 1 125 ? 2.251 4.260 74.114 1.00 27.56 125 GLY D O 1
ATOM 5881 N N . VAL C 1 126 ? 3.470 2.432 74.590 1.00 27.95 126 VAL D N 1
ATOM 5882 C CA . VAL C 1 126 ? 2.336 1.540 74.464 1.00 28.80 126 VAL D CA 1
ATOM 5883 C C . VAL C 1 126 ? 2.420 0.519 75.585 1.00 30.61 126 VAL D C 1
ATOM 5884 O O . VAL C 1 126 ? 3.520 0.035 75.950 1.00 29.07 126 VAL D O 1
ATOM 5888 N N . ILE C 1 127 ? 1.270 0.231 76.185 1.00 31.72 127 ILE D N 1
ATOM 5889 C CA . ILE C 1 127 ? 1.257 -0.794 77.223 1.00 33.27 127 ILE D CA 1
ATOM 5890 C C . ILE C 1 127 ? -0.049 -1.597 77.182 1.00 34.06 127 ILE D C 1
ATOM 5891 O O . ILE C 1 127 ? -1.166 -1.056 77.003 1.00 34.48 127 ILE D O 1
ATOM 5896 N N . THR C 1 128 ? 0.128 -2.899 77.250 1.00 34.30 128 THR D N 1
ATOM 5897 C CA . THR C 1 128 ? -0.985 -3.838 77.291 1.00 36.95 128 THR D CA 1
ATOM 5898 C C . THR C 1 128 ? -0.756 -4.394 78.677 1.00 36.06 128 THR D C 1
ATOM 5899 O O . THR C 1 128 ? 0.056 -5.291 78.871 1.00 36.39 128 THR D O 1
ATOM 5903 N N . PRO C 1 129 ? -1.415 -3.783 79.668 1.00 36.82 129 PRO D N 1
ATOM 5904 C CA . PRO C 1 129 ? -1.318 -4.143 81.089 1.00 38.35 129 PRO D CA 1
ATOM 5905 C C . PRO C 1 129 ? -1.350 -5.650 81.312 1.00 40.20 129 PRO D C 1
ATOM 5906 O O . PRO C 1 129 ? -2.203 -6.385 80.763 1.00 39.43 129 PRO D O 1
ATOM 5910 N N . GLY C 1 130 ? -0.355 -6.087 82.077 1.00 41.68 130 GLY D N 1
ATOM 5911 C CA . GLY C 1 130 ? -0.187 -7.489 82.398 1.00 44.94 130 GLY D CA 1
ATOM 5912 C C . GLY C 1 130 ? 0.546 -8.284 81.333 1.00 46.72 130 GLY D C 1
ATOM 5913 O O . GLY C 1 130 ? 0.921 -9.438 81.571 1.00 46.79 130 GLY D O 1
ATOM 5914 N N . GLU C 1 131 ? 0.768 -7.687 80.160 1.00 46.80 131 GLU D N 1
ATOM 5915 C CA . GLU C 1 131 ? 1.431 -8.449 79.108 1.00 45.92 131 GLU D CA 1
ATOM 5916 C C . GLU C 1 131 ? 2.669 -7.843 78.541 1.00 44.75 131 GLU D C 1
ATOM 5917 O O . GLU C 1 131 ? 3.693 -8.518 78.410 1.00 45.28 131 GLU D O 1
ATOM 5923 N N . CYS C 1 132 ? 2.578 -6.565 78.196 1.00 43.05 132 CYS D N 1
ATOM 5924 C CA . CYS C 1 132 ? 3.716 -5.916 77.578 1.00 40.49 132 CYS D CA 1
ATOM 5925 C C . CYS C 1 132 ? 3.749 -4.431 77.809 1.00 37.18 132 CYS D C 1
ATOM 5926 O O . CYS C 1 132 ? 2.745 -3.740 77.673 1.00 36.67 132 CYS D O 1
ATOM 5929 N N . LYS C 1 133 ? 4.929 -3.947 78.132 1.00 34.76 133 LYS D N 1
ATOM 5930 C CA . LYS C 1 133 ? 5.105 -2.531 78.368 1.00 35.06 133 LYS D CA 1
ATOM 5931 C C . LYS C 1 133 ? 6.265 -1.996 77.544 1.00 33.25 133 LYS D C 1
ATOM 5932 O O . LYS C 1 133 ? 7.377 -2.488 77.643 1.00 31.23 133 LYS D O 1
ATOM 5938 N N . ILE C 1 134 ? 5.995 -0.989 76.723 1.00 33.10 134 ILE D N 1
ATOM 5939 C CA . ILE C 1 134 ? 7.048 -0.384 75.906 1.00 32.77 134 ILE D CA 1
ATOM 5940 C C . ILE C 1 134 ? 6.881 1.110 76.062 1.00 32.85 134 ILE D C 1
ATOM 5941 O O . ILE C 1 134 ? 5.879 1.699 75.629 1.00 31.75 134 ILE D O 1
ATOM 5946 N N . GLY C 1 135 ? 7.856 1.733 76.691 1.00 33.78 135 GLY D N 1
ATOM 5947 C CA . GLY C 1 135 ? 7.699 3.149 76.902 1.00 36.68 135 GLY D CA 1
ATOM 5948 C C . GLY C 1 135 ? 8.072 3.617 78.287 1.00 37.83 135 GLY D C 1
ATOM 5949 O O . GLY C 1 135 ? 8.742 2.909 79.062 1.00 38.01 135 GLY D O 1
ATOM 5950 N N . ILE C 1 136 ? 7.593 4.802 78.626 1.00 38.28 136 ILE D N 1
ATOM 5951 C CA . ILE C 1 136 ? 7.980 5.373 79.888 1.00 38.75 136 ILE D CA 1
ATOM 5952 C C . ILE C 1 136 ? 6.868 5.504 80.888 1.00 39.23 136 ILE D C 1
ATOM 5953 O O . ILE C 1 136 ? 7.031 6.192 81.871 1.00 40.80 136 ILE D O 1
ATOM 5958 N N . GLN C 1 137 ? 5.741 4.872 80.666 1.00 39.80 137 GLN D N 1
ATOM 5959 C CA . GLN C 1 137 ? 4.673 5.010 81.622 1.00 42.17 137 GLN D CA 1
ATOM 5960 C C . GLN C 1 137 ? 4.895 4.254 82.928 1.00 43.16 137 GLN D C 1
ATOM 5961 O O . GLN C 1 137 ? 5.705 3.348 83.004 1.00 43.40 137 GLN D O 1
ATOM 5967 N N . PRO C 1 138 ? 4.246 4.689 84.011 1.00 45.17 138 PRO D N 1
ATOM 5968 C CA . PRO C 1 138 ? 4.455 3.924 85.266 1.00 46.46 138 PRO D CA 1
ATOM 5969 C C . PRO C 1 138 ? 3.524 2.683 85.188 1.00 48.05 138 PRO D C 1
ATOM 5970 O O . PRO C 1 138 ? 2.332 2.886 85.086 1.00 49.47 138 PRO D O 1
ATOM 5974 N N . GLY C 1 139 ? 4.036 1.430 85.192 1.00 50.27 139 GLY D N 1
ATOM 5975 C CA . GLY C 1 139 ? 3.182 0.215 85.085 1.00 51.07 139 GLY D CA 1
ATOM 5976 C C . GLY C 1 139 ? 2.272 -0.274 86.242 1.00 52.25 139 GLY D C 1
ATOM 5977 O O . GLY C 1 139 ? 1.375 -1.141 86.075 1.00 50.86 139 GLY D O 1
ATOM 5978 N N . HIS C 1 140 ? 2.502 0.316 87.415 1.00 52.90 140 HIS D N 1
ATOM 5979 C CA . HIS C 1 140 ? 1.769 0.018 88.644 1.00 53.93 140 HIS D CA 1
ATOM 5980 C C . HIS C 1 140 ? 0.501 0.873 88.820 1.00 51.73 140 HIS D C 1
ATOM 5981 O O . HIS C 1 140 ? 0.038 1.079 89.943 1.00 52.43 140 HIS D O 1
ATOM 5988 N N . ILE C 1 141 ? -0.019 1.441 87.742 1.00 48.32 141 ILE D N 1
ATOM 5989 C CA . ILE C 1 141 ? -1.243 2.200 87.872 1.00 45.70 141 ILE D CA 1
ATOM 5990 C C . ILE C 1 141 ? -2.220 1.563 86.931 1.00 44.60 141 ILE D C 1
ATOM 5991 O O . ILE C 1 141 ? -3.397 1.896 86.950 1.00 43.50 141 ILE D O 1
ATOM 5996 N N . HIS C 1 142 ? -1.718 0.650 86.103 1.00 43.53 142 HIS D N 1
ATOM 5997 C CA . HIS C 1 142 ? -2.561 -0.066 85.151 1.00 43.21 142 HIS D CA 1
ATOM 5998 C C . HIS C 1 142 ? -3.108 -1.352 85.742 1.00 44.24 142 HIS D C 1
ATOM 5999 O O . HIS C 1 142 ? -2.569 -1.905 86.701 1.00 44.56 142 HIS D O 1
ATOM 6006 N N . LYS C 1 143 ? -4.163 -1.836 85.101 1.00 44.45 143 LYS D N 1
ATOM 6007 C CA . LYS C 1 143 ? -4.841 -3.045 85.489 1.00 43.52 143 LYS D CA 1
ATOM 6008 C C . LYS C 1 143 ? -5.345 -3.703 84.224 1.00 42.01 143 LYS D C 1
ATOM 6009 O O . LYS C 1 143 ? -6.086 -3.069 83.431 1.00 39.55 143 LYS D O 1
ATOM 6015 N N . PRO C 1 144 ? -4.943 -4.973 84.004 1.00 41.21 144 PRO D N 1
ATOM 6016 C CA . PRO C 1 144 ? -5.405 -5.680 82.793 1.00 41.17 144 PRO D CA 1
ATOM 6017 C C . PRO C 1 144 ? -6.922 -5.539 82.785 1.00 41.17 144 PRO D C 1
ATOM 6018 O O . PRO C 1 144 ? -7.605 -5.836 83.768 1.00 40.40 144 PRO D O 1
ATOM 6022 N N . GLY C 1 145 ? -7.458 -5.061 81.686 1.00 40.42 145 GLY D N 1
ATOM 6023 C CA . GLY C 1 145 ? -8.877 -4.848 81.671 1.00 40.60 145 GLY D CA 1
ATOM 6024 C C . GLY C 1 145 ? -9.474 -4.680 80.300 1.00 42.11 145 GLY D C 1
ATOM 6025 O O . GLY C 1 145 ? -8.950 -5.174 79.320 1.00 43.55 145 GLY D O 1
ATOM 6026 N N . LYS C 1 146 ? -10.553 -3.925 80.231 1.00 42.34 146 LYS D N 1
ATOM 6027 C CA . LYS C 1 146 ? -11.310 -3.782 78.999 1.00 43.28 146 LYS D CA 1
ATOM 6028 C C . LYS C 1 146 ? -11.390 -2.398 78.327 1.00 41.74 146 LYS D C 1
ATOM 6029 O O . LYS C 1 146 ? -12.078 -2.235 77.303 1.00 41.54 146 LYS D O 1
ATOM 6035 N N . VAL C 1 147 ? -10.753 -1.383 78.891 1.00 41.17 147 VAL D N 1
ATOM 6036 C CA . VAL C 1 147 ? -10.843 -0.075 78.243 1.00 39.99 147 VAL D CA 1
ATOM 6037 C C . VAL C 1 147 ? -9.597 0.174 77.409 1.00 39.56 147 VAL D C 1
ATOM 6038 O O . VAL C 1 147 ? -8.455 -0.003 77.860 1.00 38.69 147 VAL D O 1
ATOM 6042 N N . GLY C 1 148 ? -9.824 0.544 76.159 1.00 39.07 148 GLY D N 1
ATOM 6043 C CA . GLY C 1 148 ? -8.693 0.839 75.294 1.00 37.87 148 GLY D CA 1
ATOM 6044 C C . GLY C 1 148 ? -8.478 2.333 75.406 1.00 35.93 148 GLY D C 1
ATOM 6045 O O . GLY C 1 148 ? -9.469 3.091 75.412 1.00 35.15 148 GLY D O 1
ATOM 6046 N N . ILE C 1 149 ? -7.218 2.761 75.525 1.00 34.01 149 ILE D N 1
ATOM 6047 C CA . ILE C 1 149 ? -6.943 4.193 75.614 1.00 32.75 149 ILE D CA 1
ATOM 6048 C C . ILE C 1 149 ? -5.967 4.691 74.534 1.00 31.70 149 ILE D C 1
ATOM 6049 O O . ILE C 1 149 ? -4.880 4.136 74.346 1.00 30.33 149 ILE D O 1
ATOM 6054 N N . VAL C 1 150 ? -6.367 5.756 73.854 1.00 31.43 150 VAL D N 1
ATOM 6055 C CA . VAL C 1 150 ? -5.544 6.400 72.831 1.00 31.07 150 VAL D CA 1
ATOM 6056 C C . VAL C 1 150 ? -5.461 7.834 73.266 1.00 29.52 150 VAL D C 1
ATOM 6057 O O . VAL C 1 150 ? -6.501 8.477 73.493 1.00 27.78 150 VAL D O 1
ATOM 6061 N N . SER C 1 151 ? -4.257 8.386 73.213 1.00 29.47 151 SER D N 1
ATOM 6062 C CA . SER C 1 151 ? -4.077 9.745 73.654 1.00 28.38 151 SER D CA 1
ATOM 6063 C C . SER C 1 151 ? -2.893 10.508 73.013 1.00 26.80 151 SER D C 1
ATOM 6064 O O . SER C 1 151 ? -1.870 9.949 72.712 1.00 25.30 151 SER D O 1
ATOM 6067 N N . ARG C 1 152 ? -3.054 11.818 72.852 1.00 27.38 152 ARG D N 1
ATOM 6068 C CA . ARG C 1 152 ? -1.981 12.666 72.376 1.00 26.71 152 ARG D CA 1
ATOM 6069 C C . ARG C 1 152 ? -1.112 13.126 73.566 1.00 26.87 152 ARG D C 1
ATOM 6070 O O . ARG C 1 152 ? -0.102 13.829 73.410 1.00 24.92 152 ARG D O 1
ATOM 6078 N N . SER C 1 153 ? -1.488 12.689 74.757 1.00 26.58 153 SER D N 1
ATOM 6079 C CA . SER C 1 153 ? -0.767 13.092 75.947 1.00 28.76 153 SER D CA 1
ATOM 6080 C C . SER C 1 153 ? -0.478 11.947 76.913 1.00 29.94 153 SER D C 1
ATOM 6081 O O . SER C 1 153 ? -1.371 11.128 77.232 1.00 31.25 153 SER D O 1
ATOM 6084 N N . GLY C 1 154 ? 0.759 11.895 77.387 1.00 29.34 154 GLY D N 1
ATOM 6085 C CA . GLY C 1 154 ? 1.153 10.870 78.335 1.00 30.37 154 GLY D CA 1
ATOM 6086 C C . GLY C 1 154 ? 0.471 11.063 79.692 1.00 32.10 154 GLY D C 1
ATOM 6087 O O . GLY C 1 154 ? -0.234 10.190 80.168 1.00 31.71 154 GLY D O 1
ATOM 6088 N N . THR C 1 155 ? 0.653 12.236 80.296 1.00 32.40 155 THR D N 1
ATOM 6089 C CA . THR C 1 155 ? 0.062 12.512 81.594 1.00 32.77 155 THR D CA 1
ATOM 6090 C C . THR C 1 155 ? -1.459 12.392 81.607 1.00 33.31 155 THR D C 1
ATOM 6091 O O . THR C 1 155 ? -2.010 11.846 82.558 1.00 33.91 155 THR D O 1
ATOM 6095 N N . LEU C 1 156 ? -2.152 12.917 80.601 1.00 32.62 156 LEU D N 1
ATOM 6096 C CA . LEU C 1 156 ? -3.589 12.775 80.603 1.00 34.03 156 LEU D CA 1
ATOM 6097 C C . LEU C 1 156 ? -3.954 11.305 80.509 1.00 35.86 156 LEU D C 1
ATOM 6098 O O . LEU C 1 156 ? -4.947 10.875 81.094 1.00 36.42 156 LEU D O 1
ATOM 6103 N N . THR C 1 157 ? -3.180 10.537 79.755 1.00 35.83 157 THR D N 1
ATOM 6104 C CA . THR C 1 157 ? -3.467 9.120 79.661 1.00 36.22 157 THR D CA 1
ATOM 6105 C C . THR C 1 157 ? -3.377 8.524 81.065 1.00 35.43 157 THR D C 1
ATOM 6106 O O . THR C 1 157 ? -4.220 7.731 81.438 1.00 34.46 157 THR D O 1
ATOM 6110 N N . TYR C 1 158 ? -2.357 8.901 81.832 1.00 35.42 158 TYR D N 1
ATOM 6111 C CA . TYR C 1 158 ? -2.187 8.319 83.163 1.00 36.68 158 TYR D CA 1
ATOM 6112 C C . TYR C 1 158 ? -3.417 8.618 84.013 1.00 36.30 158 TYR D C 1
ATOM 6113 O O . TYR C 1 158 ? -3.886 7.774 84.760 1.00 36.08 158 TYR D O 1
ATOM 6122 N N . GLU C 1 159 ? -3.951 9.819 83.880 1.00 36.50 159 GLU D N 1
ATOM 6123 C CA . GLU C 1 159 ? -5.129 10.145 84.653 1.00 38.00 159 GLU D CA 1
ATOM 6124 C C . GLU C 1 159 ? -6.206 9.142 84.262 1.00 39.36 159 GLU D C 1
ATOM 6125 O O . GLU C 1 159 ? -6.847 8.546 85.140 1.00 39.99 159 GLU D O 1
ATOM 6131 N N . ALA C 1 160 ? -6.396 8.931 82.958 1.00 38.53 160 ALA D N 1
ATOM 6132 C CA . ALA C 1 160 ? -7.406 7.993 82.516 1.00 40.12 160 ALA D CA 1
ATOM 6133 C C . ALA C 1 160 ? -7.088 6.561 82.939 1.00 40.74 160 ALA D C 1
ATOM 6134 O O . ALA C 1 160 ? -7.973 5.750 83.142 1.00 41.31 160 ALA D O 1
ATOM 6136 N N . VAL C 1 161 ? -5.820 6.249 83.086 1.00 41.06 161 VAL D N 1
ATOM 6137 C CA . VAL C 1 161 ? -5.463 4.929 83.485 1.00 41.32 161 VAL D CA 1
ATOM 6138 C C . VAL C 1 161 ? -5.867 4.825 84.946 1.00 43.14 161 VAL D C 1
ATOM 6139 O O . VAL C 1 161 ? -6.524 3.860 85.362 1.00 42.48 161 VAL D O 1
ATOM 6143 N N . LYS C 1 162 ? -5.494 5.829 85.727 1.00 43.91 162 LYS D N 1
ATOM 6144 C CA . LYS C 1 162 ? -5.816 5.775 87.130 1.00 44.94 162 LYS D CA 1
ATOM 6145 C C . LYS C 1 162 ? -7.317 5.542 87.294 1.00 45.41 162 LYS D C 1
ATOM 6146 O O . LYS C 1 162 ? -7.747 4.640 88.004 1.00 45.44 162 LYS D O 1
ATOM 6152 N N . GLN C 1 163 ? -8.114 6.355 86.625 1.00 45.19 163 GLN D N 1
ATOM 6153 C CA . GLN C 1 163 ? -9.545 6.225 86.719 1.00 45.49 163 GLN D CA 1
ATOM 6154 C C . GLN C 1 163 ? -10.103 4.864 86.282 1.00 47.26 163 GLN D C 1
ATOM 6155 O O . GLN C 1 163 ? -10.913 4.253 86.988 1.00 48.06 163 GLN D O 1
ATOM 6161 N N . THR C 1 164 ? -9.677 4.368 85.130 1.00 47.29 164 THR D N 1
ATOM 6162 C CA . THR C 1 164 ? -10.187 3.087 84.686 1.00 47.16 164 THR D CA 1
ATOM 6163 C C . THR C 1 164 ? -9.698 1.968 85.573 1.00 46.91 164 THR D C 1
ATOM 6164 O O . THR C 1 164 ? -10.316 0.925 85.643 1.00 48.31 164 THR D O 1
ATOM 6168 N N . THR C 1 165 ? -8.579 2.157 86.240 1.00 47.16 165 THR D N 1
ATOM 6169 C CA . THR C 1 165 ? -8.125 1.111 87.136 1.00 47.97 165 THR D CA 1
ATOM 6170 C C . THR C 1 165 ? -8.994 1.223 88.404 1.00 49.20 165 THR D C 1
ATOM 6171 O O . THR C 1 165 ? -9.501 0.212 88.919 1.00 49.95 165 THR D O 1
ATOM 6175 N N . ASP C 1 166 ? -9.194 2.456 88.874 1.00 48.85 166 ASP D N 1
ATOM 6176 C CA . ASP C 1 166 ? -9.980 2.703 90.082 1.00 48.89 166 ASP D CA 1
ATOM 6177 C C . ASP C 1 166 ? -11.434 2.251 89.958 1.00 49.06 166 ASP D C 1
ATOM 6178 O O . ASP C 1 166 ? -12.021 1.782 90.935 1.00 49.96 166 ASP D O 1
ATOM 6183 N N . TYR C 1 167 ? -12.015 2.372 88.768 1.00 48.66 167 TYR D N 1
ATOM 6184 C CA . TYR C 1 167 ? -13.376 1.912 88.573 1.00 46.71 167 TYR D CA 1
ATOM 6185 C C . TYR C 1 167 ? -13.403 0.417 88.287 1.00 47.00 167 TYR D C 1
ATOM 6186 O O . TYR C 1 167 ? -14.475 -0.168 88.099 1.00 46.54 167 TYR D O 1
ATOM 6195 N N . GLY C 1 168 ? -12.223 -0.206 88.267 1.00 48.14 168 GLY D N 1
ATOM 6196 C CA . GLY C 1 168 ? -12.138 -1.647 88.033 1.00 47.64 168 GLY D CA 1
ATOM 6197 C C . GLY C 1 168 ? -12.250 -2.091 86.579 1.00 48.02 168 GLY D C 1
ATOM 6198 O O . GLY C 1 168 ? -12.158 -3.292 86.279 1.00 48.25 168 GLY D O 1
ATOM 6199 N N . PHE C 1 169 ? -12.470 -1.141 85.670 1.00 47.41 169 PHE D N 1
ATOM 6200 C CA . PHE C 1 169 ? -12.561 -1.473 84.257 1.00 46.49 169 PHE D CA 1
ATOM 6201 C C . PHE C 1 169 ? -11.232 -1.984 83.730 1.00 45.17 169 PHE D C 1
ATOM 6202 O O . PHE C 1 169 ? -11.199 -2.919 82.942 1.00 45.51 169 PHE D O 1
ATOM 6210 N N . GLY C 1 170 ? -10.135 -1.375 84.172 1.00 44.10 170 GLY D N 1
ATOM 6211 C CA . GLY C 1 170 ? -8.825 -1.793 83.697 1.00 42.34 170 GLY D CA 1
ATOM 6212 C C . GLY C 1 170 ? -8.602 -1.379 82.241 1.00 40.34 170 GLY D C 1
ATOM 6213 O O . GLY C 1 170 ? -9.489 -0.788 81.575 1.00 38.32 170 GLY D O 1
ATOM 6214 N N . GLN C 1 171 ? -7.433 -1.706 81.710 1.00 39.25 171 GLN D N 1
ATOM 6215 C CA . GLN C 1 171 ? -7.170 -1.302 80.325 1.00 38.47 171 GLN D CA 1
ATOM 6216 C C . GLN C 1 171 ? -6.799 -2.466 79.411 1.00 37.89 171 GLN D C 1
ATOM 6217 O O . GLN C 1 171 ? -6.098 -3.397 79.814 1.00 37.23 171 GLN D O 1
ATOM 6223 N N . SER C 1 172 ? -7.257 -2.415 78.174 1.00 37.20 172 SER D N 1
ATOM 6224 C CA . SER C 1 172 ? -6.887 -3.487 77.255 1.00 38.28 172 SER D CA 1
ATOM 6225 C C . SER C 1 172 ? -5.481 -3.100 76.846 1.00 37.10 172 SER D C 1
ATOM 6226 O O . SER C 1 172 ? -4.498 -3.756 77.207 1.00 38.28 172 SER D O 1
ATOM 6229 N N . THR C 1 173 ? -5.387 -1.985 76.139 1.00 36.08 173 THR D N 1
ATOM 6230 C CA . THR C 1 173 ? -4.089 -1.459 75.734 1.00 36.88 173 THR D CA 1
ATOM 6231 C C . THR C 1 173 ? -4.147 0.061 75.774 1.00 36.10 173 THR D C 1
ATOM 6232 O O . THR C 1 173 ? -5.170 0.663 75.438 1.00 37.02 173 THR D O 1
ATOM 6236 N N . CYS C 1 174 ? -3.068 0.692 76.220 1.00 36.51 174 CYS D N 1
ATOM 6237 C CA . CYS C 1 174 ? -3.025 2.174 76.208 1.00 35.84 174 CYS D CA 1
ATOM 6238 C C . CYS C 1 174 ? -2.018 2.534 75.156 1.00 33.15 174 CYS D C 1
ATOM 6239 O O . CYS C 1 174 ? -0.888 2.017 75.151 1.00 32.66 174 CYS D O 1
ATOM 6242 N N . VAL C 1 175 ? -2.432 3.412 74.262 1.00 31.62 175 VAL D N 1
ATOM 6243 C CA . VAL C 1 175 ? -1.560 3.836 73.174 1.00 31.08 175 VAL D CA 1
ATOM 6244 C C . VAL C 1 175 ? -1.409 5.327 73.188 1.00 31.15 175 VAL D C 1
ATOM 6245 O O . VAL C 1 175 ? -2.401 6.053 73.055 1.00 30.45 175 VAL D O 1
ATOM 6249 N N . GLY C 1 176 ? -0.179 5.794 73.356 1.00 31.02 176 GLY D N 1
ATOM 6250 C CA . GLY C 1 176 ? 0.020 7.227 73.306 1.00 30.74 176 GLY D CA 1
ATOM 6251 C C . GLY C 1 176 ? 0.396 7.528 71.866 1.00 29.58 176 GLY D C 1
ATOM 6252 O O . GLY C 1 176 ? 1.454 7.099 71.403 1.00 26.17 176 GLY D O 1
ATOM 6253 N N . ILE C 1 177 ? -0.455 8.250 71.148 1.00 31.67 177 ILE D N 1
ATOM 6254 C CA . ILE C 1 177 ? -0.098 8.560 69.779 1.00 33.05 177 ILE D CA 1
ATOM 6255 C C . ILE C 1 177 ? 0.953 9.669 69.740 1.00 32.79 177 ILE D C 1
ATOM 6256 O O . ILE C 1 177 ? 1.507 9.986 68.686 1.00 32.73 177 ILE D O 1
ATOM 6261 N N . GLY C 1 178 ? 1.240 10.251 70.905 1.00 31.89 178 GLY D N 1
ATOM 6262 C CA . GLY C 1 178 ? 2.260 11.279 70.987 1.00 29.86 178 GLY D CA 1
ATOM 6263 C C . GLY C 1 178 ? 1.755 12.676 70.735 1.00 30.74 178 GLY D C 1
ATOM 6264 O O . GLY C 1 178 ? 0.635 12.884 70.186 1.00 29.61 178 GLY D O 1
ATOM 6265 N N . GLY C 1 179 ? 2.600 13.647 71.098 1.00 30.68 179 GLY D N 1
ATOM 6266 C CA . GLY C 1 179 ? 2.222 15.038 70.950 1.00 29.24 179 GLY D CA 1
ATOM 6267 C C . GLY C 1 179 ? 2.740 15.781 69.752 1.00 29.18 179 GLY D C 1
ATOM 6268 O O . GLY C 1 179 ? 2.640 17.019 69.721 1.00 30.08 179 GLY D O 1
ATOM 6269 N N . ASP C 1 180 ? 3.280 15.080 68.750 1.00 28.48 180 ASP D N 1
ATOM 6270 C CA . ASP C 1 180 ? 3.785 15.806 67.578 1.00 26.39 180 ASP D CA 1
ATOM 6271 C C . ASP C 1 180 ? 2.728 16.100 66.553 1.00 24.12 180 ASP D C 1
ATOM 6272 O O . ASP C 1 180 ? 1.684 15.503 66.554 1.00 21.56 180 ASP D O 1
ATOM 6277 N N . PRO C 1 181 ? 2.992 17.051 65.659 1.00 23.36 181 PRO D N 1
ATOM 6278 C CA . PRO C 1 181 ? 1.991 17.383 64.655 1.00 21.86 181 PRO D CA 1
ATOM 6279 C C . PRO C 1 181 ? 1.762 16.306 63.652 1.00 22.64 181 PRO D C 1
ATOM 6280 O O . PRO C 1 181 ? 0.684 16.228 63.076 1.00 22.93 181 PRO D O 1
ATOM 6284 N N . ILE C 1 182 ? 2.770 15.491 63.408 1.00 22.70 182 ILE D N 1
ATOM 6285 C CA . ILE C 1 182 ? 2.587 14.441 62.443 1.00 23.94 182 ILE D CA 1
ATOM 6286 C C . ILE C 1 182 ? 3.054 13.179 63.070 1.00 23.62 182 ILE D C 1
ATOM 6287 O O . ILE C 1 182 ? 4.231 12.858 63.016 1.00 25.39 182 ILE D O 1
ATOM 6292 N N . PRO C 1 183 ? 2.154 12.465 63.725 1.00 24.18 183 PRO D N 1
ATOM 6293 C CA . PRO C 1 183 ? 2.490 11.209 64.375 1.00 25.22 183 PRO D CA 1
ATOM 6294 C C . PRO C 1 183 ? 2.543 10.068 63.369 1.00 25.81 183 PRO D C 1
ATOM 6295 O O . PRO C 1 183 ? 2.072 10.199 62.247 1.00 25.25 183 PRO D O 1
ATOM 6299 N N . GLY C 1 184 ? 3.129 8.958 63.770 1.00 26.18 184 GLY D N 1
ATOM 6300 C CA . GLY C 1 184 ? 3.186 7.834 62.866 1.00 28.73 184 GLY D CA 1
ATOM 6301 C C . GLY C 1 184 ? 1.793 7.215 62.781 1.00 32.06 184 GLY D C 1
ATOM 6302 O O . GLY C 1 184 ? 1.397 6.659 61.730 1.00 32.15 184 GLY D O 1
ATOM 6303 N N . SER C 1 185 ? 1.039 7.279 63.885 1.00 31.70 185 SER D N 1
ATOM 6304 C CA . SER C 1 185 ? -0.313 6.726 63.891 1.00 32.19 185 SER D CA 1
ATOM 6305 C C . SER C 1 185 ? -1.279 7.709 64.469 1.00 32.84 185 SER D C 1
ATOM 6306 O O . SER C 1 185 ? -0.982 8.373 65.479 1.00 32.04 185 SER D O 1
ATOM 6309 N N . ASN C 1 186 ? -2.451 7.819 63.870 1.00 33.14 186 ASN D N 1
ATOM 6310 C CA . ASN C 1 186 ? -3.376 8.724 64.462 1.00 34.88 186 ASN D CA 1
ATOM 6311 C C . ASN C 1 186 ? -4.563 8.073 65.152 1.00 34.65 186 ASN D C 1
ATOM 6312 O O . ASN C 1 186 ? -4.615 6.851 65.290 1.00 34.36 186 ASN D O 1
ATOM 6317 N N . PHE C 1 187 ? -5.488 8.887 65.637 1.00 34.28 187 PHE D N 1
ATOM 6318 C CA . PHE C 1 187 ? -6.645 8.347 66.357 1.00 35.39 187 PHE D CA 1
ATOM 6319 C C . PHE C 1 187 ? -7.392 7.301 65.519 1.00 34.84 187 PHE D C 1
ATOM 6320 O O . PHE C 1 187 ? -7.612 6.184 65.960 1.00 33.09 187 PHE D O 1
ATOM 6328 N N . ILE C 1 188 ? -7.759 7.679 64.300 1.00 34.89 188 ILE D N 1
ATOM 6329 C CA . ILE C 1 188 ? -8.479 6.770 63.438 1.00 34.72 188 ILE D CA 1
ATOM 6330 C C . ILE C 1 188 ? -7.784 5.423 63.370 1.00 34.88 188 ILE D C 1
ATOM 6331 O O . ILE C 1 188 ? -8.436 4.404 63.496 1.00 37.39 188 ILE D O 1
ATOM 6336 N N . ASP C 1 189 ? -6.459 5.405 63.224 1.00 34.36 189 ASP D N 1
ATOM 6337 C CA . ASP C 1 189 ? -5.715 4.148 63.144 1.00 33.36 189 ASP D CA 1
ATOM 6338 C C . ASP C 1 189 ? -5.886 3.335 64.390 1.00 33.73 189 ASP D C 1
ATOM 6339 O O . ASP C 1 189 ? -6.120 2.140 64.332 1.00 34.07 189 ASP D O 1
ATOM 6344 N N . ILE C 1 190 ? -5.711 3.971 65.536 1.00 32.08 190 ILE D N 1
ATOM 6345 C CA . ILE C 1 190 ? -5.818 3.233 66.756 1.00 33.33 190 ILE D CA 1
ATOM 6346 C C . ILE C 1 190 ? -7.275 2.849 67.062 1.00 34.85 190 ILE D C 1
ATOM 6347 O O . ILE C 1 190 ? -7.556 1.753 67.559 1.00 34.28 190 ILE D O 1
ATOM 6352 N N . LEU C 1 191 ? -8.204 3.750 66.744 1.00 36.25 191 LEU D N 1
ATOM 6353 C CA . LEU C 1 191 ? -9.591 3.463 66.981 1.00 38.23 191 LEU D CA 1
ATOM 6354 C C . LEU C 1 191 ? -9.987 2.175 66.256 1.00 40.92 191 LEU D C 1
ATOM 6355 O O . LEU C 1 191 ? -10.628 1.299 66.855 1.00 41.74 191 LEU D O 1
ATOM 6360 N N . GLU C 1 192 ? -9.597 2.041 64.990 1.00 42.11 192 GLU D N 1
ATOM 6361 C CA . GLU C 1 192 ? -9.963 0.857 64.228 1.00 43.73 192 GLU D CA 1
ATOM 6362 C C . GLU C 1 192 ? -9.444 -0.387 64.908 1.00 43.42 192 GLU D C 1
ATOM 6363 O O . GLU C 1 192 ? -10.112 -1.420 64.921 1.00 44.13 192 GLU D O 1
ATOM 6369 N N . MET C 1 193 ? -8.266 -0.299 65.493 1.00 42.23 193 MET D N 1
ATOM 6370 C CA . MET C 1 193 ? -7.721 -1.463 66.144 1.00 42.61 193 MET D CA 1
ATOM 6371 C C . MET C 1 193 ? -8.526 -1.822 67.378 1.00 43.97 193 MET D C 1
ATOM 6372 O O . MET C 1 193 ? -8.691 -2.996 67.676 1.00 44.40 193 MET D O 1
ATOM 6377 N N . PHE C 1 194 ? -8.990 -0.820 68.121 1.00 43.29 194 PHE D N 1
ATOM 6378 C CA . PHE C 1 194 ? -9.780 -1.100 69.323 1.00 44.07 194 PHE D CA 1
ATOM 6379 C C . PHE C 1 194 ? -11.143 -1.707 68.971 1.00 45.96 194 PHE D C 1
ATOM 6380 O O . PHE C 1 194 ? -11.594 -2.641 69.641 1.00 45.55 194 PHE D O 1
ATOM 6388 N N . GLU C 1 195 ? -11.775 -1.173 67.925 1.00 48.56 195 GLU D N 1
ATOM 6389 C CA . GLU C 1 195 ? -13.071 -1.645 67.467 1.00 51.65 195 GLU D CA 1
ATOM 6390 C C . GLU C 1 195 ? -12.974 -3.112 67.116 1.00 53.01 195 GLU D C 1
ATOM 6391 O O . GLU C 1 195 ? -13.894 -3.881 67.394 1.00 53.70 195 GLU D O 1
ATOM 6397 N N . LYS C 1 196 ? -11.854 -3.504 66.530 1.00 54.41 196 LYS D N 1
ATOM 6398 C CA . LYS C 1 196 ? -11.664 -4.894 66.139 1.00 56.72 196 LYS D CA 1
ATOM 6399 C C . LYS C 1 196 ? -11.100 -5.771 67.264 1.00 56.85 196 LYS D C 1
ATOM 6400 O O . LYS C 1 196 ? -10.921 -6.983 67.075 1.00 56.74 196 LYS D O 1
ATOM 6406 N N . ASP C 1 197 ? -10.803 -5.182 68.420 1.00 56.39 197 ASP D N 1
ATOM 6407 C CA . ASP C 1 197 ? -10.247 -5.989 69.510 1.00 57.76 197 ASP D CA 1
ATOM 6408 C C . ASP C 1 197 ? -11.296 -6.444 70.510 1.00 57.94 197 ASP D C 1
ATOM 6409 O O . ASP C 1 197 ? -11.843 -5.639 71.275 1.00 57.67 197 ASP D O 1
ATOM 6414 N N . PRO C 1 198 ? -11.601 -7.750 70.501 1.00 58.12 198 PRO D N 1
ATOM 6415 C CA . PRO C 1 198 ? -12.590 -8.315 71.415 1.00 57.88 198 PRO D CA 1
ATOM 6416 C C . PRO C 1 198 ? -12.332 -7.954 72.873 1.00 56.63 198 PRO D C 1
ATOM 6417 O O . PRO C 1 198 ? -13.288 -7.702 73.608 1.00 56.50 198 PRO D O 1
ATOM 6421 N N . GLN C 1 199 ? -11.064 -7.918 73.298 1.00 55.21 199 GLN D N 1
ATOM 6422 C CA . GLN C 1 199 ? -10.773 -7.555 74.690 1.00 53.36 199 GLN D CA 1
ATOM 6423 C C . GLN C 1 199 ? -11.147 -6.110 75.040 1.00 52.03 199 GLN D C 1
ATOM 6424 O O . GLN C 1 199 ? -11.298 -5.770 76.215 1.00 53.03 199 GLN D O 1
ATOM 6430 N N . THR C 1 200 ? -11.320 -5.259 74.042 1.00 48.58 200 THR D N 1
ATOM 6431 C CA . THR C 1 200 ? -11.627 -3.878 74.328 1.00 46.70 200 THR D CA 1
ATOM 6432 C C . THR C 1 200 ? -13.116 -3.613 74.250 1.00 46.78 200 THR D C 1
ATOM 6433 O O . THR C 1 200 ? -13.702 -3.669 73.169 1.00 46.52 200 THR D O 1
ATOM 6437 N N . GLU C 1 201 ? -13.730 -3.272 75.380 1.00 45.89 201 GLU D N 1
ATOM 6438 C CA . GLU C 1 201 ? -15.171 -3.047 75.373 1.00 45.32 201 GLU D CA 1
ATOM 6439 C C . GLU C 1 201 ? -15.550 -1.589 75.299 1.00 44.60 201 GLU D C 1
ATOM 6440 O O . GLU C 1 201 ? -16.661 -1.232 74.868 1.00 44.82 201 GLU D O 1
ATOM 6446 N N . ALA C 1 202 ? -14.633 -0.730 75.720 1.00 42.51 202 ALA D N 1
ATOM 6447 C CA . ALA C 1 202 ? -14.887 0.698 75.607 1.00 41.18 202 ALA D CA 1
ATOM 6448 C C . ALA C 1 202 ? -13.579 1.405 75.278 1.00 39.80 202 ALA D C 1
ATOM 6449 O O . ALA C 1 202 ? -12.472 0.918 75.571 1.00 38.37 202 ALA D O 1
ATOM 6451 N N . ILE C 1 203 ? -13.712 2.579 74.689 1.00 39.50 203 ILE D N 1
ATOM 6452 C CA . ILE C 1 203 ? -12.525 3.330 74.338 1.00 39.27 203 ILE D CA 1
ATOM 6453 C C . ILE C 1 203 ? -12.475 4.725 74.938 1.00 37.18 203 ILE D C 1
ATOM 6454 O O . ILE C 1 203 ? -13.472 5.454 74.901 1.00 37.00 203 ILE D O 1
ATOM 6459 N N . VAL C 1 204 ? -11.323 5.089 75.506 1.00 36.06 204 VAL D N 1
ATOM 6460 C CA . VAL C 1 204 ? -11.159 6.462 75.980 1.00 34.88 204 VAL D CA 1
ATOM 6461 C C . VAL C 1 204 ? -10.217 7.111 74.959 1.00 35.09 204 VAL D C 1
ATOM 6462 O O . VAL C 1 204 ? -9.115 6.629 74.703 1.00 35.19 204 VAL D O 1
ATOM 6466 N N . MET C 1 205 ? -10.685 8.176 74.345 1.00 34.17 205 MET D N 1
ATOM 6467 C CA . MET C 1 205 ? -9.902 8.875 73.374 1.00 34.03 205 MET D CA 1
ATOM 6468 C C . MET C 1 205 ? -9.588 10.231 73.977 1.00 32.55 205 MET D C 1
ATOM 6469 O O . MET C 1 205 ? -10.498 11.017 74.251 1.00 32.47 205 MET D O 1
ATOM 6474 N N . ILE C 1 206 ? -8.307 10.503 74.189 1.00 30.71 206 ILE D N 1
ATOM 6475 C CA . ILE C 1 206 ? -7.899 11.785 74.746 1.00 28.13 206 ILE D CA 1
ATOM 6476 C C . ILE C 1 206 ? -7.101 12.580 73.709 1.00 26.13 206 ILE D C 1
ATOM 6477 O O . ILE C 1 206 ? -6.069 12.114 73.229 1.00 23.37 206 ILE D O 1
ATOM 6482 N N . GLY C 1 207 ? -7.582 13.782 73.407 1.00 24.26 207 GLY D N 1
ATOM 6483 C CA . GLY C 1 207 ? -6.921 14.649 72.469 1.00 25.66 207 GLY D CA 1
ATOM 6484 C C . GLY C 1 207 ? -6.631 16.012 73.065 1.00 27.30 207 GLY D C 1
ATOM 6485 O O . GLY C 1 207 ? -6.743 16.218 74.276 1.00 27.74 207 GLY D O 1
ATOM 6486 N N . GLU C 1 208 ? -6.251 16.964 72.223 1.00 27.27 208 GLU D N 1
ATOM 6487 C CA . GLU C 1 208 ? -5.940 18.271 72.735 1.00 28.00 208 GLU D CA 1
ATOM 6488 C C . GLU C 1 208 ? -6.023 19.217 71.572 1.00 28.01 208 GLU D C 1
ATOM 6489 O O . GLU C 1 208 ? -6.449 18.826 70.503 1.00 29.18 208 GLU D O 1
ATOM 6495 N N . ILE C 1 209 ? -5.639 20.463 71.767 1.00 28.06 209 ILE D N 1
ATOM 6496 C CA . ILE C 1 209 ? -5.728 21.414 70.690 1.00 27.23 209 ILE D CA 1
ATOM 6497 C C . ILE C 1 209 ? -4.808 21.079 69.527 1.00 27.92 209 ILE D C 1
ATOM 6498 O O . ILE C 1 209 ? -3.906 20.234 69.653 1.00 26.51 209 ILE D O 1
ATOM 6503 N N . GLY C 1 210 ? -5.096 21.717 68.388 1.00 26.33 210 GLY D N 1
ATOM 6504 C CA . GLY C 1 210 ? -4.284 21.552 67.209 1.00 27.12 210 GLY D CA 1
ATOM 6505 C C . GLY C 1 210 ? -4.585 20.436 66.247 1.00 28.33 210 GLY D C 1
ATOM 6506 O O . GLY C 1 210 ? -4.892 19.276 66.627 1.00 26.03 210 GLY D O 1
ATOM 6507 N N . GLY C 1 211 ? -4.447 20.790 64.967 1.00 30.20 211 GLY D N 1
ATOM 6508 C CA . GLY C 1 211 ? -4.690 19.832 63.900 1.00 32.76 211 GLY D CA 1
ATOM 6509 C C . GLY C 1 211 ? -6.163 19.479 63.859 1.00 34.47 211 GLY D C 1
ATOM 6510 O O . GLY C 1 211 ? -7.006 20.180 64.452 1.00 36.55 211 GLY D O 1
ATOM 6511 N N . SER C 1 212 ? -6.487 18.364 63.213 1.00 35.22 212 SER D N 1
ATOM 6512 C CA . SER C 1 212 ? -7.874 17.946 63.100 1.00 34.33 212 SER D CA 1
ATOM 6513 C C . SER C 1 212 ? -7.985 16.448 63.224 1.00 33.11 212 SER D C 1
ATOM 6514 O O . SER C 1 212 ? -8.912 15.851 62.720 1.00 31.85 212 SER D O 1
ATOM 6517 N N . ALA C 1 213 ? -7.042 15.815 63.887 1.00 32.27 213 ALA D N 1
ATOM 6518 C CA . ALA C 1 213 ? -7.132 14.370 63.977 1.00 33.34 213 ALA D CA 1
ATOM 6519 C C . ALA C 1 213 ? -8.353 13.933 64.784 1.00 34.97 213 ALA D C 1
ATOM 6520 O O . ALA C 1 213 ? -8.965 12.881 64.517 1.00 34.82 213 ALA D O 1
ATOM 6522 N N . GLU C 1 214 ? -8.716 14.747 65.765 1.00 35.03 214 GLU D N 1
ATOM 6523 C CA . GLU C 1 214 ? -9.837 14.417 66.596 1.00 35.14 214 GLU D CA 1
ATOM 6524 C C . GLU C 1 214 ? -11.108 14.567 65.803 1.00 35.94 214 GLU D C 1
ATOM 6525 O O . GLU C 1 214 ? -11.962 13.691 65.871 1.00 35.62 214 GLU D O 1
ATOM 6531 N N . GLU C 1 215 ? -11.238 15.672 65.071 1.00 36.88 215 GLU D N 1
ATOM 6532 C CA . GLU C 1 215 ? -12.436 15.905 64.271 1.00 37.66 215 GLU D CA 1
ATOM 6533 C C . GLU C 1 215 ? -12.663 14.791 63.228 1.00 39.42 215 GLU D C 1
ATOM 6534 O O . GLU C 1 215 ? -13.809 14.402 62.936 1.00 40.08 215 GLU D O 1
ATOM 6540 N N . GLU C 1 216 ? -11.568 14.282 62.679 1.00 39.02 216 GLU D N 1
ATOM 6541 C CA . GLU C 1 216 ? -11.632 13.243 61.688 1.00 39.46 216 GLU D CA 1
ATOM 6542 C C . GLU C 1 216 ? -11.905 11.936 62.371 1.00 38.84 216 GLU D C 1
ATOM 6543 O O . GLU C 1 216 ? -12.500 11.026 61.802 1.00 40.83 216 GLU D O 1
ATOM 6549 N N . ALA C 1 217 ? -11.446 11.816 63.593 1.00 36.86 217 ALA D N 1
ATOM 6550 C CA . ALA C 1 217 ? -11.673 10.590 64.325 1.00 35.78 217 ALA D CA 1
ATOM 6551 C C . ALA C 1 217 ? -13.159 10.533 64.673 1.00 35.72 217 ALA D C 1
ATOM 6552 O O . ALA C 1 217 ? -13.769 9.455 64.735 1.00 33.58 217 ALA D O 1
ATOM 6554 N N . ALA C 1 218 ? -13.713 11.717 64.934 1.00 35.30 218 ALA D N 1
ATOM 6555 C CA . ALA C 1 218 ? -15.107 11.848 65.281 1.00 37.31 218 ALA D CA 1
ATOM 6556 C C . ALA C 1 218 ? -15.905 11.263 64.117 1.00 38.86 218 ALA D C 1
ATOM 6557 O O . ALA C 1 218 ? -16.672 10.315 64.307 1.00 39.95 218 ALA D O 1
ATOM 6559 N N . ALA C 1 219 ? -15.711 11.818 62.920 1.00 38.71 219 ALA D N 1
ATOM 6560 C CA . ALA C 1 219 ? -16.437 11.324 61.761 1.00 38.88 219 ALA D CA 1
ATOM 6561 C C . ALA C 1 219 ? -16.199 9.824 61.598 1.00 38.81 219 ALA D C 1
ATOM 6562 O O . ALA C 1 219 ? -17.127 9.068 61.249 1.00 39.36 219 ALA D O 1
ATOM 6564 N N . TYR C 1 220 ? -14.987 9.375 61.888 1.00 37.92 220 TYR D N 1
ATOM 6565 C CA . TYR C 1 220 ? -14.700 7.965 61.729 1.00 38.61 220 TYR D CA 1
ATOM 6566 C C . TYR C 1 220 ? -15.508 7.134 62.698 1.00 39.40 220 TYR D C 1
ATOM 6567 O O . TYR C 1 220 ? -16.130 6.163 62.302 1.00 39.77 220 TYR D O 1
ATOM 6576 N N . ILE C 1 221 ? -15.457 7.505 63.971 1.00 39.06 221 ILE D N 1
ATOM 6577 C CA . ILE C 1 221 ? -16.170 6.803 65.017 1.00 40.22 221 ILE D CA 1
ATOM 6578 C C . ILE C 1 221 ? -17.674 6.652 64.690 1.00 42.33 221 ILE D C 1
ATOM 6579 O O . ILE C 1 221 ? -18.227 5.562 64.794 1.00 41.02 221 ILE D O 1
ATOM 6584 N N . LYS C 1 222 ? -18.304 7.758 64.296 1.00 45.48 222 LYS D N 1
ATOM 6585 C CA . LYS C 1 222 ? -19.727 7.790 63.970 1.00 49.53 222 LYS D CA 1
ATOM 6586 C C . LYS C 1 222 ? -20.097 6.724 62.963 1.00 51.93 222 LYS D C 1
ATOM 6587 O O . LYS C 1 222 ? -21.113 6.050 63.118 1.00 53.52 222 LYS D O 1
ATOM 6593 N N . GLU C 1 223 ? -19.266 6.550 61.948 1.00 53.73 223 GLU D N 1
ATOM 6594 C CA . GLU C 1 223 ? -19.563 5.580 60.931 1.00 54.88 223 GLU D CA 1
ATOM 6595 C C . GLU C 1 223 ? -18.941 4.215 61.123 1.00 54.58 223 GLU D C 1
ATOM 6596 O O . GLU C 1 223 ? -19.499 3.236 60.648 1.00 55.18 223 GLU D O 1
ATOM 6602 N N . HIS C 1 224 ? -17.816 4.112 61.818 1.00 54.31 224 HIS D N 1
ATOM 6603 C CA . HIS C 1 224 ? -17.179 2.796 61.950 1.00 54.47 224 HIS D CA 1
ATOM 6604 C C . HIS C 1 224 ? -16.913 2.236 63.327 1.00 53.64 224 HIS D C 1
ATOM 6605 O O . HIS C 1 224 ? -16.477 1.093 63.445 1.00 53.61 224 HIS D O 1
ATOM 6612 N N . VAL C 1 225 ? -17.151 3.017 64.372 1.00 53.28 225 VAL D N 1
ATOM 6613 C CA . VAL C 1 225 ? -16.921 2.510 65.722 1.00 52.61 225 VAL D CA 1
ATOM 6614 C C . VAL C 1 225 ? -18.251 2.239 66.441 1.00 52.06 225 VAL D C 1
ATOM 6615 O O . VAL C 1 225 ? -19.095 3.132 66.607 1.00 51.30 225 VAL D O 1
ATOM 6619 N N . THR C 1 226 ? -18.428 0.994 66.863 1.00 50.79 226 THR D N 1
ATOM 6620 C CA . THR C 1 226 ? -19.656 0.609 67.532 1.00 50.26 226 THR D CA 1
ATOM 6621 C C . THR C 1 226 ? -19.496 0.605 69.042 1.00 50.09 226 THR D C 1
ATOM 6622 O O . THR C 1 226 ? -20.466 0.847 69.771 1.00 51.42 226 THR D O 1
ATOM 6626 N N . LYS C 1 227 ? -18.272 0.340 69.509 1.00 48.71 227 LYS D N 1
ATOM 6627 C CA . LYS C 1 227 ? -17.992 0.321 70.927 1.00 45.71 227 LYS D CA 1
ATOM 6628 C C . LYS C 1 227 ? -18.186 1.701 71.510 1.00 45.10 227 LYS D C 1
ATOM 6629 O O . LYS C 1 227 ? -18.095 2.731 70.811 1.00 45.09 227 LYS D O 1
ATOM 6635 N N . PRO C 1 228 ? -18.526 1.752 72.796 1.00 43.99 228 PRO D N 1
ATOM 6636 C CA . PRO C 1 228 ? -18.712 3.079 73.379 1.00 42.89 228 PRO D CA 1
ATOM 6637 C C . PRO C 1 228 ? -17.353 3.787 73.483 1.00 41.21 228 PRO D C 1
ATOM 6638 O O . PRO C 1 228 ? -16.296 3.168 73.785 1.00 39.66 228 PRO D O 1
ATOM 6642 N N . VAL C 1 229 ? -17.388 5.082 73.223 1.00 38.84 229 VAL D N 1
ATOM 6643 C CA . VAL C 1 229 ? -16.178 5.890 73.281 1.00 37.54 229 VAL D CA 1
ATOM 6644 C C . VAL C 1 229 ? -16.353 7.060 74.233 1.00 36.35 229 VAL D C 1
ATOM 6645 O O . VAL C 1 229 ? -17.336 7.785 74.158 1.00 34.74 229 VAL D O 1
ATOM 6649 N N . VAL C 1 230 ? -15.397 7.256 75.127 1.00 36.65 230 VAL D N 1
ATOM 6650 C CA . VAL C 1 230 ? -15.491 8.411 76.004 1.00 36.85 230 VAL D CA 1
ATOM 6651 C C . VAL C 1 230 ? -14.358 9.345 75.570 1.00 37.31 230 VAL D C 1
ATOM 6652 O O . VAL C 1 230 ? -13.194 8.949 75.548 1.00 36.65 230 VAL D O 1
ATOM 6656 N N . GLY C 1 231 ? -14.691 10.574 75.214 1.00 36.56 231 GLY D N 1
ATOM 6657 C CA . GLY C 1 231 ? -13.649 11.484 74.816 1.00 38.03 231 GLY D CA 1
ATOM 6658 C C . GLY C 1 231 ? -13.371 12.659 75.739 1.00 38.30 231 GLY D C 1
ATOM 6659 O O . GLY C 1 231 ? -14.254 13.171 76.421 1.00 39.12 231 GLY D O 1
ATOM 6660 N N . TYR C 1 232 ? -12.115 13.081 75.764 1.00 38.34 232 TYR D N 1
ATOM 6661 C CA . TYR C 1 232 ? -11.699 14.240 76.546 1.00 36.28 232 TYR D CA 1
ATOM 6662 C C . TYR C 1 232 ? -10.683 15.004 75.700 1.00 34.29 232 TYR D C 1
ATOM 6663 O O . TYR C 1 232 ? -9.768 14.433 75.154 1.00 33.60 232 TYR D O 1
ATOM 6672 N N . ILE C 1 233 ? -10.863 16.299 75.617 1.00 34.32 233 ILE D N 1
ATOM 6673 C CA . ILE C 1 233 ? -9.971 17.163 74.865 1.00 33.53 233 ILE D CA 1
ATOM 6674 C C . ILE C 1 233 ? -9.423 18.236 75.808 1.00 33.11 233 ILE D C 1
ATOM 6675 O O . ILE C 1 233 ? -10.186 18.963 76.431 1.00 33.00 233 ILE D O 1
ATOM 6680 N N . ALA C 1 234 ? -8.106 18.356 75.893 1.00 31.87 234 ALA D N 1
ATOM 6681 C CA . ALA C 1 234 ? -7.504 19.352 76.765 1.00 29.80 234 ALA D CA 1
ATOM 6682 C C . ALA C 1 234 ? -7.192 20.589 75.945 1.00 30.79 234 ALA D C 1
ATOM 6683 O O . ALA C 1 234 ? -6.984 20.502 74.734 1.00 31.11 234 ALA D O 1
ATOM 6685 N N . GLY C 1 235 ? -7.159 21.745 76.601 1.00 30.56 235 GLY D N 1
ATOM 6686 C CA . GLY C 1 235 ? -6.826 22.971 75.909 1.00 29.30 235 GLY D CA 1
ATOM 6687 C C . GLY C 1 235 ? -7.943 23.945 75.654 1.00 30.83 235 GLY D C 1
ATOM 6688 O O . GLY C 1 235 ? -7.800 24.883 74.864 1.00 29.61 235 GLY D O 1
ATOM 6689 N N . VAL C 1 236 ? -9.084 23.739 76.311 1.00 32.10 236 VAL D N 1
ATOM 6690 C CA . VAL C 1 236 ? -10.191 24.669 76.137 1.00 31.95 236 VAL D CA 1
ATOM 6691 C C . VAL C 1 236 ? -9.710 26.096 76.457 1.00 33.09 236 VAL D C 1
ATOM 6692 O O . VAL C 1 236 ? -10.097 27.076 75.792 1.00 33.27 236 VAL D O 1
ATOM 6696 N N . THR C 1 237 ? -8.844 26.218 77.454 1.00 33.84 237 THR D N 1
ATOM 6697 C CA . THR C 1 237 ? -8.360 27.536 77.831 1.00 34.94 237 THR D CA 1
ATOM 6698 C C . THR C 1 237 ? -7.079 27.982 77.148 1.00 34.53 237 THR D C 1
ATOM 6699 O O . THR C 1 237 ? -6.539 29.032 77.484 1.00 34.37 237 THR D O 1
ATOM 6703 N N . ALA C 1 238 ? -6.588 27.198 76.196 1.00 34.49 238 ALA D N 1
ATOM 6704 C CA . ALA C 1 238 ? -5.347 27.546 75.526 1.00 34.33 238 ALA D CA 1
ATOM 6705 C C . ALA C 1 238 ? -5.437 28.739 74.574 1.00 34.40 238 ALA D C 1
ATOM 6706 O O . ALA C 1 238 ? -6.382 28.878 73.799 1.00 35.48 238 ALA D O 1
ATOM 6708 N N . PRO C 1 239 ? -4.465 29.642 74.618 1.00 33.99 239 PRO D N 1
ATOM 6709 C CA . PRO C 1 239 ? -4.600 30.740 73.650 1.00 34.40 239 PRO D CA 1
ATOM 6710 C C . PRO C 1 239 ? -4.382 30.128 72.244 1.00 35.69 239 PRO D C 1
ATOM 6711 O O . PRO C 1 239 ? -3.943 28.977 72.121 1.00 33.24 239 PRO D O 1
ATOM 6715 N N . LYS C 1 240 ? -4.694 30.877 71.185 1.00 37.9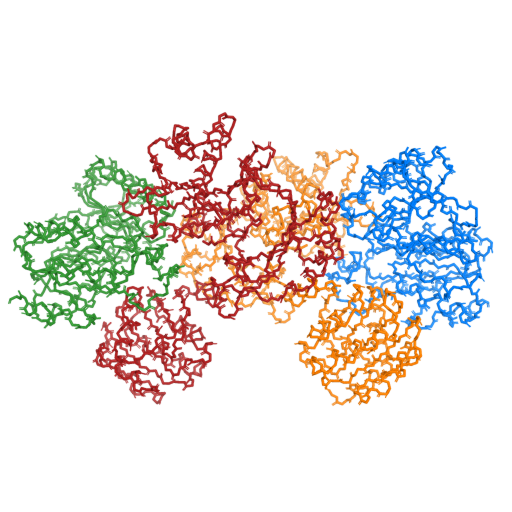3 240 LYS D N 1
ATOM 6716 C CA . LYS C 1 240 ? -4.486 30.355 69.831 1.00 38.86 240 LYS D CA 1
ATOM 6717 C C . LYS C 1 240 ? -3.086 30.706 69.356 1.00 37.57 240 LYS D C 1
ATOM 6718 O O . LYS C 1 240 ? -2.477 31.655 69.863 1.00 37.27 240 LYS D O 1
ATOM 6724 N N . GLY C 1 241 ? -2.581 29.933 68.400 1.00 36.47 241 GLY D N 1
ATOM 6725 C CA . GLY C 1 241 ? -1.272 30.200 67.848 1.00 35.82 241 GLY D CA 1
ATOM 6726 C C . GLY C 1 241 ? -0.098 30.186 68.808 1.00 35.95 241 GLY D C 1
ATOM 6727 O O . GLY C 1 241 ? 0.896 30.876 68.570 1.00 37.01 241 GLY D O 1
ATOM 6728 N N . LYS C 1 242 ? -0.190 29.386 69.868 1.00 35.16 242 LYS D N 1
ATOM 6729 C CA . LYS C 1 242 ? 0.879 29.277 70.864 1.00 34.23 242 LYS D CA 1
ATOM 6730 C C . LYS C 1 242 ? 1.133 27.811 71.172 1.00 33.16 242 LYS D C 1
ATOM 6731 O O . LYS C 1 242 ? 0.214 27.084 71.460 1.00 33.50 242 LYS D O 1
ATOM 6737 N N . ARG C 1 243 ? 2.367 27.358 71.098 1.00 32.62 243 ARG D N 1
ATOM 6738 C CA . ARG C 1 243 ? 2.647 25.979 71.422 1.00 32.34 243 ARG D CA 1
ATOM 6739 C C . ARG C 1 243 ? 2.404 25.751 72.937 1.00 32.19 243 ARG D C 1
ATOM 6740 O O . ARG C 1 243 ? 2.935 26.461 73.787 1.00 31.31 243 ARG D O 1
ATOM 6748 N N . MET C 1 244 ? 1.605 24.764 73.286 1.00 31.04 244 MET D N 1
ATOM 6749 C CA . MET C 1 244 ? 1.395 24.462 74.682 1.00 30.46 244 MET D CA 1
ATOM 6750 C C . MET C 1 244 ? 2.175 23.213 74.995 1.00 29.33 244 MET D C 1
ATOM 6751 O O . MET C 1 244 ? 1.605 22.141 75.122 1.00 29.91 244 MET D O 1
ATOM 6756 N N . GLY C 1 245 ? 3.489 23.343 75.115 1.00 28.94 245 GLY D N 1
ATOM 6757 C CA . GLY C 1 245 ? 4.284 22.184 75.451 1.00 27.81 245 GLY D CA 1
ATOM 6758 C C . GLY C 1 245 ? 4.585 21.323 74.243 1.00 28.17 245 GLY D C 1
ATOM 6759 O O . GLY C 1 245 ? 5.680 21.403 73.664 1.00 28.38 245 GLY D O 1
ATOM 6760 N N . HIS C 1 246 ? 3.621 20.485 73.888 1.00 26.30 246 HIS D N 1
ATOM 6761 C CA . HIS C 1 246 ? 3.760 19.584 72.738 1.00 25.35 246 HIS D CA 1
ATOM 6762 C C . HIS C 1 246 ? 3.917 20.370 71.472 1.00 24.03 246 HIS D C 1
ATOM 6763 O O . HIS C 1 246 ? 3.215 21.343 71.270 1.00 22.27 246 HIS D O 1
ATOM 6770 N N . ALA C 1 247 ? 4.824 19.934 70.619 1.00 24.37 247 ALA D N 1
ATOM 6771 C CA . ALA C 1 247 ? 4.953 20.561 69.327 1.00 23.5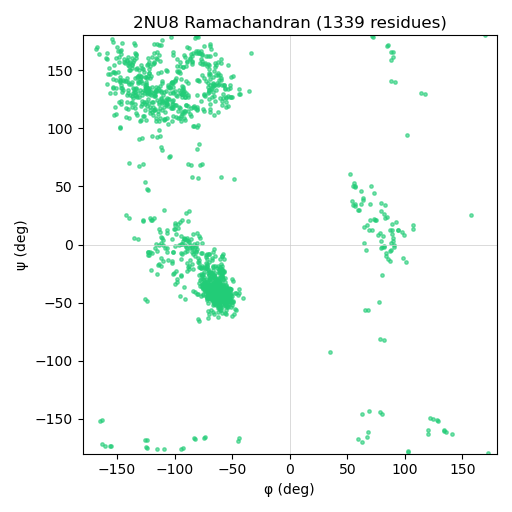5 247 ALA D CA 1
ATOM 6772 C C . ALA C 1 247 ? 3.564 20.562 68.673 1.00 22.76 247 ALA D C 1
ATOM 6773 O O . ALA C 1 247 ? 3.192 21.541 68.057 1.00 25.14 247 ALA D O 1
ATOM 6775 N N . GLY C 1 248 ? 2.773 19.500 68.803 1.00 22.97 248 GLY D N 1
ATOM 6776 C CA . GLY C 1 248 ? 1.467 19.518 68.133 1.00 23.49 248 GLY D CA 1
ATOM 6777 C C . GLY C 1 248 ? 0.328 20.272 68.854 1.00 26.18 248 GLY D C 1
ATOM 6778 O O . GLY C 1 248 ? -0.794 20.455 68.331 1.00 24.36 248 GLY D O 1
ATOM 6779 N N . ALA C 1 249 ? 0.596 20.732 70.068 1.00 26.15 249 ALA D N 1
ATOM 6780 C CA . ALA C 1 249 ? -0.441 21.455 70.822 1.00 25.43 249 ALA D CA 1
ATOM 6781 C C . ALA C 1 249 ? -0.439 22.897 70.462 1.00 25.97 249 ALA D C 1
ATOM 6782 O O . ALA C 1 249 ? -0.054 23.751 71.249 1.00 26.13 249 ALA D O 1
ATOM 6784 N N . ILE C 1 250 ? -0.830 23.201 69.247 1.00 28.20 250 ILE D N 1
ATOM 6785 C CA . ILE C 1 250 ? -0.875 24.594 68.868 1.00 29.95 250 ILE D CA 1
ATOM 6786 C C . ILE C 1 250 ? -2.031 24.735 67.908 1.00 31.41 250 ILE D C 1
ATOM 6787 O O . ILE C 1 250 ? -2.248 23.883 67.053 1.00 32.38 250 ILE D O 1
ATOM 6792 N N . ILE C 1 251 ? -2.799 25.792 68.080 1.00 32.99 251 ILE D N 1
ATOM 6793 C CA . ILE C 1 251 ? -3.934 26.044 67.237 1.00 33.65 251 ILE D CA 1
ATOM 6794 C C . ILE C 1 251 ? -3.468 26.963 66.136 1.00 35.63 251 ILE D C 1
ATOM 6795 O O . ILE C 1 251 ? -3.237 28.153 66.384 1.00 36.19 251 ILE D O 1
ATOM 6800 N N . ALA C 1 252 ? -3.319 26.397 64.933 1.00 37.70 252 ALA D N 1
ATOM 6801 C CA . ALA C 1 252 ? -2.853 27.135 63.740 1.00 39.15 252 ALA D CA 1
ATOM 6802 C C . ALA C 1 252 ? -4.021 27.687 62.926 1.00 40.50 252 ALA D C 1
ATOM 6803 O O . ALA C 1 252 ? -4.991 26.964 62.665 1.00 39.34 252 ALA D O 1
ATOM 6805 N N . GLY C 1 253 ? -3.924 28.955 62.519 1.00 42.77 253 GLY D N 1
ATOM 6806 C CA . GLY C 1 253 ? -4.990 29.548 61.706 1.00 44.78 253 GLY D CA 1
ATOM 6807 C C . GLY C 1 253 ? -6.388 29.452 62.312 1.00 44.90 253 GLY D C 1
ATOM 6808 O O . GLY C 1 253 ? -7.364 29.215 61.607 1.00 45.03 253 GLY D O 1
ATOM 6809 N N . GLY C 1 254 ? -6.459 29.610 63.633 1.00 46.12 254 GLY D N 1
ATOM 6810 C CA . GLY C 1 254 ? -7.724 29.577 64.355 1.00 46.22 254 GLY D CA 1
ATOM 6811 C C . GLY C 1 254 ? -8.481 28.268 64.399 1.00 46.49 254 GLY D C 1
ATOM 6812 O O . GLY C 1 254 ? -9.504 28.177 65.093 1.00 47.59 254 GLY D O 1
ATOM 6813 N N . LYS C 1 255 ? -7.976 27.261 63.680 1.00 46.31 255 LYS D N 1
ATOM 6814 C CA . LYS C 1 255 ? -8.605 25.939 63.587 1.00 46.21 255 LYS D CA 1
ATOM 6815 C C . LYS C 1 255 ? -8.077 24.954 64.608 1.00 44.73 255 LYS D C 1
ATOM 6816 O O . LYS C 1 255 ? -6.952 25.082 65.054 1.00 45.26 255 LYS D O 1
ATOM 6822 N N . GLY C 1 256 ? -8.893 23.978 64.982 1.00 43.26 256 GLY D N 1
ATOM 6823 C CA . GLY C 1 256 ? -8.450 22.958 65.924 1.00 42.44 256 GLY D CA 1
ATOM 6824 C C . GLY C 1 256 ? -8.521 23.298 67.410 1.00 41.35 256 GLY D C 1
ATOM 6825 O O . GLY C 1 256 ? -7.679 22.864 68.186 1.00 40.31 256 GLY D O 1
ATOM 6826 N N . THR C 1 257 ? -9.520 24.073 67.814 1.00 41.19 257 THR D N 1
ATOM 6827 C CA . THR C 1 257 ? -9.678 24.423 69.217 1.00 40.92 257 THR D CA 1
ATOM 6828 C C . THR C 1 257 ? -10.262 23.227 69.935 1.00 40.07 257 THR D C 1
ATOM 6829 O O . THR C 1 257 ? -10.827 22.333 69.311 1.00 39.70 257 THR D O 1
ATOM 6833 N N . ALA C 1 258 ? -10.101 23.194 71.247 1.00 39.38 258 ALA D N 1
ATOM 6834 C CA . ALA C 1 258 ? -10.632 22.084 72.021 1.00 39.18 258 ALA D CA 1
ATOM 6835 C C . ALA C 1 258 ? -12.164 22.045 71.865 1.00 38.60 258 ALA D C 1
ATOM 6836 O O . ALA C 1 258 ? -12.752 20.969 71.775 1.00 39.23 258 ALA D O 1
ATOM 6838 N N . ASP C 1 259 ? -12.808 23.208 71.813 1.00 39.15 259 ASP D N 1
ATOM 6839 C CA . ASP C 1 259 ? -14.276 23.233 71.691 1.00 41.50 259 ASP D CA 1
ATOM 6840 C C . ASP C 1 259 ? -14.770 22.644 70.409 1.00 41.55 259 ASP D C 1
ATOM 6841 O O . ASP C 1 259 ? -15.785 21.947 70.393 1.00 40.84 259 ASP D O 1
ATOM 6846 N N . GLU C 1 260 ? -14.043 22.909 69.330 1.00 42.37 260 GLU D N 1
ATOM 6847 C CA . GLU C 1 260 ? -14.426 22.337 68.042 1.00 42.77 260 GLU D CA 1
ATOM 6848 C C . GLU C 1 260 ? -14.273 20.818 68.133 1.00 41.91 260 GLU D C 1
ATOM 6849 O O . GLU C 1 260 ? -15.068 20.083 67.569 1.00 41.63 260 GLU D O 1
ATOM 6855 N N . LYS C 1 261 ? -13.263 20.347 68.858 1.00 40.65 261 LYS D N 1
ATOM 6856 C CA . LYS C 1 261 ? -13.052 18.914 68.937 1.00 40.50 261 LYS D CA 1
ATOM 6857 C C . LYS C 1 261 ? -14.111 18.274 69.838 1.00 40.43 261 LYS D C 1
ATOM 6858 O O . LYS C 1 261 ? -14.560 17.157 69.590 1.00 39.71 261 LYS D O 1
ATOM 6864 N N . PHE C 1 262 ? -14.508 18.975 70.887 1.00 40.46 262 PHE D N 1
ATOM 6865 C CA . PHE C 1 262 ? -15.543 18.415 71.757 1.00 42.62 262 PHE D CA 1
ATOM 6866 C C . PHE C 1 262 ? -16.824 18.313 70.924 1.00 41.89 262 PHE D C 1
ATOM 6867 O O . PHE C 1 262 ? -17.464 17.249 70.818 1.00 39.34 262 PHE D O 1
ATOM 6875 N N . ALA C 1 263 ? -17.157 19.437 70.306 1.00 42.56 263 ALA D N 1
ATOM 6876 C CA . ALA C 1 263 ? -18.348 19.520 69.471 1.00 44.17 263 ALA D CA 1
ATOM 6877 C C . ALA C 1 263 ? -18.370 18.425 68.412 1.00 45.52 263 ALA D C 1
ATOM 6878 O O . ALA C 1 263 ? -19.400 17.769 68.226 1.00 46.93 263 ALA D O 1
ATOM 6880 N N . ALA C 1 264 ? -17.242 18.210 67.728 1.00 44.70 264 ALA D N 1
ATOM 6881 C CA . ALA C 1 264 ? -17.208 17.228 66.678 1.00 44.38 264 ALA D CA 1
ATOM 6882 C C . ALA C 1 264 ? -17.391 15.850 67.229 1.00 44.83 264 ALA D C 1
ATOM 6883 O O . ALA C 1 264 ? -18.012 15.004 66.604 1.00 45.42 264 ALA D O 1
ATOM 6885 N N . LEU C 1 265 ? -16.852 15.607 68.411 1.00 45.63 265 LEU D N 1
ATOM 6886 C CA . LEU C 1 265 ? -16.985 14.286 69.004 1.00 46.74 265 LEU D CA 1
ATOM 6887 C C . LEU C 1 265 ? -18.407 14.070 69.501 1.00 47.76 265 LEU D C 1
ATOM 6888 O O . LEU C 1 265 ? -18.966 12.970 69.390 1.00 46.97 265 LEU D O 1
ATOM 6893 N N . GLU C 1 266 ? -18.989 15.134 70.048 1.00 49.58 266 GLU D N 1
ATOM 6894 C CA . GLU C 1 266 ? -20.356 15.061 70.570 1.00 51.62 266 GLU D CA 1
ATOM 6895 C C . GLU C 1 266 ? -21.296 14.723 69.401 1.00 51.41 266 GLU D C 1
ATOM 6896 O O . GLU C 1 266 ? -22.087 13.772 69.483 1.00 50.92 266 GLU D O 1
ATOM 6902 N N . ALA C 1 267 ? -21.161 15.461 68.301 1.00 50.93 267 ALA D N 1
ATOM 6903 C CA . ALA C 1 267 ? -21.985 15.221 67.126 1.00 50.69 267 ALA D CA 1
ATOM 6904 C C . ALA C 1 267 ? -21.802 13.808 66.560 1.00 50.72 267 ALA D C 1
ATOM 6905 O O . ALA C 1 267 ? -22.700 13.291 65.891 1.00 52.87 267 ALA D O 1
ATOM 6907 N N . ALA C 1 268 ? -20.679 13.156 66.820 1.00 49.25 268 ALA D N 1
ATOM 6908 C CA . ALA C 1 268 ? -20.511 11.821 66.264 1.00 48.49 268 ALA D CA 1
ATOM 6909 C C . ALA C 1 268 ? -21.017 10.794 67.236 1.00 47.91 268 ALA D C 1
ATOM 6910 O O . ALA C 1 268 ? -20.882 9.586 67.033 1.00 47.99 268 ALA D O 1
ATOM 6912 N N . GLY C 1 269 ? -21.592 11.277 68.323 1.00 48.76 269 GLY D N 1
ATOM 6913 C CA . GLY C 1 269 ? -22.135 10.365 69.313 1.00 48.38 269 GLY D CA 1
ATOM 6914 C C . GLY C 1 269 ? -21.162 9.877 70.352 1.00 48.61 269 GLY D C 1
ATOM 6915 O O . GLY C 1 269 ? -21.451 8.946 71.085 1.00 48.57 269 GLY D O 1
ATOM 6916 N N . VAL C 1 270 ? -19.996 10.498 70.427 1.00 49.21 270 VAL D N 1
ATOM 6917 C CA . VAL C 1 270 ? -19.016 10.096 71.435 1.00 48.99 270 VAL D CA 1
ATOM 6918 C C . VAL C 1 270 ? -19.397 10.721 72.776 1.00 48.23 270 VAL D C 1
ATOM 6919 O O . VAL C 1 270 ? -19.837 11.875 72.828 1.00 47.01 270 VAL D O 1
ATOM 6923 N N . LYS C 1 271 ? -19.217 9.965 73.851 1.00 47.81 271 LYS D N 1
ATOM 6924 C CA . LYS C 1 271 ? -19.515 10.459 75.193 1.00 48.52 271 LYS D CA 1
ATOM 6925 C C . LYS C 1 271 ? -18.320 11.329 75.649 1.00 47.54 271 LYS D C 1
ATOM 6926 O O . LYS C 1 271 ? -17.282 10.791 76.053 1.00 46.90 271 LYS D O 1
ATOM 6932 N N . THR C 1 272 ? -18.454 12.652 75.578 1.00 46.47 272 THR D N 1
ATOM 6933 C CA . THR C 1 272 ? -17.362 13.505 76.012 1.00 46.65 272 THR D CA 1
ATOM 6934 C C . THR C 1 272 ? -17.548 13.949 77.452 1.00 47.22 272 THR D C 1
ATOM 6935 O O . THR C 1 272 ? -18.652 13.988 77.981 1.00 46.84 272 THR D O 1
ATOM 6939 N N . VAL C 1 273 ? -16.441 14.311 78.072 1.00 47.20 273 VAL D N 1
ATOM 6940 C CA . VAL C 1 273 ? -16.440 14.707 79.459 1.00 45.71 273 VAL D CA 1
ATOM 6941 C C . VAL C 1 273 ? -15.629 15.999 79.526 1.00 45.65 273 VAL D C 1
ATOM 6942 O O . VAL C 1 273 ? -14.530 16.065 78.998 1.00 44.95 273 VAL D O 1
ATOM 6946 N N . ARG C 1 274 ? -16.201 17.045 80.116 1.00 44.56 274 ARG D N 1
ATOM 6947 C CA . ARG C 1 274 ? -15.518 18.316 80.204 1.00 43.50 274 ARG D CA 1
ATOM 6948 C C . ARG C 1 274 ? -14.409 18.351 81.238 1.00 43.38 274 ARG D C 1
ATOM 6949 O O . ARG C 1 274 ? -13.487 19.164 81.151 1.00 42.82 274 ARG D O 1
ATOM 6957 N N . SER C 1 275 ? -14.490 17.477 82.224 1.00 42.95 275 SER D N 1
ATOM 6958 C CA . SER C 1 275 ? -13.473 17.454 83.236 1.00 43.99 275 SER D CA 1
ATOM 6959 C C . SER C 1 275 ? -12.728 16.163 83.073 1.00 44.10 275 SER D C 1
ATOM 6960 O O . SER C 1 275 ? -13.357 15.115 82.965 1.00 44.93 275 SER D O 1
ATOM 6963 N N . LEU C 1 276 ? -11.394 16.223 83.071 1.00 44.69 276 LEU D N 1
ATOM 6964 C CA . LEU C 1 276 ? -10.620 15.008 82.896 1.00 44.35 276 LEU D CA 1
ATOM 6965 C C . LEU C 1 276 ? -10.798 14.099 84.095 1.00 45.02 276 LEU D C 1
ATOM 6966 O O . LEU C 1 276 ? -10.444 12.920 84.052 1.00 46.85 276 LEU D O 1
ATOM 6971 N N . ALA C 1 277 ? -11.391 14.616 85.165 1.00 44.95 277 ALA D N 1
ATOM 6972 C CA . ALA C 1 277 ? -11.575 13.790 86.350 1.00 45.74 277 ALA D CA 1
ATOM 6973 C C . ALA C 1 277 ? -12.753 12.834 86.199 1.00 45.74 277 ALA D C 1
ATOM 6974 O O . ALA C 1 277 ? -12.859 11.813 86.889 1.00 47.31 277 ALA D O 1
ATOM 6976 N N . ASP C 1 278 ? -13.640 13.147 85.270 1.00 44.73 278 ASP D N 1
ATOM 6977 C CA . ASP C 1 278 ? -14.813 12.320 85.081 1.00 43.48 278 ASP D CA 1
ATOM 6978 C C . ASP C 1 278 ? -14.744 11.250 83.996 1.00 44.32 278 ASP D C 1
ATOM 6979 O O . ASP C 1 278 ? -15.791 10.788 83.542 1.00 43.03 278 ASP D O 1
ATOM 6984 N N . ILE C 1 279 ? -13.548 10.852 83.561 1.00 44.98 279 ILE D N 1
ATOM 6985 C CA . ILE C 1 279 ? -13.472 9.839 82.510 1.00 45.09 279 ILE D CA 1
ATOM 6986 C C . ILE C 1 279 ? -14.036 8.513 83.045 1.00 45.33 279 ILE D C 1
ATOM 6987 O O . ILE C 1 279 ? -14.877 7.883 82.386 1.00 45.84 279 ILE D O 1
ATOM 6992 N N . GLY C 1 280 ? -13.578 8.099 84.219 1.00 45.55 280 GLY D N 1
ATOM 6993 C CA . GLY C 1 280 ? -14.076 6.871 84.817 1.00 46.93 280 GLY D CA 1
ATOM 6994 C C . GLY C 1 280 ? -15.598 6.894 84.939 1.00 47.99 280 GLY D C 1
ATOM 6995 O O . GLY C 1 280 ? -16.259 5.949 84.566 1.00 46.46 280 GLY D O 1
ATOM 6996 N N . GLU C 1 281 ? -16.163 7.973 85.484 1.00 51.14 281 GLU D N 1
ATOM 6997 C CA . GLU C 1 281 ? -17.623 8.080 85.623 1.00 53.46 281 GLU D CA 1
ATOM 6998 C C . GLU C 1 281 ? -18.339 7.872 84.282 1.00 53.18 281 GLU D C 1
ATOM 6999 O O . GLU C 1 281 ? -19.327 7.142 84.203 1.00 52.75 281 GLU D O 1
ATOM 7005 N N . ALA C 1 282 ? -17.847 8.537 83.237 1.00 52.42 282 ALA D N 1
ATOM 7006 C CA . ALA C 1 282 ? -18.435 8.428 81.902 1.00 51.70 282 ALA D CA 1
ATOM 7007 C C . ALA C 1 282 ? -18.362 7.008 81.333 1.00 50.85 282 ALA D C 1
ATOM 7008 O O . ALA C 1 282 ? -19.225 6.605 80.555 1.00 50.32 282 ALA D O 1
ATOM 7010 N N . LEU C 1 283 ? -17.329 6.258 81.690 1.00 49.65 283 LEU D N 1
ATOM 7011 C CA . LEU C 1 283 ? -17.228 4.890 81.210 1.00 49.18 283 LEU D CA 1
ATOM 7012 C C . LEU C 1 283 ? -18.302 4.032 81.900 1.00 50.66 283 LEU D C 1
ATOM 7013 O O . LEU C 1 283 ? -18.974 3.213 81.244 1.00 50.05 283 LEU D O 1
ATOM 7018 N N . LYS C 1 284 ? -18.466 4.237 83.215 1.00 51.50 284 LYS D N 1
ATOM 7019 C CA . LYS C 1 284 ? -19.445 3.507 84.023 1.00 52.35 284 LYS D CA 1
ATOM 7020 C C . LYS C 1 284 ? -20.789 3.680 83.335 1.00 52.23 284 LYS D C 1
ATOM 7021 O O . LYS C 1 284 ? -21.527 2.730 83.118 1.00 51.30 284 LYS D O 1
ATOM 7027 N N . THR C 1 285 ? -21.079 4.910 82.968 1.00 53.23 285 THR D N 1
ATOM 7028 C CA . THR C 1 285 ? -22.313 5.228 82.278 1.00 55.77 285 THR D CA 1
ATOM 7029 C C . THR C 1 285 ? -22.527 4.402 81.012 1.00 57.37 285 THR D C 1
ATOM 7030 O O . THR C 1 285 ? -23.602 3.850 80.799 1.00 58.57 285 THR D O 1
ATOM 7034 N N . VAL C 1 286 ? -21.508 4.305 80.169 1.00 58.55 286 VAL D N 1
ATOM 7035 C CA . VAL C 1 286 ? -21.645 3.575 78.920 1.00 59.12 286 VAL D CA 1
ATOM 7036 C C . VAL C 1 286 ? -21.323 2.089 78.960 1.00 60.44 286 VAL D C 1
ATOM 7037 O O . VAL C 1 286 ? -21.465 1.412 77.948 1.00 60.67 286 VAL D O 1
ATOM 7041 N N . LEU C 1 287 ? -20.877 1.571 80.099 1.00 61.99 287 LEU D N 1
ATOM 7042 C CA . LEU C 1 287 ? -20.561 0.142 80.176 1.00 63.70 287 LEU D CA 1
ATOM 7043 C C . LEU C 1 287 ? -21.673 -0.708 80.843 1.00 65.42 287 LEU D C 1
ATOM 7044 O O . LEU C 1 287 ? -22.714 -0.121 81.273 1.00 65.90 287 LEU D O 1
ATOM 7049 N N . MET D 2 1 ? 10.323 29.233 65.927 1.00 29.80 1 MET E N 1
ATOM 7050 C CA . MET D 2 1 ? 10.477 30.649 66.259 1.00 30.50 1 MET E CA 1
ATOM 7051 C C . MET D 2 1 ? 10.226 31.542 65.108 1.00 28.48 1 MET E C 1
ATOM 7052 O O . MET D 2 1 ? 10.451 31.188 63.960 1.00 28.83 1 MET E O 1
ATOM 7057 N N . ASN D 2 2 ? 9.810 32.744 65.421 1.00 27.25 2 ASN E N 1
ATOM 7058 C CA . ASN D 2 2 ? 9.513 33.690 64.383 1.00 26.93 2 ASN E CA 1
ATOM 7059 C C . ASN D 2 2 ? 10.731 34.483 63.999 1.00 25.39 2 ASN E C 1
ATOM 7060 O O . ASN D 2 2 ? 11.650 34.612 64.767 1.00 23.61 2 ASN E O 1
ATOM 7065 N N . LEU D 2 3 ? 10.707 35.027 62.795 1.00 25.38 3 LEU E N 1
ATOM 7066 C CA . LEU D 2 3 ? 11.779 35.885 62.310 1.00 25.42 3 LEU E CA 1
ATOM 7067 C C . LEU D 2 3 ? 11.180 37.234 62.020 1.00 24.37 3 LEU E C 1
ATOM 7068 O O . LEU D 2 3 ? 9.980 37.344 61.757 1.00 21.99 3 LEU E O 1
ATOM 7073 N N . HIS D 2 4 ? 12.008 38.264 62.067 1.00 23.67 4 HIS E N 1
ATOM 7074 C CA . HIS D 2 4 ? 11.535 39.597 61.753 1.00 24.64 4 HIS E CA 1
ATOM 7075 C C . HIS D 2 4 ? 11.361 39.673 60.250 1.00 26.42 4 HIS E C 1
ATOM 7076 O O . HIS D 2 4 ? 11.954 38.890 59.498 1.00 26.84 4 HIS E O 1
ATOM 7083 N N . GLU D 2 5 ? 10.496 40.580 59.835 1.00 26.70 5 GLU E N 1
ATOM 7084 C CA . GLU D 2 5 ? 10.239 40.796 58.437 1.00 27.81 5 GLU E CA 1
ATOM 7085 C C . GLU D 2 5 ? 11.599 41.032 57.724 1.00 29.00 5 GLU E C 1
ATOM 7086 O O . GLU D 2 5 ? 11.904 40.410 56.691 1.00 28.50 5 GLU E O 1
ATOM 7092 N N . TYR D 2 6 ? 12.438 41.920 58.270 1.00 29.62 6 TYR E N 1
ATOM 7093 C CA . TYR D 2 6 ? 13.716 42.176 57.585 1.00 29.06 6 TYR E CA 1
ATOM 7094 C C . TYR D 2 6 ? 14.592 40.934 57.498 1.00 29.90 6 TYR E C 1
ATOM 7095 O O . TYR D 2 6 ? 15.378 40.780 56.566 1.00 30.64 6 TYR E O 1
ATOM 7104 N N . GLN D 2 7 ? 14.493 40.047 58.483 1.00 29.43 7 GLN E N 1
ATOM 7105 C CA . GLN D 2 7 ? 15.284 38.819 58.416 1.00 27.99 7 GLN E CA 1
ATOM 7106 C C . GLN D 2 7 ? 14.672 37.915 57.370 1.00 26.78 7 GLN E C 1
ATOM 7107 O O . GLN D 2 7 ? 15.391 37.252 56.661 1.00 28.16 7 GLN E O 1
ATOM 7113 N N . ALA D 2 8 ? 13.351 37.893 57.253 1.00 26.39 8 ALA E N 1
ATOM 7114 C CA . ALA D 2 8 ? 12.721 37.056 56.244 1.00 25.93 8 ALA E CA 1
ATOM 7115 C C . ALA D 2 8 ? 13.130 37.533 54.881 1.00 27.91 8 ALA E C 1
ATOM 7116 O O . ALA D 2 8 ? 13.441 36.724 53.982 1.00 27.32 8 ALA E O 1
ATOM 7118 N N . LYS D 2 9 ? 13.137 38.855 54.705 1.00 29.60 9 LYS E N 1
ATOM 7119 C CA . LYS D 2 9 ? 13.493 39.407 53.407 1.00 32.06 9 LYS E CA 1
ATOM 7120 C C . LYS D 2 9 ? 14.956 39.131 53.096 1.00 34.53 9 LYS E C 1
ATOM 7121 O O . LYS D 2 9 ? 15.309 38.820 51.945 1.00 35.60 9 LYS E O 1
ATOM 7127 N N . GLN D 2 10 ? 15.816 39.193 54.107 1.00 36.07 10 GLN E N 1
ATOM 7128 C CA . GLN D 2 10 ? 17.223 38.863 53.865 1.00 37.78 10 GLN E CA 1
ATOM 7129 C C . GLN D 2 10 ? 17.267 37.444 53.318 1.00 36.72 10 GLN E C 1
ATOM 7130 O O . GLN D 2 10 ? 17.960 37.185 52.350 1.00 37.26 10 GLN E O 1
ATOM 7136 N N . LEU D 2 11 ? 16.565 36.513 53.972 1.00 36.13 11 LEU E N 1
ATOM 7137 C CA . LEU D 2 11 ? 16.560 35.123 53.516 1.00 35.42 11 LEU E CA 1
ATOM 7138 C C . LEU D 2 11 ? 16.045 35.002 52.115 1.00 35.36 11 LEU E C 1
ATOM 7139 O O . LEU D 2 11 ? 16.618 34.272 51.328 1.00 33.92 11 LEU E O 1
ATOM 7144 N N . PHE D 2 12 ? 14.942 35.691 51.810 1.00 36.34 12 PHE E N 1
ATOM 7145 C CA . PHE D 2 12 ? 14.387 35.653 50.450 1.00 37.66 12 PHE E CA 1
ATOM 7146 C C . PHE D 2 12 ? 15.461 36.115 49.473 1.00 38.27 12 PHE E C 1
ATOM 7147 O O . PHE D 2 12 ? 15.744 35.449 48.493 1.00 37.95 12 PHE E O 1
ATOM 7155 N N . ALA D 2 13 ? 16.071 37.254 49.753 1.00 39.83 13 ALA E N 1
ATOM 7156 C CA . ALA D 2 13 ? 17.128 37.752 48.863 1.00 43.04 13 ALA E CA 1
ATOM 7157 C C . ALA D 2 13 ? 18.184 36.663 48.643 1.00 44.84 13 ALA E C 1
ATOM 7158 O O . ALA D 2 13 ? 18.622 36.426 47.498 1.00 45.11 13 ALA E O 1
ATOM 7160 N N . ARG D 2 14 ? 18.587 36.012 49.741 1.00 45.55 14 ARG E N 1
ATOM 7161 C CA . ARG D 2 14 ? 19.569 34.947 49.692 1.00 46.00 14 ARG E CA 1
ATOM 7162 C C . ARG D 2 14 ? 19.097 33.826 48.808 1.00 45.39 14 ARG E C 1
ATOM 7163 O O . ARG D 2 14 ? 19.928 33.092 48.252 1.00 45.59 14 ARG E O 1
ATOM 7171 N N . TYR D 2 15 ? 17.783 33.648 48.670 1.00 43.54 15 TYR E N 1
ATOM 7172 C CA . TYR D 2 15 ? 17.330 32.590 47.786 1.00 41.57 15 TYR E CA 1
ATOM 7173 C C . TYR D 2 15 ? 16.934 33.134 46.443 1.00 42.25 15 TYR E C 1
ATOM 7174 O O . TYR D 2 15 ? 16.238 32.463 45.671 1.00 41.63 15 TYR E O 1
ATOM 7183 N N . GLY D 2 16 ? 17.378 34.361 46.174 1.00 42.19 16 GLY E N 1
ATOM 7184 C CA . GLY D 2 16 ? 17.057 35.003 44.909 1.00 42.90 16 GLY E CA 1
ATOM 7185 C C . GLY D 2 16 ? 15.598 35.456 44.740 1.00 43.29 16 GLY E C 1
ATOM 7186 O O . GLY D 2 16 ? 15.194 35.759 43.611 1.00 43.58 16 GLY E O 1
ATOM 7187 N N . LEU D 2 17 ? 14.812 35.478 45.821 1.00 40.89 17 LEU E N 1
ATOM 7188 C CA . LEU D 2 17 ? 13.436 35.904 45.745 1.00 39.88 17 LEU E CA 1
ATOM 7189 C C . LEU D 2 17 ? 13.479 37.399 45.863 1.00 40.54 17 LEU E C 1
ATOM 7190 O O . LEU D 2 17 ? 14.422 37.946 46.426 1.00 42.57 17 LEU E O 1
ATOM 7195 N N . PRO D 2 18 ? 12.446 38.094 45.385 1.00 38.37 18 PRO E N 1
ATOM 7196 C CA . PRO D 2 18 ? 12.563 39.545 45.489 1.00 36.60 18 PRO E CA 1
ATOM 7197 C C . PRO D 2 18 ? 11.869 40.284 46.588 1.00 35.54 18 PRO E C 1
ATOM 7198 O O . PRO D 2 18 ? 10.730 40.004 46.921 1.00 37.70 18 PRO E O 1
ATOM 7202 N N . ALA D 2 19 ? 12.551 41.280 47.115 1.00 34.09 19 ALA E N 1
ATOM 7203 C CA . ALA D 2 19 ? 12.016 42.110 48.174 1.00 33.13 19 ALA E CA 1
ATOM 7204 C C . ALA D 2 19 ? 12.449 43.566 47.935 1.00 32.17 19 ALA E C 1
ATOM 7205 O O . ALA D 2 19 ? 13.418 43.837 47.249 1.00 31.74 19 ALA E O 1
ATOM 7207 N N . PRO D 2 20 ? 11.731 44.518 48.497 1.00 31.61 20 PRO E N 1
ATOM 7208 C CA . PRO D 2 20 ? 12.137 45.899 48.269 1.00 33.13 20 PRO E CA 1
ATOM 7209 C C . PRO D 2 20 ? 13.564 46.142 48.771 1.00 34.10 20 PRO E C 1
ATOM 7210 O O . PRO D 2 20 ? 14.070 45.393 49.612 1.00 34.78 20 PRO E O 1
ATOM 7214 N N . VAL D 2 21 ? 14.201 47.195 48.267 1.00 33.95 21 VAL E N 1
ATOM 7215 C CA . VAL D 2 21 ? 15.543 47.532 48.719 1.00 33.24 21 VAL E CA 1
ATOM 7216 C C . VAL D 2 21 ? 15.280 48.114 50.092 1.00 33.96 21 VAL E C 1
ATOM 7217 O O . VAL D 2 21 ? 14.422 48.996 50.239 1.00 36.34 21 VAL E O 1
ATOM 7221 N N . GLY D 2 22 ? 15.992 47.622 51.103 1.00 33.77 22 GLY E N 1
ATOM 7222 C CA . GLY D 2 22 ? 15.778 48.127 52.445 1.00 33.24 22 GLY E CA 1
ATOM 7223 C C . GLY D 2 22 ? 16.919 47.901 53.428 1.00 33.00 22 GLY E C 1
ATOM 7224 O O . GLY D 2 22 ? 17.810 47.094 53.233 1.00 30.88 22 GLY E O 1
ATOM 7225 N N . TYR D 2 23 ? 16.840 48.624 54.525 1.00 31.67 23 TYR E N 1
ATOM 7226 C CA . TYR D 2 23 ? 17.827 48.566 55.536 1.00 33.05 23 TYR E CA 1
ATOM 7227 C C . TYR D 2 23 ? 17.150 48.445 56.879 1.00 32.44 23 TYR E C 1
ATOM 7228 O O . TYR D 2 23 ? 16.177 49.147 57.140 1.00 33.67 23 TYR E O 1
ATOM 7237 N N . ALA D 2 24 ? 17.649 47.533 57.700 1.00 30.69 24 ALA E N 1
ATOM 7238 C CA . ALA D 2 24 ? 17.136 47.340 59.044 1.00 30.93 24 ALA E CA 1
ATOM 7239 C C . ALA D 2 24 ? 17.994 48.350 59.809 1.00 31.06 24 ALA E C 1
ATOM 7240 O O . ALA D 2 24 ? 19.228 48.334 59.706 1.00 30.65 24 ALA E O 1
ATOM 7242 N N . CYS D 2 25 ? 17.347 49.213 60.581 1.00 31.08 25 CYS E N 1
ATOM 7243 C CA . CYS D 2 25 ? 18.065 50.274 61.299 1.00 30.03 25 CYS E CA 1
ATOM 7244 C C . CYS D 2 25 ? 17.806 50.245 62.767 1.00 28.38 25 CYS E C 1
ATOM 7245 O O . CYS D 2 25 ? 16.657 50.113 63.172 1.00 27.21 25 CYS E O 1
ATOM 7248 N N . THR D 2 26 ? 18.872 50.375 63.555 1.00 27.53 26 THR E N 1
ATOM 7249 C CA . THR D 2 26 ? 18.741 50.340 65.000 1.00 27.67 26 THR E CA 1
ATOM 7250 C C . THR D 2 26 ? 18.775 51.716 65.639 1.00 27.68 26 THR E C 1
ATOM 7251 O O . THR D 2 26 ? 18.583 51.828 66.845 1.00 27.55 26 THR E O 1
ATOM 7255 N N . THR D 2 27 ? 19.047 52.750 64.845 1.00 27.61 27 THR E N 1
ATOM 7256 C CA . THR D 2 27 ? 19.049 54.124 65.380 1.00 28.87 27 THR E CA 1
ATOM 7257 C C . THR D 2 27 ? 18.400 55.017 64.335 1.00 29.53 27 THR E C 1
ATOM 7258 O O . THR D 2 27 ? 18.398 54.691 63.136 1.00 29.51 27 THR E O 1
ATOM 7262 N N . PRO D 2 28 ? 17.858 56.162 64.774 1.00 30.05 28 PRO E N 1
ATOM 7263 C CA . PRO D 2 28 ? 17.216 57.095 63.846 1.00 30.10 28 PRO E CA 1
ATOM 7264 C C . PRO D 2 28 ? 18.220 57.574 62.798 1.00 29.74 28 PRO E C 1
ATOM 7265 O O . PRO D 2 28 ? 17.864 57.809 61.656 1.00 30.78 28 PRO E O 1
ATOM 7269 N N . ARG D 2 29 ? 19.475 57.702 63.191 1.00 30.03 29 ARG E N 1
ATOM 7270 C CA . ARG D 2 29 ? 20.505 58.095 62.256 1.00 30.73 29 ARG E CA 1
ATOM 7271 C C . ARG D 2 29 ? 20.649 57.076 61.124 1.00 30.34 29 ARG E C 1
ATOM 7272 O O . ARG D 2 29 ? 20.770 57.442 59.946 1.00 30.40 29 ARG E O 1
ATOM 7280 N N . GLU D 2 30 ? 20.655 55.800 61.474 1.00 30.43 30 GLU E N 1
ATOM 7281 C CA . GLU D 2 30 ? 20.759 54.749 60.458 1.00 30.85 30 GLU E CA 1
ATOM 7282 C C . GLU D 2 30 ? 19.509 54.794 59.588 1.00 29.77 30 GLU E C 1
ATOM 7283 O O . GLU D 2 30 ? 19.577 54.645 58.367 1.00 29.06 30 GLU E O 1
ATOM 7289 N N . ALA D 2 31 ? 18.369 55.022 60.222 1.00 27.99 31 ALA E N 1
ATOM 7290 C CA . ALA D 2 31 ? 17.123 55.091 59.482 1.00 28.88 31 ALA E CA 1
ATOM 7291 C C . ALA D 2 31 ? 17.158 56.275 58.486 1.00 29.64 31 ALA E C 1
ATOM 7292 O O . ALA D 2 31 ? 16.761 56.151 57.331 1.00 29.77 31 ALA E O 1
ATOM 7294 N N . GLU D 2 32 ? 17.690 57.411 58.908 1.00 29.48 32 GLU E N 1
ATOM 7295 C CA . GLU D 2 32 ? 17.677 58.524 58.004 1.00 31.50 32 GLU E CA 1
ATOM 7296 C C . GLU D 2 32 ? 18.690 58.325 56.916 1.00 31.86 32 GLU E C 1
ATOM 7297 O O . GLU D 2 32 ? 18.459 58.699 55.786 1.00 32.83 32 GLU E O 1
ATOM 7303 N N . GLU D 2 33 ? 19.810 57.715 57.248 1.00 32.28 33 GLU E N 1
ATOM 7304 C CA . GLU D 2 33 ? 20.812 57.500 56.240 1.00 33.30 33 GLU E CA 1
ATOM 7305 C C . GLU D 2 33 ? 20.343 56.479 55.206 1.00 33.84 33 GLU E C 1
ATOM 7306 O O . GLU D 2 33 ? 20.786 56.503 54.057 1.00 34.46 33 GLU E O 1
ATOM 7312 N N . ALA D 2 34 ? 19.420 55.612 55.594 1.00 33.66 34 ALA E N 1
ATOM 7313 C CA . ALA D 2 34 ? 18.897 54.619 54.664 1.00 34.73 34 ALA E CA 1
ATOM 7314 C C . ALA D 2 34 ? 18.205 55.271 53.462 1.00 35.56 34 ALA E C 1
ATOM 7315 O O . ALA D 2 34 ? 18.171 54.713 52.370 1.00 34.86 34 ALA E O 1
ATOM 7317 N N . ALA D 2 35 ? 17.663 56.463 53.671 1.00 36.79 35 ALA E N 1
ATOM 7318 C CA . ALA D 2 35 ? 16.934 57.173 52.634 1.00 37.30 35 ALA E CA 1
ATOM 7319 C C . ALA D 2 35 ? 17.733 57.356 51.377 1.00 38.04 35 ALA E C 1
ATOM 7320 O O . ALA D 2 35 ? 17.324 56.884 50.320 1.00 39.30 35 ALA E O 1
ATOM 7322 N N . SER D 2 36 ? 18.868 58.036 51.461 1.00 38.69 36 SER E N 1
ATOM 7323 C CA . SER D 2 36 ? 19.644 58.228 50.244 1.00 39.44 36 SER E CA 1
ATOM 7324 C C . SER D 2 36 ? 20.272 56.953 49.753 1.00 38.60 36 SER E C 1
ATOM 7325 O O . SER D 2 36 ? 20.518 56.817 48.540 1.00 37.13 36 SER E O 1
ATOM 7328 N N . LYS D 2 37 ? 20.525 56.007 50.664 1.00 38.03 37 LYS E N 1
ATOM 7329 C CA . LYS D 2 37 ? 21.050 54.719 50.204 1.00 37.78 37 LYS E CA 1
ATOM 7330 C C . LYS D 2 37 ? 19.938 54.058 49.379 1.00 36.90 37 LYS E C 1
ATOM 7331 O O . LYS D 2 37 ? 20.201 53.387 48.388 1.00 38.28 37 LYS E O 1
ATOM 7337 N N . ILE D 2 38 ? 18.686 54.248 49.776 1.00 35.83 38 ILE E N 1
ATOM 7338 C CA . ILE D 2 38 ? 17.622 53.618 49.027 1.00 36.31 38 ILE E CA 1
ATOM 7339 C C . ILE D 2 38 ? 17.394 54.367 47.735 1.00 38.29 38 ILE E C 1
ATOM 7340 O O . ILE D 2 38 ? 17.221 53.766 46.672 1.00 38.04 38 ILE E O 1
ATOM 7345 N N . GLY D 2 39 ? 17.407 55.688 47.825 1.00 40.26 39 GLY E N 1
ATOM 7346 C CA . GLY D 2 39 ? 17.212 56.486 46.632 1.00 42.60 39 GLY E CA 1
ATOM 7347 C C . GLY D 2 39 ? 16.133 57.524 46.837 1.00 44.47 39 GLY E C 1
ATOM 7348 O O . GLY D 2 39 ? 15.878 58.000 47.962 1.00 43.09 39 GLY E O 1
ATOM 7349 N N . ALA D 2 40 ? 15.482 57.884 45.740 1.00 45.59 40 ALA E N 1
ATOM 7350 C CA . ALA D 2 40 ? 14.421 58.865 45.837 1.00 46.45 40 ALA E CA 1
ATOM 7351 C C . ALA D 2 40 ? 13.268 58.255 46.648 1.00 46.32 40 ALA E C 1
ATOM 7352 O O . ALA D 2 40 ? 12.916 57.068 46.500 1.00 48.46 40 ALA E O 1
ATOM 7354 N N . GLY D 2 41 ? 12.685 59.059 47.516 1.00 44.99 41 GLY E N 1
ATOM 7355 C CA . GLY D 2 41 ? 11.564 58.567 48.283 1.00 44.63 41 GLY E CA 1
ATOM 7356 C C . GLY D 2 41 ? 10.355 58.512 47.367 1.00 44.35 41 GLY E C 1
ATOM 7357 O O . GLY D 2 41 ? 10.505 58.575 46.143 1.00 46.00 41 GLY E O 1
ATOM 7358 N N . PRO D 2 42 ? 9.150 58.347 47.915 1.00 42.78 42 PRO E N 1
ATOM 7359 C CA . PRO D 2 42 ? 8.969 58.214 49.361 1.00 42.11 42 PRO E CA 1
ATOM 7360 C C . PRO D 2 42 ? 9.533 56.874 49.866 1.00 40.10 42 PRO E C 1
ATOM 7361 O O . PRO D 2 42 ? 9.900 55.984 49.085 1.00 38.99 42 PRO E O 1
ATOM 7365 N N . TRP D 2 43 ? 9.587 56.738 51.185 1.00 38.49 43 TRP E N 1
ATOM 7366 C CA . TRP D 2 43 ? 10.147 55.541 51.774 1.00 35.79 43 TRP E CA 1
ATOM 7367 C C . TRP D 2 43 ? 9.175 54.900 52.719 1.00 35.20 43 TRP E C 1
ATOM 7368 O O . TRP D 2 43 ? 8.427 55.595 53.418 1.00 36.71 43 TRP E O 1
ATOM 7379 N N . VAL D 2 44 ? 9.168 53.575 52.754 1.00 33.78 44 VAL E N 1
ATOM 7380 C CA . VAL D 2 44 ? 8.319 52.883 53.702 1.00 31.99 44 VAL E CA 1
ATOM 7381 C C . VAL D 2 44 ? 9.164 52.655 54.960 1.00 32.70 44 VAL E C 1
ATOM 7382 O O . VAL D 2 44 ? 10.316 52.207 54.867 1.00 32.36 44 VAL E O 1
ATOM 7386 N N . VAL D 2 45 ? 8.615 52.981 56.130 1.00 32.23 45 VAL E N 1
ATOM 7387 C CA . VAL D 2 45 ? 9.323 52.738 57.369 1.00 33.11 45 VAL E CA 1
ATOM 7388 C C . VAL D 2 45 ? 8.440 51.809 58.166 1.00 33.78 45 VAL E C 1
ATOM 7389 O O . VAL D 2 45 ? 7.242 52.063 58.312 1.00 35.77 45 VAL E O 1
ATOM 7393 N N . LYS D 2 46 ? 9.022 50.730 58.688 1.00 32.59 46 LYS E N 1
ATOM 7394 C CA . LYS D 2 46 ? 8.261 49.731 59.412 1.00 29.87 46 LYS E CA 1
ATOM 7395 C C . LYS D 2 46 ? 8.904 49.243 60.682 1.00 28.86 46 LYS E C 1
ATOM 7396 O O . LYS D 2 46 ? 10.037 48.774 60.675 1.00 28.53 46 LYS E O 1
ATOM 7402 N N . CYS D 2 47 ? 8.158 49.335 61.773 1.00 27.70 47 CYS E N 1
ATOM 7403 C CA . CYS D 2 47 ? 8.614 48.832 63.035 1.00 28.81 47 CYS E CA 1
ATOM 7404 C C . CYS D 2 47 ? 8.794 47.341 62.784 1.00 28.57 47 CYS E C 1
ATOM 7405 O O . CYS D 2 47 ? 8.013 46.733 62.061 1.00 28.66 47 CYS E O 1
ATOM 7408 N N . GLN D 2 48 ? 9.833 46.749 63.349 1.00 29.66 48 GLN E N 1
ATOM 7409 C CA . GLN D 2 48 ? 10.060 45.309 63.169 1.00 28.54 48 GLN E CA 1
ATOM 7410 C C . GLN D 2 48 ? 9.703 44.617 64.457 1.00 28.50 48 GLN E C 1
ATOM 7411 O O . GLN D 2 48 ? 10.446 44.718 65.435 1.00 29.29 48 GLN E O 1
ATOM 7417 N N . VAL D 2 49 ? 8.550 43.961 64.490 1.00 27.30 49 VAL E N 1
ATOM 7418 C CA . VAL D 2 49 ? 8.162 43.185 65.636 1.00 26.26 49 VAL E CA 1
ATOM 7419 C C . VAL D 2 49 ? 7.650 41.927 65.004 1.00 28.32 49 VAL E C 1
ATOM 7420 O O . VAL D 2 49 ? 7.295 41.927 63.813 1.00 27.74 49 VAL E O 1
ATOM 7424 N N . HIS D 2 50 ? 7.615 40.846 65.766 1.00 27.75 50 HIS E N 1
ATOM 7425 C CA . HIS D 2 50 ? 7.161 39.607 65.200 1.00 29.69 50 HIS E CA 1
ATOM 7426 C C . HIS D 2 50 ? 5.691 39.591 64.864 1.00 32.48 50 HIS E C 1
ATOM 7427 O O . HIS D 2 50 ? 5.306 39.005 63.857 1.00 36.00 50 HIS E O 1
ATOM 7434 N N . ALA D 2 51 ? 4.864 40.231 65.664 1.00 32.72 51 ALA E N 1
ATOM 7435 C CA . ALA D 2 51 ? 3.445 40.262 65.398 1.00 32.69 51 ALA E CA 1
ATOM 7436 C C . ALA D 2 51 ? 3.082 40.995 64.140 1.00 34.00 51 ALA E C 1
ATOM 7437 O O . ALA D 2 51 ? 3.819 41.873 63.658 1.00 34.09 51 ALA E O 1
ATOM 7439 N N . GLY D 2 52 ? 1.908 40.626 63.625 1.00 35.41 52 GLY E N 1
ATOM 7440 C CA . GLY D 2 52 ? 1.348 41.269 62.452 1.00 36.69 52 GLY E CA 1
ATOM 7441 C C . GLY D 2 52 ? 0.390 42.391 62.885 1.00 38.51 52 GLY E C 1
ATOM 7442 O O . GLY D 2 52 ? 0.255 42.677 64.094 1.00 38.17 52 GLY E O 1
ATOM 7443 N N . GLY D 2 53 ? -0.273 43.034 61.922 1.00 38.90 53 GLY E N 1
ATOM 7444 C CA . GLY D 2 53 ? -1.162 44.128 62.275 1.00 40.77 53 GLY E CA 1
ATOM 7445 C C . GLY D 2 53 ? -0.411 45.399 62.649 1.00 41.87 53 GLY E C 1
ATOM 7446 O O . GLY D 2 53 ? -0.952 46.289 63.301 1.00 40.99 53 GLY E O 1
ATOM 7447 N N . ARG D 2 54 ? 0.841 45.504 62.209 1.00 43.31 54 ARG E N 1
ATOM 7448 C CA . ARG D 2 54 ? 1.660 46.676 62.525 1.00 43.69 54 ARG E CA 1
ATOM 7449 C C . ARG D 2 54 ? 1.110 47.884 61.791 1.00 44.47 54 ARG E C 1
ATOM 7450 O O . ARG D 2 54 ? 1.168 49.020 62.292 1.00 43.36 54 ARG E O 1
ATOM 7458 N N . GLY D 2 55 ? 0.584 47.639 60.593 1.00 46.35 55 GLY E N 1
ATOM 7459 C CA . GLY D 2 55 ? 0.038 48.741 59.818 1.00 48.72 55 GLY E CA 1
ATOM 7460 C C . GLY D 2 55 ? -1.090 49.391 60.601 1.00 49.99 55 GLY E C 1
ATOM 7461 O O . GLY D 2 55 ? -1.090 50.597 60.881 1.00 50.67 55 GLY E O 1
ATOM 7462 N N . LYS D 2 56 ? -2.040 48.564 61.010 1.00 50.76 56 LYS E N 1
ATOM 7463 C CA . LYS D 2 56 ? -3.173 49.079 61.738 1.00 51.39 56 LYS E CA 1
ATOM 7464 C C . LYS D 2 56 ? -2.752 49.790 62.993 1.00 49.90 56 LYS E C 1
ATOM 7465 O O . LYS D 2 56 ? -3.419 50.715 63.418 1.00 51.10 56 LYS E O 1
ATOM 7471 N N . ALA D 2 57 ? -1.641 49.397 63.588 1.00 46.94 57 ALA E N 1
ATOM 7472 C CA . ALA D 2 57 ? -1.231 50.049 64.818 1.00 45.24 57 ALA E CA 1
ATOM 7473 C C . ALA D 2 57 ? -0.336 51.273 64.630 1.00 44.74 57 ALA E C 1
ATOM 7474 O O . ALA D 2 57 ? 0.157 51.826 65.620 1.00 43.79 57 ALA E O 1
ATOM 7476 N N . GLY D 2 58 ? -0.118 51.686 63.379 1.00 43.30 58 GLY E N 1
ATOM 7477 C CA . GLY D 2 58 ? 0.726 52.841 63.129 1.00 42.56 58 GLY E CA 1
ATOM 7478 C C . GLY D 2 58 ? 2.213 52.543 62.946 1.00 42.30 58 GLY E C 1
ATOM 7479 O O . GLY D 2 58 ? 3.037 53.458 62.812 1.00 41.80 58 GLY E O 1
ATOM 7480 N N . GLY D 2 59 ? 2.551 51.256 62.915 1.00 41.92 59 GLY E N 1
ATOM 7481 C CA . GLY D 2 59 ? 3.936 50.840 62.780 1.00 39.95 59 GLY E CA 1
ATOM 7482 C C . GLY D 2 59 ? 4.467 50.748 61.374 1.00 39.14 59 GLY E C 1
ATOM 7483 O O . GLY D 2 59 ? 5.589 50.294 61.206 1.00 40.08 59 GLY E O 1
ATOM 7484 N N . VAL D 2 60 ? 3.677 51.146 60.383 1.00 38.13 60 VAL E N 1
ATOM 7485 C CA . VAL D 2 60 ? 4.112 51.131 58.988 1.00 38.62 60 VAL E CA 1
ATOM 7486 C C . VAL D 2 60 ? 3.624 52.436 58.416 1.00 39.36 60 VAL E C 1
ATOM 7487 O O . VAL D 2 60 ? 2.426 52.719 58.478 1.00 39.02 60 VAL E O 1
ATOM 7491 N N . LYS D 2 61 ? 4.554 53.222 57.884 1.00 39.95 61 LYS E N 1
ATOM 7492 C CA . LYS D 2 61 ? 4.235 54.514 57.306 1.00 40.86 61 LYS E CA 1
ATOM 7493 C C . LYS D 2 61 ? 5.008 54.727 56.034 1.00 41.12 61 LYS E C 1
ATOM 7494 O O . LYS D 2 61 ? 6.114 54.190 55.850 1.00 41.42 61 LYS E O 1
ATOM 7500 N N . VAL D 2 62 ? 4.425 55.495 55.131 1.00 41.43 62 VAL E N 1
ATOM 7501 C CA . VAL D 2 62 ? 5.145 55.810 53.928 1.00 42.62 62 VAL E CA 1
ATOM 7502 C C . VAL D 2 62 ? 5.448 57.268 54.135 1.00 42.68 62 VAL E C 1
ATOM 7503 O O . VAL D 2 62 ? 4.548 58.060 54.292 1.00 42.64 62 VAL E O 1
ATOM 7507 N N . VAL D 2 63 ? 6.721 57.621 54.201 1.00 43.19 63 VAL E N 1
ATOM 7508 C CA . VAL D 2 63 ? 7.078 59.015 54.393 1.00 43.51 63 VAL E CA 1
ATOM 7509 C C . VAL D 2 63 ? 7.880 59.529 53.205 1.00 44.69 63 VAL E C 1
ATOM 7510 O O . VAL D 2 63 ? 8.368 58.749 52.357 1.00 45.00 63 VAL E O 1
ATOM 7514 N N . ASN D 2 64 ? 8.004 60.843 53.102 1.00 46.27 64 ASN E N 1
ATOM 7515 C CA . ASN D 2 64 ? 8.749 61.376 51.971 1.00 48.06 64 ASN E CA 1
ATOM 7516 C C . ASN D 2 64 ? 9.848 62.346 52.344 1.00 46.80 64 ASN E C 1
ATOM 7517 O O . ASN D 2 64 ? 10.270 63.133 51.509 1.00 47.67 64 ASN E O 1
ATOM 7522 N N . SER D 2 65 ? 10.316 62.303 53.581 1.00 44.82 65 SER E N 1
ATOM 7523 C CA . SER D 2 65 ? 11.426 63.165 53.949 1.00 44.15 65 SER E CA 1
ATOM 7524 C C . SER D 2 65 ? 12.312 62.497 54.992 1.00 43.86 65 SER E C 1
ATOM 7525 O O . SER D 2 65 ? 11.813 61.822 55.906 1.00 42.17 65 SER E O 1
ATOM 7528 N N . LYS D 2 66 ? 13.618 62.699 54.859 1.00 43.74 66 LYS E N 1
ATOM 7529 C CA . LYS D 2 66 ? 14.570 62.125 55.802 1.00 44.91 66 LYS E CA 1
ATOM 7530 C C . LYS D 2 66 ? 14.103 62.496 57.212 1.00 44.96 66 LYS E C 1
ATOM 7531 O O . LYS D 2 66 ? 14.102 61.678 58.145 1.00 43.88 66 LYS E O 1
ATOM 7537 N N . GLU D 2 67 ? 13.674 63.744 57.341 1.00 44.64 67 GLU E N 1
ATOM 7538 C CA . GLU D 2 67 ? 13.184 64.264 58.611 1.00 44.34 67 GLU E CA 1
ATOM 7539 C C . GLU D 2 67 ? 12.045 63.394 59.184 1.00 42.19 67 GLU E C 1
ATOM 7540 O O . GLU D 2 67 ? 11.998 63.152 60.358 1.00 40.55 67 GLU E O 1
ATOM 7546 N N . ASP D 2 68 ? 11.125 62.926 58.347 1.00 41.72 68 ASP E N 1
ATOM 7547 C CA . ASP D 2 68 ? 10.037 62.063 58.805 1.00 39.58 68 ASP E CA 1
ATOM 7548 C C . ASP D 2 68 ? 10.519 60.630 59.117 1.00 39.55 68 ASP E C 1
ATOM 7549 O O . ASP D 2 68 ? 9.972 59.966 60.020 1.00 38.12 68 ASP E O 1
ATOM 7554 N N . ILE D 2 69 ? 11.516 60.151 58.370 1.00 37.50 69 ILE E N 1
ATOM 7555 C CA . ILE D 2 69 ? 12.058 58.831 58.627 1.00 35.74 69 ILE E CA 1
ATOM 7556 C C . ILE D 2 69 ? 12.597 58.905 60.059 1.00 35.89 69 ILE E C 1
ATOM 7557 O O . ILE D 2 69 ? 12.230 58.134 60.942 1.00 36.17 69 ILE E O 1
ATOM 7562 N N . ARG D 2 70 ? 13.451 59.883 60.292 1.00 36.47 70 ARG E N 1
ATOM 7563 C CA . ARG D 2 70 ? 14.047 60.082 61.597 1.00 36.16 70 ARG E CA 1
ATOM 7564 C C . ARG D 2 70 ? 12.999 60.263 62.678 1.00 37.18 70 ARG E C 1
ATOM 7565 O O . ARG D 2 70 ? 13.084 59.683 63.778 1.00 35.80 70 ARG E O 1
ATOM 7573 N N . ALA D 2 71 ? 11.981 61.061 62.373 1.00 37.13 71 ALA E N 1
ATOM 7574 C CA . ALA D 2 71 ? 10.953 61.283 63.377 1.00 39.15 71 ALA E CA 1
ATOM 7575 C C . ALA D 2 71 ? 10.279 59.970 63.713 1.00 39.13 71 ALA E C 1
ATOM 7576 O O . ALA D 2 71 ? 10.029 59.690 64.888 1.00 40.18 71 ALA E O 1
ATOM 7578 N N . PHE D 2 72 ? 9.983 59.171 62.682 1.00 38.49 72 PHE E N 1
ATOM 7579 C CA . PHE D 2 72 ? 9.312 57.889 62.899 1.00 38.34 72 PHE E CA 1
ATOM 7580 C C . PHE D 2 72 ? 10.203 56.962 63.721 1.00 37.89 72 PHE E C 1
ATOM 7581 O O . PHE D 2 72 ? 9.749 56.340 64.669 1.00 38.03 72 PHE E O 1
ATOM 7589 N N . ALA D 2 73 ? 11.486 56.904 63.354 1.00 38.37 73 ALA E N 1
ATOM 7590 C CA . ALA D 2 73 ? 12.448 56.077 64.039 1.00 36.69 73 ALA E CA 1
ATOM 7591 C C . ALA D 2 73 ? 12.552 56.508 65.486 1.00 37.34 73 ALA E C 1
ATOM 7592 O O . ALA D 2 73 ? 12.603 55.669 66.391 1.00 37.92 73 ALA E O 1
ATOM 7594 N N . GLU D 2 74 ? 12.592 57.818 65.714 1.00 37.46 74 GLU E N 1
ATOM 7595 C CA . GLU D 2 74 ? 12.676 58.378 67.078 1.00 37.26 74 GLU E CA 1
ATOM 7596 C C . GLU D 2 74 ? 11.413 58.025 67.854 1.00 36.82 74 GLU E C 1
ATOM 7597 O O . GLU D 2 74 ? 11.434 57.723 69.066 1.00 34.93 74 GLU E O 1
ATOM 7603 N N . ASN D 2 75 ? 10.296 58.058 67.150 1.00 35.74 75 ASN E N 1
ATOM 7604 C CA . ASN D 2 75 ? 9.058 57.694 67.784 1.00 35.97 75 ASN E CA 1
ATOM 7605 C C . ASN D 2 75 ? 9.016 56.225 68.210 1.00 36.91 75 ASN E C 1
ATOM 7606 O O . ASN D 2 75 ? 8.540 55.897 69.297 1.00 36.09 75 ASN E O 1
ATOM 7611 N N . TRP D 2 76 ? 9.516 55.313 67.373 1.00 36.41 76 TRP E N 1
ATOM 7612 C CA . TRP D 2 76 ? 9.385 53.902 67.749 1.00 35.91 76 TRP E CA 1
ATOM 7613 C C . TRP D 2 76 ? 10.521 53.139 68.405 1.00 35.28 76 TRP E C 1
ATOM 7614 O O . TRP D 2 76 ? 10.272 52.269 69.218 1.00 36.76 76 TRP E O 1
ATOM 7625 N N . LEU D 2 77 ? 11.771 53.452 68.088 1.00 34.83 77 LEU E N 1
ATOM 7626 C CA . LEU D 2 77 ? 12.859 52.710 68.679 1.00 33.39 77 LEU E CA 1
ATOM 7627 C C . LEU D 2 77 ? 12.821 52.704 70.182 1.00 36.10 77 LEU E C 1
ATOM 7628 O O . LEU D 2 77 ? 12.738 53.759 70.827 1.00 36.74 77 LEU E O 1
ATOM 7633 N N . GLY D 2 78 ? 12.854 51.501 70.746 1.00 37.12 78 GLY E N 1
ATOM 7634 C CA . GLY D 2 78 ? 12.857 51.368 72.188 1.00 38.38 78 GLY E CA 1
ATOM 7635 C C . GLY D 2 78 ? 11.471 51.471 72.765 1.00 39.30 78 GLY E C 1
ATOM 7636 O O . GLY D 2 78 ? 11.297 51.345 73.967 1.00 39.86 78 GLY E O 1
ATOM 7637 N N . LYS D 2 79 ? 10.477 51.693 71.924 1.00 40.49 79 LYS E N 1
ATOM 7638 C CA . LYS D 2 79 ? 9.118 51.792 72.424 1.00 42.33 79 LYS E CA 1
ATOM 7639 C C . LYS D 2 79 ? 8.468 50.424 72.109 1.00 41.88 79 LYS E C 1
ATOM 7640 O O . LYS D 2 79 ? 9.028 49.635 71.340 1.00 41.89 79 LYS E O 1
ATOM 7646 N N . ARG D 2 80 ? 7.320 50.114 72.699 1.00 40.76 80 ARG E N 1
ATOM 7647 C CA . ARG D 2 80 ? 6.689 48.854 72.370 1.00 41.08 80 ARG E CA 1
ATOM 7648 C C . ARG D 2 80 ? 5.514 49.089 71.425 1.00 40.98 80 ARG E C 1
ATOM 7649 O O . ARG D 2 80 ? 4.774 50.054 71.572 1.00 42.28 80 ARG E O 1
ATOM 7657 N N . LEU D 2 81 ? 5.369 48.220 70.432 1.00 39.02 81 LEU E N 1
ATOM 7658 C CA . LEU D 2 81 ? 4.302 48.348 69.475 1.00 38.28 81 LEU E CA 1
ATOM 7659 C C . LEU D 2 81 ? 3.203 47.344 69.799 1.00 38.39 81 LEU E C 1
ATOM 7660 O O . LEU D 2 81 ? 3.443 46.140 69.847 1.00 36.88 81 LEU E O 1
ATOM 7665 N N . VAL D 2 82 ? 1.995 47.842 70.043 1.00 38.80 82 VAL E N 1
ATOM 7666 C CA . VAL D 2 82 ? 0.889 46.957 70.348 1.00 38.29 82 VAL E CA 1
ATOM 7667 C C . VAL D 2 82 ? 0.100 46.808 69.082 1.00 38.74 82 VAL E C 1
ATOM 7668 O O . VAL D 2 82 ? -0.208 47.792 68.421 1.00 39.11 82 VAL E O 1
ATOM 7672 N N . THR D 2 83 ? -0.219 45.581 68.730 1.00 39.82 83 THR E N 1
ATOM 7673 C CA . THR D 2 83 ? -1.038 45.334 67.542 1.00 42.67 83 THR E CA 1
ATOM 7674 C C . THR D 2 83 ? -2.071 44.291 67.984 1.00 45.35 83 THR E C 1
ATOM 7675 O O . THR D 2 83 ? -1.971 43.728 69.094 1.00 45.74 83 THR E O 1
ATOM 7679 N N . TYR D 2 84 ? -3.032 44.001 67.110 1.00 48.32 84 TYR E N 1
ATOM 7680 C CA . TYR D 2 84 ? -4.063 43.053 67.446 1.00 50.89 84 TYR E CA 1
ATOM 7681 C C . TYR D 2 84 ? -3.460 41.659 67.583 1.00 51.67 84 TYR E C 1
ATOM 7682 O O . TYR D 2 84 ? -4.128 40.730 68.003 1.00 53.05 84 TYR E O 1
ATOM 7691 N N . GLN D 2 85 ? -2.187 41.509 67.254 1.00 51.30 85 GLN E N 1
ATOM 7692 C CA . GLN D 2 85 ? -1.560 40.209 67.354 1.00 51.17 85 GLN E CA 1
ATOM 7693 C C . GLN D 2 85 ? -0.603 40.070 68.520 1.00 51.46 85 GLN E C 1
ATOM 7694 O O . GLN D 2 85 ? -0.039 39.000 68.730 1.00 51.66 85 GLN E O 1
ATOM 7700 N N . THR D 2 86 ? -0.406 41.146 69.275 1.00 50.60 86 THR E N 1
ATOM 7701 C CA . THR D 2 86 ? 0.458 41.089 70.448 1.00 50.98 86 THR E CA 1
ATOM 7702 C C . THR D 2 86 ? -0.495 41.253 71.625 1.00 52.67 86 THR E C 1
ATOM 7703 O O . THR D 2 86 ? -1.674 41.539 71.425 1.00 53.58 86 THR E O 1
ATOM 7707 N N . ASP D 2 87 ? -0.010 41.077 72.850 1.00 54.33 87 ASP E N 1
ATOM 7708 C CA . ASP D 2 87 ? -0.880 41.322 73.995 1.00 55.31 87 ASP E CA 1
ATOM 7709 C C . ASP D 2 87 ? -0.868 42.843 74.220 1.00 54.99 87 ASP E C 1
ATOM 7710 O O . ASP D 2 87 ? -0.197 43.591 73.483 1.00 54.93 87 ASP E O 1
ATOM 7715 N N . ALA D 2 88 ? -1.609 43.310 75.217 1.00 54.44 88 ALA E N 1
ATOM 7716 C CA . ALA D 2 88 ? -1.673 44.745 75.490 1.00 54.02 88 ALA E CA 1
ATOM 7717 C C . ALA D 2 88 ? -0.307 45.367 75.786 1.00 52.69 88 ALA E C 1
ATOM 7718 O O . ALA D 2 88 ? -0.177 46.595 75.870 1.00 52.74 88 ALA E O 1
ATOM 7720 N N . ASN D 2 89 ? 0.710 44.535 75.955 1.00 51.67 89 ASN E N 1
ATOM 7721 C CA . ASN D 2 89 ? 2.031 45.074 76.232 1.00 50.77 89 ASN E CA 1
ATOM 7722 C C . ASN D 2 89 ? 2.894 45.277 74.997 1.00 49.29 89 ASN E C 1
ATOM 7723 O O . ASN D 2 89 ? 3.974 45.859 75.060 1.00 48.82 89 ASN E O 1
ATOM 7728 N N . GLY D 2 90 ? 2.403 44.795 73.868 1.00 47.61 90 GLY E N 1
ATOM 7729 C CA . GLY D 2 90 ? 3.130 44.964 72.627 1.00 46.05 90 GLY E CA 1
ATOM 7730 C C . GLY D 2 90 ? 4.486 44.292 72.566 1.00 43.12 90 GLY E C 1
ATOM 7731 O O . GLY D 2 90 ? 4.852 43.502 73.409 1.00 44.26 90 GLY E O 1
ATOM 7732 N N . GLN D 2 91 ? 5.241 44.610 71.535 1.00 40.79 91 GLN E N 1
ATOM 7733 C CA . GLN D 2 91 ? 6.549 44.033 71.374 1.00 36.76 91 GLN E CA 1
ATOM 7734 C C . GLN D 2 91 ? 7.485 45.193 71.134 1.00 35.68 91 GLN E C 1
ATOM 7735 O O . GLN D 2 91 ? 7.122 46.183 70.464 1.00 35.22 91 GLN E O 1
ATOM 7741 N N . PRO D 2 92 ? 8.705 45.090 71.658 1.00 33.10 92 PRO E N 1
ATOM 7742 C CA . PRO D 2 92 ? 9.708 46.135 71.512 1.00 33.57 92 PRO E CA 1
ATOM 7743 C C . PRO D 2 92 ? 10.178 46.302 70.086 1.00 33.17 92 PRO E C 1
ATOM 7744 O O . PRO D 2 92 ? 10.380 45.319 69.369 1.00 33.20 92 PRO E O 1
ATOM 7748 N N . VAL D 2 93 ? 10.294 47.561 69.679 1.00 31.38 93 VAL E N 1
ATOM 7749 C CA . VAL D 2 93 ? 10.740 47.890 68.343 1.00 31.21 93 VAL E CA 1
ATOM 7750 C C . VAL D 2 93 ? 12.185 48.281 68.526 1.00 31.26 93 VAL E C 1
ATOM 7751 O O . VAL D 2 93 ? 12.473 49.308 69.123 1.00 29.67 93 VAL E O 1
ATOM 7755 N N . ASN D 2 94 ? 13.083 47.440 68.027 1.00 30.23 94 ASN E N 1
ATOM 7756 C CA . ASN D 2 94 ? 14.516 47.685 68.123 1.00 30.00 94 ASN E CA 1
ATOM 7757 C C . ASN D 2 94 ? 15.091 47.837 66.726 1.00 30.45 94 ASN E C 1
ATOM 7758 O O . ASN D 2 94 ? 16.279 48.112 66.547 1.00 28.22 94 ASN E O 1
ATOM 7763 N N . GLN D 2 95 ? 14.233 47.659 65.726 1.00 31.62 95 GLN E N 1
ATOM 7764 C CA . GLN D 2 95 ? 14.664 47.839 64.353 1.00 32.53 95 GLN E CA 1
ATOM 7765 C C . GLN D 2 95 ? 13.534 48.404 63.602 1.00 31.52 95 GLN E C 1
ATOM 7766 O O . GLN D 2 95 ? 12.405 48.016 63.816 1.00 31.10 95 GLN E O 1
ATOM 7772 N N . ILE D 2 96 ? 13.874 49.315 62.708 1.00 32.17 96 ILE E N 1
ATOM 7773 C CA . ILE D 2 96 ? 12.939 49.963 61.821 1.00 32.45 96 ILE E CA 1
ATOM 7774 C C . ILE D 2 96 ? 13.453 49.519 60.480 1.00 31.05 96 ILE E C 1
ATOM 7775 O O . ILE D 2 96 ? 14.645 49.638 60.187 1.00 32.60 96 ILE E O 1
ATOM 7780 N N . LEU D 2 97 ? 12.588 48.964 59.668 1.00 31.19 97 LEU E N 1
ATOM 7781 C CA . LEU D 2 97 ? 13.007 48.571 58.336 1.00 29.97 97 LEU E CA 1
ATOM 7782 C C . LEU D 2 97 ? 12.641 49.779 57.493 1.00 30.32 97 LEU E C 1
ATOM 7783 O O . LEU D 2 97 ? 11.541 50.313 57.626 1.00 31.02 97 LEU E O 1
ATOM 7788 N N . VAL D 2 98 ? 13.588 50.264 56.704 1.00 29.64 98 VAL E N 1
ATOM 7789 C CA . VAL D 2 98 ? 13.363 51.407 55.845 1.00 29.01 98 VAL E CA 1
ATOM 7790 C C . VAL D 2 98 ? 13.581 50.839 54.461 1.00 28.60 98 VAL E C 1
ATOM 7791 O O . VAL D 2 98 ? 14.665 50.394 54.151 1.00 29.20 98 VAL E O 1
ATOM 7795 N N . GLU D 2 99 ? 12.535 50.823 53.656 1.00 27.52 99 GLU E N 1
ATOM 7796 C CA . GLU D 2 99 ? 12.669 50.312 52.339 1.00 30.26 99 GLU E CA 1
ATOM 7797 C C . GLU D 2 99 ? 12.042 51.224 51.304 1.00 29.50 99 GLU E C 1
ATOM 7798 O O . GLU D 2 99 ? 11.312 52.171 51.606 1.00 28.91 99 GLU E O 1
ATOM 7804 N N . ALA D 2 100 ? 12.425 50.956 50.079 1.00 29.90 100 ALA E N 1
ATOM 7805 C CA . ALA D 2 100 ? 11.923 51.661 48.953 1.00 31.47 100 ALA E CA 1
ATOM 7806 C C . ALA D 2 100 ? 10.420 51.461 48.885 1.00 32.03 100 ALA E C 1
ATOM 7807 O O . ALA D 2 100 ? 9.899 50.410 49.239 1.00 31.87 100 ALA E O 1
ATOM 7809 N N . ALA D 2 101 ? 9.734 52.491 48.433 1.00 33.84 101 ALA E N 1
ATOM 7810 C CA . ALA D 2 101 ? 8.311 52.428 48.237 1.00 36.12 101 ALA E CA 1
ATOM 7811 C C . ALA D 2 101 ? 8.138 51.500 47.037 1.00 36.84 101 ALA E C 1
ATOM 7812 O O . ALA D 2 101 ? 9.042 51.368 46.190 1.00 37.98 101 ALA E O 1
ATOM 7814 N N . THR D 2 102 ? 6.984 50.857 46.958 1.00 37.03 102 THR E N 1
ATOM 7815 C CA . THR D 2 102 ? 6.725 49.941 45.868 1.00 37.52 102 THR E CA 1
ATOM 7816 C C . THR D 2 102 ? 5.464 50.390 45.176 1.00 37.58 102 THR E C 1
ATOM 7817 O O . THR D 2 102 ? 4.497 50.720 45.848 1.00 37.42 102 THR E O 1
ATOM 7821 N N . ASP D 2 103 ? 5.462 50.427 43.846 1.00 37.37 103 ASP E N 1
ATOM 7822 C CA . ASP D 2 103 ? 4.233 50.815 43.149 1.00 36.89 103 ASP E CA 1
ATOM 7823 C C . ASP D 2 103 ? 3.371 49.540 43.067 1.00 34.90 103 ASP E C 1
ATOM 7824 O O . ASP D 2 103 ? 3.603 48.659 42.235 1.00 33.18 103 ASP E O 1
ATOM 7829 N N . ILE D 2 104 ? 2.372 49.457 43.936 1.00 32.77 104 ILE E N 1
ATOM 7830 C CA . ILE D 2 104 ? 1.481 48.299 43.947 1.00 32.59 104 ILE E CA 1
ATOM 7831 C C . ILE D 2 104 ? 0.345 48.253 42.909 1.00 32.84 104 ILE E C 1
ATOM 7832 O O . ILE D 2 104 ? -0.550 49.095 42.945 1.00 33.66 104 ILE E O 1
ATOM 7837 N N . ALA D 2 105 ? 0.385 47.281 41.997 1.00 32.84 105 ALA E N 1
ATOM 7838 C CA . ALA D 2 105 ? -0.687 47.106 41.012 1.00 33.58 105 ALA E CA 1
ATOM 7839 C C . ALA D 2 105 ? -1.682 46.124 41.651 1.00 34.89 105 ALA E C 1
ATOM 7840 O O . ALA D 2 105 ? -2.891 46.353 41.676 1.00 34.66 105 ALA E O 1
ATOM 7842 N N . LYS D 2 106 ? -1.176 45.027 42.205 1.00 34.93 106 LYS E N 1
ATOM 7843 C CA . LYS D 2 106 ? -2.076 44.070 42.811 1.00 33.35 106 LYS E CA 1
ATOM 7844 C C . LYS D 2 106 ? -1.412 43.344 43.993 1.00 33.73 106 LYS E C 1
ATOM 7845 O O . LYS D 2 106 ? -0.184 43.100 44.024 1.00 32.43 106 LYS E O 1
ATOM 7851 N N . GLU D 2 107 ? -2.240 42.997 44.956 1.00 29.93 107 GLU E N 1
ATOM 7852 C CA . GLU D 2 107 ? -1.779 42.308 46.122 1.00 31.38 107 GLU E CA 1
ATOM 7853 C C . GLU D 2 107 ? -2.236 40.868 46.178 1.00 30.13 107 GLU E C 1
ATOM 7854 O O . GLU D 2 107 ? -3.413 40.594 46.156 1.00 31.15 107 GLU E O 1
ATOM 7860 N N . LEU D 2 108 ? -1.276 39.952 46.265 1.00 28.57 108 LEU E N 1
ATOM 7861 C CA . LEU D 2 108 ? -1.575 38.550 46.312 1.00 26.81 108 LEU E CA 1
ATOM 7862 C C . LEU D 2 108 ? -1.146 37.991 47.652 1.00 25.92 108 LEU E C 1
ATOM 7863 O O . LEU D 2 108 ? -0.510 38.661 48.441 1.00 25.64 108 LEU E O 1
ATOM 7868 N N . TYR D 2 109 ? -1.500 36.744 47.888 1.00 24.29 109 TYR E N 1
ATOM 7869 C CA . TYR D 2 109 ? -1.107 36.058 49.075 1.00 23.75 109 TYR E CA 1
ATOM 7870 C C . TYR D 2 109 ? -0.396 34.778 48.695 1.00 24.66 109 TYR E C 1
ATOM 7871 O O . TYR D 2 109 ? -0.866 34.051 47.821 1.00 26.02 109 TYR E O 1
ATOM 7880 N N . LEU D 2 110 ? 0.757 34.498 49.311 1.00 22.92 110 LEU E N 1
ATOM 7881 C CA . LEU D 2 110 ? 1.398 33.225 49.036 1.00 22.48 110 LEU E CA 1
ATOM 7882 C C . LEU D 2 110 ? 1.919 32.792 50.392 1.00 22.59 110 LEU E C 1
ATOM 7883 O O . LEU D 2 110 ? 2.569 33.556 51.073 1.00 24.30 110 LEU E O 1
ATOM 7888 N N . GLY D 2 111 ? 1.644 31.570 50.796 1.00 21.20 111 GLY E N 1
ATOM 7889 C CA . GLY D 2 111 ? 2.143 31.144 52.084 1.00 21.01 111 GLY E CA 1
ATOM 7890 C C . GLY D 2 111 ? 2.281 29.655 52.077 1.00 20.77 111 GLY E C 1
ATOM 7891 O O . GLY D 2 111 ? 1.910 29.001 51.090 1.00 22.24 111 GLY E O 1
ATOM 7892 N N . ALA D 2 112 ? 2.795 29.109 53.164 1.00 17.83 112 ALA E N 1
ATOM 7893 C CA . ALA D 2 112 ? 2.972 27.686 53.274 1.00 19.13 112 ALA E CA 1
ATOM 7894 C C . ALA D 2 112 ? 3.030 27.357 54.740 1.00 19.06 112 ALA E C 1
ATOM 7895 O O . ALA D 2 112 ? 3.534 28.137 55.508 1.00 18.98 112 ALA E O 1
ATOM 7897 N N . VAL D 2 113 ? 2.515 26.181 55.088 1.00 20.64 113 VAL E N 1
ATOM 7898 C CA . VAL D 2 113 ? 2.526 25.639 56.430 1.00 22.60 113 VAL E CA 1
ATOM 7899 C C . VAL D 2 113 ? 2.570 24.124 56.242 1.00 24.01 113 VAL E C 1
ATOM 7900 O O . VAL D 2 113 ? 2.414 23.596 55.131 1.00 26.13 113 VAL E O 1
ATOM 7904 N N . VAL D 2 114 ? 2.791 23.430 57.336 1.00 24.93 114 VAL E N 1
ATOM 7905 C CA . VAL D 2 114 ? 2.747 21.987 57.344 1.00 24.85 114 VAL E CA 1
ATOM 7906 C C . VAL D 2 114 ? 1.264 21.689 57.638 1.00 26.69 114 VAL E C 1
ATOM 7907 O O . VAL D 2 114 ? 0.739 22.023 58.704 1.00 26.00 114 VAL E O 1
ATOM 7911 N N . ASP D 2 115 ? 0.573 21.082 56.686 1.00 28.39 115 ASP E N 1
ATOM 7912 C CA . ASP D 2 115 ? -0.842 20.779 56.864 1.00 29.32 115 ASP E CA 1
ATOM 7913 C C . ASP D 2 115 ? -0.887 19.440 57.593 1.00 29.59 115 ASP E C 1
ATOM 7914 O O . ASP D 2 115 ? -0.448 18.410 57.081 1.00 31.02 115 ASP E O 1
ATOM 7919 N N . ARG D 2 116 ? -1.441 19.423 58.786 1.00 28.34 116 ARG E N 1
ATOM 7920 C CA . ARG D 2 116 ? -1.447 18.170 59.524 1.00 28.03 116 ARG E CA 1
ATOM 7921 C C . ARG D 2 116 ? -2.450 17.106 59.058 1.00 26.23 116 ARG E C 1
ATOM 7922 O O . ARG D 2 116 ? -2.302 15.918 59.322 1.00 24.39 116 ARG E O 1
ATOM 7930 N N . SER D 2 117 ? -3.503 17.577 58.434 1.00 25.26 117 SER E N 1
ATOM 7931 C CA . SER D 2 117 ? -4.548 16.715 57.945 1.00 27.66 117 SER E CA 1
ATOM 7932 C C . SER D 2 117 ? -3.990 15.943 56.745 1.00 27.79 117 SER E C 1
ATOM 7933 O O . SER D 2 117 ? -4.089 14.745 56.675 1.00 28.66 117 SER E O 1
ATOM 7936 N N . SER D 2 118 ? -3.384 16.624 55.789 1.00 28.08 118 SER E N 1
ATOM 7937 C CA . SER D 2 118 ? -2.777 15.893 54.671 1.00 26.80 118 SER E CA 1
ATOM 7938 C C . SER D 2 118 ? -1.349 15.466 54.992 1.00 26.98 118 SER E C 1
ATOM 7939 O O . SER D 2 118 ? -0.803 14.619 54.300 1.00 28.64 118 SER E O 1
ATOM 7942 N N . ARG D 2 119 ? -0.745 16.009 56.059 1.00 25.19 119 ARG E N 1
ATOM 7943 C CA . ARG D 2 119 ? 0.613 15.610 56.424 1.00 22.90 119 ARG E CA 1
ATOM 7944 C C . ARG D 2 119 ? 1.597 15.935 55.329 1.00 22.26 119 ARG E C 1
ATOM 7945 O O . ARG D 2 119 ? 2.445 15.129 54.976 1.00 22.30 119 ARG E O 1
ATOM 7953 N N . ARG D 2 120 ? 1.480 17.144 54.812 1.00 23.22 120 ARG E N 1
ATOM 7954 C CA . ARG D 2 120 ? 2.336 17.660 53.766 1.00 21.48 120 ARG E CA 1
ATOM 7955 C C . ARG D 2 120 ? 2.557 19.119 54.027 1.00 21.31 120 ARG E C 1
ATOM 7956 O O . ARG D 2 120 ? 1.792 19.746 54.722 1.00 21.02 120 ARG E O 1
ATOM 7964 N N . VAL D 2 121 ? 3.609 19.654 53.443 1.00 22.40 121 VAL E N 1
ATOM 7965 C CA . VAL D 2 121 ? 3.848 21.096 53.476 1.00 20.75 121 VAL E CA 1
ATOM 7966 C C . VAL D 2 121 ? 2.883 21.529 52.349 1.00 22.59 121 VAL E C 1
ATOM 7967 O O . VAL D 2 121 ? 2.927 20.966 51.250 1.00 21.41 121 VAL E O 1
ATOM 7971 N N . VAL D 2 122 ? 2.016 22.495 52.625 1.00 21.84 122 VAL E N 1
ATOM 7972 C CA . VAL D 2 122 ? 1.059 22.966 51.641 1.00 19.87 122 VAL E CA 1
ATOM 7973 C C . VAL D 2 122 ? 1.289 24.430 51.415 1.00 21.26 122 VAL E C 1
ATOM 7974 O O . VAL D 2 122 ? 1.434 25.239 52.375 1.00 23.06 122 VAL E O 1
ATOM 7978 N N . PHE D 2 123 ? 1.417 24.778 50.153 1.00 20.45 123 PHE E N 1
ATOM 7979 C CA . PHE D 2 123 ? 1.532 26.153 49.789 1.00 21.40 123 PHE E CA 1
ATOM 7980 C C . PHE D 2 123 ? 0.126 26.604 49.445 1.00 22.80 123 PHE E C 1
ATOM 7981 O O . PHE D 2 123 ? -0.655 25.832 48.853 1.00 25.14 123 PHE E O 1
ATOM 7989 N N . MET D 2 124 ? -0.199 27.839 49.814 1.00 23.11 124 MET E N 1
ATOM 7990 C CA . MET D 2 124 ? -1.534 28.403 49.628 1.00 24.71 124 MET E CA 1
ATOM 7991 C C . MET D 2 124 ? -1.301 29.718 48.981 1.00 24.25 124 MET E C 1
ATOM 7992 O O . MET D 2 124 ? -0.425 30.468 49.466 1.00 22.91 124 MET E O 1
ATOM 7997 N N . ALA D 2 125 ? -2.069 30.010 47.916 1.00 24.13 125 ALA E N 1
ATOM 7998 C CA . ALA D 2 125 ? -1.969 31.286 47.181 1.00 24.80 125 ALA E CA 1
ATOM 7999 C C . ALA D 2 125 ? -3.367 31.841 46.982 1.00 25.82 125 ALA E C 1
ATOM 8000 O O . ALA D 2 125 ? -4.361 31.066 46.856 1.00 26.01 125 ALA E O 1
ATOM 8002 N N . SER D 2 126 ? -3.449 33.162 46.895 1.00 24.43 126 SER E N 1
ATOM 8003 C CA . SER D 2 126 ? -4.732 33.759 46.723 1.00 26.42 126 SER E CA 1
ATOM 8004 C C . SER D 2 126 ? -4.616 35.101 46.103 1.00 27.10 126 SER E C 1
ATOM 8005 O O . SER D 2 126 ? -3.584 35.765 46.266 1.00 28.49 126 SER E O 1
ATOM 8008 N N . THR D 2 127 ? -5.654 35.517 45.383 1.00 27.54 127 THR E N 1
ATOM 8009 C CA . THR D 2 127 ? -5.594 36.818 44.717 1.00 29.22 127 THR E CA 1
ATOM 8010 C C . THR D 2 127 ? -5.968 37.781 45.793 1.00 30.50 127 THR E C 1
ATOM 8011 O O . THR D 2 127 ? -5.851 38.992 45.638 1.00 33.01 127 THR E O 1
ATOM 8015 N N . GLU D 2 128 ? -6.424 37.249 46.907 1.00 30.07 128 GLU E N 1
ATOM 8016 C CA . GLU D 2 128 ? -6.829 38.139 47.980 1.00 32.23 128 GLU E CA 1
ATOM 8017 C C . GLU D 2 128 ? -5.703 38.594 48.875 1.00 32.88 128 GLU E C 1
ATOM 8018 O O . GLU D 2 128 ? -5.760 38.374 50.083 1.00 32.15 128 GLU E O 1
ATOM 8024 N N . GLY D 2 129 ? -4.675 39.233 48.333 1.00 31.44 129 GLY E N 1
ATOM 8025 C CA . GLY D 2 129 ? -3.615 39.634 49.222 1.00 31.42 129 GLY E CA 1
ATOM 8026 C C . GLY D 2 129 ? -3.945 40.871 50.010 1.00 32.77 129 GLY E C 1
ATOM 8027 O O . GLY D 2 129 ? -4.871 41.590 49.674 1.00 33.94 129 GLY E O 1
ATOM 8028 N N . GLY D 2 130 ? -3.174 41.125 51.055 1.00 32.76 130 GLY E N 1
ATOM 8029 C CA . GLY D 2 130 ? -3.361 42.308 51.869 1.00 34.27 130 GLY E CA 1
ATOM 8030 C C . GLY D 2 130 ? -4.479 42.160 52.878 1.00 36.42 130 GLY E C 1
ATOM 8031 O O . GLY D 2 130 ? -4.847 43.101 53.576 1.00 38.69 130 GLY E O 1
ATOM 8032 N N . VAL D 2 131 ? -5.005 40.954 52.975 1.00 36.34 131 VAL E N 1
ATOM 8033 C CA . VAL D 2 131 ? -6.104 40.645 53.861 1.00 36.03 131 VAL E CA 1
ATOM 8034 C C . VAL D 2 131 ? -5.641 39.467 54.710 1.00 37.16 131 VAL E C 1
ATOM 8035 O O . VAL D 2 131 ? -4.859 38.637 54.249 1.00 37.81 131 VAL E O 1
ATOM 8039 N N . GLU D 2 132 ? -6.106 39.367 55.947 1.00 37.15 132 GLU E N 1
ATOM 8040 C CA . GLU D 2 132 ? -5.678 38.240 56.747 1.00 37.93 132 GLU E CA 1
ATOM 8041 C C . GLU D 2 132 ? -6.206 36.987 56.136 1.00 36.44 132 GLU E C 1
ATOM 8042 O O . GLU D 2 132 ? -7.393 36.866 55.878 1.00 35.41 132 GLU E O 1
ATOM 8048 N N . ILE D 2 133 ? -5.301 36.042 55.909 1.00 35.82 133 ILE E N 1
ATOM 8049 C CA . ILE D 2 133 ? -5.654 34.789 55.256 1.00 34.86 133 ILE E CA 1
ATOM 8050 C C . ILE D 2 133 ? -6.687 33.956 56.061 1.00 34.64 133 ILE E C 1
ATOM 8051 O O . ILE D 2 133 ? -7.510 33.222 55.493 1.00 32.82 133 ILE E O 1
ATOM 8056 N N . GLU D 2 134 ? -6.642 34.085 57.383 1.00 34.03 134 GLU E N 1
ATOM 8057 C CA . GLU D 2 134 ? -7.550 33.370 58.257 1.00 34.34 134 GLU E CA 1
ATOM 8058 C C . GLU D 2 134 ? -8.987 33.797 57.908 1.00 33.56 134 GLU E C 1
ATOM 8059 O O . GLU D 2 134 ? -9.902 32.973 57.877 1.00 33.49 134 GLU E O 1
ATOM 8065 N N . LYS D 2 135 ? -9.161 35.075 57.611 1.00 31.10 135 LYS E N 1
ATOM 8066 C CA . LYS D 2 135 ? -10.453 35.613 57.260 1.00 31.90 135 LYS E CA 1
ATOM 8067 C C . LYS D 2 135 ? -10.912 35.139 55.861 1.00 31.77 135 LYS E C 1
ATOM 8068 O O . LYS D 2 135 ? -12.079 34.757 55.677 1.00 30.93 135 LYS E O 1
ATOM 8074 N N . VAL D 2 136 ? -10.022 35.176 54.865 1.00 29.48 136 VAL E N 1
ATOM 8075 C CA . VAL D 2 136 ? -10.385 34.689 53.541 1.00 27.30 136 VAL E CA 1
ATOM 8076 C C . VAL D 2 136 ? -10.789 33.219 53.646 1.00 27.56 136 VAL E C 1
ATOM 8077 O O . VAL D 2 136 ? -11.762 32.760 53.038 1.00 25.88 136 VAL E O 1
ATOM 8081 N N . ALA D 2 137 ? -10.025 32.479 54.443 1.00 27.64 137 ALA E N 1
ATOM 8082 C CA . ALA D 2 137 ? -10.253 31.067 54.631 1.00 28.30 137 ALA E CA 1
ATOM 8083 C C . ALA D 2 137 ? -11.596 30.795 55.258 1.00 29.61 137 ALA E C 1
ATOM 8084 O O . ALA D 2 137 ? -12.263 29.830 54.891 1.00 29.88 137 ALA E O 1
ATOM 8086 N N . GLU D 2 138 ? -11.987 31.640 56.213 1.00 29.79 138 GLU E N 1
ATOM 8087 C CA . GLU D 2 138 ? -13.258 31.477 56.889 1.00 31.77 138 GLU E CA 1
ATOM 8088 C C . GLU D 2 138 ? -14.439 31.856 55.980 1.00 30.21 138 GLU E C 1
ATOM 8089 O O . GLU D 2 138 ? -15.443 31.163 55.929 1.00 30.13 138 GLU E O 1
ATOM 8095 N N . GLU D 2 139 ? -14.317 32.964 55.273 1.00 28.43 139 GLU E N 1
ATOM 8096 C CA . GLU D 2 139 ? -15.418 33.445 54.465 1.00 29.00 139 GLU E CA 1
ATOM 8097 C C . GLU D 2 139 ? -15.485 33.001 53.025 1.00 29.11 139 GLU E C 1
ATOM 8098 O O . GLU D 2 139 ? -16.570 32.846 52.505 1.00 31.57 139 GLU E O 1
ATOM 8104 N N . THR D 2 140 ? -14.354 32.869 52.351 1.00 26.63 140 THR E N 1
ATOM 8105 C CA . THR D 2 140 ? -14.378 32.435 50.974 1.00 26.19 140 THR E CA 1
ATOM 8106 C C . THR D 2 140 ? -13.219 31.495 50.833 1.00 25.33 140 THR E C 1
ATOM 8107 O O . THR D 2 140 ? -12.211 31.829 50.232 1.00 25.26 140 THR E O 1
ATOM 8111 N N . PRO D 2 141 ? -13.334 30.313 51.449 1.00 24.74 141 PRO E N 1
ATOM 8112 C CA . PRO D 2 141 ? -12.288 29.323 51.400 1.00 23.64 141 PRO E CA 1
ATOM 8113 C C . PRO D 2 141 ? -11.885 28.958 49.996 1.00 25.92 141 PRO E C 1
ATOM 8114 O O . PRO D 2 141 ? -10.704 28.667 49.751 1.00 26.49 141 PRO E O 1
ATOM 8118 N N . HIS D 2 142 ? -12.833 28.950 49.070 1.00 25.02 142 HIS E N 1
ATOM 8119 C CA . HIS D 2 142 ? -12.481 28.585 47.712 1.00 25.65 142 HIS E CA 1
ATOM 8120 C C . HIS D 2 142 ? -11.525 29.611 47.091 1.00 26.95 142 HIS E C 1
ATOM 8121 O O . HIS D 2 142 ? -11.036 29.371 45.993 1.00 28.05 142 HIS E O 1
ATOM 8128 N N . LEU D 2 143 ? -11.289 30.761 47.735 1.00 26.75 143 LEU E N 1
ATOM 8129 C CA . LEU D 2 143 ? -10.351 31.738 47.183 1.00 27.37 143 LEU E CA 1
ATOM 8130 C C . LEU D 2 143 ? -8.851 31.421 47.511 1.00 28.06 143 LEU E C 1
ATOM 8131 O O . LEU D 2 143 ? -7.926 32.123 47.099 1.00 29.40 143 LEU E O 1
ATOM 8136 N N . ILE D 2 144 ? -8.624 30.358 48.266 1.00 28.32 144 ILE E N 1
ATOM 8137 C CA . ILE D 2 144 ? -7.295 29.937 48.637 1.00 27.09 144 ILE E CA 1
ATOM 8138 C C . ILE D 2 144 ? -6.921 28.709 47.834 1.00 26.86 144 ILE E C 1
ATOM 8139 O O . ILE D 2 144 ? -7.555 27.648 47.922 1.00 26.71 144 ILE E O 1
ATOM 8144 N N . HIS D 2 145 ? -5.868 28.833 47.064 1.00 25.87 145 HIS E N 1
ATOM 8145 C CA . HIS D 2 145 ? -5.458 27.692 46.250 1.00 24.82 145 HIS E CA 1
ATOM 8146 C C . HIS D 2 145 ? -4.292 27.011 46.887 1.00 23.31 145 HIS E C 1
ATOM 8147 O O . HIS D 2 145 ? -3.368 27.654 47.402 1.00 23.79 145 HIS E O 1
ATOM 8154 N N . LYS D 2 146 ? -4.324 25.695 46.857 1.00 22.87 146 LYS E N 1
ATOM 8155 C CA . LYS D 2 146 ? -3.282 24.953 47.505 1.00 22.72 146 LYS E CA 1
ATOM 8156 C C . LYS D 2 146 ? -2.621 23.829 46.695 1.00 23.03 146 LYS E C 1
ATOM 8157 O O . LYS D 2 146 ? -3.235 23.180 45.833 1.00 23.61 146 LYS E O 1
ATOM 8163 N N . VAL D 2 147 ? -1.362 23.601 46.997 1.00 21.65 147 VAL E N 1
ATOM 8164 C CA . VAL D 2 147 ? -0.619 22.505 46.409 1.00 23.61 147 VAL E CA 1
ATOM 8165 C C . VAL D 2 147 ? 0.167 21.904 47.549 1.00 23.37 147 VAL E C 1
ATOM 8166 O O . VAL D 2 147 ? 0.654 22.616 48.405 1.00 25.02 147 VAL E O 1
ATOM 8170 N N . ALA D 2 148 ? 0.250 20.581 47.582 1.00 23.36 148 ALA E N 1
ATOM 8171 C CA . ALA D 2 148 ? 0.984 19.905 48.632 1.00 23.99 148 ALA E CA 1
ATOM 8172 C C . ALA D 2 148 ? 2.334 19.502 48.040 1.00 24.17 148 ALA E C 1
ATOM 8173 O O . ALA D 2 148 ? 2.384 18.934 46.940 1.00 24.35 148 ALA E O 1
ATOM 8175 N N . LEU D 2 149 ? 3.407 19.800 48.759 1.00 22.63 149 LEU E N 1
ATOM 8176 C CA . LEU D 2 149 ? 4.718 19.407 48.308 1.00 22.84 149 LEU E CA 1
ATOM 8177 C C . LEU D 2 149 ? 4.791 17.906 48.446 1.00 23.61 149 LEU E C 1
ATOM 8178 O O . LEU D 2 149 ? 4.469 17.349 49.487 1.00 21.86 149 LEU E O 1
ATOM 8183 N N . ASP D 2 150 ? 5.243 17.239 47.388 1.00 23.86 150 ASP E N 1
ATOM 8184 C CA . ASP D 2 150 ? 5.408 15.801 47.441 1.00 23.32 150 ASP E CA 1
ATOM 8185 C C . ASP D 2 150 ? 6.736 15.506 48.110 1.00 25.08 150 ASP E C 1
ATOM 8186 O O . ASP D 2 150 ? 7.764 15.882 47.610 1.00 25.01 150 ASP E O 1
ATOM 8191 N N . PRO D 2 151 ? 6.728 14.829 49.262 1.00 26.81 151 PRO E N 1
ATOM 8192 C CA . PRO D 2 151 ? 7.949 14.469 50.016 1.00 28.12 151 PRO E CA 1
ATOM 8193 C C . PRO D 2 151 ? 8.927 13.657 49.155 1.00 28.84 151 PRO E C 1
ATOM 8194 O O . PRO D 2 151 ? 10.143 13.669 49.355 1.00 29.90 151 PRO E O 1
ATOM 8198 N N . LEU D 2 152 ? 8.386 12.921 48.192 1.00 29.12 152 LEU E N 1
ATOM 8199 C CA . LEU D 2 152 ? 9.248 12.102 47.348 1.00 27.11 152 LEU E CA 1
ATOM 8200 C C . LEU D 2 152 ? 9.951 12.882 46.255 1.00 26.35 152 LEU E C 1
ATOM 8201 O O . LEU D 2 152 ? 11.081 12.605 45.917 1.00 23.97 152 LEU E O 1
ATOM 8206 N N . THR D 2 153 ? 9.310 13.906 45.740 1.00 26.61 153 THR E N 1
ATOM 8207 C CA . THR D 2 153 ? 9.900 14.630 44.632 1.00 27.19 153 THR E CA 1
ATOM 8208 C C . THR D 2 153 ? 10.403 16.020 44.903 1.00 28.82 153 THR E C 1
ATOM 8209 O O . THR D 2 153 ? 11.133 16.577 44.053 1.00 30.90 153 THR E O 1
ATOM 8213 N N . GLY D 2 154 ? 10.026 16.621 46.038 1.00 25.78 154 GLY E N 1
ATOM 8214 C CA . GLY D 2 154 ? 10.468 17.984 46.258 1.00 24.04 154 GLY E CA 1
ATOM 8215 C C . GLY D 2 154 ? 9.468 18.858 45.542 1.00 21.01 154 GLY E C 1
ATOM 8216 O O . GLY D 2 154 ? 8.642 18.333 44.833 1.00 20.78 154 GLY E O 1
ATOM 8217 N N . PRO D 2 155 ? 9.496 20.170 45.702 1.00 21.33 155 PRO E N 1
ATOM 8218 C CA . PRO D 2 155 ? 8.507 20.982 44.995 1.00 23.21 155 PRO E CA 1
ATOM 8219 C C . PRO D 2 155 ? 8.735 20.886 43.491 1.00 23.59 155 PRO E C 1
ATOM 8220 O O . PRO D 2 155 ? 9.863 20.720 43.059 1.00 24.12 155 PRO E O 1
ATOM 8224 N N . MET D 2 156 ? 7.670 20.991 42.701 1.00 22.86 156 MET E N 1
ATOM 8225 C CA . MET D 2 156 ? 7.826 20.888 41.258 1.00 21.86 156 MET E CA 1
ATOM 8226 C C . MET D 2 156 ? 7.288 22.109 40.605 1.00 21.92 156 MET E C 1
ATOM 8227 O O . MET D 2 156 ? 6.299 22.730 41.073 1.00 21.82 156 MET E O 1
ATOM 8232 N N . PRO D 2 157 ? 7.940 22.508 39.509 1.00 22.01 157 PRO E N 1
ATOM 8233 C CA . PRO D 2 157 ? 7.496 23.702 38.800 1.00 20.49 157 PRO E CA 1
ATOM 8234 C C . PRO D 2 157 ? 6.000 23.715 38.461 1.00 20.49 157 PRO E C 1
ATOM 8235 O O . PRO D 2 157 ? 5.352 24.780 38.534 1.00 19.95 157 PRO E O 1
ATOM 8239 N N . TYR D 2 158 ? 5.448 22.571 38.097 1.00 20.24 158 TYR E N 1
ATOM 8240 C CA . TYR D 2 158 ? 4.037 22.588 37.703 1.00 23.53 158 TYR E CA 1
ATOM 8241 C C . TYR D 2 158 ? 3.189 23.048 38.905 1.00 24.70 158 TYR E C 1
ATOM 8242 O O . TYR D 2 158 ? 2.153 23.698 38.741 1.00 26.32 158 TYR E O 1
ATOM 8251 N N . GLN D 2 159 ? 3.628 22.761 40.119 1.00 23.73 159 GLN E N 1
ATOM 8252 C CA . GLN D 2 159 ? 2.842 23.250 41.233 1.00 24.21 159 GLN E CA 1
ATOM 8253 C C . GLN D 2 159 ? 2.872 24.751 41.326 1.00 23.56 159 GLN E C 1
ATOM 8254 O O . GLN D 2 159 ? 1.875 25.353 41.696 1.00 24.44 159 GLN E O 1
ATOM 8260 N N . GLY D 2 160 ? 4.003 25.365 41.014 1.00 22.87 160 GLY E N 1
ATOM 8261 C CA . GLY D 2 160 ? 4.059 26.808 41.065 1.00 23.00 160 GLY E CA 1
ATOM 8262 C C . GLY D 2 160 ? 3.227 27.378 39.932 1.00 25.31 160 GLY E C 1
ATOM 8263 O O . GLY D 2 160 ? 2.603 28.407 40.086 1.00 25.42 160 GLY E O 1
ATOM 8264 N N . ARG D 2 161 ? 3.211 26.705 38.786 1.00 27.46 161 ARG E N 1
ATOM 8265 C CA . ARG D 2 161 ? 2.464 27.216 37.624 1.00 26.41 161 ARG E CA 1
ATOM 8266 C C . ARG D 2 161 ? 0.980 27.041 37.981 1.00 26.49 161 ARG E C 1
ATOM 8267 O O . ARG D 2 161 ? 0.167 27.918 37.729 1.00 25.28 161 ARG E O 1
ATOM 8275 N N . GLU D 2 162 ? 0.632 25.908 38.587 1.00 26.52 162 GLU E N 1
ATOM 8276 C CA . GLU D 2 162 ? -0.775 25.672 38.945 1.00 26.38 162 GLU E CA 1
ATOM 8277 C C . GLU D 2 162 ? -1.319 26.834 39.776 1.00 26.47 162 GLU E C 1
ATOM 8278 O O . GLU D 2 162 ? -2.386 27.362 39.498 1.00 25.89 162 GLU E O 1
ATOM 8284 N N . LEU D 2 163 ? -0.573 27.255 40.795 1.00 25.05 163 LEU E N 1
ATOM 8285 C CA . LEU D 2 163 ? -1.027 28.380 41.580 1.00 24.78 163 LEU E CA 1
ATOM 8286 C C . LEU D 2 163 ? -1.017 29.652 40.776 1.00 25.20 163 LEU E C 1
ATOM 8287 O O . LEU D 2 163 ? -1.935 30.464 40.892 1.00 26.68 163 LEU E O 1
ATOM 8292 N N . ALA D 2 164 ? 0.031 29.861 39.991 1.00 25.36 164 ALA E N 1
ATOM 8293 C CA . ALA D 2 164 ? 0.115 31.067 39.190 1.00 25.61 164 ALA E CA 1
ATOM 8294 C C . ALA D 2 164 ? -1.106 31.164 38.266 1.00 26.14 164 ALA E C 1
ATOM 8295 O O . ALA D 2 164 ? -1.728 32.210 38.176 1.00 26.74 164 ALA E O 1
ATOM 8297 N N . PHE D 2 165 ? -1.460 30.066 37.613 1.00 26.08 165 PHE E N 1
ATOM 8298 C CA . PHE D 2 165 ? -2.561 30.139 36.670 1.00 27.26 165 PHE E CA 1
ATOM 8299 C C . PHE D 2 165 ? -3.856 30.349 37.430 1.00 28.79 165 PHE E C 1
ATOM 8300 O O . PHE D 2 165 ? -4.696 31.153 37.017 1.00 28.96 165 PHE E O 1
ATOM 8308 N N . LYS D 2 166 ? -4.035 29.641 38.542 1.00 28.52 166 LYS E N 1
ATOM 8309 C CA . LYS D 2 166 ? -5.252 29.847 39.307 1.00 28.18 166 LYS E CA 1
ATOM 8310 C C . LYS D 2 166 ? -5.397 31.287 39.824 1.00 29.66 166 LYS E C 1
ATOM 8311 O O . LYS D 2 166 ? -6.505 31.706 40.163 1.00 31.45 166 LYS E O 1
ATOM 8317 N N . LEU D 2 167 ? -4.291 32.022 39.921 1.00 28.75 167 LEU E N 1
ATOM 8318 C CA . LEU D 2 167 ? -4.317 33.407 40.341 1.00 28.28 167 LEU E CA 1
ATOM 8319 C C . LEU D 2 167 ? -4.498 34.317 39.128 1.00 29.44 167 LEU E C 1
ATOM 8320 O O . LEU D 2 167 ? -4.459 35.558 39.265 1.00 28.98 167 LEU E O 1
ATOM 8325 N N . GLY D 2 168 ? -4.682 33.701 37.963 1.00 29.58 168 GLY E N 1
ATOM 8326 C CA . GLY D 2 168 ? -4.870 34.461 36.739 1.00 31.99 168 GLY E CA 1
ATOM 8327 C C . GLY D 2 168 ? -3.623 35.187 36.263 1.00 32.31 168 GLY E C 1
ATOM 8328 O O . GLY D 2 168 ? -3.734 36.158 35.521 1.00 33.19 168 GLY E O 1
ATOM 8329 N N . LEU D 2 169 ? -2.442 34.747 36.695 1.00 32.19 169 LEU E N 1
ATOM 8330 C CA . LEU D 2 169 ? -1.229 35.403 36.238 1.00 32.78 169 LEU E CA 1
ATOM 8331 C C . LEU D 2 169 ? -0.930 34.982 34.819 1.00 32.55 169 LEU E C 1
ATOM 8332 O O . LEU D 2 169 ? -1.361 33.928 34.389 1.00 32.30 169 LEU E O 1
ATOM 8337 N N . GLU D 2 170 ? -0.206 35.798 34.080 1.00 35.10 170 GLU E N 1
ATOM 8338 C CA . GLU D 2 170 ? 0.155 35.341 32.754 1.00 37.80 170 GLU E CA 1
ATOM 8339 C C . GLU D 2 170 ? 1.462 35.930 32.372 1.00 37.83 170 GLU E C 1
ATOM 8340 O O . GLU D 2 170 ? 1.961 36.824 33.059 1.00 37.71 170 GLU E O 1
ATOM 8346 N N . GLY D 2 171 ? 2.045 35.378 31.316 1.00 38.71 171 GLY E N 1
ATOM 8347 C CA . GLY D 2 171 ? 3.314 35.890 30.838 1.00 38.73 171 GLY E CA 1
ATOM 8348 C C . GLY D 2 171 ? 4.408 35.731 31.863 1.00 37.99 171 GLY E C 1
ATOM 8349 O O . GLY D 2 171 ? 4.372 34.760 32.617 1.00 39.13 171 GLY E O 1
ATOM 8350 N N . LYS D 2 172 ? 5.336 36.689 31.913 1.00 36.29 172 LYS E N 1
ATOM 8351 C CA . LYS D 2 172 ? 6.477 36.595 32.794 1.00 36.89 172 LYS E CA 1
ATOM 8352 C C . LYS D 2 172 ? 6.112 36.460 34.272 1.00 35.69 172 LYS E C 1
ATOM 8353 O O . LYS D 2 172 ? 6.907 35.966 35.060 1.00 33.54 172 LYS E O 1
ATOM 8359 N N . LEU D 2 173 ? 4.903 36.876 34.653 1.00 34.05 173 LEU E N 1
ATOM 8360 C CA . LEU D 2 173 ? 4.517 36.751 36.056 1.00 32.37 173 LEU E CA 1
ATOM 8361 C C . LEU D 2 173 ? 4.327 35.288 36.435 1.00 31.09 173 LEU E C 1
ATOM 8362 O O . LEU D 2 173 ? 4.463 34.915 37.588 1.00 32.47 173 LEU E O 1
ATOM 8367 N N . VAL D 2 174 ? 4.047 34.437 35.478 1.00 30.09 174 VAL E N 1
ATOM 8368 C CA . VAL D 2 174 ? 3.893 33.028 35.799 1.00 28.68 174 VAL E CA 1
ATOM 8369 C C . VAL D 2 174 ? 5.257 32.436 36.129 1.00 30.82 174 VAL E C 1
ATOM 8370 O O . VAL D 2 174 ? 5.365 31.648 37.079 1.00 28.62 174 VAL E O 1
ATOM 8374 N N . GLN D 2 175 ? 6.289 32.818 35.367 1.00 29.71 175 GLN E N 1
ATOM 8375 C CA . GLN D 2 175 ? 7.634 32.308 35.623 1.00 31.13 175 GLN E CA 1
ATOM 8376 C C . GLN D 2 175 ? 8.123 32.931 36.911 1.00 28.22 175 GLN E C 1
ATOM 8377 O O . GLN D 2 175 ? 8.709 32.271 37.753 1.00 26.94 175 GLN E O 1
ATOM 8383 N N . GLN D 2 176 ? 7.869 34.206 37.111 1.00 27.46 176 GLN E N 1
ATOM 8384 C CA . GLN D 2 176 ? 8.337 34.794 38.358 1.00 25.77 176 GLN E CA 1
ATOM 8385 C C . GLN D 2 176 ? 7.642 34.127 39.528 1.00 25.50 176 GLN E C 1
ATOM 8386 O O . GLN D 2 176 ? 8.231 33.877 40.567 1.00 23.98 176 GLN E O 1
ATOM 8392 N N . PHE D 2 177 ? 6.357 33.847 39.380 1.00 26.09 177 PHE E N 1
ATOM 8393 C CA . PHE D 2 177 ? 5.649 33.247 40.494 1.00 22.45 177 PHE E CA 1
ATOM 8394 C C . PHE D 2 177 ? 6.148 31.839 40.709 1.00 24.07 177 PHE E C 1
ATOM 8395 O O . PHE D 2 177 ? 6.353 31.423 41.859 1.00 24.85 177 PHE E O 1
ATOM 8403 N N . THR D 2 178 ? 6.368 31.085 39.630 1.00 23.56 178 THR E N 1
ATOM 8404 C CA . THR D 2 178 ? 6.875 29.721 39.773 1.00 24.79 178 THR E CA 1
ATOM 8405 C C . THR D 2 178 ? 8.270 29.709 40.447 1.00 26.20 178 THR E C 1
ATOM 8406 O O . THR D 2 178 ? 8.566 28.891 41.323 1.00 27.97 178 THR E O 1
ATOM 8410 N N . LYS D 2 179 ? 9.111 30.641 40.063 1.00 27.12 179 LYS E N 1
ATOM 8411 C CA . LYS D 2 179 ? 10.425 30.759 40.645 1.00 27.58 179 LYS E CA 1
ATOM 8412 C C . LYS D 2 179 ? 10.320 31.065 42.151 1.00 28.03 179 LYS E C 1
ATOM 8413 O O . LYS D 2 179 ? 11.117 30.555 42.971 1.00 26.56 179 LYS E O 1
ATOM 8419 N N . ILE D 2 180 ? 9.354 31.904 42.518 1.00 26.83 180 ILE E N 1
ATOM 8420 C CA . ILE D 2 180 ? 9.184 32.270 43.930 1.00 24.98 180 ILE E CA 1
ATOM 8421 C C . ILE D 2 180 ? 8.667 31.044 44.681 1.00 24.05 180 ILE E C 1
ATOM 8422 O O . ILE D 2 180 ? 9.165 30.701 45.740 1.00 24.55 180 ILE E O 1
ATOM 8427 N N . PHE D 2 181 ? 7.712 30.334 44.092 1.00 22.78 181 PHE E N 1
ATOM 8428 C CA . PHE D 2 181 ? 7.201 29.127 44.711 1.00 21.77 181 PHE E CA 1
ATOM 8429 C C . PHE D 2 181 ? 8.365 28.151 44.925 1.00 24.03 181 PHE E C 1
ATOM 8430 O O . PHE D 2 181 ? 8.534 27.615 46.013 1.00 26.78 181 PHE E O 1
ATOM 8438 N N . MET D 2 182 ? 9.173 27.916 43.894 1.00 22.66 182 MET E N 1
ATOM 8439 C CA . MET D 2 182 ? 10.262 26.972 44.022 1.00 21.07 182 MET E CA 1
ATOM 8440 C C . MET D 2 182 ? 11.252 27.414 45.091 1.00 20.82 182 MET E C 1
ATOM 8441 O O . MET D 2 182 ? 11.760 26.605 45.877 1.00 20.34 182 MET E O 1
ATOM 8446 N N . GLY D 2 183 ? 11.538 28.694 45.152 1.00 21.51 183 GLY E N 1
ATOM 8447 C CA . GLY D 2 183 ? 12.503 29.137 46.145 1.00 22.44 183 GLY E CA 1
ATOM 8448 C C . GLY D 2 183 ? 11.940 29.047 47.554 1.00 22.43 183 GLY E C 1
ATOM 8449 O O . GLY D 2 183 ? 12.620 28.575 48.442 1.00 21.67 183 GLY E O 1
ATOM 8450 N N . LEU D 2 184 ? 10.704 29.494 47.741 1.00 22.73 184 LEU E N 1
ATOM 8451 C CA . LEU D 2 184 ? 10.071 29.451 49.066 1.00 22.41 184 LEU E CA 1
ATOM 8452 C C . LEU D 2 184 ? 9.921 28.004 49.524 1.00 22.49 184 LEU E C 1
ATOM 8453 O O . LEU D 2 184 ? 10.108 27.684 50.702 1.00 21.38 184 LEU E O 1
ATOM 8458 N N . ALA D 2 185 ? 9.596 27.125 48.589 1.00 23.08 185 ALA E N 1
ATOM 8459 C CA . ALA D 2 185 ? 9.444 25.723 48.913 1.00 22.23 185 ALA E CA 1
ATOM 8460 C C . ALA D 2 185 ? 10.804 25.175 49.293 1.00 23.16 185 ALA E C 1
ATOM 8461 O O . ALA D 2 185 ? 10.952 24.335 50.196 1.00 24.35 185 ALA E O 1
ATOM 8463 N N . THR D 2 186 ? 11.825 25.634 48.588 1.00 23.60 186 THR E N 1
ATOM 8464 C CA . THR D 2 186 ? 13.164 25.160 48.866 1.00 23.34 186 THR E CA 1
ATOM 8465 C C . THR D 2 186 ? 13.548 25.713 50.256 1.00 24.33 186 THR E C 1
ATOM 8466 O O . THR D 2 186 ? 14.028 24.975 51.152 1.00 24.48 186 THR E O 1
ATOM 8470 N N . ILE D 2 187 ? 13.291 26.990 50.482 1.00 22.13 187 ILE E N 1
ATOM 8471 C CA . ILE D 2 187 ? 13.627 27.525 51.797 1.00 22.57 187 ILE E CA 1
ATOM 8472 C C . ILE D 2 187 ? 12.887 26.736 52.870 1.00 21.10 187 ILE E C 1
ATOM 8473 O O . ILE D 2 187 ? 13.465 26.375 53.889 1.00 22.56 187 ILE E O 1
ATOM 8478 N N . PHE D 2 188 ? 11.598 26.492 52.657 1.00 20.93 188 PHE E N 1
ATOM 8479 C CA . PHE D 2 188 ? 10.819 25.768 53.646 1.00 21.05 188 PHE E CA 1
ATOM 8480 C C . PHE D 2 188 ? 11.494 24.462 54.055 1.00 21.12 188 PHE E C 1
ATOM 8481 O O . PHE D 2 188 ? 11.756 24.202 55.227 1.00 23.89 188 PHE E O 1
ATOM 8489 N N . LEU D 2 189 ? 11.813 23.652 53.073 1.00 21.59 189 LEU E N 1
ATOM 8490 C CA . LEU D 2 189 ? 12.418 22.372 53.337 1.00 22.98 189 LEU E CA 1
ATOM 8491 C C . LEU D 2 189 ? 13.846 22.473 53.854 1.00 24.53 189 LEU E C 1
ATOM 8492 O O . LEU D 2 189 ? 14.204 21.784 54.812 1.00 24.34 189 LEU E O 1
ATOM 8497 N N . GLU D 2 190 ? 14.659 23.300 53.218 1.00 22.93 190 GLU E N 1
ATOM 8498 C CA . GLU D 2 190 ? 16.026 23.426 53.677 1.00 24.86 190 GLU E CA 1
ATOM 8499 C C . GLU D 2 190 ? 16.230 24.077 55.033 1.00 25.15 190 GLU E C 1
ATOM 8500 O O . GLU D 2 190 ? 17.134 23.682 55.744 1.00 25.19 190 GLU E O 1
ATOM 8506 N N . ARG D 2 191 ? 15.451 25.104 55.367 1.00 23.29 191 ARG E N 1
ATOM 8507 C CA . ARG D 2 191 ? 15.623 25.738 56.672 1.00 24.22 191 ARG E CA 1
ATOM 8508 C C . ARG D 2 191 ? 14.666 25.168 57.715 1.00 21.60 191 ARG E C 1
ATOM 8509 O O . ARG D 2 191 ? 14.581 25.685 58.792 1.00 21.39 191 ARG E O 1
ATOM 8517 N N . ASP D 2 192 ? 13.927 24.115 57.380 1.00 21.18 192 ASP E N 1
ATOM 8518 C CA . ASP D 2 192 ? 13.032 23.562 58.360 1.00 21.51 192 ASP E CA 1
ATOM 8519 C C . ASP D 2 192 ? 12.061 24.594 58.894 1.00 22.23 192 ASP E C 1
ATOM 8520 O O . ASP D 2 192 ? 11.918 24.762 60.103 1.00 22.15 192 ASP E O 1
ATOM 8525 N N . LEU D 2 193 ? 11.357 25.263 57.991 1.00 23.36 193 LEU E N 1
ATOM 8526 C CA . LEU D 2 193 ? 10.379 26.250 58.407 1.00 22.64 193 LEU E CA 1
ATOM 8527 C C . LEU D 2 193 ? 9.126 25.524 58.777 1.00 22.03 193 LEU E C 1
ATOM 8528 O O . LEU D 2 193 ? 8.945 24.344 58.450 1.00 21.25 193 LEU E O 1
ATOM 8533 N N . ALA D 2 194 ? 8.264 26.239 59.472 1.00 22.79 194 ALA E N 1
ATOM 8534 C CA . ALA D 2 194 ? 6.946 25.746 59.851 1.00 22.58 194 ALA E CA 1
ATOM 8535 C C . ALA D 2 194 ? 6.003 26.679 59.084 1.00 22.09 194 ALA E C 1
ATOM 8536 O O . ALA D 2 194 ? 4.893 26.334 58.746 1.00 21.23 194 ALA E O 1
ATOM 8538 N N . LEU D 2 195 ? 6.473 27.864 58.773 1.00 22.50 195 LEU E N 1
ATOM 8539 C CA . LEU D 2 195 ? 5.572 28.764 58.144 1.00 24.45 195 LEU E CA 1
ATOM 8540 C C . LEU D 2 195 ? 6.182 29.808 57.263 1.00 23.55 195 LEU E C 1
ATOM 8541 O O . LEU D 2 195 ? 7.243 30.367 57.568 1.00 23.96 195 LEU E O 1
ATOM 8546 N N . ILE D 2 196 ? 5.493 30.089 56.176 1.00 22.47 196 ILE E N 1
ATOM 8547 C CA . ILE D 2 196 ? 5.919 31.175 55.327 1.00 23.53 196 ILE E CA 1
ATOM 8548 C C . ILE D 2 196 ? 4.636 31.875 54.972 1.00 24.60 196 ILE E C 1
ATOM 8549 O O . ILE D 2 196 ? 3.629 31.220 54.676 1.00 23.64 196 ILE E O 1
ATOM 8554 N N . GLU D 2 197 ? 4.676 33.198 54.992 1.00 25.26 197 GLU E N 1
ATOM 8555 C CA . GLU D 2 197 ? 3.539 33.962 54.560 1.00 25.98 197 GLU E CA 1
ATOM 8556 C C . GLU D 2 197 ? 4.080 35.232 53.922 1.00 26.43 197 GLU E C 1
ATOM 8557 O O . GLU D 2 197 ? 4.847 35.961 54.550 1.00 24.86 197 GLU E O 1
ATOM 8563 N N . ILE D 2 198 ? 3.733 35.437 52.647 1.00 25.85 198 ILE E N 1
ATOM 8564 C CA . ILE D 2 198 ? 4.112 36.638 51.945 1.00 26.74 198 ILE E CA 1
ATOM 8565 C C . ILE D 2 198 ? 2.716 37.242 51.773 1.00 27.40 198 ILE E C 1
ATOM 8566 O O . ILE D 2 198 ? 1.910 36.713 51.028 1.00 27.39 198 ILE E O 1
ATOM 8571 N N . ASN D 2 199 ? 2.441 38.316 52.499 1.00 28.15 199 ASN E N 1
ATOM 8572 C CA . ASN D 2 199 ? 1.156 38.991 52.467 1.00 27.07 199 ASN E CA 1
ATOM 8573 C C . ASN D 2 199 ? 1.449 40.454 52.695 1.00 26.61 199 ASN E C 1
ATOM 8574 O O . ASN D 2 199 ? 1.586 40.880 53.846 1.00 25.34 199 ASN E O 1
ATOM 8579 N N . PRO D 2 200 ? 1.470 41.254 51.625 1.00 25.70 200 PRO E N 1
ATOM 8580 C CA . PRO D 2 200 ? 1.213 40.816 50.257 1.00 24.92 200 PRO E CA 1
ATOM 8581 C C . PRO D 2 200 ? 2.386 40.477 49.371 1.00 26.39 200 PRO E C 1
ATOM 8582 O O . PRO D 2 200 ? 3.463 41.060 49.494 1.00 26.14 200 PRO E O 1
ATOM 8586 N N . LEU D 2 201 ? 2.141 39.543 48.454 1.00 26.67 201 LEU E N 1
ATOM 8587 C CA . LEU D 2 201 ? 3.092 39.208 47.424 1.00 26.98 201 LEU E CA 1
ATOM 8588 C C . LEU D 2 201 ? 2.492 40.179 46.399 1.00 27.24 201 LEU E C 1
ATOM 8589 O O . LEU D 2 201 ? 1.371 39.992 45.965 1.00 27.67 201 LEU E O 1
ATOM 8594 N N . VAL D 2 202 ? 3.223 41.221 46.042 1.00 28.61 202 VAL E N 1
ATOM 8595 C CA . VAL D 2 202 ? 2.700 42.250 45.147 1.00 27.92 202 VAL E CA 1
ATOM 8596 C C . VAL D 2 202 ? 3.094 42.140 43.695 1.00 29.36 202 VAL E C 1
ATOM 8597 O O . VAL D 2 202 ? 4.211 41.679 43.370 1.00 29.52 202 VAL E O 1
ATOM 8601 N N . ILE D 2 203 ? 2.155 42.494 42.814 1.00 30.67 203 ILE E N 1
ATOM 8602 C CA . ILE D 2 203 ? 2.487 42.578 41.391 1.00 31.04 203 ILE E CA 1
ATOM 8603 C C . ILE D 2 203 ? 2.687 44.102 41.366 1.00 31.02 203 ILE E C 1
ATOM 8604 O O . ILE D 2 203 ? 1.782 44.856 41.729 1.00 30.62 203 ILE E O 1
ATOM 8609 N N . THR D 2 204 ? 3.882 44.550 41.011 1.00 31.35 204 THR E N 1
ATOM 8610 C CA . THR D 2 204 ? 4.168 45.977 40.991 1.00 30.41 204 THR E CA 1
ATOM 8611 C C . THR D 2 204 ? 3.597 46.517 39.740 1.00 31.81 204 THR E C 1
ATOM 8612 O O . THR D 2 204 ? 3.235 45.746 38.877 1.00 32.84 204 THR E O 1
ATOM 8616 N N . LYS D 2 205 ? 3.499 47.840 39.658 1.00 33.94 205 LYS E N 1
ATOM 8617 C CA . LYS D 2 205 ? 2.975 48.475 38.473 1.00 35.99 205 LYS E CA 1
ATOM 8618 C C . LYS D 2 205 ? 3.910 48.225 37.339 1.00 35.26 205 LYS E C 1
ATOM 8619 O O . LYS D 2 205 ? 3.490 48.205 36.203 1.00 35.84 205 LYS E O 1
ATOM 8625 N N . GLN D 2 206 ? 5.182 48.009 37.634 1.00 35.22 206 GLN E N 1
ATOM 8626 C CA . GLN D 2 206 ? 6.102 47.765 36.544 1.00 35.92 206 GLN E CA 1
ATOM 8627 C C . GLN D 2 206 ? 5.980 46.345 36.073 1.00 35.40 206 GLN E C 1
ATOM 8628 O O . GLN D 2 206 ? 6.797 45.883 35.273 1.00 35.54 206 GLN E O 1
ATOM 8634 N N . GLY D 2 207 ? 4.983 45.635 36.597 1.00 34.92 207 GLY E N 1
ATOM 8635 C CA . GLY D 2 207 ? 4.767 44.258 36.180 1.00 35.56 207 GLY E CA 1
ATOM 8636 C C . GLY D 2 207 ? 5.648 43.147 36.760 1.00 35.06 207 GLY E C 1
ATOM 8637 O O . GLY D 2 207 ? 5.859 42.118 36.111 1.00 34.28 207 GLY E O 1
ATOM 8638 N N . ASP D 2 208 ? 6.138 43.332 37.979 1.00 34.35 208 ASP E N 1
ATOM 8639 C CA . ASP D 2 208 ? 6.968 42.307 38.603 1.00 35.35 208 ASP E CA 1
ATOM 8640 C C . ASP D 2 208 ? 6.429 41.855 39.937 1.00 34.89 208 ASP E C 1
ATOM 8641 O O . ASP D 2 208 ? 5.721 42.597 40.615 1.00 35.97 208 ASP E O 1
ATOM 8646 N N . LEU D 2 209 ? 6.767 40.636 40.332 1.00 32.23 209 LEU E N 1
ATOM 8647 C CA . LEU D 2 209 ? 6.331 40.157 41.627 1.00 30.66 209 LEU E CA 1
ATOM 8648 C C . LEU D 2 209 ? 7.376 40.572 42.671 1.00 31.84 209 LEU E C 1
ATOM 8649 O O . LEU D 2 209 ? 8.603 40.549 42.416 1.00 32.20 209 LEU E O 1
ATOM 8654 N N . ILE D 2 210 ? 6.901 41.003 43.832 1.00 30.58 210 ILE E N 1
ATOM 8655 C CA . ILE D 2 210 ? 7.801 41.422 44.870 1.00 30.78 210 ILE E CA 1
ATOM 8656 C C . ILE D 2 210 ? 7.190 41.089 46.229 1.00 32.23 210 ILE E C 1
ATOM 8657 O O . ILE D 2 210 ? 5.973 41.209 46.433 1.00 33.70 210 ILE E O 1
ATOM 8662 N N . CYS D 2 211 ? 8.027 40.635 47.161 1.00 32.42 211 CYS E N 1
ATOM 8663 C CA . CYS D 2 211 ? 7.560 40.255 48.480 1.00 32.37 211 CYS E CA 1
ATOM 8664 C C . CYS D 2 211 ? 7.548 41.528 49.274 1.00 32.76 211 CYS E C 1
ATOM 8665 O O . CYS D 2 211 ? 8.603 42.078 49.591 1.00 31.79 211 CYS E O 1
ATOM 8668 N N . LEU D 2 212 ? 6.360 42.015 49.602 1.00 33.30 212 LEU E N 1
ATOM 8669 C CA . LEU D 2 212 ? 6.283 43.286 50.296 1.00 35.74 212 LEU E CA 1
ATOM 8670 C C . LEU D 2 212 ? 6.363 43.142 51.802 1.00 37.06 212 LEU E C 1
ATOM 8671 O O . LEU D 2 212 ? 6.632 44.106 52.557 1.00 38.06 212 LEU E O 1
ATOM 8676 N N . ASP D 2 213 ? 6.082 41.934 52.247 1.00 36.91 213 ASP E N 1
ATOM 8677 C CA . ASP D 2 213 ? 6.141 41.610 53.653 1.00 38.91 213 ASP E CA 1
ATOM 8678 C C . ASP D 2 213 ? 6.553 40.143 53.674 1.00 38.09 213 ASP E C 1
ATOM 8679 O O . ASP D 2 213 ? 6.472 39.415 52.667 1.00 38.57 213 ASP E O 1
ATOM 8684 N N . GLY D 2 214 ? 7.044 39.706 54.812 1.00 37.36 214 GLY E N 1
ATOM 8685 C CA . GLY D 2 214 ? 7.439 38.327 54.910 1.00 35.82 214 GLY E CA 1
ATOM 8686 C C . GLY D 2 214 ? 7.287 37.921 56.343 1.00 35.25 214 GLY E C 1
ATOM 8687 O O . GLY D 2 214 ? 7.698 38.626 57.254 1.00 36.42 214 GLY E O 1
ATOM 8688 N N . LYS D 2 215 ? 6.632 36.805 56.548 1.00 34.08 215 LYS E N 1
ATOM 8689 C CA . LYS D 2 215 ? 6.471 36.276 57.873 1.00 34.50 215 LYS E CA 1
ATOM 8690 C C . LYS D 2 215 ? 7.014 34.848 57.751 1.00 32.96 215 LYS E C 1
ATOM 8691 O O . LYS D 2 215 ? 6.573 34.083 56.910 1.00 34.62 215 LYS E O 1
ATOM 8697 N N . LEU D 2 216 ? 8.030 34.514 58.536 1.00 31.05 216 LEU E N 1
ATOM 8698 C CA . LEU D 2 216 ? 8.595 33.172 58.507 1.00 28.75 216 LEU E CA 1
ATOM 8699 C C . LEU D 2 216 ? 8.636 32.660 59.905 1.00 26.40 216 LEU E C 1
ATOM 8700 O O . LEU D 2 216 ? 9.005 33.376 60.823 1.00 24.89 216 LEU E O 1
ATOM 8705 N N . GLY D 2 217 ? 8.288 31.404 60.048 1.00 24.71 217 GLY E N 1
ATOM 8706 C CA . GLY D 2 217 ? 8.332 30.766 61.333 1.00 23.81 217 GLY E CA 1
ATOM 8707 C C . GLY D 2 217 ? 9.174 29.536 61.113 1.00 23.52 217 GLY E C 1
ATOM 8708 O O . GLY D 2 217 ? 8.933 28.783 60.197 1.00 24.89 217 GLY E O 1
ATOM 8709 N N . ALA D 2 218 ? 10.162 29.325 61.965 1.00 23.96 218 ALA E N 1
ATOM 8710 C CA . ALA D 2 218 ? 11.051 28.174 61.898 1.00 22.86 218 ALA E CA 1
ATOM 8711 C C . ALA D 2 218 ? 10.602 27.031 62.812 1.00 24.13 218 ALA E C 1
ATOM 8712 O O . ALA D 2 218 ? 10.028 27.276 63.874 1.00 22.37 218 ALA E O 1
ATOM 8714 N N . ASP D 2 219 ? 10.859 25.784 62.415 1.00 22.99 219 ASP E N 1
ATOM 8715 C CA . ASP D 2 219 ? 10.487 24.684 63.280 1.00 23.91 219 ASP E CA 1
ATOM 8716 C C . ASP D 2 219 ? 11.510 24.688 64.421 1.00 24.12 219 ASP E C 1
ATOM 8717 O O . ASP D 2 219 ? 12.703 24.453 64.195 1.00 23.94 219 ASP E O 1
ATOM 8722 N N . GLY D 2 220 ? 11.071 24.958 65.647 1.00 23.85 220 GLY E N 1
ATOM 8723 C CA . GLY D 2 220 ? 12.017 24.996 66.770 1.00 23.41 220 GLY E CA 1
ATOM 8724 C C . GLY D 2 220 ? 12.738 23.676 66.970 1.00 23.35 220 GLY E C 1
ATOM 8725 O O . GLY D 2 220 ? 13.889 23.640 67.357 1.00 24.39 220 GLY E O 1
ATOM 8726 N N . ASN D 2 221 ? 12.076 22.573 66.669 1.00 24.74 221 ASN E N 1
ATOM 8727 C CA . ASN D 2 221 ? 12.701 21.266 66.857 1.00 25.61 221 ASN E CA 1
ATOM 8728 C C . ASN D 2 221 ? 13.798 21.059 65.845 1.00 25.13 221 ASN E C 1
ATOM 8729 O O . ASN D 2 221 ? 14.513 20.075 65.911 1.00 26.69 221 ASN E O 1
ATOM 8734 N N . ALA D 2 222 ? 13.936 21.937 64.875 1.00 22.49 222 ALA E N 1
ATOM 8735 C CA . ALA D 2 222 ? 15.009 21.697 63.937 1.00 20.78 222 ALA E CA 1
ATOM 8736 C C . ALA D 2 222 ? 16.155 22.691 64.053 1.00 21.55 222 ALA E C 1
ATOM 8737 O O . ALA D 2 222 ? 17.132 22.616 63.269 1.00 22.40 222 ALA E O 1
ATOM 8739 N N . LEU D 2 223 ? 16.083 23.598 65.027 1.00 18.94 223 LEU E N 1
ATOM 8740 C CA . LEU D 2 223 ? 17.139 24.586 65.135 1.00 20.33 223 LEU E CA 1
ATOM 8741 C C . LEU D 2 223 ? 18.505 23.955 65.336 1.00 21.42 223 LEU E C 1
ATOM 8742 O O . LEU D 2 223 ? 19.534 24.541 64.935 1.00 22.32 223 LEU E O 1
ATOM 8747 N N . PHE D 2 224 ? 18.547 22.758 65.915 1.00 20.55 224 PHE E N 1
ATOM 8748 C CA . PHE D 2 224 ? 19.860 22.148 66.126 1.00 21.07 224 PHE E CA 1
ATOM 8749 C C . PHE D 2 224 ? 20.547 21.979 64.760 1.00 21.00 224 PHE E C 1
ATOM 8750 O O . PHE D 2 224 ? 21.780 21.818 64.665 1.00 21.28 224 PHE E O 1
ATOM 8758 N N . ARG D 2 225 ? 19.791 21.973 63.677 1.00 21.52 225 ARG E N 1
ATOM 8759 C CA . ARG D 2 225 ? 20.516 21.851 62.413 1.00 22.48 225 ARG E CA 1
ATOM 8760 C C . ARG D 2 225 ? 20.302 23.085 61.517 1.00 22.37 225 ARG E C 1
ATOM 8761 O O . ARG D 2 225 ? 20.431 23.002 60.299 1.00 19.73 225 ARG E O 1
ATOM 8769 N N . GLN D 2 226 ? 19.939 24.216 62.128 1.00 22.95 226 GLN E N 1
ATOM 8770 C CA . GLN D 2 226 ? 19.731 25.483 61.381 1.00 23.43 226 GLN E CA 1
ATOM 8771 C C . GLN D 2 226 ? 20.511 26.553 62.149 1.00 23.58 226 GLN E C 1
ATOM 8772 O O . GLN D 2 226 ? 19.961 27.468 62.717 1.00 24.65 226 GLN E O 1
ATOM 8778 N N . PRO D 2 227 ? 21.835 26.447 62.143 1.00 25.84 227 PRO E N 1
ATOM 8779 C CA . PRO D 2 227 ? 22.668 27.399 62.862 1.00 26.49 227 PRO E CA 1
ATOM 8780 C C . PRO D 2 227 ? 22.434 28.861 62.483 1.00 27.51 227 PRO E C 1
ATOM 8781 O O . PRO D 2 227 ? 22.484 29.718 63.368 1.00 28.27 227 PRO E O 1
ATOM 8785 N N . ASP D 2 228 ? 22.154 29.143 61.210 1.00 26.93 228 ASP E N 1
ATOM 8786 C CA . ASP D 2 228 ? 21.842 30.516 60.790 1.00 29.24 228 ASP E CA 1
ATOM 8787 C C . ASP D 2 228 ? 20.557 30.996 61.455 1.00 27.23 228 ASP E C 1
ATOM 8788 O O . ASP D 2 228 ? 20.564 32.060 62.065 1.00 26.11 228 ASP E O 1
ATOM 8793 N N . LEU D 2 229 ? 19.475 30.213 61.350 1.00 25.96 229 LEU E N 1
ATOM 8794 C CA . LEU D 2 229 ? 18.231 30.603 61.971 1.00 25.67 229 LEU E CA 1
ATOM 8795 C C . LEU D 2 229 ? 18.441 30.715 63.452 1.00 27.20 229 LEU E C 1
ATOM 8796 O O . LEU D 2 229 ? 17.922 31.621 64.110 1.00 27.35 229 LEU E O 1
ATOM 8801 N N . ARG D 2 230 ? 19.226 29.811 63.997 1.00 26.07 230 ARG E N 1
ATOM 8802 C CA . ARG D 2 230 ? 19.435 29.824 65.459 1.00 28.61 230 ARG E CA 1
ATOM 8803 C C . ARG D 2 230 ? 19.923 31.199 65.923 1.00 27.38 230 ARG E C 1
ATOM 8804 O O . ARG D 2 230 ? 19.497 31.724 66.926 1.00 25.69 230 ARG E O 1
ATOM 8812 N N . GLU D 2 231 ? 20.836 31.784 65.163 1.00 27.92 231 GLU E N 1
ATOM 8813 C CA . GLU D 2 231 ? 21.336 33.074 65.525 1.00 29.37 231 GLU E CA 1
ATOM 8814 C C . GLU D 2 231 ? 20.325 34.202 65.325 1.00 29.22 231 GLU E C 1
ATOM 8815 O O . GLU D 2 231 ? 20.469 35.249 65.919 1.00 29.56 231 GLU E O 1
ATOM 8821 N N . MET D 2 232 ? 19.315 34.013 64.490 1.00 28.90 232 MET E N 1
ATOM 8822 C CA . MET D 2 232 ? 18.386 35.114 64.251 1.00 28.72 232 MET E CA 1
ATOM 8823 C C . MET D 2 232 ? 17.307 35.295 65.302 1.00 27.42 232 MET E C 1
ATOM 8824 O O . MET D 2 232 ? 16.561 36.240 65.254 1.00 26.29 232 MET E O 1
ATOM 8829 N N . ARG D 2 233 ? 17.237 34.379 66.249 1.00 27.16 233 ARG E N 1
ATOM 8830 C CA . ARG D 2 233 ? 16.210 34.451 67.265 1.00 28.82 233 ARG E CA 1
ATOM 8831 C C . ARG D 2 233 ? 16.279 35.786 67.965 1.00 27.20 233 ARG E C 1
ATOM 8832 O O . ARG D 2 233 ? 17.346 36.266 68.272 1.00 26.11 233 ARG E O 1
ATOM 8840 N N . ASP D 2 234 ? 15.129 36.401 68.147 1.00 27.63 234 ASP E N 1
ATOM 8841 C CA . ASP D 2 234 ? 15.047 37.680 68.823 1.00 28.42 234 ASP E CA 1
ATOM 8842 C C . ASP D 2 234 ? 14.159 37.456 70.038 1.00 28.81 234 ASP E C 1
ATOM 8843 O O . ASP D 2 234 ? 12.927 37.532 69.969 1.00 27.75 234 ASP E O 1
ATOM 8848 N N . GLN D 2 235 ? 14.801 37.162 71.150 1.00 30.98 235 GLN E N 1
ATOM 8849 C CA . GLN D 2 235 ? 14.094 36.938 72.391 1.00 33.05 235 GLN E CA 1
ATOM 8850 C C . GLN D 2 235 ? 13.296 38.124 72.892 1.00 31.81 235 GLN E C 1
ATOM 8851 O O . GLN D 2 235 ? 12.305 37.933 73.562 1.00 31.68 235 GLN E O 1
ATOM 8857 N N . SER D 2 236 ? 13.672 39.340 72.510 1.00 31.76 236 SER E N 1
ATOM 8858 C CA . SER D 2 236 ? 12.934 40.508 72.984 1.00 32.06 236 SER E CA 1
ATOM 8859 C C . SER D 2 236 ? 11.511 40.467 72.508 1.00 31.56 236 SER E C 1
ATOM 8860 O O . SER D 2 236 ? 10.656 41.101 73.084 1.00 32.78 236 SER E O 1
ATOM 8863 N N . GLN D 2 237 ? 11.241 39.668 71.477 1.00 32.70 237 GLN E N 1
ATOM 8864 C CA . GLN D 2 237 ? 9.882 39.570 70.949 1.00 32.51 237 GLN E CA 1
ATOM 8865 C C . GLN D 2 237 ? 8.984 38.677 71.764 1.00 33.80 237 GLN E C 1
ATOM 8866 O O . GLN D 2 237 ? 7.767 38.669 71.584 1.00 34.15 237 GLN E O 1
ATOM 8872 N N . GLU D 2 238 ? 9.566 37.928 72.681 1.00 36.06 238 GLU E N 1
ATOM 8873 C CA . GLU D 2 238 ? 8.723 37.066 73.495 1.00 39.39 238 GLU E CA 1
ATOM 8874 C C . GLU D 2 238 ? 8.801 37.381 74.971 1.00 38.13 238 GLU E C 1
ATOM 8875 O O . GLU D 2 238 ? 9.720 38.033 75.426 1.00 38.92 238 GLU E O 1
ATOM 8881 N N . ASP D 2 239 ? 7.801 36.916 75.705 1.00 37.53 239 ASP E N 1
ATOM 8882 C CA . ASP D 2 239 ? 7.755 37.077 77.141 1.00 35.05 239 ASP E CA 1
ATOM 8883 C C . ASP D 2 239 ? 9.098 36.452 77.556 1.00 32.89 239 ASP E C 1
ATOM 8884 O O . ASP D 2 239 ? 9.382 35.308 77.231 1.00 30.69 239 ASP E O 1
ATOM 8889 N N . PRO D 2 240 ? 9.958 37.215 78.250 1.00 32.44 240 PRO E N 1
ATOM 8890 C CA . PRO D 2 240 ? 11.248 36.658 78.666 1.00 31.44 240 PRO E CA 1
ATOM 8891 C C . PRO D 2 240 ? 11.092 35.415 79.565 1.00 31.09 240 PRO E C 1
ATOM 8892 O O . PRO D 2 240 ? 11.988 34.570 79.643 1.00 31.42 240 PRO E O 1
ATOM 8896 N N . ARG D 2 241 ? 9.953 35.284 80.206 1.00 29.52 241 ARG E N 1
ATOM 8897 C CA . ARG D 2 241 ? 9.767 34.145 81.066 1.00 32.68 241 ARG E CA 1
ATOM 8898 C C . ARG D 2 241 ? 9.755 32.823 80.332 1.00 33.14 241 ARG E C 1
ATOM 8899 O O . ARG D 2 241 ? 10.116 31.787 80.891 1.00 33.01 241 ARG E O 1
ATOM 8907 N N . GLU D 2 242 ? 9.415 32.855 79.058 1.00 32.56 242 GLU E N 1
ATOM 8908 C CA . GLU D 2 242 ? 9.379 31.610 78.314 1.00 34.88 242 GLU E CA 1
ATOM 8909 C C . GLU D 2 242 ? 10.798 31.123 78.145 1.00 34.91 242 GLU E C 1
ATOM 8910 O O . GLU D 2 242 ? 11.101 29.960 78.418 1.00 35.92 242 GLU E O 1
ATOM 8916 N N . ALA D 2 243 ? 11.697 32.020 77.773 1.00 34.06 243 ALA E N 1
ATOM 8917 C CA . ALA D 2 243 ? 13.071 31.596 77.624 1.00 33.36 243 ALA E CA 1
ATOM 8918 C C . ALA D 2 243 ? 13.628 31.170 78.943 1.00 31.83 243 ALA E C 1
ATOM 8919 O O . ALA D 2 243 ? 14.345 30.189 78.981 1.00 31.80 243 ALA E O 1
ATOM 8921 N N . GLN D 2 244 ? 13.339 31.899 80.017 1.00 32.11 244 GLN E N 1
ATOM 8922 C CA . GLN D 2 244 ? 13.861 31.471 81.316 1.00 34.54 244 GLN E CA 1
ATOM 8923 C C . GLN D 2 244 ? 13.370 30.069 81.661 1.00 33.10 244 GLN E C 1
ATOM 8924 O O . GLN D 2 244 ? 14.150 29.248 82.105 1.00 34.44 244 GLN E O 1
ATOM 8930 N N . ALA D 2 245 ? 12.071 29.815 81.480 1.00 32.28 245 ALA E N 1
ATOM 8931 C CA . ALA D 2 245 ? 11.486 28.509 81.779 1.00 31.18 245 ALA E CA 1
ATOM 8932 C C . ALA D 2 245 ? 12.226 27.479 80.933 1.00 30.21 245 ALA E C 1
ATOM 8933 O O . ALA D 2 245 ? 12.733 26.471 81.420 1.00 28.47 245 ALA E O 1
ATOM 8935 N N . ALA D 2 246 ? 12.354 27.778 79.647 1.00 30.82 246 ALA E N 1
ATOM 8936 C CA . ALA D 2 246 ? 13.014 26.833 78.760 1.00 30.39 246 ALA E CA 1
ATOM 8937 C C . ALA D 2 246 ? 14.434 26.470 79.137 1.00 29.63 246 ALA E C 1
ATOM 8938 O O . ALA D 2 246 ? 14.825 25.306 78.993 1.00 28.88 246 ALA E O 1
ATOM 8940 N N . GLN D 2 247 ? 15.224 27.425 79.621 1.00 30.05 247 GLN E N 1
ATOM 8941 C CA . GLN D 2 247 ? 16.563 27.027 79.931 1.00 31.46 247 GLN E CA 1
ATOM 8942 C C . GLN D 2 247 ? 16.565 26.165 81.192 1.00 32.35 247 GLN E C 1
ATOM 8943 O O . GLN D 2 247 ? 17.555 25.518 81.495 1.00 32.14 247 GLN E O 1
ATOM 8949 N N . TRP D 2 248 ? 15.426 26.118 81.875 1.00 34.48 248 TRP E N 1
ATOM 8950 C CA . TRP D 2 248 ? 15.268 25.318 83.087 1.00 36.43 248 TRP E CA 1
ATOM 8951 C C . TRP D 2 248 ? 14.409 24.078 82.775 1.00 36.95 248 TRP E C 1
ATOM 8952 O O . TRP D 2 248 ? 13.983 23.349 83.671 1.00 37.61 248 TRP E O 1
ATOM 8963 N N . GLU D 2 249 ? 14.152 23.855 81.492 1.00 36.62 249 GLU E N 1
ATOM 8964 C CA . GLU D 2 249 ? 13.349 22.724 81.060 1.00 36.34 249 GLU E CA 1
ATOM 8965 C C . GLU D 2 249 ? 11.908 22.758 81.535 1.00 34.39 249 GLU E C 1
ATOM 8966 O O . GLU D 2 249 ? 11.362 21.731 81.869 1.00 33.49 249 GLU E O 1
ATOM 8972 N N . LEU D 2 250 ? 11.308 23.950 81.509 1.00 33.40 250 LEU E N 1
ATOM 8973 C CA . LEU D 2 250 ? 9.909 24.186 81.888 1.00 32.52 250 LEU E CA 1
ATOM 8974 C C . LEU D 2 250 ? 9.323 24.801 80.645 1.00 31.55 250 LEU E C 1
ATOM 8975 O O . LEU D 2 250 ? 10.040 25.466 79.940 1.00 32.95 250 LEU E O 1
ATOM 8980 N N . ASN D 2 251 ? 8.054 24.567 80.356 1.00 33.07 251 ASN E N 1
ATOM 8981 C CA . ASN D 2 251 ? 7.387 25.171 79.203 1.00 35.51 251 ASN E CA 1
ATOM 8982 C C . ASN D 2 251 ? 6.359 26.069 79.847 1.00 35.37 251 ASN E C 1
ATOM 8983 O O . ASN D 2 251 ? 5.425 25.606 80.508 1.00 34.89 251 ASN E O 1
ATOM 8988 N N . TYR D 2 252 ? 6.530 27.361 79.652 1.00 35.45 252 TYR E N 1
ATOM 8989 C CA . TYR D 2 252 ? 5.646 28.313 80.265 1.00 35.05 252 TYR E CA 1
ATOM 8990 C C . TYR D 2 252 ? 5.000 29.221 79.237 1.00 34.94 252 TYR E C 1
ATOM 8991 O O . TYR D 2 252 ? 5.658 29.696 78.309 1.00 34.52 252 TYR E O 1
ATOM 9000 N N . VAL D 2 253 ? 3.699 29.415 79.383 1.00 33.86 253 VAL E N 1
ATOM 9001 C CA . VAL D 2 253 ? 2.987 30.349 78.544 1.00 35.25 253 VAL E CA 1
ATOM 9002 C C . VAL D 2 253 ? 2.102 31.166 79.511 1.00 37.30 253 VAL E C 1
ATOM 9003 O O . VAL D 2 253 ? 1.278 30.605 80.237 1.00 35.54 253 VAL E O 1
ATOM 9007 N N . ALA D 2 254 ? 2.285 32.481 79.532 1.00 38.98 254 ALA E N 1
ATOM 9008 C CA . ALA D 2 254 ? 1.492 33.309 80.422 1.00 43.09 254 ALA E CA 1
ATOM 9009 C C . ALA D 2 254 ? 0.096 33.480 79.861 1.00 44.57 254 ALA E C 1
ATOM 9010 O O . ALA D 2 254 ? -0.089 33.500 78.649 1.00 45.20 254 ALA E O 1
ATOM 9012 N N . LEU D 2 255 ? -0.880 33.552 80.757 1.00 47.03 255 LEU E N 1
ATOM 9013 C CA . LEU D 2 255 ? -2.275 33.773 80.400 1.00 48.91 255 LEU E CA 1
ATOM 9014 C C . LEU D 2 255 ? -2.758 34.999 81.176 1.00 50.52 255 LEU E C 1
ATOM 9015 O O . LEU D 2 255 ? -1.961 35.649 81.855 1.00 50.93 255 LEU E O 1
ATOM 9020 N N . ASP D 2 256 ? -4.048 35.307 81.078 1.00 52.05 256 ASP E N 1
ATOM 9021 C CA . ASP D 2 256 ? -4.637 36.466 81.759 1.00 54.90 256 ASP E CA 1
ATOM 9022 C C . ASP D 2 256 ? -5.001 36.249 83.237 1.00 54.17 256 ASP E C 1
ATOM 9023 O O . ASP D 2 256 ? -4.787 37.132 84.070 1.00 56.04 256 ASP E O 1
ATOM 9028 N N . GLY D 2 257 ? -5.550 35.076 83.548 1.00 52.54 257 GLY E N 1
ATOM 9029 C CA . GLY D 2 257 ? -5.965 34.733 84.902 1.00 49.86 257 GLY E CA 1
ATOM 9030 C C . GLY D 2 257 ? -5.103 35.038 86.119 1.00 47.51 257 GLY E C 1
ATOM 9031 O O . GLY D 2 257 ? -4.133 35.781 86.063 1.00 47.96 257 GLY E O 1
ATOM 9032 N N . ASN D 2 258 ? -5.464 34.428 87.238 1.00 46.59 258 ASN E N 1
ATOM 9033 C CA . ASN D 2 258 ? -4.758 34.677 88.482 1.00 46.26 258 ASN E CA 1
ATOM 9034 C C . ASN D 2 258 ? -4.455 33.421 89.264 1.00 44.88 258 ASN E C 1
ATOM 9035 O O . ASN D 2 258 ? -3.993 33.500 90.407 1.00 45.88 258 ASN E O 1
ATOM 9040 N N . ILE D 2 259 ? -4.756 32.264 88.682 1.00 42.80 259 ILE E N 1
ATOM 9041 C CA . ILE D 2 259 ? -4.436 31.015 89.352 1.00 41.42 259 ILE E CA 1
ATOM 9042 C C . ILE D 2 259 ? -3.284 30.408 88.560 1.00 41.69 259 ILE E C 1
ATOM 9043 O O . ILE D 2 259 ? -3.484 29.950 87.434 1.00 40.78 259 ILE E O 1
ATOM 9048 N N . GLY D 2 260 ? -2.081 30.435 89.141 1.00 40.96 260 GLY E N 1
ATOM 9049 C CA . GLY D 2 260 ? -0.924 29.862 88.485 1.00 37.84 260 GLY E CA 1
ATOM 9050 C C . GLY D 2 260 ? -1.090 28.352 88.468 1.00 36.76 260 GLY E C 1
ATOM 9051 O O . GLY D 2 260 ? -1.691 27.761 89.387 1.00 36.26 260 GLY E O 1
ATOM 9052 N N . CYS D 2 261 ? -0.580 27.720 87.416 1.00 34.50 261 CYS E N 1
ATOM 9053 C CA . CYS D 2 261 ? -0.676 26.265 87.319 1.00 35.16 261 CYS E CA 1
ATOM 9054 C C . CYS D 2 261 ? 0.666 25.689 87.047 1.00 33.98 261 CYS E C 1
ATOM 9055 O O . CYS D 2 261 ? 1.341 26.123 86.111 1.00 35.68 261 CYS E O 1
ATOM 9058 N N . MET D 2 262 ? 1.057 24.712 87.846 1.00 32.83 262 MET E N 1
ATOM 9059 C CA . MET D 2 262 ? 2.331 24.066 87.671 1.00 30.71 262 MET E CA 1
ATOM 9060 C C . MET D 2 262 ? 1.945 22.628 87.573 1.00 30.07 262 MET E C 1
ATOM 9061 O O . MET D 2 262 ? 1.436 22.045 88.512 1.00 28.95 262 MET E O 1
ATOM 9066 N N . VAL D 2 263 ? 2.196 22.042 86.424 1.00 30.09 263 VAL E N 1
ATOM 9067 C CA . VAL D 2 263 ? 1.818 20.664 86.179 1.00 30.28 263 VAL E CA 1
ATOM 9068 C C . VAL D 2 263 ? 2.928 19.997 85.426 1.00 30.82 263 VAL E C 1
ATOM 9069 O O . VAL D 2 263 ? 3.672 20.672 84.751 1.00 32.45 263 VAL E O 1
ATOM 9073 N N . ASN D 2 264 ? 3.076 18.685 85.547 1.00 31.83 264 ASN E N 1
ATOM 9074 C CA . ASN D 2 264 ? 4.100 17.991 84.759 1.00 33.68 264 ASN E CA 1
ATOM 9075 C C . ASN D 2 264 ? 3.258 17.402 83.593 1.00 33.88 264 ASN E C 1
ATOM 9076 O O . ASN D 2 264 ? 2.271 16.695 83.830 1.00 36.49 264 ASN E O 1
ATOM 9081 N N . GLY D 2 265 ? 3.564 17.769 82.361 1.00 31.54 265 GLY E N 1
ATOM 9082 C CA . GLY D 2 265 ? 2.795 17.248 81.243 1.00 29.97 265 GLY E CA 1
ATOM 9083 C C . GLY D 2 265 ? 2.037 18.354 80.574 1.00 29.12 265 GLY E C 1
ATOM 9084 O O . GLY D 2 265 ? 1.334 19.146 81.211 1.00 31.43 265 GLY E O 1
ATOM 9085 N N . ALA D 2 266 ? 2.161 18.406 79.264 1.00 27.05 266 ALA E N 1
ATOM 9086 C CA . ALA D 2 266 ? 1.521 19.431 78.489 1.00 25.41 266 ALA E CA 1
ATOM 9087 C C . ALA D 2 266 ? 0.018 19.224 78.521 1.00 25.63 266 ALA E C 1
ATOM 9088 O O . ALA D 2 266 ? -0.768 20.179 78.689 1.00 21.79 266 ALA E O 1
ATOM 9090 N N . GLY D 2 267 ? -0.364 17.973 78.292 1.00 25.71 267 GLY E N 1
ATOM 9091 C CA . GLY D 2 267 ? -1.770 17.635 78.270 1.00 27.74 267 GLY E CA 1
ATOM 9092 C C . GLY D 2 267 ? -2.386 17.874 79.637 1.00 29.13 267 GLY E C 1
ATOM 9093 O O . GLY D 2 267 ? -3.446 18.478 79.728 1.00 30.39 267 GLY E O 1
ATOM 9094 N N . LEU D 2 268 ? -1.713 17.426 80.694 1.00 29.72 268 LEU E N 1
ATOM 9095 C CA . LEU D 2 268 ? -2.238 17.623 82.030 1.00 31.36 268 LEU E CA 1
ATOM 9096 C C . LEU D 2 268 ? -2.256 19.116 82.349 1.00 32.13 268 LEU E C 1
ATOM 9097 O O . LEU D 2 268 ? -3.211 19.631 82.931 1.00 31.69 268 LEU E O 1
ATOM 9102 N N . ALA D 2 269 ? -1.235 19.832 81.900 1.00 32.73 269 ALA E N 1
ATOM 9103 C CA . ALA D 2 269 ? -1.201 21.257 82.160 1.00 31.62 269 ALA E CA 1
ATOM 9104 C C . ALA D 2 269 ? -2.437 21.879 81.567 1.00 33.06 269 ALA E C 1
ATOM 9105 O O . ALA D 2 269 ? -3.158 22.583 82.257 1.00 35.29 269 ALA E O 1
ATOM 9107 N N . MET D 2 270 ? -2.701 21.648 80.287 1.00 30.24 270 MET E N 1
ATOM 9108 C CA . MET D 2 270 ? -3.892 22.222 79.693 1.00 30.56 270 MET E CA 1
ATOM 9109 C C . MET D 2 270 ? -5.181 21.710 80.339 1.00 31.16 270 MET E C 1
ATOM 9110 O O . MET D 2 270 ? -6.164 22.408 80.374 1.00 31.18 270 MET E O 1
ATOM 9115 N N . GLY D 2 271 ? -5.188 20.464 80.773 1.00 32.36 271 GLY E N 1
ATOM 9116 C CA . GLY D 2 271 ? -6.383 19.933 81.371 1.00 34.09 271 GLY E CA 1
ATOM 9117 C C . GLY D 2 271 ? -6.588 20.582 82.719 1.00 35.34 271 GLY E C 1
ATOM 9118 O O . GLY D 2 271 ? -7.714 20.871 83.115 1.00 35.38 271 GLY E O 1
ATOM 9119 N N . THR D 2 272 ? -5.483 20.804 83.425 1.00 35.51 272 THR E N 1
ATOM 9120 C CA . THR D 2 272 ? -5.554 21.390 84.737 1.00 33.49 272 THR E CA 1
ATOM 9121 C C . THR D 2 272 ? -6.083 22.779 84.561 1.00 34.98 272 THR E C 1
ATOM 9122 O O . THR D 2 272 ? -6.959 23.211 85.312 1.00 34.42 272 THR E O 1
ATOM 9126 N N . MET D 2 273 ? -5.563 23.491 83.561 1.00 35.37 273 MET E N 1
ATOM 9127 C CA . MET D 2 273 ? -6.033 24.855 83.351 1.00 37.34 273 MET E CA 1
ATOM 9128 C C . MET D 2 273 ? -7.525 24.837 83.074 1.00 37.23 273 MET E C 1
ATOM 9129 O O . MET D 2 273 ? -8.279 25.630 83.622 1.00 38.07 273 MET E O 1
ATOM 9134 N N . ASP D 2 274 ? -7.951 23.920 82.221 1.00 36.65 274 ASP E N 1
ATOM 9135 C CA . ASP D 2 274 ? -9.361 23.823 81.906 1.00 36.99 274 ASP E CA 1
ATOM 9136 C C . ASP D 2 274 ? -10.208 23.432 83.118 1.00 37.56 274 ASP E C 1
ATOM 9137 O O . ASP D 2 274 ? -11.286 23.976 83.285 1.00 37.55 274 ASP E O 1
ATOM 9142 N N . ILE D 2 275 ? -9.734 22.500 83.943 1.00 37.02 275 ILE E N 1
ATOM 9143 C CA . ILE D 2 275 ? -10.517 22.133 85.087 1.00 38.34 275 ILE E CA 1
ATOM 9144 C C . ILE D 2 275 ? -10.628 23.296 86.075 1.00 38.28 275 ILE E C 1
ATOM 9145 O O . ILE D 2 275 ? -11.650 23.446 86.696 1.00 39.14 275 ILE E O 1
ATOM 9150 N N . VAL D 2 276 ? -9.599 24.128 86.177 1.00 38.37 276 VAL E N 1
ATOM 9151 C CA . VAL D 2 276 ? -9.624 25.256 87.086 1.00 39.22 276 VAL E CA 1
ATOM 9152 C C . VAL D 2 276 ? -10.667 26.228 86.525 1.00 41.55 276 VAL E C 1
ATOM 9153 O O . VAL D 2 276 ? -11.461 26.852 87.278 1.00 41.64 276 VAL E O 1
ATOM 9157 N N . LYS D 2 277 ? -10.695 26.340 85.203 1.00 40.39 277 LYS E N 1
ATOM 9158 C CA . LYS D 2 277 ? -11.617 27.271 84.588 1.00 42.09 277 LYS E CA 1
ATOM 9159 C C . LYS D 2 277 ? -13.057 26.814 84.777 1.00 42.63 277 LYS E C 1
ATOM 9160 O O . LYS D 2 277 ? -13.966 27.615 85.021 1.00 41.51 277 LYS E O 1
ATOM 9166 N N . LEU D 2 278 ? -13.227 25.509 84.659 1.00 43.48 278 LEU E N 1
ATOM 9167 C CA . LEU D 2 278 ? -14.497 24.847 84.774 1.00 45.29 278 LEU E CA 1
ATOM 9168 C C . LEU D 2 278 ? -15.087 25.102 86.148 1.00 46.08 278 LEU E C 1
ATOM 9169 O O . LEU D 2 278 ? -16.287 25.321 86.271 1.00 46.79 278 LEU E O 1
ATOM 9174 N N . HIS D 2 279 ? -14.247 25.044 87.176 1.00 46.17 279 HIS E N 1
ATOM 9175 C CA . HIS D 2 279 ? -14.684 25.266 88.546 1.00 46.20 279 HIS E CA 1
ATOM 9176 C C . HIS D 2 279 ? -14.660 26.726 88.974 1.00 47.30 279 HIS E C 1
ATOM 9177 O O . HIS D 2 279 ? -14.506 27.055 90.162 1.00 49.20 279 HIS E O 1
ATOM 9184 N N . GLY D 2 280 ? -14.836 27.608 87.997 1.00 47.98 280 GLY E N 1
ATOM 9185 C CA . GLY D 2 280 ? -14.892 29.030 88.279 1.00 49.37 280 GLY E CA 1
ATOM 9186 C C . GLY D 2 280 ? -13.621 29.839 88.337 1.00 50.61 280 GLY E C 1
ATOM 9187 O O . GLY D 2 280 ? -13.698 31.054 88.457 1.00 50.86 280 GLY E O 1
ATOM 9188 N N . GLY D 2 281 ? -12.462 29.184 88.231 1.00 51.84 281 GLY E N 1
ATOM 9189 C CA . GLY D 2 281 ? -11.189 29.887 88.286 1.00 50.59 281 GLY E CA 1
ATOM 9190 C C . GLY D 2 281 ? -10.708 30.396 86.942 1.00 50.06 281 GLY E C 1
ATOM 9191 O O . GLY D 2 281 ? -11.249 30.058 85.899 1.00 48.72 281 GLY E O 1
ATOM 9192 N N . GLU D 2 282 ? -9.681 31.229 86.982 1.00 49.92 282 GLU E N 1
ATOM 9193 C CA . GLU D 2 282 ? -9.107 31.785 85.779 1.00 49.62 282 GLU E CA 1
ATOM 9194 C C . GLU D 2 282 ? -7.638 31.474 85.829 1.00 47.43 282 GLU E C 1
ATOM 9195 O O . GLU D 2 282 ? -6.929 32.022 86.650 1.00 48.33 282 GLU E O 1
ATOM 9201 N N . PRO D 2 283 ? -7.157 30.577 84.959 1.00 45.93 283 PRO E N 1
ATOM 9202 C CA . PRO D 2 283 ? -5.738 30.206 84.933 1.00 43.57 283 PRO E CA 1
ATOM 9203 C C . PRO D 2 283 ? -4.840 31.339 84.495 1.00 40.75 283 PRO E C 1
ATOM 9204 O O . PRO D 2 283 ? -5.109 31.998 83.496 1.00 40.59 283 PRO E O 1
ATOM 9208 N N . ALA D 2 284 ? -3.787 31.577 85.264 1.00 38.42 284 ALA E N 1
ATOM 9209 C CA . ALA D 2 284 ? -2.839 32.646 84.966 1.00 37.53 284 ALA E CA 1
ATOM 9210 C C . ALA D 2 284 ? -1.778 32.231 83.980 1.00 38.27 284 ALA E C 1
ATOM 9211 O O . ALA D 2 284 ? -1.146 33.069 83.358 1.00 38.38 284 ALA E O 1
ATOM 9213 N N . ASN D 2 285 ? -1.562 30.930 83.857 1.00 38.63 285 ASN E N 1
ATOM 9214 C CA . ASN D 2 285 ? -0.491 30.438 83.002 1.00 37.36 285 ASN E CA 1
ATOM 9215 C C . ASN D 2 285 ? -0.575 28.931 82.754 1.00 36.46 285 ASN E C 1
ATOM 9216 O O . ASN D 2 285 ? -1.344 28.173 83.393 1.00 34.54 285 ASN E O 1
ATOM 9221 N N . PHE D 2 286 ? 0.239 28.519 81.794 1.00 35.68 286 PHE E N 1
ATOM 9222 C CA . PHE D 2 286 ? 0.398 27.128 81.432 1.00 33.79 286 PHE E CA 1
ATOM 9223 C C . PHE D 2 286 ? 1.827 26.917 81.850 1.00 34.07 286 PHE E C 1
ATOM 9224 O O . PHE D 2 286 ? 2.709 27.778 81.617 1.00 34.30 286 PHE E O 1
ATOM 9232 N N . LEU D 2 287 ? 2.078 25.840 82.545 1.00 33.35 287 LEU E N 1
ATOM 9233 C CA . LEU D 2 287 ? 3.457 25.601 82.913 1.00 35.36 287 LEU E CA 1
ATOM 9234 C C . LEU D 2 287 ? 3.560 24.119 83.046 1.00 37.19 287 LEU E C 1
ATOM 9235 O O . LEU D 2 287 ? 2.940 23.507 83.908 1.00 38.52 287 LEU E O 1
ATOM 9240 N N . ASP D 2 288 ? 4.306 23.534 82.117 1.00 38.31 288 ASP E N 1
ATOM 9241 C CA . ASP D 2 288 ? 4.514 22.112 82.113 1.00 39.43 288 ASP E CA 1
ATOM 9242 C C . ASP D 2 288 ? 5.904 21.951 82.671 1.00 39.09 288 ASP E C 1
ATOM 9243 O O . ASP D 2 288 ? 6.874 22.475 82.146 1.00 38.98 288 ASP E O 1
ATOM 9248 N N . VAL D 2 289 ? 5.968 21.275 83.800 1.00 39.08 289 VAL E N 1
ATOM 9249 C CA . VAL D 2 289 ? 7.197 21.031 84.491 1.00 40.72 289 VAL E CA 1
ATOM 9250 C C . VAL D 2 289 ? 8.009 19.991 83.787 1.00 43.35 289 VAL E C 1
ATOM 9251 O O . VAL D 2 289 ? 9.196 19.900 84.040 1.00 44.58 289 VAL E O 1
ATOM 9255 N N . GLY D 2 290 ? 7.372 19.197 82.931 1.00 45.09 290 GLY E N 1
ATOM 9256 C CA . GLY D 2 290 ? 8.076 18.187 82.166 1.00 49.76 290 GLY E CA 1
ATOM 9257 C C . GLY D 2 290 ? 8.458 16.839 82.781 1.00 53.93 290 GLY E C 1
ATOM 9258 O O . GLY D 2 290 ? 8.564 15.824 82.063 1.00 54.35 290 GLY E O 1
ATOM 9259 N N . GLY D 2 291 ? 8.637 16.779 84.096 1.00 56.07 291 GLY E N 1
ATOM 9260 C CA . GLY D 2 291 ? 9.073 15.515 84.669 1.00 59.64 291 GLY E CA 1
ATOM 9261 C C . GLY D 2 291 ? 10.568 15.653 84.939 1.00 61.50 291 GLY E C 1
ATOM 9262 O O . GLY D 2 291 ? 11.415 15.457 84.052 1.00 60.60 291 GLY E O 1
ATOM 9263 N N . GLY D 2 292 ? 10.862 16.032 86.183 1.00 62.41 292 GLY E N 1
ATOM 9264 C CA . GLY D 2 292 ? 12.212 16.248 86.660 1.00 62.86 292 GLY E CA 1
ATOM 9265 C C . GLY D 2 292 ? 11.981 17.178 87.834 1.00 63.27 292 GLY E C 1
ATOM 9266 O O . GLY D 2 292 ? 12.854 17.935 88.215 1.00 63.44 292 GLY E O 1
ATOM 9267 N N . ALA D 2 293 ? 10.783 17.095 88.410 1.00 64.93 293 ALA E N 1
ATOM 9268 C CA . ALA D 2 293 ? 10.350 17.953 89.538 1.00 66.44 293 ALA E CA 1
ATOM 9269 C C . ALA D 2 293 ? 11.328 18.069 90.712 1.00 66.08 293 ALA E C 1
ATOM 9270 O O . ALA D 2 293 ? 10.960 17.790 91.877 1.00 67.23 293 ALA E O 1
ATOM 9272 N N . THR D 2 294 ? 12.555 18.495 90.425 1.00 64.10 294 THR E N 1
ATOM 9273 C CA . THR D 2 294 ? 13.530 18.627 91.488 1.00 62.80 294 THR E CA 1
ATOM 9274 C C . THR D 2 294 ? 13.235 19.887 92.277 1.00 61.20 294 THR E C 1
ATOM 9275 O O . THR D 2 294 ? 12.448 20.723 91.847 1.00 60.96 294 THR E O 1
ATOM 9279 N N . LYS D 2 295 ? 13.852 20.007 93.439 1.00 60.44 295 LYS E N 1
ATOM 9280 C CA . LYS D 2 295 ? 13.638 21.169 94.283 1.00 60.13 295 LYS E CA 1
ATOM 9281 C C . LYS D 2 295 ? 14.030 22.426 93.462 1.00 58.44 295 LYS E C 1
ATOM 9282 O O . LYS D 2 295 ? 13.326 23.459 93.455 1.00 56.48 295 LYS E O 1
ATOM 9288 N N . GLU D 2 296 ? 15.149 22.314 92.755 1.00 56.09 296 GLU E N 1
ATOM 9289 C CA . GLU D 2 296 ? 15.645 23.429 91.967 1.00 55.12 296 GLU E CA 1
ATOM 9290 C C . GLU D 2 296 ? 14.653 23.785 90.871 1.00 52.99 296 GLU E C 1
ATOM 9291 O O . GLU D 2 296 ? 14.280 24.944 90.718 1.00 52.24 296 GLU E O 1
ATOM 9297 N N . ARG D 2 297 ? 14.207 22.786 90.121 1.00 50.18 297 ARG E N 1
ATOM 9298 C CA . ARG D 2 297 ? 13.290 23.057 89.045 1.00 49.08 297 ARG E CA 1
ATOM 9299 C C . ARG D 2 297 ? 11.948 23.584 89.509 1.00 46.00 297 ARG E C 1
ATOM 9300 O O . ARG D 2 297 ? 11.423 24.520 88.915 1.00 44.21 297 ARG E O 1
ATOM 9308 N N . VAL D 2 298 ? 11.401 23.011 90.578 1.00 43.94 298 VAL E N 1
ATOM 9309 C CA . VAL D 2 298 ? 10.128 23.485 91.074 1.00 41.75 298 VAL E CA 1
ATOM 9310 C C . VAL D 2 298 ? 10.308 24.916 91.604 1.00 40.42 298 VAL E C 1
ATOM 9311 O O . VAL D 2 298 ? 9.473 25.789 91.394 1.00 38.73 298 VAL E O 1
ATOM 9315 N N . THR D 2 299 ? 11.430 25.176 92.244 1.00 38.67 299 THR E N 1
ATOM 9316 C CA . THR D 2 299 ? 11.678 26.515 92.754 1.00 37.35 299 THR E CA 1
ATOM 9317 C C . THR D 2 299 ? 11.631 27.506 91.597 1.00 37.11 299 THR E C 1
ATOM 9318 O O . THR D 2 299 ? 11.001 28.578 91.700 1.00 36.84 299 THR E O 1
ATOM 9322 N N . GLU D 2 300 ? 12.302 27.153 90.493 1.00 37.41 300 GLU E N 1
ATOM 9323 C CA . GLU D 2 300 ? 12.337 28.001 89.302 1.00 35.82 300 GLU E CA 1
ATOM 9324 C C . GLU D 2 300 ? 10.958 28.173 88.775 1.00 33.84 300 GLU E C 1
ATOM 9325 O O . GLU D 2 300 ? 10.569 29.274 88.410 1.00 34.90 300 GLU E O 1
ATOM 9331 N N . ALA D 2 301 ? 10.217 27.082 88.715 1.00 31.55 301 ALA E N 1
ATOM 9332 C CA . ALA D 2 301 ? 8.856 27.162 88.235 1.00 30.62 301 ALA E CA 1
ATOM 9333 C C . ALA D 2 301 ? 8.027 28.214 89.031 1.00 30.56 301 ALA E C 1
ATOM 9334 O O . ALA D 2 301 ? 7.302 29.005 88.444 1.00 30.34 301 ALA E O 1
ATOM 9336 N N . PHE D 2 302 ? 8.147 28.240 90.357 1.00 31.38 302 PHE E N 1
ATOM 9337 C CA . PHE D 2 302 ? 7.422 29.203 91.178 1.00 31.00 302 PHE E CA 1
ATOM 9338 C C . PHE D 2 302 ? 7.950 30.606 90.880 1.00 34.28 302 PHE E C 1
ATOM 9339 O O . PHE D 2 302 ? 7.157 31.556 90.654 1.00 32.83 302 PHE E O 1
ATOM 9347 N N . LYS D 2 303 ? 9.279 30.763 90.875 1.00 35.56 303 LYS E N 1
ATOM 9348 C CA . LYS D 2 303 ? 9.827 32.075 90.575 1.00 37.31 303 LYS E CA 1
ATOM 9349 C C . LYS D 2 303 ? 9.184 32.561 89.289 1.00 37.84 303 LYS E C 1
ATOM 9350 O O . LYS D 2 303 ? 8.665 33.692 89.213 1.00 38.96 303 LYS E O 1
ATOM 9356 N N . ILE D 2 304 ? 9.170 31.700 88.273 1.00 37.45 304 ILE E N 1
ATOM 9357 C CA . ILE D 2 304 ? 8.584 32.105 87.001 1.00 37.64 304 ILE E CA 1
ATOM 9358 C C . ILE D 2 304 ? 7.085 32.355 87.074 1.00 37.64 304 ILE E C 1
ATOM 9359 O O . ILE D 2 304 ? 6.604 33.350 86.579 1.00 36.05 304 ILE E O 1
ATOM 9364 N N . ILE D 2 305 ? 6.335 31.455 87.693 1.00 38.53 305 ILE E N 1
ATOM 9365 C CA . ILE D 2 305 ? 4.904 31.684 87.771 1.00 40.54 305 ILE E CA 1
ATOM 9366 C C . ILE D 2 305 ? 4.599 32.940 88.575 1.00 41.43 305 ILE E C 1
ATOM 9367 O O . ILE D 2 305 ? 3.777 33.745 88.175 1.00 41.66 305 ILE E O 1
ATOM 9372 N N . LEU D 2 306 ? 5.289 33.106 89.693 1.00 43.15 306 LEU E N 1
ATOM 9373 C CA . LEU D 2 306 ? 5.048 34.234 90.577 1.00 45.41 306 LEU E CA 1
ATOM 9374 C C . LEU D 2 306 ? 5.542 35.568 90.058 1.00 47.22 306 LEU E C 1
ATOM 9375 O O . LEU D 2 306 ? 5.091 36.620 90.501 1.00 46.89 306 LEU E O 1
ATOM 9380 N N . SER D 2 307 ? 6.465 35.543 89.114 1.00 50.09 307 SER E N 1
ATOM 9381 C CA . SER D 2 307 ? 6.926 36.803 88.580 1.00 53.93 307 SER E CA 1
ATOM 9382 C C . SER D 2 307 ? 5.710 37.554 88.006 1.00 56.85 307 SER E C 1
ATOM 9383 O O . SER D 2 307 ? 5.822 38.719 87.609 1.00 58.77 307 SER E O 1
ATOM 9386 N N . ASP D 2 308 ? 4.551 36.903 87.935 1.00 58.97 308 ASP E N 1
ATOM 9387 C CA . ASP D 2 308 ? 3.349 37.604 87.455 1.00 61.36 308 ASP E CA 1
ATOM 9388 C C . ASP D 2 308 ? 2.566 38.124 88.664 1.00 62.13 308 ASP E C 1
ATOM 9389 O O . ASP D 2 308 ? 1.949 37.346 89.399 1.00 61.48 308 ASP E O 1
ATOM 9394 N N . ASP D 2 309 ? 2.575 39.439 88.849 1.00 62.97 309 ASP E N 1
ATOM 9395 C CA . ASP D 2 309 ? 1.886 40.046 89.979 1.00 64.24 309 ASP E CA 1
ATOM 9396 C C . ASP D 2 309 ? 0.444 39.648 90.210 1.00 64.15 309 ASP E C 1
ATOM 9397 O O . ASP D 2 309 ? -0.020 39.667 91.351 1.00 64.10 309 ASP E O 1
ATOM 9402 N N . LYS D 2 310 ? -0.263 39.306 89.135 1.00 63.49 310 LYS E N 1
ATOM 9403 C CA . LYS D 2 310 ? -1.673 38.930 89.221 1.00 63.52 310 LYS E CA 1
ATOM 9404 C C . LYS D 2 310 ? -1.949 37.570 89.867 1.00 61.84 310 LYS E C 1
ATOM 9405 O O . LYS D 2 310 ? -3.083 37.307 90.283 1.00 62.16 310 LYS E O 1
ATOM 9411 N N . VAL D 2 311 ? -0.940 36.706 89.942 1.00 59.31 311 VAL E N 1
ATOM 9412 C CA . VAL D 2 311 ? -1.156 35.388 90.536 1.00 57.34 311 VAL E CA 1
ATOM 9413 C C . VAL D 2 311 ? -1.503 35.474 92.018 1.00 56.27 311 VAL E C 1
ATOM 9414 O O . VAL D 2 311 ? -0.740 36.027 92.815 1.00 56.59 311 VAL E O 1
ATOM 9418 N N . LYS D 2 312 ? -2.644 34.898 92.379 1.00 54.45 312 LYS E N 1
ATOM 9419 C CA . LYS D 2 312 ? -3.086 34.929 93.753 1.00 53.84 312 LYS E CA 1
ATOM 9420 C C . LYS D 2 312 ? -3.062 33.563 94.434 1.00 52.24 312 LYS E C 1
ATOM 9421 O O . LYS D 2 312 ? -3.185 33.459 95.662 1.00 54.16 312 LYS E O 1
ATOM 9427 N N . ALA D 2 313 ? -2.888 32.512 93.645 1.00 48.93 313 ALA E N 1
ATOM 9428 C CA . ALA D 2 313 ? -2.775 31.170 94.208 1.00 45.68 313 ALA E CA 1
ATOM 9429 C C . ALA D 2 313 ? -2.092 30.350 93.131 1.00 43.57 313 ALA E C 1
ATOM 9430 O O . ALA D 2 313 ? -2.086 30.755 91.976 1.00 42.76 313 ALA E O 1
ATOM 9432 N N . VAL D 2 314 ? -1.519 29.221 93.511 1.00 41.63 314 VAL E N 1
ATOM 9433 C CA . VAL D 2 314 ? -0.853 28.373 92.563 1.00 40.26 314 VAL E CA 1
ATOM 9434 C C . VAL D 2 314 ? -1.362 26.983 92.803 1.00 40.23 314 VAL E C 1
ATOM 9435 O O . VAL D 2 314 ? -1.435 26.527 93.958 1.00 41.01 314 VAL E O 1
ATOM 9439 N N . LEU D 2 315 ? -1.768 26.336 91.711 1.00 38.00 315 LEU E N 1
ATOM 9440 C CA . LEU D 2 315 ? -2.205 24.944 91.758 1.00 35.00 315 LEU E CA 1
ATOM 9441 C C . LEU D 2 315 ? -1.104 24.110 91.131 1.00 33.44 315 LEU E C 1
ATOM 9442 O O . LEU D 2 315 ? -0.722 24.338 89.977 1.00 33.31 315 LEU E O 1
ATOM 9447 N N . VAL D 2 316 ? -0.579 23.186 91.911 1.00 32.94 316 VAL E N 1
ATOM 9448 C CA . VAL D 2 316 ? 0.468 22.298 91.498 1.00 33.82 316 VAL E CA 1
ATOM 9449 C C . VAL D 2 316 ? -0.275 20.968 91.295 1.00 35.92 316 VAL E C 1
ATOM 9450 O O . VAL D 2 316 ? -0.993 20.479 92.163 1.00 34.52 316 VAL E O 1
ATOM 9454 N N . ASN D 2 317 ? -0.122 20.401 90.107 1.00 36.92 317 ASN E N 1
ATOM 9455 C CA . ASN D 2 317 ? -0.756 19.140 89.807 1.00 37.40 317 ASN E CA 1
ATOM 9456 C C . ASN D 2 317 ? 0.334 18.243 89.231 1.00 37.85 317 ASN E C 1
ATOM 9457 O O . ASN D 2 317 ? 0.778 18.421 88.109 1.00 37.24 317 ASN E O 1
ATOM 9462 N N . ILE D 2 318 ? 0.767 17.282 90.021 1.00 39.87 318 ILE E N 1
ATOM 9463 C CA . ILE D 2 318 ? 1.802 16.392 89.594 1.00 41.92 318 ILE E CA 1
ATOM 9464 C C . ILE D 2 318 ? 1.345 14.952 89.566 1.00 45.21 318 ILE E C 1
ATOM 9465 O O . ILE D 2 318 ? 1.068 14.360 90.617 1.00 44.19 318 ILE E O 1
ATOM 94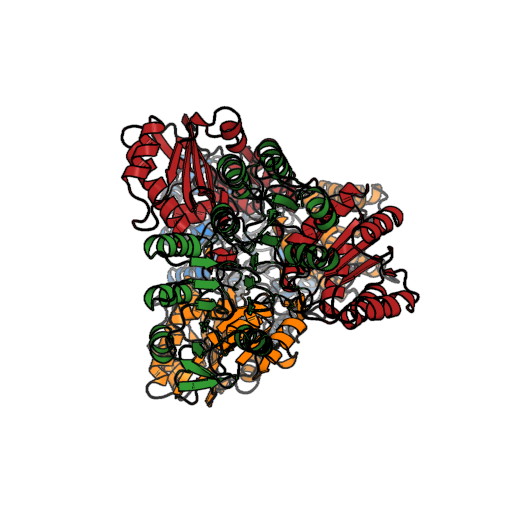70 N N . PHE D 2 319 ? 1.288 14.382 88.363 1.00 46.99 319 PHE E N 1
ATOM 9471 C CA . PHE D 2 319 ? 0.913 12.991 88.247 1.00 50.01 319 PHE E CA 1
ATOM 9472 C C . PHE D 2 319 ? 2.111 12.221 87.683 1.00 51.95 319 PHE E C 1
ATOM 9473 O O . PHE D 2 319 ? 2.447 12.372 86.512 1.00 51.79 319 PHE E O 1
ATOM 9481 N N . GLY D 2 320 ? 2.753 11.398 88.508 1.00 54.35 320 GLY E N 1
ATOM 9482 C CA . GLY D 2 320 ? 3.894 10.635 88.034 1.00 56.65 320 GLY E CA 1
ATOM 9483 C C . GLY D 2 320 ? 5.160 11.475 87.949 1.00 59.09 320 GLY E C 1
ATOM 9484 O O . GLY D 2 320 ? 5.384 12.361 88.764 1.00 59.80 320 GLY E O 1
ATOM 9485 N N . GLY D 2 321 ? 5.987 11.208 86.945 1.00 61.05 321 GLY E N 1
ATOM 9486 C CA . GLY D 2 321 ? 7.235 11.935 86.790 1.00 62.83 321 GLY E CA 1
ATOM 9487 C C . GLY D 2 321 ? 8.365 11.043 87.274 1.00 64.16 321 GLY E C 1
ATOM 9488 O O . GLY D 2 321 ? 8.114 9.903 87.664 1.00 64.36 321 GLY E O 1
ATOM 9489 N N . ILE D 2 322 ? 9.601 11.542 87.250 1.00 65.56 322 ILE E N 1
ATOM 9490 C CA . ILE D 2 322 ? 10.747 10.748 87.700 1.00 67.11 322 ILE E CA 1
ATOM 9491 C C . ILE D 2 322 ? 11.111 10.961 89.176 1.00 67.86 322 ILE E C 1
ATOM 9492 O O . ILE D 2 322 ? 12.059 10.354 89.673 1.00 68.21 322 ILE E O 1
ATOM 9497 N N . VAL D 2 323 ? 10.362 11.809 89.877 1.00 68.79 323 VAL E N 1
ATOM 9498 C CA . VAL D 2 323 ? 10.648 12.079 91.287 1.00 69.71 323 VAL E CA 1
ATOM 9499 C C . VAL D 2 323 ? 9.483 11.612 92.161 1.00 70.12 323 VAL E C 1
ATOM 9500 O O . VAL D 2 323 ? 8.323 11.898 91.844 1.00 69.67 323 VAL E O 1
ATOM 9504 N N . ARG D 2 324 ? 9.789 10.891 93.243 1.00 70.75 324 ARG E N 1
ATOM 9505 C CA . ARG D 2 324 ? 8.753 10.406 94.159 1.00 71.90 324 ARG E CA 1
ATOM 9506 C C . ARG D 2 324 ? 7.970 11.610 94.741 1.00 71.39 324 ARG E C 1
ATOM 9507 O O . ARG D 2 324 ? 8.558 12.652 95.027 1.00 71.42 324 ARG E O 1
ATOM 9515 N N . CYS D 2 325 ? 6.657 11.495 94.918 1.00 70.57 325 CYS E N 1
ATOM 9516 C CA . CYS D 2 325 ? 5.907 12.627 95.463 1.00 69.70 325 CYS E CA 1
ATOM 9517 C C . CYS D 2 325 ? 6.502 13.250 96.720 1.00 69.99 325 CYS E C 1
ATOM 9518 O O . CYS D 2 325 ? 6.627 14.471 96.795 1.00 69.52 325 CYS E O 1
ATOM 9521 N N . ASP D 2 326 ? 6.856 12.438 97.716 1.00 70.15 326 ASP E N 1
ATOM 9522 C CA . ASP D 2 326 ? 7.421 13.016 98.931 1.00 70.42 326 ASP E CA 1
ATOM 9523 C C . ASP D 2 326 ? 8.596 13.963 98.583 1.00 69.75 326 ASP E C 1
ATOM 9524 O O . ASP D 2 326 ? 8.751 15.010 99.210 1.00 69.88 326 ASP E O 1
ATOM 9529 N N . LEU D 2 327 ? 9.422 13.621 97.594 1.00 68.09 327 LEU E N 1
ATOM 9530 C CA . LEU D 2 327 ? 10.539 14.507 97.255 1.00 66.43 327 LEU E CA 1
ATOM 9531 C C . LEU D 2 327 ? 10.005 15.754 96.576 1.00 65.04 327 LEU E C 1
ATOM 9532 O O . LEU D 2 327 ? 10.567 16.839 96.712 1.00 64.38 327 LEU E O 1
ATOM 9537 N N . ILE D 2 328 ? 8.918 15.600 95.831 1.00 63.01 328 ILE E N 1
ATOM 9538 C CA . ILE D 2 328 ? 8.297 16.742 95.174 1.00 60.91 328 ILE E CA 1
ATOM 9539 C C . ILE D 2 328 ? 7.691 17.665 96.232 1.00 59.66 328 ILE E C 1
ATOM 9540 O O . ILE D 2 328 ? 7.742 18.881 96.101 1.00 58.80 328 ILE E O 1
ATOM 9545 N N . ALA D 2 329 ? 7.113 17.080 97.272 1.00 58.59 329 ALA E N 1
ATOM 9546 C CA . ALA D 2 329 ? 6.528 17.853 98.354 1.00 57.49 329 ALA E CA 1
ATOM 9547 C C . ALA D 2 329 ? 7.636 18.661 99.049 1.00 56.84 329 ALA E C 1
ATOM 9548 O O . ALA D 2 329 ? 7.455 19.851 99.304 1.00 55.97 329 ALA E O 1
ATOM 9550 N N . ASP D 2 330 ? 8.772 18.017 99.334 1.00 55.95 330 ASP E N 1
ATOM 9551 C CA . ASP D 2 330 ? 9.888 18.682 100.003 1.00 55.61 330 ASP E CA 1
ATOM 9552 C C . ASP D 2 330 ? 10.317 19.826 99.093 1.00 54.23 330 ASP E C 1
ATOM 9553 O O . ASP D 2 330 ? 10.637 20.917 99.545 1.00 55.38 330 ASP E O 1
ATOM 9558 N N . GLY D 2 331 ? 10.318 19.583 97.792 1.00 51.55 331 GLY E N 1
ATOM 9559 C CA . GLY D 2 331 ? 10.710 20.619 96.854 1.00 46.43 331 GLY E CA 1
ATOM 9560 C C . GLY D 2 331 ? 9.714 21.768 96.746 1.00 44.82 331 GLY E C 1
ATOM 9561 O O . GLY D 2 331 ? 10.080 22.926 96.489 1.00 43.56 331 GLY E O 1
ATOM 9562 N N . ILE D 2 332 ? 8.432 21.476 96.907 1.00 42.50 332 ILE E N 1
ATOM 9563 C CA . ILE D 2 332 ? 7.453 22.547 96.861 1.00 39.62 332 ILE E CA 1
ATOM 9564 C C . ILE D 2 332 ? 7.565 23.392 98.136 1.00 39.92 332 ILE E C 1
ATOM 9565 O O . ILE D 2 332 ? 7.375 24.599 98.115 1.00 37.02 332 ILE E O 1
ATOM 9570 N N . ILE D 2 333 ? 7.864 22.732 99.248 1.00 39.41 333 ILE E N 1
ATOM 9571 C CA . ILE D 2 333 ? 8.019 23.420 100.486 1.00 39.01 333 ILE E CA 1
ATOM 9572 C C . ILE D 2 333 ? 9.230 24.353 100.355 1.00 38.53 333 ILE E C 1
ATOM 9573 O O . ILE D 2 333 ? 9.139 25.548 100.615 1.00 36.83 333 ILE E O 1
ATOM 9578 N N . GLY D 2 334 ? 10.342 23.814 99.888 1.00 39.20 334 GLY E N 1
ATOM 9579 C CA . GLY D 2 334 ? 11.561 24.596 99.800 1.00 39.97 334 GLY E CA 1
ATOM 9580 C C . GLY D 2 334 ? 11.354 25.758 98.872 1.00 40.77 334 GLY E C 1
ATOM 9581 O O . GLY D 2 334 ? 11.776 26.886 99.101 1.00 38.10 334 GLY E O 1
ATOM 9582 N N . ALA D 2 335 ? 10.677 25.474 97.783 1.00 41.89 335 ALA E N 1
ATOM 9583 C CA . ALA D 2 335 ? 10.436 26.515 96.820 1.00 43.04 335 ALA E CA 1
ATOM 9584 C C . ALA D 2 335 ? 9.614 27.625 97.472 1.00 44.92 335 ALA E C 1
ATOM 9585 O O . ALA D 2 335 ? 9.964 28.803 97.377 1.00 45.42 335 ALA E O 1
ATOM 9587 N N . VAL D 2 336 ? 8.516 27.261 98.126 1.00 44.84 336 VAL E N 1
ATOM 9588 C CA . VAL D 2 336 ? 7.675 28.240 98.790 1.00 45.38 336 VAL E CA 1
ATOM 9589 C C . VAL D 2 336 ? 8.422 29.106 99.816 1.00 46.85 336 VAL E C 1
ATOM 9590 O O . VAL D 2 336 ? 8.217 30.305 99.870 1.00 46.54 336 VAL E O 1
ATOM 9594 N N . ALA D 2 337 ? 9.273 28.510 100.630 1.00 48.91 337 ALA E N 1
ATOM 9595 C CA . ALA D 2 337 ? 10.021 29.291 101.608 1.00 50.92 337 ALA E CA 1
ATOM 9596 C C . ALA D 2 337 ? 11.056 30.143 100.867 1.00 53.12 337 ALA E C 1
ATOM 9597 O O . ALA D 2 337 ? 11.042 31.376 100.932 1.00 53.16 337 ALA E O 1
ATOM 9599 N N . GLU D 2 338 ? 11.946 29.462 100.153 1.00 55.24 338 GLU E N 1
ATOM 9600 C CA . GLU D 2 338 ? 13.040 30.100 99.418 1.00 57.99 338 GLU E CA 1
ATOM 9601 C C . GLU D 2 338 ? 12.616 31.142 98.373 1.00 57.51 338 GLU E C 1
ATOM 9602 O O . GLU D 2 338 ? 13.313 32.120 98.132 1.00 57.60 338 GLU E O 1
ATOM 9608 N N . VAL D 2 339 ? 11.488 30.930 97.720 1.00 56.88 339 VAL E N 1
ATOM 9609 C CA . VAL D 2 339 ? 11.047 31.895 96.730 1.00 55.85 339 VAL E CA 1
ATOM 9610 C C . VAL D 2 339 ? 10.234 32.931 97.471 1.00 57.13 339 VAL E C 1
ATOM 9611 O O . VAL D 2 339 ? 10.023 34.044 96.989 1.00 55.88 339 VAL E O 1
ATOM 9615 N N . GLY D 2 340 ? 9.799 32.557 98.667 1.00 58.54 340 GLY E N 1
ATOM 9616 C CA . GLY D 2 340 ? 8.992 33.451 99.475 1.00 59.91 340 GLY E CA 1
ATOM 9617 C C . GLY D 2 340 ? 7.598 33.608 98.871 1.00 61.04 340 GLY E C 1
ATOM 9618 O O . GLY D 2 340 ? 7.109 34.720 98.694 1.00 62.36 340 GLY E O 1
ATOM 9619 N N . VAL D 2 341 ? 6.915 32.524 98.552 1.00 60.64 341 VAL E N 1
ATOM 9620 C CA . VAL D 2 341 ? 5.587 32.657 97.960 1.00 60.72 341 VAL E CA 1
ATOM 9621 C C . VAL D 2 341 ? 4.498 33.350 98.824 1.00 60.85 341 VAL E C 1
ATOM 9622 O O . VAL D 2 341 ? 4.072 32.834 99.862 1.00 60.95 341 VAL E O 1
ATOM 9626 N N . ASN D 2 342 ? 4.028 34.514 98.394 1.00 60.43 342 ASN E N 1
ATOM 9627 C CA . ASN D 2 342 ? 2.995 35.182 99.169 1.00 60.45 342 ASN E CA 1
ATOM 9628 C C . ASN D 2 342 ? 1.713 34.359 99.160 1.00 59.27 342 ASN E C 1
ATOM 9629 O O . ASN D 2 342 ? 1.228 33.915 100.217 1.00 60.95 342 ASN E O 1
ATOM 9634 N N . VAL D 2 343 ? 1.185 34.142 97.958 1.00 55.91 343 VAL E N 1
ATOM 9635 C CA . VAL D 2 343 ? -0.061 33.397 97.726 1.00 51.69 343 VAL E CA 1
ATOM 9636 C C . VAL D 2 343 ? -0.124 31.905 98.146 1.00 48.94 343 VAL E C 1
ATOM 9637 O O . VAL D 2 343 ? 0.902 31.223 98.279 1.00 48.37 343 VAL E O 1
ATOM 9641 N N . PRO D 2 344 ? -1.345 31.386 98.378 1.00 46.66 344 PRO E N 1
ATOM 9642 C CA . PRO D 2 344 ? -1.634 29.996 98.783 1.00 45.49 344 PRO E CA 1
ATOM 9643 C C . PRO D 2 344 ? -1.364 28.990 97.663 1.00 44.64 344 PRO E C 1
ATOM 9644 O O . PRO D 2 344 ? -1.577 29.277 96.498 1.00 44.32 344 PRO E O 1
ATOM 9648 N N . VAL D 2 345 ? -0.919 27.802 98.029 1.00 43.63 345 VAL E N 1
ATOM 9649 C CA . VAL D 2 345 ? -0.621 26.793 97.060 1.00 41.42 345 VAL E CA 1
ATOM 9650 C C . VAL D 2 345 ? -1.442 25.528 97.362 1.00 42.12 345 VAL E C 1
ATOM 9651 O O . VAL D 2 345 ? -1.486 25.045 98.506 1.00 42.85 345 VAL E O 1
ATOM 9655 N N . VAL D 2 346 ? -2.084 24.994 96.317 1.00 40.83 346 VAL E N 1
ATOM 9656 C CA . VAL D 2 346 ? -2.857 23.770 96.407 1.00 39.59 346 VAL E CA 1
ATOM 9657 C C . VAL D 2 346 ? -2.088 22.761 95.601 1.00 39.93 346 VAL E C 1
ATOM 9658 O O . VAL D 2 346 ? -1.704 23.043 94.473 1.00 38.31 346 VAL E O 1
ATOM 9662 N N . VAL D 2 347 ? -1.878 21.592 96.187 1.00 40.69 347 VAL E N 1
ATOM 9663 C CA . VAL D 2 347 ? -1.127 20.533 95.577 1.00 43.24 347 VAL E CA 1
ATOM 9664 C C . VAL D 2 347 ? -1.879 19.211 95.440 1.00 46.21 347 VAL E C 1
ATOM 9665 O O . VAL D 2 347 ? -2.487 18.703 96.382 1.00 46.17 347 VAL E O 1
ATOM 9669 N N . ARG D 2 348 ? -1.810 18.650 94.244 1.00 48.27 348 ARG E N 1
ATOM 9670 C CA . ARG D 2 348 ? -2.422 17.381 93.952 1.00 50.26 348 ARG E CA 1
ATOM 9671 C C . ARG D 2 348 ? -1.236 16.475 93.554 1.00 52.33 348 ARG E C 1
ATOM 9672 O O . ARG D 2 348 ? -0.506 16.761 92.577 1.00 52.54 348 ARG E O 1
ATOM 9680 N N . LEU D 2 349 ? -1.016 15.412 94.325 1.00 54.27 349 LEU E N 1
ATOM 9681 C CA . LEU D 2 349 ? 0.061 14.455 94.035 1.00 56.40 349 LEU E CA 1
ATOM 9682 C C . LEU D 2 349 ? -0.475 13.045 93.787 1.00 58.21 349 LEU E C 1
ATOM 9683 O O . LEU D 2 349 ? -1.360 12.546 94.516 1.00 58.12 349 LEU E O 1
ATOM 9688 N N . GLU D 2 350 ? 0.062 12.414 92.747 1.00 59.83 350 GLU E N 1
ATOM 9689 C CA . GLU D 2 350 ? -0.309 11.061 92.365 1.00 62.46 350 GLU E CA 1
ATOM 9690 C C . GLU D 2 350 ? 0.953 10.310 92.035 1.00 63.99 350 GLU E C 1
ATOM 9691 O O . GLU D 2 350 ? 1.787 10.778 91.255 1.00 63.31 350 GLU E O 1
ATOM 9697 N N . GLY D 2 351 ? 1.095 9.132 92.619 1.00 66.30 351 GLY E N 1
ATOM 9698 C CA . GLY D 2 351 ? 2.291 8.358 92.360 1.00 69.32 351 GLY E CA 1
ATOM 9699 C C . GLY D 2 351 ? 2.860 7.818 93.653 1.00 71.92 351 GLY E C 1
ATOM 9700 O O . GLY D 2 351 ? 2.164 7.763 94.679 1.00 72.28 351 GLY E O 1
ATOM 9701 N N . ASN D 2 352 ? 4.130 7.438 93.625 1.00 74.42 352 ASN E N 1
ATOM 9702 C CA . ASN D 2 352 ? 4.749 6.868 94.813 1.00 78.11 352 ASN E CA 1
ATOM 9703 C C . ASN D 2 352 ? 4.974 7.833 95.990 1.00 79.22 352 ASN E C 1
ATOM 9704 O O . ASN D 2 352 ? 5.741 8.792 95.917 1.00 78.52 352 ASN E O 1
ATOM 9709 N N . ASN D 2 353 ? 4.257 7.549 97.072 1.00 81.56 353 ASN E N 1
ATOM 9710 C CA . ASN D 2 353 ? 4.299 8.337 98.290 1.00 83.48 353 ASN E CA 1
ATOM 9711 C C . ASN D 2 353 ? 3.347 9.531 98.200 1.00 84.17 353 ASN E C 1
ATOM 9712 O O . ASN D 2 353 ? 3.518 10.528 98.887 1.00 85.03 353 ASN E O 1
ATOM 9717 N N . ALA D 2 354 ? 2.337 9.431 97.351 1.00 84.60 354 ALA E N 1
ATOM 9718 C CA . ALA D 2 354 ? 1.386 10.517 97.221 1.00 85.25 354 ALA E CA 1
ATOM 9719 C C . ALA D 2 354 ? 0.918 11.002 98.595 1.00 85.57 354 ALA E C 1
ATOM 9720 O O . ALA D 2 354 ? 1.067 12.173 98.898 1.00 84.83 354 ALA E O 1
ATOM 9722 N N . GLU D 2 355 ? 0.381 10.100 99.424 1.00 86.60 355 GLU E N 1
ATOM 9723 C CA . GLU D 2 355 ? -0.139 10.465 100.753 1.00 87.67 355 GLU E CA 1
ATOM 9724 C C . GLU D 2 355 ? 0.924 10.887 101.765 1.00 86.86 355 GLU E C 1
ATOM 9725 O O . GLU D 2 355 ? 0.640 11.678 102.674 1.00 86.23 355 GLU E O 1
ATOM 9731 N N . LEU D 2 356 ? 2.137 10.350 101.634 1.00 85.98 356 LEU E N 1
ATOM 9732 C CA . LEU D 2 356 ? 3.210 10.752 102.540 1.00 84.63 356 LEU E CA 1
ATOM 9733 C C . LEU D 2 356 ? 3.687 12.149 102.128 1.00 83.77 356 LEU E C 1
ATOM 9734 O O . LEU D 2 356 ? 4.024 12.973 102.979 1.00 83.92 356 LEU E O 1
ATOM 9739 N N . GLY D 2 357 ? 3.748 12.404 100.819 1.00 82.14 357 GLY E N 1
ATOM 9740 C CA . GLY D 2 357 ? 4.150 13.716 100.347 1.00 79.36 357 GLY E CA 1
ATOM 9741 C C . GLY D 2 357 ? 3.104 14.718 100.820 1.00 77.85 357 GLY E C 1
ATOM 9742 O O . GLY D 2 357 ? 3.425 15.856 101.154 1.00 77.78 357 GLY E O 1
ATOM 9743 N N . ALA D 2 358 ? 1.848 14.274 100.859 1.00 76.37 358 ALA E N 1
ATOM 9744 C CA . ALA D 2 358 ? 0.717 15.087 101.298 1.00 74.78 358 ALA E CA 1
ATOM 9745 C C . ALA D 2 358 ? 0.908 15.435 102.752 1.00 73.84 358 ALA E C 1
ATOM 9746 O O . ALA D 2 358 ? 0.625 16.560 103.168 1.00 72.83 358 ALA E O 1
ATOM 9748 N N . LYS D 2 359 ? 1.385 14.446 103.510 1.00 73.40 359 LYS E N 1
ATOM 9749 C CA . LYS D 2 359 ? 1.627 14.601 104.937 1.00 73.46 359 LYS E CA 1
ATOM 9750 C C . LYS D 2 359 ? 2.703 15.673 105.143 1.00 72.47 359 LYS E C 1
ATOM 9751 O O . LYS D 2 359 ? 2.525 16.590 105.940 1.00 71.82 359 LYS E O 1
ATOM 9757 N N . LYS D 2 360 ? 3.812 15.571 104.412 1.00 71.38 360 LYS E N 1
ATOM 9758 C CA . LYS D 2 360 ? 4.899 16.545 104.532 1.00 70.70 360 LYS E CA 1
ATOM 9759 C C . LYS D 2 360 ? 4.370 17.942 104.314 1.00 70.87 360 LYS E C 1
ATOM 9760 O O . LYS D 2 360 ? 4.757 18.896 104.996 1.00 71.02 360 LYS E O 1
ATOM 9766 N N . LEU D 2 361 ? 3.488 18.066 103.340 1.00 70.79 361 LEU E N 1
ATOM 9767 C CA . LEU D 2 361 ? 2.952 19.372 103.037 1.00 71.51 361 LEU E CA 1
ATOM 9768 C C . LEU D 2 361 ? 2.120 19.854 104.199 1.00 71.98 361 LEU E C 1
ATOM 9769 O O . LEU D 2 361 ? 2.294 20.974 104.679 1.00 71.06 361 LEU E O 1
ATOM 9774 N N . ALA D 2 362 ? 1.205 18.995 104.637 1.00 73.07 362 ALA E N 1
ATOM 9775 C CA . ALA D 2 362 ? 0.328 19.310 105.750 1.00 73.86 362 ALA E CA 1
ATOM 9776 C C . ALA D 2 362 ? 1.150 19.652 107.006 1.00 74.00 362 ALA E C 1
ATOM 9777 O O . ALA D 2 362 ? 0.832 20.598 107.737 1.00 74.10 362 ALA E O 1
ATOM 9779 N N . ASP D 2 363 ? 2.224 18.901 107.235 1.00 74.17 363 ASP E N 1
ATOM 9780 C CA . ASP D 2 363 ? 3.074 19.122 108.413 1.00 74.50 363 ASP E CA 1
ATOM 9781 C C . ASP D 2 363 ? 4.090 20.285 108.282 1.00 73.05 363 ASP E C 1
ATOM 9782 O O . ASP D 2 363 ? 4.914 20.435 109.178 1.00 73.46 363 ASP E O 1
ATOM 9787 N N . SER D 2 364 ? 4.021 21.130 107.233 1.00 70.57 364 SER E N 1
ATOM 9788 C CA . SER D 2 364 ? 5.026 22.214 107.028 1.00 67.39 364 SER E CA 1
ATOM 9789 C C . SER D 2 364 ? 4.786 23.685 107.419 1.00 66.09 364 SER E C 1
ATOM 9790 O O . SER D 2 364 ? 5.660 24.549 107.221 1.00 64.37 364 SER E O 1
ATOM 9793 N N . GLY D 2 365 ? 3.619 24.003 107.943 1.00 65.02 365 GLY E N 1
ATOM 9794 C CA . GLY D 2 365 ? 3.406 25.382 108.330 1.00 63.35 365 GLY E CA 1
ATOM 9795 C C . GLY D 2 365 ? 3.113 26.296 107.161 1.00 62.45 365 GLY E C 1
ATOM 9796 O O . GLY D 2 365 ? 2.150 27.069 107.214 1.00 63.12 365 GLY E O 1
ATOM 9797 N N . LEU D 2 366 ? 3.935 26.241 106.113 1.00 60.72 366 LEU E N 1
ATOM 9798 C CA . LEU D 2 366 ? 3.685 27.082 104.946 1.00 58.31 366 LEU E CA 1
ATOM 9799 C C . LEU D 2 366 ? 2.259 26.816 104.507 1.00 57.49 366 LEU E C 1
ATOM 9800 O O . LEU D 2 366 ? 1.702 25.748 104.754 1.00 58.04 366 LEU E O 1
ATOM 9805 N N . ASN D 2 367 ? 1.670 27.786 103.848 1.00 56.02 367 ASN E N 1
ATOM 9806 C CA . ASN D 2 367 ? 0.301 27.675 103.370 1.00 55.76 367 ASN E CA 1
ATOM 9807 C C . ASN D 2 367 ? 0.202 26.835 102.076 1.00 55.50 367 ASN E C 1
ATOM 9808 O O . ASN D 2 367 ? 0.229 27.363 100.955 1.00 54.91 367 ASN E O 1
ATOM 9813 N N . ILE D 2 368 ? 0.081 25.527 102.240 1.00 54.82 368 ILE E N 1
ATOM 9814 C CA . ILE D 2 368 ? 0.016 24.633 101.115 1.00 54.95 368 ILE E CA 1
ATOM 9815 C C . ILE D 2 368 ? -0.972 23.529 101.454 1.00 55.99 368 ILE E C 1
ATOM 9816 O O . ILE D 2 368 ? -0.760 22.761 102.395 1.00 56.20 368 ILE E O 1
ATOM 9821 N N . ILE D 2 369 ? -2.047 23.443 100.688 1.00 56.41 369 ILE E N 1
ATOM 9822 C CA . ILE D 2 369 ? -3.037 22.407 100.925 1.00 57.39 369 ILE E CA 1
ATOM 9823 C C . ILE D 2 369 ? -2.762 21.209 100.024 1.00 58.21 369 ILE E C 1
ATOM 9824 O O . ILE D 2 369 ? -2.575 21.390 98.829 1.00 58.55 369 ILE E O 1
ATOM 9829 N N . ALA D 2 370 ? -2.725 19.999 100.573 1.00 58.62 370 ALA E N 1
ATOM 9830 C CA . ALA D 2 370 ? -2.555 18.816 99.743 1.00 59.00 370 ALA E CA 1
ATOM 9831 C C . ALA D 2 370 ? -4.015 18.475 99.395 1.00 59.45 370 ALA E C 1
ATOM 9832 O O . ALA D 2 370 ? -4.834 18.249 100.291 1.00 60.03 370 ALA E O 1
ATOM 9834 N N . ALA D 2 371 ? -4.362 18.479 98.114 1.00 59.34 371 ALA E N 1
ATOM 9835 C CA . ALA D 2 371 ? -5.727 18.185 97.716 1.00 59.08 371 ALA E CA 1
ATOM 9836 C C . ALA D 2 371 ? -5.922 16.692 97.591 1.00 59.64 371 ALA E C 1
ATOM 9837 O O . ALA D 2 371 ? -4.961 15.930 97.557 1.00 59.66 371 ALA E O 1
ATOM 9839 N N . LYS D 2 372 ? -7.176 16.278 97.554 1.00 60.48 372 LYS E N 1
ATOM 9840 C CA . LYS D 2 372 ? -7.489 14.868 97.438 1.00 62.64 372 LYS E CA 1
ATOM 9841 C C . LYS D 2 372 ? -8.088 14.732 96.063 1.00 61.90 372 LYS E C 1
ATOM 9842 O O . LYS D 2 372 ? -9.312 14.787 95.898 1.00 63.44 372 LYS E O 1
ATOM 9848 N N . GLY D 2 373 ? -7.230 14.598 95.063 1.00 60.33 373 GLY E N 1
ATOM 9849 C CA . GLY D 2 373 ? -7.744 14.443 93.720 1.00 57.65 373 GLY E CA 1
ATOM 9850 C C . GLY D 2 373 ? -7.992 15.741 93.011 1.00 55.70 373 GLY E C 1
ATOM 9851 O O . GLY D 2 373 ? -8.177 16.791 93.615 1.00 54.91 373 GLY E O 1
ATOM 9852 N N . LEU D 2 374 ? -8.025 15.621 91.694 1.00 55.04 374 LEU E N 1
ATOM 9853 C CA . LEU D 2 374 ? -8.180 16.719 90.773 1.00 53.13 374 LEU E CA 1
ATOM 9854 C C . LEU D 2 374 ? -9.290 17.728 91.017 1.00 51.83 374 LEU E C 1
ATOM 9855 O O . LEU D 2 374 ? -9.036 18.922 91.152 1.00 51.20 374 LEU E O 1
ATOM 9860 N N . THR D 2 375 ? -10.530 17.264 91.031 1.00 50.76 375 THR E N 1
ATOM 9861 C CA . THR D 2 375 ? -11.660 18.164 91.222 1.00 49.37 375 THR E CA 1
ATOM 9862 C C . THR D 2 375 ? -11.508 18.931 92.511 1.00 48.15 375 THR E C 1
ATOM 9863 O O . THR D 2 375 ? -11.707 20.138 92.551 1.00 47.45 375 THR E O 1
ATOM 9867 N N . ASP D 2 376 ? -11.160 18.216 93.568 1.00 47.61 376 ASP E N 1
ATOM 9868 C CA . ASP D 2 376 ? -10.986 18.857 94.856 1.00 47.30 376 ASP E CA 1
ATOM 9869 C C . ASP D 2 376 ? -9.931 19.954 94.676 1.00 46.55 376 ASP E C 1
ATOM 9870 O O . ASP D 2 376 ? -10.147 21.115 95.035 1.00 44.86 376 ASP E O 1
ATOM 9875 N N . ALA D 2 377 ? -8.798 19.585 94.079 1.00 46.12 377 ALA E N 1
ATOM 9876 C CA . ALA D 2 377 ? -7.704 20.548 93.894 1.00 45.83 377 ALA E CA 1
ATOM 9877 C C . ALA D 2 377 ? -8.183 21.770 93.170 1.00 44.93 377 ALA E C 1
ATOM 9878 O O . ALA D 2 377 ? -7.834 22.897 93.514 1.00 43.87 377 ALA E O 1
ATOM 9880 N N . ALA D 2 378 ? -8.985 21.551 92.142 1.00 45.23 378 ALA E N 1
ATOM 9881 C CA . ALA D 2 378 ? -9.463 22.687 91.386 1.00 47.07 378 ALA E CA 1
ATOM 9882 C C . ALA D 2 378 ? -10.297 23.564 92.299 1.00 47.50 378 ALA E C 1
ATOM 9883 O O . ALA D 2 378 ? -10.020 24.759 92.423 1.00 48.51 378 ALA E O 1
ATOM 9885 N N . GLN D 2 379 ? -11.309 22.968 92.935 1.00 48.10 379 GLN E N 1
ATOM 9886 C CA . GLN D 2 379 ? -12.180 23.713 93.855 1.00 49.09 379 GLN E CA 1
ATOM 9887 C C . GLN D 2 379 ? -11.400 24.469 94.906 1.00 48.28 379 GLN E C 1
ATOM 9888 O O . GLN D 2 379 ? -11.631 25.646 95.119 1.00 47.82 379 GLN E O 1
ATOM 9894 N N . GLN D 2 380 ? -10.444 23.814 95.540 1.00 48.99 380 GLN E N 1
ATOM 9895 C CA . GLN D 2 380 ? -9.686 24.512 96.564 1.00 49.27 380 GLN E CA 1
ATOM 9896 C C . GLN D 2 380 ? -8.855 25.707 96.050 1.00 49.68 380 GLN E C 1
ATOM 9897 O O . GLN D 2 380 ? -8.822 26.739 96.733 1.00 49.91 380 GLN E O 1
ATOM 9903 N N . VAL D 2 381 ? -8.198 25.625 94.878 1.00 47.76 381 VAL E N 1
ATOM 9904 C CA . VAL D 2 381 ? -7.405 26.794 94.442 1.00 47.37 381 VAL E CA 1
ATOM 9905 C C . VAL D 2 381 ? -8.319 27.899 94.032 1.00 46.83 381 VAL E C 1
ATOM 9906 O O . VAL D 2 381 ? -7.963 29.068 94.060 1.00 44.49 381 VAL E O 1
ATOM 9910 N N . VAL D 2 382 ? -9.478 27.511 93.550 1.00 48.78 382 VAL E N 1
ATOM 9911 C CA . VAL D 2 382 ? -10.451 28.506 93.140 1.00 51.64 382 VAL E CA 1
ATOM 9912 C C . VAL D 2 382 ? -10.902 29.232 94.411 1.00 52.78 382 VAL E C 1
ATOM 9913 O O . VAL D 2 382 ? -10.951 30.465 94.455 1.00 52.60 382 VAL E O 1
ATOM 9917 N N . ALA D 2 383 ? -11.180 28.448 95.446 1.00 53.72 383 ALA E N 1
ATOM 9918 C CA . ALA D 2 383 ? -11.612 28.994 96.725 1.00 56.65 383 ALA E CA 1
ATOM 9919 C C . ALA D 2 383 ? -10.471 29.808 97.352 1.00 57.97 383 ALA E C 1
ATOM 9920 O O . ALA D 2 383 ? -10.709 30.856 97.957 1.00 59.12 383 ALA E O 1
ATOM 9922 N N . ALA D 2 384 ? -9.236 29.337 97.191 1.00 58.57 384 ALA E N 1
ATOM 9923 C CA . ALA D 2 384 ? -8.088 30.032 97.758 1.00 58.78 384 ALA E CA 1
ATOM 9924 C C . ALA D 2 384 ? -7.949 31.465 97.228 1.00 59.32 384 ALA E C 1
ATOM 9925 O O . ALA D 2 384 ? -7.253 32.287 97.827 1.00 60.64 384 ALA E O 1
ATOM 9927 N N . VAL D 2 385 ? -8.624 31.767 96.123 1.00 59.50 385 VAL E N 1
ATOM 9928 C CA . VAL D 2 385 ? -8.617 33.110 95.545 1.00 60.65 385 VAL E CA 1
ATOM 9929 C C . VAL D 2 385 ? -10.035 33.665 95.640 1.00 62.11 385 VAL E C 1
ATOM 9930 O O . VAL D 2 385 ? -10.209 34.831 95.184 1.00 61.95 385 VAL E O 1
#

Sequence (1347 aa):
SILIDKNTKVICQGFTGSQGTFHSEQAIAYGTKMVGGVTPGKGGTTHLGLPVFNTVREAVAATGATASVIYVPAPFCKDSILEAIDAGIKLIITITEGIPTLDMLTVKVKLDEAGVRMIGPNTPGVITPGECKIGIQPGHIHKPGKVGIVSRSGTLTYEAVKQTTDYGFGQSTCVGIGGDPIPGSNFIDILEMFEKDPQTEAIVMIGEIGGSAEEEAAAYIKEHVTKPVVGYIAGVTAPKGKRMGHAGAIIAGGKGTADEKFAALEAAGVKTVRSLADIGEALKTVLMNLHEYQAKQLFARYGLPAPVGYACTTPREAEEAASKIGAGPWVVKCQVHAGGRGKAGGVKVVNSKEDIRAFAENWLGKRLVTYQTDANGQPVNQILVEAATDIAKELYLGAVVDRSSRRVVFMASTEGGVEIEKVAEETPHLIHKVALDPLTGPMPYQGRELAFKLGLEGKLVQQFTKIFMGLATIFLERDLALIEINPLVITKQGDLICLDGKLGADGNALFRQPDLREMRDQSQEDPREAQAAQWELNYVALDGNIGCMVNGAGLAMGTMDIVKLHGGEPANFLDVGGGATKERVTEAFKIILSDDKVKAVLVNIFGGIVRCDLIADGIIGAVAEVGVNVPVVVRLEGNNAELGAKKLADSGLNIIAAKGLTDAAQQVVAAVEGKSILIDKNTKVICQGFTGSQGTFHSEQAIAYGTKMVGGVTPGKGGTTHLGLPVFNTVREAVAATGATASVIYVPAPFCKDSILEAIDAGIKLIITITEGIPTLDMLTVKVKLDEAGVRMIGPNTPGVITPGECKIGIQPGHIHKPGKVGIVSRSGTLTYEAVKQTTDYGFGQSTCVGIGGDPIPGSNFIDILEMFEKDPQTEAIVMIGEIGGSAEEEAAAYIKEHVTKPVVGYIAGVTAPKGKRMGHAGAIIAGGKGTADEKFAALEAAGVKTVRSLADIGEALKTVLMNLHEYQAKQLFARYGLPAPVGYACTTPREAEEAASKIGAGPWVVKCQVHAGGRGKAGGVKVVNSKEDIRAFAENWLGKRLVTYQTDANGQPVNQILVEAATDIAKELYLGAVVDRSSRRVVFMASTEGGVEIEKVAEETPHLIHKVALDPLTGPMPYQGRELAFKLGLEGKLVQQFTKIFMGLATIFLERDLALIEINPLVITKQGDLICLDGKLGADGNALFRQPDLREMRDQSQEDPREAQAAQWELNYVALDGNIGCMVNGAGLAMGTMDIVKLHGGEPANFLDVGGGATKERVTEAFKIILSDDKVKAVLVNIFGGIVRCDLIADGIIGAVAEVGVNVPVVVRLEGNNAELGAKKLADSGLNIIAAKGLTDAAQQVVAAV